Protein AF-0000000069710056 (afdb_homodimer)

InterPro domains:
  IPR006160 Short chain fatty acid transporter AtoE [PF02667] (10-467)
  IPR006160 Short chain fatty acid transporter AtoE [PTHR41983] (10-466)

Solvent-accessible surface area (backbone atoms only — not comparable to full-atom values): 45181 Å² total; per-residue (Å²): 128,74,75,66,90,81,66,52,73,55,52,49,50,3,36,50,48,30,49,51,45,65,32,57,50,55,50,71,65,51,31,48,52,51,48,41,49,52,50,50,50,41,32,32,71,74,55,65,41,54,73,67,58,43,51,49,28,23,63,71,18,26,68,67,38,35,46,58,43,38,52,53,40,45,41,38,23,36,25,41,36,44,54,68,36,65,71,49,43,51,52,41,56,54,58,43,60,65,48,87,45,33,38,49,39,27,25,53,32,21,53,50,5,25,54,38,3,20,56,31,36,37,27,8,48,52,44,9,18,51,36,25,36,48,29,34,51,49,26,58,75,69,69,42,51,31,42,34,42,56,24,49,38,17,8,43,33,2,58,23,47,30,17,33,56,26,76,51,8,45,54,52,20,45,45,30,28,86,84,27,61,50,47,75,70,64,73,36,93,66,72,46,42,26,57,50,28,49,67,18,66,45,42,46,51,49,48,54,52,49,53,52,52,47,37,52,50,43,36,68,66,43,65,58,61,91,73,35,46,47,44,64,81,59,33,57,66,71,54,62,67,57,45,67,45,69,65,49,69,71,57,76,66,53,81,66,75,58,84,75,35,66,14,51,50,60,30,50,27,47,66,62,17,46,52,49,18,47,56,39,49,51,54,47,51,49,46,40,70,74,49,40,73,50,48,47,16,55,65,52,49,39,48,46,41,47,27,52,41,40,45,69,59,21,20,54,48,61,48,50,55,42,37,33,64,29,32,42,76,35,31,62,55,70,66,40,39,39,51,35,21,9,41,25,23,30,28,63,73,48,43,50,30,58,53,50,15,51,52,50,48,73,73,39,48,64,64,47,33,31,38,50,37,15,50,50,26,30,57,46,32,74,54,35,84,35,69,52,49,35,36,61,53,47,38,61,19,54,49,52,31,26,56,76,55,67,35,58,62,34,54,45,51,40,27,23,23,40,15,36,12,34,42,34,32,73,43,66,79,78,39,48,64,33,29,66,66,47,47,49,53,65,42,65,24,39,18,58,26,38,50,51,40,60,64,43,45,62,54,50,46,48,47,51,47,65,52,68,122,129,75,75,65,92,82,65,51,73,55,50,49,50,4,35,50,49,29,49,50,43,65,32,58,51,54,52,73,64,51,32,48,52,50,49,42,50,51,51,48,50,41,32,34,71,74,54,66,42,53,74,65,57,44,49,49,27,23,62,72,17,25,67,66,38,35,46,59,44,38,52,52,41,45,41,38,22,37,25,39,35,43,55,68,36,66,70,50,44,50,51,44,56,53,58,44,61,64,47,87,45,33,36,48,39,29,25,52,33,20,52,51,6,25,54,38,2,19,56,33,36,38,27,8,48,51,45,8,19,50,38,26,37,48,28,33,51,48,25,59,74,68,70,41,52,31,43,34,41,57,23,48,37,17,8,43,32,2,57,23,47,30,17,32,56,26,74,52,8,47,54,53,22,47,43,28,28,87,84,28,60,49,47,74,69,64,74,38,94,66,72,46,42,26,57,50,27,50,67,17,66,47,42,46,52,49,48,55,50,49,52,51,52,48,37,53,49,44,37,68,66,44,65,58,62,92,72,35,46,47,43,64,81,59,34,58,67,68,56,62,67,57,46,68,46,67,63,50,68,70,57,75,66,53,83,64,74,58,85,75,36,66,14,51,50,60,30,51,27,49,65,62,17,46,53,51,19,46,57,40,50,52,54,46,52,50,46,42,70,74,50,40,73,49,48,47,15,55,65,51,50,38,48,46,40,46,26,52,41,42,45,67,61,20,20,54,48,61,47,51,55,43,37,33,64,28,33,43,76,36,32,60,55,69,66,41,39,39,52,37,21,10,42,26,24,30,29,64,72,48,42,51,31,56,53,51,14,52,52,50,49,74,74,38,48,64,64,46,34,31,38,50,36,15,51,52,27,30,57,48,33,76,55,34,85,34,70,51,48,35,37,61,52,47,38,61,18,54,50,50,30,26,56,74,54,67,37,57,60,35,56,45,51,42,28,22,23,41,15,36,12,34,41,35,32,72,44,66,80,80,41,50,64,32,29,67,66,48,47,50,53,65,44,64,24,40,18,58,26,39,50,50,39,60,64,43,44,64,55,49,46,48,48,51,46,66,53,68,122

Foldseek 3Di:
DPPPPDADPLLVLLLVLLCVCVVPPDALQVLLVVLLVVLLVCLCVPLVDDSVVLVVLLVVQLCLCVVLLVLVLLLLLLLQLVLLFVVNVVVLLVLLPPDDAALSLLLSLQLQLQVVLLQRVNNSLQSSLQSLQNNLLVCVVVVHFYASLSSLLSSCNNLQFRNQQHLQHQLLQLLLDPPRSCCVVPLDVDRDFNCLANVPPLNVVVSVVLSVVLSVVSSVPIDDSVSGDGLCVQDPPVCSVPCVCVSPCLPVPPCPVDDQDPVNCVQFPLVVLQVQLVVLVVVLVVQCVVCNRRSRHSVSSSSNSNSVSSNSSSRNNSSVVSSVVSSVVSVCSVSSLSSLSSLLSSCVPSCVLVVLLVVLLVVDALLQSLVSLLQVLLVLCSSNVDSNSSCSNNVSSQQVNCVVRVHDSNLSSNSNSRSNSNNVLSPCNSCVSSCVSSSDDSSRHSSVSVVSSVVVSVVSSCSSNPRDD/DPPPPDQPPLLVLLLVLLCVCVVPPDALQVLLVVLLVVLLVCLCVPLVDDSVVLVVLLVVQLCLCVVLLVLVLLLLLLLQLVLLFVVNVVVLLVLLPPDDAALSLLLSLQLQLQVVLLQRVNNSLQSSLQSLQSNLLVCVVVVHFHASLSSLLSSCNNLQFRNQQHLQHQLLQLLLDPPRSCCVVPLDVDRDFCCLANVPPLNVVCSVVLSVVLSVVSSVPIDDSVSGDGLCVQDPPVCSVVCVCVSPCLPVPPCPVDDQDPVNCVQFPLVVLQVQLVVLVVVLVVQCVVQNRRSRHSVSSSSNSNSVSSNSSSRNNSSVVSSVVSSVVSVCSVSSLSSLSSLLSSCVPSCVLVVLLVVLLVVDALLQSLVSLLQVLLVLCSSNVDSNSSCSNNVSSQQVNCVVRVHDSNLSSNSNSRSNSNNVLSVCNSSVSSCVSSSDDSSRHSSVSVVSSVVVSVVSSCSSNPRDD

Organism: NCBI:txid1604004

Sequence (938 aa):
MAPAENETAVQRTGRHISRVIERWMPSPFLFAIILTLVVYVGGIGIENQGPVRMLEYWNGGFWNLLTFAMQMVLILATGYVLAYHPRIQSGIRWLARLPSNGAQAVVVVGVSAMVLAWIQWGLGLIIGAILAREVGRQAHERGMAVHYPLLGVAGYMGLGLTWHWGLSGSAPLLMNTPENVFISEGIVDQLIPTTATIFHPYTLVLLVGAIVYTAVLLYLLSPPASESEGITEFVPEEELTSNADVVKDGDGEGNAQATATPADRLNNSRVLGVILGLFGIIMTVDSLLSQGLGALNLNVVNFAFLFIGLALFTRPNVYQERFTEAVTSTSGVILQFPFYAGIMGMMNQSGLSETLAETLISLSGPTTFPAVAWITAGIANIFVPSGGGEWTVTGPAILEAAQEMGVPYGQAVIAYSVGDAHTNLFQPFWALPLLGITGLRARDMFGYAVTVMLFLTPFLAIALIMVPYMAPAENETAVQRTGRHISRVIERWMPSPFLFAIILTLVVYVGGIGIENQGPVRMLEYWNGGFWNLLTFAMQMVLILATGYVLAYHPRIQSGIRWLARLPSNGAQAVVVVGVSAMVLAWIQWGLGLIIGAILAREVGRQAHERGMAVHYPLLGVAGYMGLGLTWHWGLSGSAPLLMNTPENVFISEGIVDQLIPTTATIFHPYTLVLLVGAIVYTAVLLYLLSPPASESEGITEFVPEEELTSNADVVKDGDGEGNAQATATPADRLNNSRVLGVILGLFGIIMTVDSLLSQGLGALNLNVVNFAFLFIGLALFTRPNVYQERFTEAVTSTSGVILQFPFYAGIMGMMNQSGLSETLAETLISLSGPTTFPAVAWITAGIANIFVPSGGGEWTVTGPAILEAAQEMGVPYGQAVIAYSVGDAHTNLFQPFWALPLLGITGLRARDMFGYAVTVMLFLTPFLAIALIMVPY

Radius of gyration: 28.69 Å; Cα contacts (8 Å, |Δi|>4): 1643; chains: 2; bounding box: 60×76×65 Å

pLDDT: mean 89.96, std 13.41, range [29.28, 98.81]

Structure (mmCIF, N/CA/C/O backbone):
data_AF-0000000069710056-model_v1
#
loop_
_entity.id
_entity.type
_entity.pdbx_description
1 polymer 'Short chain fatty acids transporter'
#
loop_
_atom_site.group_PDB
_atom_site.id
_atom_site.type_symbol
_atom_site.label_atom_id
_atom_site.label_alt_id
_atom_site.label_comp_id
_atom_site.label_asym_id
_atom_site.label_entity_id
_atom_site.label_seq_id
_atom_site.pdbx_PDB_ins_code
_atom_site.Cartn_x
_atom_site.Cartn_y
_atom_site.Cartn_z
_atom_site.occupancy
_atom_site.B_iso_or_equiv
_atom_site.auth_seq_id
_atom_site.auth_comp_id
_atom_site.auth_asym_id
_atom_site.auth_atom_id
_atom_site.pdbx_PDB_model_num
ATOM 1 N N . MET A 1 1 ? 30.984 17.203 23.844 1 29.28 1 MET A N 1
ATOM 2 C CA . MET A 1 1 ? 30.953 18.25 22.844 1 29.28 1 MET A CA 1
ATOM 3 C C . MET A 1 1 ? 30.859 19.625 23.484 1 29.28 1 MET A C 1
ATOM 5 O O . MET A 1 1 ? 29.953 19.875 24.281 1 29.28 1 MET A O 1
ATOM 9 N N . ALA A 1 2 ? 31.859 20.422 23.453 1 35.38 2 ALA A N 1
ATOM 10 C CA . ALA A 1 2 ? 31.953 21.75 24.047 1 35.38 2 ALA A CA 1
ATOM 11 C C . ALA A 1 2 ? 30.766 22.609 23.641 1 35.38 2 ALA A C 1
ATOM 13 O O . ALA A 1 2 ? 30.359 22.609 22.484 1 35.38 2 ALA A O 1
ATOM 14 N N . PRO A 1 3 ? 29.859 22.938 24.594 1 38 3 PRO A N 1
ATOM 15 C CA . PRO A 1 3 ? 28.875 23.906 24.109 1 38 3 PRO A CA 1
ATOM 16 C C . PRO A 1 3 ? 29.469 24.891 23.109 1 38 3 PRO A C 1
ATOM 18 O O . PRO A 1 3 ? 30.578 25.406 23.312 1 38 3 PRO A O 1
ATOM 21 N N . ALA A 1 4 ? 29.188 24.734 21.922 1 46.38 4 ALA A N 1
ATOM 22 C CA . ALA A 1 4 ? 29.719 25.781 21.047 1 46.38 4 ALA A CA 1
ATOM 23 C C . ALA A 1 4 ? 29.531 27.156 21.656 1 46.38 4 ALA A C 1
ATOM 25 O O . ALA A 1 4 ? 28.422 27.5 22.109 1 46.38 4 ALA A O 1
ATOM 26 N N . GLU A 1 5 ? 30.312 27.891 22.078 1 49.94 5 GLU A N 1
ATOM 27 C CA . GLU A 1 5 ? 30.453 29.203 22.703 1 49.94 5 GLU A CA 1
ATOM 28 C C . GLU A 1 5 ? 29.406 30.172 22.188 1 49.94 5 GLU A C 1
ATOM 30 O O . GLU A 1 5 ? 28.938 31.031 22.938 1 49.94 5 GLU A O 1
ATOM 35 N N . ASN A 1 6 ? 28.781 30.078 20.891 1 51.69 6 ASN A N 1
ATOM 36 C CA . ASN A 1 6 ? 27.938 31.109 20.297 1 51.69 6 ASN A CA 1
ATOM 37 C C . ASN A 1 6 ? 26.547 30.594 19.953 1 51.69 6 ASN A C 1
ATOM 39 O O . ASN A 1 6 ? 25.953 31 18.969 1 51.69 6 ASN A O 1
ATOM 43 N N . GLU A 1 7 ? 26 29.766 20.672 1 60.59 7 GLU A N 1
ATOM 44 C CA . GLU A 1 7 ? 24.656 29.266 20.406 1 60.59 7 GLU A CA 1
ATOM 45 C C . GLU A 1 7 ? 23.594 30.203 20.969 1 60.59 7 GLU A C 1
ATOM 47 O O . GLU A 1 7 ? 23.719 30.703 22.078 1 60.59 7 GLU A O 1
ATOM 52 N N . THR A 1 8 ? 22.594 30.75 20.094 1 65.31 8 THR A N 1
ATOM 53 C CA . THR A 1 8 ? 21.469 31.562 20.516 1 65.31 8 THR A CA 1
ATOM 54 C C . THR A 1 8 ? 20.578 30.797 21.484 1 65.31 8 THR A C 1
ATOM 56 O O . THR A 1 8 ? 20.703 29.578 21.609 1 65.31 8 THR A O 1
ATOM 59 N N . ALA A 1 9 ? 19.797 31.531 22.328 1 74 9 ALA A N 1
ATOM 60 C CA . ALA A 1 9 ? 18.859 30.906 23.266 1 74 9 ALA A CA 1
ATOM 61 C C . ALA A 1 9 ? 17.938 29.938 22.547 1 74 9 ALA A C 1
ATOM 63 O O . ALA A 1 9 ? 17.641 28.859 23.078 1 74 9 ALA A O 1
ATOM 64 N N . VAL A 1 10 ? 17.547 30.266 21.328 1 71.31 10 VAL A N 1
ATOM 65 C CA . VAL A 1 10 ? 16.641 29.438 20.531 1 71.31 10 VAL A CA 1
ATOM 66 C C . VAL A 1 10 ? 17.359 28.156 20.125 1 71.31 10 VAL A C 1
ATOM 68 O O . VAL A 1 10 ? 16.797 27.062 20.203 1 71.31 10 VAL A O 1
ATOM 71 N N . GLN A 1 11 ? 18.547 28.281 19.812 1 69.81 11 GLN A N 1
ATOM 72 C CA . GLN A 1 11 ? 19.328 27.109 19.406 1 69.81 11 GLN A CA 1
ATOM 73 C C . GLN A 1 11 ? 19.562 26.172 20.578 1 69.81 11 GLN A C 1
ATOM 75 O O . GLN A 1 11 ? 19.516 24.953 20.438 1 69.81 11 GLN A O 1
ATOM 80 N N . ARG A 1 12 ? 19.812 26.828 21.719 1 76.88 12 ARG A N 1
ATOM 81 C CA . ARG A 1 12 ? 20.031 26.016 22.906 1 76.88 12 ARG A CA 1
ATOM 82 C C . ARG A 1 12 ? 18.781 25.266 23.312 1 76.88 12 ARG A C 1
ATOM 84 O O . ARG A 1 12 ? 18.844 24.078 23.672 1 76.88 12 ARG A O 1
ATOM 91 N N . THR A 1 13 ? 17.688 25.969 23.297 1 75.62 13 THR A N 1
ATOM 92 C CA . THR A 1 13 ? 16.406 25.328 23.594 1 75.62 13 THR A CA 1
ATOM 93 C C . THR A 1 13 ? 16.094 24.25 22.578 1 75.62 13 THR A C 1
ATOM 95 O O . THR A 1 13 ? 15.648 23.156 22.938 1 75.62 13 THR A O 1
ATOM 98 N N . GLY A 1 14 ? 16.328 24.594 21.375 1 70.12 14 GLY A N 1
ATOM 99 C CA . GLY A 1 14 ? 16.109 23.609 20.328 1 70.12 14 GLY A CA 1
ATOM 100 C C . GLY A 1 14 ? 16.922 22.344 20.516 1 70.12 14 GLY A C 1
ATOM 101 O O . GLY A 1 14 ? 16.422 21.234 20.344 1 70.12 14 GLY A O 1
ATOM 102 N N . ARG A 1 15 ? 18.141 22.562 20.859 1 72.06 15 ARG A N 1
ATOM 103 C CA . ARG A 1 15 ? 19.016 21.422 21.094 1 72.06 15 ARG A CA 1
ATOM 104 C C . ARG A 1 15 ? 18.5 20.562 22.25 1 72.06 15 ARG A C 1
ATOM 106 O O . ARG A 1 15 ? 18.562 19.328 22.188 1 72.06 15 ARG A O 1
ATOM 113 N N . HIS A 1 16 ? 18.094 21.297 23.234 1 78.44 16 HIS A N 1
ATOM 114 C CA . HIS A 1 16 ? 17.562 20.562 24.391 1 78.44 16 HIS A CA 1
ATOM 115 C C . HIS A 1 16 ? 16.312 19.766 24.016 1 78.44 16 HIS A C 1
ATOM 117 O O . HIS A 1 16 ? 16.203 18.594 24.375 1 78.44 16 HIS A O 1
ATOM 123 N N . ILE A 1 17 ? 15.461 20.359 23.297 1 74.31 17 ILE A N 1
ATOM 124 C CA . ILE A 1 17 ? 14.211 19.719 22.906 1 74.31 17 ILE A CA 1
ATOM 125 C C . ILE A 1 17 ? 14.508 18.531 22 1 74.31 17 ILE A C 1
ATOM 127 O O . ILE A 1 17 ? 13.953 17.438 22.172 1 74.31 17 ILE A O 1
ATOM 131 N N . SER A 1 18 ? 15.328 18.75 21.125 1 71.56 18 SER A N 1
ATOM 132 C CA . SER A 1 18 ? 15.688 17.688 20.203 1 71.56 18 SER A CA 1
ATOM 133 C C . SER A 1 18 ? 16.281 16.5 20.938 1 71.56 18 SER A C 1
ATOM 135 O O . SER A 1 18 ? 15.992 15.344 20.609 1 71.56 18 SER A O 1
ATOM 137 N N . ARG A 1 19 ? 17.094 16.797 21.859 1 73.12 19 ARG A N 1
ATOM 138 C CA . ARG A 1 19 ? 17.719 15.742 22.641 1 73.12 19 ARG A CA 1
ATOM 139 C C . ARG A 1 19 ? 16.672 14.945 23.422 1 73.12 19 ARG A C 1
ATOM 141 O O . ARG A 1 19 ? 16.75 13.719 23.5 1 73.12 19 ARG A O 1
ATOM 148 N N . VAL A 1 20 ? 15.766 15.688 23.938 1 75.81 20 VAL A N 1
ATOM 149 C CA . VAL A 1 20 ? 14.719 15.031 24.719 1 75.81 20 VAL A CA 1
ATOM 150 C C . VAL A 1 20 ? 13.859 14.172 23.797 1 75.81 20 VAL A C 1
ATOM 152 O O . VAL A 1 20 ? 13.547 13.023 24.109 1 75.81 20 VAL A O 1
ATOM 155 N N . ILE A 1 21 ? 13.531 14.711 22.719 1 72.5 21 ILE A N 1
ATOM 156 C CA . ILE A 1 21 ? 12.656 14.008 21.797 1 72.5 21 ILE A CA 1
ATOM 157 C C . ILE A 1 21 ? 13.375 12.781 21.234 1 72.5 21 ILE A C 1
ATOM 159 O O . ILE A 1 21 ? 12.805 11.688 21.172 1 72.5 21 ILE A O 1
ATOM 163 N N . GLU A 1 22 ? 14.57 12.953 20.844 1 68.62 22 GLU A N 1
ATOM 164 C CA . GLU A 1 22 ? 15.336 11.852 20.266 1 68.62 22 GLU A CA 1
ATOM 165 C C . GLU A 1 22 ? 15.57 10.75 21.297 1 68.62 22 GLU A C 1
ATOM 167 O O . GLU A 1 22 ? 15.617 9.562 20.953 1 68.62 22 GLU A O 1
ATOM 172 N N . ARG A 1 23 ? 15.703 11.211 22.453 1 74.56 23 ARG A N 1
ATOM 173 C CA . ARG A 1 23 ? 16.016 10.266 23.516 1 74.56 23 ARG A CA 1
ATOM 174 C C . ARG A 1 23 ? 14.773 9.492 23.953 1 74.56 23 ARG A C 1
ATOM 176 O O . ARG A 1 23 ? 14.852 8.32 24.312 1 74.56 23 ARG A O 1
ATOM 183 N N . TRP A 1 24 ? 13.633 10.164 23.75 1 75.31 24 TRP A N 1
ATOM 184 C CA . TRP A 1 24 ? 12.477 9.547 24.406 1 75.31 24 TRP A CA 1
ATOM 185 C C . TRP A 1 24 ? 11.414 9.164 23.375 1 75.31 24 TRP A C 1
ATOM 187 O O . TRP A 1 24 ? 10.477 8.422 23.703 1 75.31 24 TRP A O 1
ATOM 197 N N . MET A 1 25 ? 11.516 9.617 22.25 1 74.56 25 MET A N 1
ATOM 198 C CA . MET A 1 25 ? 10.422 9.391 21.312 1 74.56 25 MET A CA 1
ATOM 199 C C . MET A 1 25 ? 10.617 8.086 20.562 1 74.56 25 MET A C 1
ATOM 201 O O . MET A 1 25 ? 11.539 7.965 19.75 1 74.56 25 MET A O 1
ATOM 205 N N . PRO A 1 26 ? 9.719 7.152 20.797 1 78.31 26 PRO A N 1
ATOM 206 C CA . PRO A 1 26 ? 9.805 5.883 20.078 1 78.31 26 PRO A CA 1
ATOM 207 C C . PRO A 1 26 ? 9.406 6.02 18.609 1 78.31 26 PRO A C 1
ATOM 209 O O . PRO A 1 26 ? 8.961 7.086 18.172 1 78.31 26 PRO A O 1
ATOM 212 N N . SER A 1 27 ? 9.625 4.895 17.891 1 81.38 27 SER A N 1
ATOM 213 C CA . SER A 1 27 ? 9.188 4.863 16.5 1 81.38 27 SER A CA 1
ATOM 214 C C . SER A 1 27 ? 7.664 4.902 16.391 1 81.38 27 SER A C 1
ATOM 216 O O . SER A 1 27 ? 6.965 4.527 17.344 1 81.38 27 SER A O 1
ATOM 218 N N . PRO A 1 28 ? 7.207 5.461 15.242 1 83.19 28 PRO A N 1
ATOM 219 C CA . PRO A 1 28 ? 5.758 5.531 15.062 1 83.19 28 PRO A CA 1
ATOM 220 C C . PRO A 1 28 ? 5.078 4.176 15.211 1 83.19 28 PRO A C 1
ATOM 222 O O . PRO A 1 28 ? 3.986 4.086 15.781 1 83.19 28 PRO A O 1
ATOM 225 N N . PHE A 1 29 ? 5.699 3.096 14.805 1 90.94 29 PHE A N 1
ATOM 226 C CA . PHE A 1 29 ? 5.098 1.771 14.914 1 90.94 29 PHE A CA 1
ATOM 227 C C . PHE A 1 29 ? 5 1.344 16.375 1 90.94 29 PHE A C 1
ATOM 229 O O . PHE A 1 29 ? 4 0.753 16.797 1 90.94 29 PHE A O 1
ATOM 236 N N . LEU A 1 30 ? 5.926 1.629 17.141 1 87.75 30 LEU A N 1
ATOM 237 C CA . LEU A 1 30 ? 5.883 1.296 18.562 1 87.75 30 LEU A CA 1
ATOM 238 C C . LEU A 1 30 ? 4.785 2.084 19.266 1 87.75 30 LEU A C 1
ATOM 240 O O . LEU A 1 30 ? 4.145 1.571 20.188 1 87.75 30 LEU A O 1
ATOM 244 N N . PHE A 1 31 ? 4.66 3.291 18.844 1 87 31 PHE A N 1
ATOM 245 C CA . PHE A 1 31 ? 3.58 4.082 19.422 1 87 31 PHE A CA 1
ATOM 246 C C . PHE A 1 31 ? 2.229 3.434 19.141 1 87 31 PHE A C 1
ATOM 248 O O . PHE A 1 31 ? 1.333 3.463 20 1 87 31 PHE A O 1
ATOM 255 N N . ALA A 1 32 ? 2.078 2.926 17.969 1 91.25 32 ALA A N 1
ATOM 256 C CA . ALA A 1 32 ? 0.832 2.24 17.641 1 91.25 32 ALA A CA 1
ATOM 257 C C . ALA A 1 32 ? 0.615 1.03 18.547 1 91.25 32 ALA A C 1
ATOM 259 O O . ALA A 1 32 ? -0.51 0.76 18.969 1 91.25 32 ALA A O 1
ATOM 260 N N . ILE A 1 33 ? 1.647 0.35 18.844 1 92.44 33 ILE A N 1
ATOM 261 C CA . ILE A 1 33 ? 1.578 -0.822 19.719 1 92.44 33 ILE A CA 1
ATOM 262 C C . ILE A 1 33 ? 1.232 -0.392 21.141 1 92.44 33 ILE A C 1
ATOM 264 O O . ILE A 1 33 ? 0.333 -0.959 21.766 1 92.44 33 ILE A O 1
ATOM 268 N N . ILE A 1 34 ? 1.949 0.609 21.609 1 91.62 34 ILE A N 1
ATOM 269 C CA . ILE A 1 34 ? 1.729 1.093 22.969 1 91.62 34 ILE A CA 1
ATOM 270 C C . ILE A 1 34 ? 0.302 1.618 23.094 1 91.62 34 ILE A C 1
ATOM 272 O O . ILE A 1 34 ? -0.377 1.343 24.094 1 91.62 34 ILE A O 1
ATOM 276 N N . LEU A 1 35 ? -0.107 2.352 22.125 1 93.12 35 LEU A N 1
ATOM 277 C CA . LEU A 1 35 ? -1.463 2.889 22.156 1 93.12 35 LEU A CA 1
ATOM 278 C C . LEU A 1 35 ? -2.494 1.765 22.172 1 93.12 35 LEU A C 1
ATOM 280 O O . LEU A 1 35 ? -3.533 1.879 22.812 1 93.12 35 LEU A O 1
ATOM 284 N N . THR A 1 36 ? -2.252 0.712 21.375 1 95.31 36 THR A N 1
ATOM 285 C CA . THR A 1 36 ? -3.119 -0.46 21.391 1 95.31 36 THR A CA 1
ATOM 286 C C . THR A 1 36 ? -3.266 -1.004 22.812 1 95.31 36 THR A C 1
ATOM 288 O O . THR A 1 36 ? -4.379 -1.275 23.266 1 95.31 36 THR A O 1
ATOM 291 N N . LEU A 1 37 ? -2.18 -1.091 23.531 1 95.25 37 LEU A N 1
ATOM 292 C CA . LEU A 1 37 ? -2.182 -1.636 24.891 1 95.25 37 LEU A CA 1
ATOM 293 C C . LEU A 1 37 ? -2.85 -0.67 25.859 1 95.25 37 LEU A C 1
ATOM 295 O O . LEU A 1 37 ? -3.578 -1.094 26.766 1 95.25 37 LEU A O 1
ATOM 299 N N . VAL A 1 38 ? -2.57 0.607 25.688 1 95.12 38 VAL A N 1
ATOM 300 C CA . VAL A 1 38 ? -3.164 1.62 26.547 1 95.12 38 VAL A CA 1
ATOM 301 C C . VAL A 1 38 ? -4.684 1.583 26.422 1 95.12 38 VAL A C 1
ATOM 303 O O . VAL A 1 38 ? -5.398 1.612 27.422 1 95.12 38 VAL A O 1
ATOM 306 N N . VAL A 1 39 ? -5.188 1.495 25.219 1 96.62 39 VAL A N 1
ATOM 307 C CA . VAL A 1 39 ? -6.625 1.457 24.984 1 96.62 39 VAL A CA 1
ATOM 308 C C . VAL A 1 39 ? -7.195 0.129 25.484 1 96.62 39 VAL A C 1
ATOM 310 O O . VAL A 1 39 ? -8.297 0.087 26.031 1 96.62 39 VAL A O 1
ATOM 313 N N . TYR A 1 40 ? -6.426 -0.973 25.281 1 97.62 40 TYR A N 1
ATOM 314 C CA . TYR A 1 40 ? -6.812 -2.283 25.797 1 97.62 40 TYR A CA 1
ATOM 315 C C . TYR A 1 40 ? -7.016 -2.24 27.297 1 97.62 40 TYR A C 1
ATOM 317 O O . TYR A 1 40 ? -8.062 -2.645 27.812 1 97.62 40 TYR A O 1
ATOM 325 N N . VAL A 1 41 ? -6.051 -1.654 28.016 1 97.56 41 VAL A N 1
ATOM 326 C CA . VAL A 1 41 ? -6.113 -1.573 29.469 1 97.56 41 VAL A CA 1
ATOM 327 C C . VAL A 1 41 ? -7.188 -0.57 29.875 1 97.56 41 VAL A C 1
ATOM 329 O O . VAL A 1 41 ? -7.871 -0.768 30.891 1 97.56 41 VAL A O 1
ATOM 332 N N . GLY A 1 42 ? -7.367 0.482 29.141 1 97.62 42 GLY A N 1
ATOM 333 C CA . GLY A 1 42 ? -8.406 1.463 29.422 1 97.62 42 GLY A CA 1
ATOM 334 C C . GLY A 1 42 ? -9.805 0.89 29.328 1 97.62 42 GLY A C 1
ATOM 335 O O . GLY A 1 42 ? -10.672 1.211 30.141 1 97.62 42 GLY A O 1
ATOM 336 N N . GLY A 1 43 ? -10.031 0.067 28.266 1 98.06 43 GLY A N 1
ATOM 337 C CA . GLY A 1 43 ? -11.32 -0.579 28.141 1 98.06 43 GLY A CA 1
ATOM 338 C C . GLY A 1 43 ? -11.664 -1.477 29.312 1 98.06 43 GLY A C 1
ATOM 339 O O . GLY A 1 43 ? -12.82 -1.534 29.75 1 98.06 43 GLY A O 1
ATOM 340 N N . ILE A 1 44 ? -10.656 -2.109 29.844 1 98 44 ILE A N 1
ATOM 341 C CA . ILE A 1 44 ? -10.859 -3.002 30.969 1 98 44 ILE A CA 1
ATOM 342 C C . ILE A 1 44 ? -11.055 -2.184 32.25 1 98 44 ILE A C 1
ATOM 344 O O . ILE A 1 44 ? -11.992 -2.418 33 1 98 44 ILE A O 1
ATOM 348 N N . GLY A 1 45 ? -10.219 -1.233 32.5 1 97.81 45 GLY A N 1
ATOM 349 C CA . GLY A 1 45 ? -10.195 -0.497 33.75 1 97.81 45 GLY A CA 1
ATOM 350 C C . GLY A 1 45 ? -11.281 0.562 33.844 1 97.81 45 GLY A C 1
ATOM 351 O O . GLY A 1 45 ? -11.867 0.771 34.906 1 97.81 45 GLY A O 1
ATOM 352 N N . ILE A 1 46 ? -11.555 1.217 32.781 1 97.38 46 ILE A N 1
ATOM 353 C CA . ILE A 1 46 ? -12.477 2.352 32.781 1 97.38 46 ILE A CA 1
ATOM 354 C C . ILE A 1 46 ? -13.883 1.879 32.438 1 97.38 46 ILE A C 1
ATOM 356 O O . ILE A 1 46 ? -14.852 2.264 33.094 1 97.38 46 ILE A O 1
ATOM 360 N N . GLU A 1 47 ? -14.031 1.033 31.438 1 97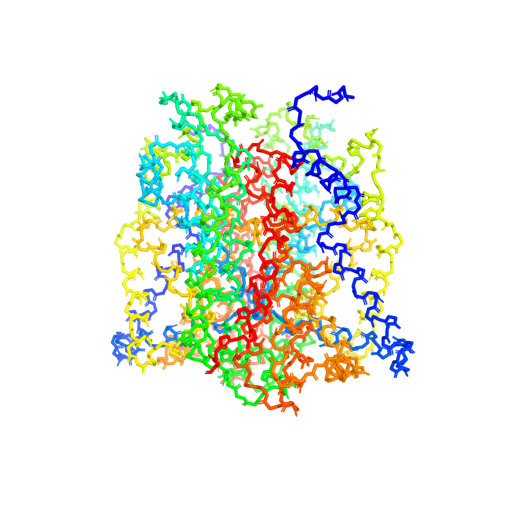.69 47 GLU A N 1
ATOM 361 C CA . GLU A 1 47 ? -15.344 0.637 30.922 1 97.69 47 GLU A CA 1
ATOM 362 C C . GLU A 1 47 ? -15.766 -0.721 31.469 1 97.69 47 GLU A C 1
ATOM 364 O O . GLU A 1 47 ? -16.844 -1.216 31.156 1 97.69 47 GLU A O 1
ATOM 369 N N . ASN A 1 48 ? -14.875 -1.356 32.219 1 97.81 48 ASN A N 1
ATOM 370 C CA . ASN A 1 48 ? -15.148 -2.645 32.875 1 97.81 48 ASN A CA 1
ATOM 371 C C . ASN A 1 48 ? -15.445 -3.725 31.828 1 97.81 48 ASN A C 1
ATOM 373 O O . ASN A 1 48 ? -16.359 -4.539 32.031 1 97.81 48 ASN A O 1
ATOM 377 N N . GLN A 1 49 ? -14.766 -3.658 30.75 1 97.75 49 GLN A N 1
ATOM 378 C CA . GLN A 1 49 ? -14.883 -4.703 29.75 1 97.75 49 GLN A CA 1
ATOM 379 C C . GLN A 1 49 ? -13.969 -5.887 30.062 1 97.75 49 GLN A C 1
ATOM 381 O O . GLN A 1 49 ? -12.922 -5.715 30.688 1 97.75 49 GLN A O 1
ATOM 386 N N . GLY A 1 50 ? -14.367 -7.125 29.703 1 97.38 50 GLY A N 1
ATOM 387 C CA . GLY A 1 50 ? -13.5 -8.281 29.859 1 97.38 50 GLY A CA 1
ATOM 388 C C . GLY A 1 50 ? -12.305 -8.266 28.922 1 97.38 50 GLY A C 1
ATOM 389 O O . GLY A 1 50 ? -12.375 -7.711 27.828 1 97.38 50 GLY A O 1
ATOM 390 N N . PRO A 1 51 ? -11.234 -8.867 29.391 1 95.81 51 PRO A N 1
ATOM 391 C CA . PRO A 1 51 ? -10.023 -8.898 28.562 1 95.81 51 PRO A CA 1
ATOM 392 C C . PRO A 1 51 ? -10.25 -9.578 27.219 1 95.81 51 PRO A C 1
ATOM 394 O O . PRO A 1 51 ? -9.742 -9.109 26.188 1 95.81 51 PRO A O 1
ATOM 397 N N . VAL A 1 52 ? -10.977 -10.586 27.188 1 94.19 52 VAL A N 1
ATOM 398 C CA . VAL A 1 52 ? -11.219 -11.32 25.953 1 94.19 52 VAL A CA 1
ATOM 399 C C . VAL A 1 52 ? -12.109 -10.484 25.016 1 94.19 52 VAL A C 1
ATOM 401 O O . VAL A 1 52 ? -11.898 -10.461 23.812 1 94.19 52 VAL A O 1
ATOM 404 N N . ARG A 1 53 ? -13.078 -9.867 25.578 1 95.81 53 ARG A N 1
ATOM 405 C CA . ARG A 1 53 ? -13.969 -9.016 24.781 1 95.81 53 ARG A CA 1
ATOM 406 C C . ARG A 1 53 ? -13.203 -7.871 24.125 1 95.81 53 ARG A C 1
ATOM 408 O O . ARG A 1 53 ? -13.469 -7.52 22.984 1 95.81 53 ARG A O 1
ATOM 415 N N . MET A 1 54 ? -12.273 -7.285 24.859 1 97.5 54 MET A N 1
ATOM 416 C CA . MET A 1 54 ? -11.461 -6.207 24.297 1 97.5 54 MET A CA 1
ATOM 417 C C . MET A 1 54 ? -10.648 -6.703 23.109 1 97.5 54 MET A C 1
ATOM 419 O O . MET A 1 54 ? -10.484 -5.984 22.125 1 97.5 54 MET A O 1
ATOM 423 N N . LEU A 1 55 ? -10.172 -7.906 23.25 1 96.25 55 LEU A N 1
ATOM 424 C CA . LEU A 1 55 ? -9.422 -8.484 22.141 1 96.25 55 LEU A CA 1
ATOM 425 C C . LEU A 1 55 ? -10.336 -8.727 20.938 1 96.25 55 LEU A C 1
ATOM 427 O O . LEU A 1 55 ? -9.914 -8.57 19.797 1 96.25 55 LEU A O 1
ATOM 431 N N . GLU A 1 56 ? -11.508 -9.102 21.203 1 95.19 56 GLU A N 1
ATOM 432 C CA . GLU A 1 56 ? -12.484 -9.312 20.141 1 95.19 56 GLU A CA 1
ATOM 433 C C . GLU A 1 56 ? -12.828 -8 19.438 1 95.19 56 GLU A C 1
ATOM 435 O O . GLU A 1 56 ? -12.992 -7.961 18.219 1 95.19 56 GLU A O 1
ATOM 440 N N . TYR A 1 57 ? -12.938 -6.91 20.219 1 96.81 57 TYR A N 1
ATOM 441 C CA . TYR A 1 57 ? -13.164 -5.59 19.641 1 96.81 57 TYR A CA 1
ATOM 442 C C . TYR A 1 57 ? -12.008 -5.188 18.734 1 96.81 57 TYR A C 1
ATOM 444 O O . TYR A 1 57 ? -12.227 -4.648 17.641 1 96.81 57 TYR A O 1
ATOM 452 N N . TRP A 1 58 ? -10.852 -5.469 19.219 1 97.25 58 TRP A N 1
ATOM 453 C CA . TRP A 1 58 ? -9.633 -5.145 18.484 1 97.25 58 TRP A CA 1
ATOM 454 C C . TRP A 1 58 ? -9.57 -5.922 17.172 1 97.25 58 TRP A C 1
ATOM 456 O O . TRP A 1 58 ? -9.359 -5.336 16.094 1 97.25 58 TRP A O 1
ATOM 466 N N . ASN A 1 59 ? -9.758 -7.18 17.25 1 95.25 59 ASN A N 1
ATOM 467 C CA . ASN A 1 59 ? -9.703 -8.047 16.078 1 95.25 59 ASN A CA 1
ATOM 468 C C . ASN A 1 59 ? -10.836 -7.734 15.102 1 95.25 59 ASN A C 1
ATOM 470 O O . ASN A 1 59 ? -10.641 -7.789 13.883 1 95.25 59 ASN A O 1
ATOM 474 N N . GLY A 1 60 ? -12.008 -7.426 15.617 1 93.94 60 GLY A N 1
ATOM 475 C CA . GLY A 1 60 ? -13.164 -7.121 14.789 1 93.94 60 GLY A CA 1
ATOM 476 C C . GLY A 1 60 ? -12.992 -5.859 13.969 1 93.94 60 GLY A C 1
ATOM 477 O O . GLY A 1 60 ? -13.531 -5.758 12.859 1 93.94 60 GLY A O 1
ATOM 478 N N . GLY A 1 61 ? -12.266 -4.902 14.469 1 95.75 61 GLY A N 1
ATOM 479 C CA . GLY A 1 61 ? -12.062 -3.643 13.766 1 95.75 61 GLY A CA 1
ATOM 480 C C . GLY A 1 61 ? -10.781 -3.607 12.953 1 95.75 61 GLY A C 1
ATOM 481 O O . GLY A 1 61 ? -10.555 -2.674 12.18 1 95.75 61 GLY A O 1
ATOM 482 N N . PHE A 1 62 ? -9.945 -4.633 13.047 1 96.88 62 PHE A N 1
ATOM 483 C CA . PHE A 1 62 ? -8.547 -4.617 12.633 1 96.88 62 PHE A CA 1
ATOM 484 C C . PHE A 1 62 ? -8.43 -4.312 11.141 1 96.88 62 PHE A C 1
ATOM 486 O O . PHE A 1 62 ? -7.465 -3.684 10.703 1 96.88 62 PHE A O 1
ATOM 493 N N . TRP A 1 63 ? -9.422 -4.625 10.375 1 96.62 63 TRP A N 1
ATOM 494 C CA . TRP A 1 63 ? -9.305 -4.512 8.922 1 96.62 63 TRP A CA 1
ATOM 495 C C . TRP A 1 63 ? -10.281 -3.475 8.383 1 96.62 63 TRP A C 1
ATOM 497 O O . TRP A 1 63 ? -10.484 -3.383 7.168 1 96.62 63 TRP A O 1
ATOM 507 N N . ASN A 1 64 ? -10.906 -2.635 9.211 1 96.06 64 ASN A N 1
ATOM 508 C CA . ASN A 1 64 ? -11.977 -1.719 8.828 1 96.06 64 ASN A CA 1
ATOM 509 C C . ASN A 1 64 ? -11.43 -0.51 8.07 1 96.06 64 ASN A C 1
ATOM 511 O O . ASN A 1 64 ? -12.195 0.243 7.461 1 96.06 64 ASN A O 1
ATOM 515 N N . LEU A 1 65 ? -10.078 -0.313 8.07 1 96.94 65 LEU A N 1
ATOM 516 C CA . LEU A 1 65 ? -9.523 0.882 7.438 1 96.94 65 LEU A CA 1
ATOM 517 C C . LEU A 1 65 ? -8.781 0.527 6.156 1 96.94 65 LEU A C 1
ATOM 519 O O . LEU A 1 65 ? -7.969 1.317 5.668 1 96.94 65 LEU A O 1
ATOM 523 N N . LEU A 1 66 ? -8.992 -0.622 5.574 1 97.69 66 LEU A N 1
ATOM 524 C CA . LEU A 1 66 ? -8.242 -1.063 4.406 1 97.69 66 LEU A CA 1
ATOM 525 C C . LEU A 1 66 ? -8.422 -0.093 3.244 1 97.69 66 LEU A C 1
ATOM 527 O O . LEU A 1 66 ? -7.445 0.317 2.613 1 97.69 66 LEU A O 1
ATOM 531 N N . THR A 1 67 ? -9.688 0.288 2.93 1 97.38 67 THR A N 1
ATOM 532 C CA . THR A 1 67 ? -9.961 1.229 1.851 1 97.38 67 THR A CA 1
ATOM 533 C C . THR A 1 67 ? -9.258 2.562 2.104 1 97.38 67 THR A C 1
ATOM 535 O O . THR A 1 67 ? -8.555 3.072 1.231 1 97.38 67 THR A O 1
ATOM 538 N N . PHE A 1 68 ? -9.414 3.059 3.283 1 97.5 68 PHE A N 1
ATOM 539 C CA . PHE A 1 68 ? -8.828 4.336 3.666 1 97.5 68 PHE A CA 1
ATOM 540 C C . PHE A 1 68 ? -7.309 4.27 3.602 1 97.5 68 PHE A C 1
ATOM 542 O O . PHE A 1 68 ? -6.66 5.199 3.115 1 97.5 68 PHE A O 1
ATOM 549 N N . ALA A 1 69 ? -6.719 3.197 4.094 1 97.62 69 ALA A N 1
ATOM 550 C CA . ALA A 1 69 ? -5.27 3.02 4.07 1 97.62 69 ALA A CA 1
ATOM 551 C C . ALA A 1 69 ? -4.734 3.08 2.645 1 97.62 69 ALA A C 1
ATOM 553 O O . ALA A 1 69 ? -3.74 3.762 2.377 1 97.62 69 ALA A O 1
ATOM 554 N N . MET A 1 70 ? -5.359 2.402 1.756 1 97.94 70 MET A N 1
ATOM 555 C CA . MET A 1 70 ? -4.91 2.41 0.366 1 97.94 70 MET A CA 1
ATOM 556 C C . MET A 1 70 ? -5.039 3.803 -0.239 1 97.94 70 MET A C 1
ATOM 558 O O . MET A 1 70 ? -4.195 4.219 -1.035 1 97.94 70 MET A O 1
ATOM 562 N N . GLN A 1 71 ? -6.102 4.488 0.081 1 97.69 71 GLN A N 1
ATOM 563 C CA . GLN A 1 71 ? -6.289 5.852 -0.395 1 97.69 71 GLN A CA 1
ATOM 564 C C . GLN A 1 71 ? -5.168 6.766 0.096 1 97.69 71 GLN A C 1
ATOM 566 O O . GLN A 1 71 ? -4.676 7.613 -0.651 1 97.69 71 GLN A O 1
ATOM 571 N N . MET A 1 72 ? -4.734 6.582 1.339 1 96.56 72 MET A N 1
ATOM 572 C CA . MET A 1 72 ? -3.646 7.379 1.899 1 96.56 72 MET A CA 1
ATOM 573 C C . MET A 1 72 ? -2.318 7.035 1.234 1 96.56 72 MET A C 1
ATOM 575 O O . MET A 1 72 ? -1.479 7.914 1.021 1 96.56 72 MET A O 1
ATOM 579 N N . VAL A 1 73 ? -2.152 5.77 0.926 1 97 73 VAL A N 1
ATOM 580 C CA . VAL A 1 73 ? -0.961 5.328 0.207 1 97 73 VAL A CA 1
ATOM 581 C C . VAL A 1 73 ? -0.885 6.035 -1.146 1 97 73 VAL A C 1
ATOM 583 O O . VAL A 1 73 ? 0.17 6.543 -1.529 1 97 73 VAL A O 1
ATOM 586 N N . LEU A 1 74 ? -1.945 6.09 -1.828 1 97.44 74 LEU A N 1
ATOM 587 C CA . LEU A 1 74 ? -1.997 6.684 -3.16 1 97.44 74 LEU A CA 1
ATOM 588 C C . LEU A 1 74 ? -1.772 8.188 -3.094 1 97.44 74 LEU A C 1
ATOM 590 O O . LEU A 1 74 ? -1.074 8.758 -3.938 1 97.44 74 LEU A O 1
ATOM 594 N N . ILE A 1 75 ? -2.352 8.812 -2.115 1 95.38 75 ILE A N 1
ATOM 595 C CA . ILE A 1 75 ? -2.197 10.258 -2.004 1 95.38 75 ILE A CA 1
ATOM 596 C C . ILE A 1 75 ? -0.724 10.602 -1.801 1 95.38 75 ILE A C 1
ATOM 598 O O . ILE A 1 75 ? -0.209 11.539 -2.422 1 95.38 75 ILE A O 1
ATOM 602 N N . LEU A 1 76 ? -0.091 9.875 -0.999 1 93.44 76 LEU A N 1
ATOM 603 C CA . LEU A 1 76 ? 1.32 10.125 -0.728 1 93.44 76 LEU A CA 1
ATOM 604 C C . LEU A 1 76 ? 2.174 9.82 -1.955 1 93.44 76 LEU A C 1
ATOM 606 O O . LEU A 1 76 ? 3.006 10.641 -2.355 1 93.44 76 LEU A O 1
ATOM 610 N N . ALA A 1 77 ? 1.962 8.695 -2.566 1 95.19 77 ALA A N 1
ATOM 611 C CA . ALA A 1 77 ? 2.781 8.258 -3.691 1 95.19 77 ALA A CA 1
ATOM 612 C C . ALA A 1 77 ? 2.609 9.18 -4.891 1 95.19 77 ALA A C 1
ATOM 614 O O . ALA A 1 77 ? 3.592 9.578 -5.523 1 95.19 77 ALA A O 1
ATOM 615 N N . THR A 1 78 ? 1.399 9.531 -5.23 1 95.5 78 THR A N 1
ATOM 616 C CA . THR A 1 78 ? 1.144 10.344 -6.41 1 95.5 78 THR A CA 1
ATOM 617 C C . THR A 1 78 ? 1.69 11.758 -6.219 1 95.5 78 THR A C 1
ATOM 619 O O . THR A 1 78 ? 2.137 12.391 -7.18 1 95.5 78 THR A O 1
ATOM 622 N N . GLY A 1 79 ? 1.637 12.266 -4.984 1 93.69 79 GLY A N 1
ATOM 623 C CA . GLY A 1 79 ? 2.252 13.555 -4.711 1 93.69 79 GLY A CA 1
ATOM 624 C C . GLY A 1 79 ? 3.764 13.531 -4.84 1 93.69 79 GLY A C 1
ATOM 625 O O . GLY A 1 79 ? 4.352 14.422 -5.453 1 93.69 79 GLY A O 1
ATOM 626 N N . TYR A 1 80 ? 4.273 12.516 -4.289 1 90.38 80 TYR A N 1
ATOM 627 C CA . TYR A 1 80 ? 5.723 12.352 -4.301 1 90.38 80 TYR A CA 1
ATOM 628 C C . TYR A 1 80 ? 6.246 12.266 -5.73 1 90.38 80 TYR A C 1
ATOM 630 O O . TYR A 1 80 ? 7.254 12.891 -6.066 1 90.38 80 TYR A O 1
ATOM 638 N N . VAL A 1 81 ? 5.605 11.562 -6.582 1 92.5 81 VAL A N 1
ATOM 639 C CA . VAL A 1 81 ? 6.047 11.359 -7.957 1 92.5 81 VAL A CA 1
ATOM 640 C C . VAL A 1 81 ? 6.098 12.703 -8.68 1 92.5 81 VAL A C 1
ATOM 642 O O . VAL A 1 81 ? 7.027 12.969 -9.453 1 92.5 81 VAL A O 1
ATOM 645 N N . LEU A 1 82 ? 5.141 13.547 -8.453 1 92.5 82 LEU A N 1
ATOM 646 C CA . LEU A 1 82 ? 5.051 14.836 -9.125 1 92.5 82 LEU A CA 1
ATOM 647 C C . LEU A 1 82 ? 6.23 15.727 -8.758 1 92.5 82 LEU A C 1
ATOM 649 O O . LEU A 1 82 ? 6.68 16.531 -9.57 1 92.5 82 LEU A O 1
ATOM 653 N N . ALA A 1 83 ? 6.723 15.586 -7.574 1 89.75 83 ALA A N 1
ATOM 654 C CA . ALA A 1 83 ? 7.82 16.422 -7.09 1 89.75 83 ALA A CA 1
ATOM 655 C C . ALA A 1 83 ? 9.078 16.203 -7.922 1 89.75 83 ALA A C 1
ATOM 657 O O . ALA A 1 83 ? 9.938 17.078 -8.008 1 89.75 83 ALA A O 1
ATOM 658 N N . TYR A 1 84 ? 9.117 15.094 -8.602 1 87.06 84 TYR A N 1
ATOM 659 C CA . TYR A 1 84 ? 10.336 14.719 -9.312 1 87.06 84 TYR A CA 1
ATOM 660 C C . TYR A 1 84 ? 10.273 15.164 -10.766 1 87.06 84 TYR A C 1
ATOM 662 O O . TYR A 1 84 ? 11.273 15.086 -11.492 1 87.06 84 TYR A O 1
ATOM 670 N N . HIS A 1 85 ? 9.227 15.617 -11.195 1 91.69 85 HIS A N 1
ATOM 671 C CA . HIS A 1 85 ? 9.102 16.016 -12.594 1 91.69 85 HIS A CA 1
ATOM 672 C C . HIS A 1 85 ? 9.953 17.25 -12.883 1 91.69 85 HIS A C 1
ATOM 674 O O . HIS A 1 85 ? 10.023 18.172 -12.062 1 91.69 85 HIS A O 1
ATOM 680 N N . PRO A 1 86 ? 10.547 17.328 -14.031 1 90.69 86 PRO A N 1
ATOM 681 C CA . PRO A 1 86 ? 11.453 18.438 -14.383 1 90.69 86 PRO A CA 1
ATOM 682 C C . PRO A 1 86 ? 10.758 19.797 -14.383 1 90.69 86 PRO A C 1
ATOM 684 O O . PRO A 1 86 ? 11.352 20.797 -13.984 1 90.69 86 PRO A O 1
ATOM 687 N N . ARG A 1 87 ? 9.562 19.812 -14.867 1 91.88 87 ARG A N 1
ATOM 688 C CA . ARG A 1 87 ? 8.836 21.094 -14.883 1 91.88 87 ARG A CA 1
ATOM 689 C C . ARG A 1 87 ? 8.633 21.609 -13.469 1 91.88 87 ARG A C 1
ATOM 691 O O . ARG A 1 87 ? 8.695 22.828 -13.234 1 91.88 87 ARG A O 1
ATOM 698 N N . ILE A 1 88 ? 8.344 20.75 -12.578 1 91.81 88 ILE A N 1
ATOM 699 C CA . ILE A 1 88 ? 8.164 21.125 -11.18 1 91.81 88 ILE A CA 1
ATOM 700 C C . ILE A 1 88 ? 9.5 21.562 -10.594 1 91.81 88 ILE A C 1
ATOM 702 O O . ILE A 1 88 ? 9.57 22.562 -9.875 1 91.81 88 ILE A O 1
ATOM 706 N N . GLN A 1 89 ? 10.492 20.906 -10.945 1 90.31 89 GLN A N 1
ATOM 707 C CA . GLN A 1 89 ? 11.836 21.266 -10.492 1 90.31 89 GLN A CA 1
ATOM 708 C C . GLN A 1 89 ? 12.25 22.641 -11 1 90.31 89 GLN A C 1
ATOM 710 O O . GLN A 1 89 ? 12.883 23.406 -10.273 1 90.31 89 GLN A O 1
ATOM 715 N N . SER A 1 90 ? 11.922 22.891 -12.18 1 92.69 90 SER A N 1
ATOM 716 C CA . SER A 1 90 ? 12.211 24.203 -12.734 1 92.69 90 SER A CA 1
ATOM 717 C C . SER A 1 90 ? 11.469 25.297 -11.984 1 92.69 90 SER A C 1
ATOM 719 O O . SER A 1 90 ? 12 26.391 -11.781 1 92.69 90 SER A O 1
ATOM 721 N N . GLY A 1 91 ? 10.234 24.953 -11.625 1 93.19 91 GLY A N 1
ATOM 722 C CA . GLY A 1 91 ? 9.477 25.891 -10.805 1 93.19 91 GLY A CA 1
ATOM 723 C C . GLY A 1 91 ? 10.117 26.172 -9.461 1 93.19 91 GLY A C 1
ATOM 724 O O . GLY A 1 91 ? 10.133 27.297 -8.992 1 93.19 91 GLY A O 1
ATOM 725 N N . ILE A 1 92 ? 10.68 25.188 -8.906 1 91.69 92 ILE A N 1
ATOM 726 C CA . ILE A 1 92 ? 11.367 25.281 -7.625 1 91.69 92 ILE A CA 1
ATOM 727 C C . ILE A 1 92 ? 12.594 26.188 -7.766 1 91.69 92 ILE A C 1
ATOM 729 O O . ILE A 1 92 ? 12.82 27.062 -6.934 1 91.69 92 ILE A O 1
ATOM 733 N N . ARG A 1 93 ? 13.352 26 -8.797 1 91.69 93 ARG A N 1
ATOM 734 C CA . ARG A 1 93 ? 14.547 26.797 -9.039 1 91.69 93 ARG A CA 1
ATOM 735 C C . ARG A 1 93 ? 14.188 28.266 -9.242 1 91.69 93 ARG A C 1
ATOM 737 O O . ARG A 1 93 ? 14.906 29.156 -8.773 1 91.69 93 ARG A O 1
ATOM 744 N N . TRP A 1 94 ? 13.156 28.438 -9.922 1 94.12 94 TRP A N 1
ATOM 745 C CA . TRP A 1 94 ? 12.703 29.797 -10.164 1 94.12 94 TRP A CA 1
ATOM 746 C C . TRP A 1 94 ? 12.297 30.469 -8.859 1 94.12 94 TRP A C 1
ATOM 748 O O . TRP A 1 94 ? 12.68 31.625 -8.602 1 94.12 94 TRP A O 1
ATOM 758 N N . LEU A 1 95 ? 11.562 29.797 -8.039 1 94.5 95 LEU A N 1
ATOM 759 C CA . LEU A 1 95 ? 11.133 30.328 -6.75 1 94.5 95 LEU A CA 1
ATOM 760 C C . LEU A 1 95 ? 12.328 30.641 -5.859 1 94.5 95 LEU A C 1
ATOM 762 O O . LEU A 1 95 ? 12.305 31.594 -5.094 1 94.5 95 LEU A O 1
ATOM 766 N N . ALA A 1 96 ? 13.281 29.812 -5.953 1 93.44 96 ALA A N 1
ATOM 767 C CA . ALA A 1 96 ? 14.461 29.938 -5.102 1 93.44 96 ALA A CA 1
ATOM 768 C C . ALA A 1 96 ? 15.266 31.188 -5.445 1 93.44 96 ALA A C 1
ATOM 770 O O . ALA A 1 96 ? 16.078 31.641 -4.641 1 93.44 96 ALA A O 1
ATOM 771 N N . ARG A 1 97 ? 15.031 31.766 -6.57 1 93.06 97 ARG A N 1
ATOM 772 C CA . ARG A 1 97 ? 15.797 32.938 -7.023 1 93.06 97 ARG A CA 1
ATOM 773 C C . ARG A 1 97 ? 15.117 34.219 -6.602 1 93.06 97 ARG A C 1
ATOM 775 O O . ARG A 1 97 ? 15.742 35.281 -6.637 1 93.06 97 ARG A O 1
ATOM 782 N N . LEU A 1 98 ? 14.07 34.125 -6.059 1 93.81 98 LEU A N 1
ATOM 783 C CA . LEU A 1 98 ? 13.242 35.312 -5.844 1 93.81 98 LEU A CA 1
ATOM 784 C C . LEU A 1 98 ? 13.75 36.125 -4.656 1 93.81 98 LEU A C 1
ATOM 786 O O . LEU A 1 98 ? 13.766 37.375 -4.699 1 93.81 98 LEU A O 1
ATOM 790 N N . PRO A 1 99 ? 14.148 35.469 -3.574 1 94.69 99 PRO A N 1
ATOM 791 C CA . PRO A 1 99 ? 14.5 36.25 -2.389 1 94.69 99 PRO A CA 1
ATOM 792 C C . PRO A 1 99 ? 15.773 37.094 -2.582 1 94.69 99 PRO A C 1
ATOM 794 O O . PRO A 1 99 ? 16.703 36.625 -3.244 1 94.69 99 PRO A O 1
ATOM 797 N N . SER A 1 100 ? 15.734 38.281 -1.955 1 94 100 SER A N 1
ATOM 798 C CA . SER A 1 100 ? 16.891 39.156 -2.066 1 94 100 SER A CA 1
ATOM 799 C C . SER A 1 100 ? 17.688 39.188 -0.767 1 94 100 SER A C 1
ATOM 801 O O . SER A 1 100 ? 18.812 39.688 -0.739 1 94 100 SER A O 1
ATOM 803 N N . ASN A 1 101 ? 17.094 38.781 0.269 1 93.88 101 ASN A N 1
ATOM 804 C CA . ASN A 1 101 ? 17.812 38.688 1.535 1 93.88 101 ASN A CA 1
ATOM 805 C C . ASN A 1 101 ? 17.391 37.438 2.318 1 93.88 101 ASN A C 1
ATOM 807 O O . ASN A 1 101 ? 16.5 36.719 1.895 1 93.88 101 ASN A O 1
ATOM 811 N N . GLY A 1 102 ? 18.047 37.25 3.418 1 94.38 102 GLY A N 1
ATOM 812 C CA . GLY A 1 102 ? 17.859 36.031 4.176 1 94.38 102 GLY A CA 1
ATOM 813 C C . GLY A 1 102 ? 16.469 35.875 4.754 1 94.38 102 GLY A C 1
ATOM 814 O O . GLY A 1 102 ? 15.875 34.781 4.703 1 94.38 102 GLY A O 1
ATOM 815 N N . ALA A 1 103 ? 15.969 36.906 5.324 1 95.12 103 ALA A N 1
ATOM 816 C CA . ALA A 1 103 ? 14.633 36.875 5.926 1 95.12 103 ALA A CA 1
ATOM 817 C C . ALA A 1 103 ? 13.57 36.594 4.871 1 95.12 103 ALA A C 1
ATOM 819 O O . ALA A 1 103 ? 12.641 35.812 5.109 1 95.12 103 ALA A O 1
ATOM 820 N N . GLN A 1 104 ? 13.711 37.219 3.754 1 96.44 104 GLN A N 1
ATOM 821 C CA . GLN A 1 104 ? 12.789 37 2.648 1 96.44 104 GLN A CA 1
ATOM 822 C C . GLN A 1 104 ? 12.867 35.531 2.166 1 96.44 104 GLN A C 1
ATOM 824 O O . GLN A 1 104 ? 11.852 34.969 1.772 1 96.44 104 GLN A O 1
ATOM 829 N N . ALA A 1 105 ? 14.055 35 2.148 1 97.44 105 ALA A N 1
ATOM 830 C CA . ALA A 1 105 ? 14.25 33.625 1.721 1 97.44 105 ALA A CA 1
ATOM 831 C C . ALA A 1 105 ? 13.453 32.656 2.6 1 97.44 105 ALA A C 1
ATOM 833 O O . ALA A 1 105 ? 12.781 31.766 2.094 1 97.44 105 ALA A O 1
ATOM 834 N N . VAL A 1 106 ? 13.508 32.906 3.877 1 97.62 106 VAL A N 1
ATOM 835 C CA . VAL A 1 106 ? 12.812 32.062 4.828 1 97.62 106 VAL A CA 1
ATOM 836 C C . VAL A 1 106 ? 11.305 32.156 4.617 1 97.62 106 VAL A C 1
ATOM 838 O O . VAL A 1 106 ? 10.586 31.172 4.633 1 97.62 106 VAL A O 1
ATOM 841 N N . VAL A 1 107 ? 10.859 33.312 4.352 1 97.94 107 VAL A N 1
ATOM 842 C CA . VAL A 1 107 ? 9.438 33.562 4.16 1 97.94 107 VAL A CA 1
ATOM 843 C C . VAL A 1 107 ? 8.961 32.906 2.863 1 97.94 107 VAL A C 1
ATOM 845 O O . VAL A 1 107 ? 7.91 32.281 2.832 1 97.94 107 VAL A O 1
ATOM 848 N N . VAL A 1 108 ? 9.719 33.062 1.819 1 97.75 108 VAL A N 1
ATOM 849 C CA . VAL A 1 108 ? 9.352 32.5 0.529 1 97.75 108 VAL A CA 1
ATOM 850 C C . VAL A 1 108 ? 9.258 30.984 0.641 1 97.75 108 VAL A C 1
ATOM 852 O O . VAL A 1 108 ? 8.305 30.375 0.15 1 97.75 108 VAL A O 1
ATOM 855 N N . VAL A 1 109 ? 10.203 30.375 1.283 1 97.88 109 VAL A N 1
ATOM 856 C CA . VAL A 1 109 ? 10.203 28.922 1.457 1 97.88 109 VAL A CA 1
ATOM 857 C C . VAL A 1 109 ? 9.008 28.5 2.312 1 97.88 109 VAL A C 1
ATOM 859 O O . VAL A 1 109 ? 8.289 27.562 1.971 1 97.88 109 VAL A O 1
ATOM 862 N N . GLY A 1 110 ? 8.773 29.219 3.387 1 98.12 110 GLY A N 1
ATOM 863 C CA . GLY A 1 110 ? 7.684 28.875 4.289 1 98.12 110 GLY A CA 1
ATOM 864 C C . GLY A 1 110 ? 6.316 29 3.643 1 98.12 110 GLY A C 1
ATOM 865 O O . GLY A 1 110 ? 5.496 28.078 3.744 1 98.12 110 GLY A O 1
ATOM 866 N N . VAL A 1 111 ? 6.074 30.094 3.012 1 98.12 111 VAL A N 1
ATOM 867 C CA . VAL A 1 111 ? 4.785 30.344 2.369 1 98.12 111 VAL A CA 1
ATOM 868 C C . VAL A 1 111 ? 4.566 29.328 1.251 1 98.12 111 VAL A C 1
ATOM 870 O O . VAL A 1 111 ? 3.475 28.766 1.109 1 98.12 111 VAL A O 1
ATOM 873 N N . SER A 1 112 ? 5.602 29.062 0.485 1 97.5 112 SER A N 1
ATOM 874 C CA . SER A 1 112 ? 5.496 28.078 -0.587 1 97.5 112 SER A CA 1
ATOM 875 C C . SER A 1 112 ? 5.176 26.703 -0.035 1 97.5 112 SER A C 1
ATOM 877 O O . SER A 1 112 ? 4.316 26 -0.568 1 97.5 112 SER A O 1
ATOM 879 N N . ALA A 1 113 ? 5.844 26.344 1.011 1 97.44 113 ALA A N 1
ATOM 880 C CA . ALA A 1 113 ? 5.613 25.031 1.622 1 97.44 113 ALA A CA 1
ATOM 881 C C . ALA A 1 113 ? 4.184 24.906 2.145 1 97.44 113 ALA A C 1
ATOM 883 O O . ALA A 1 113 ? 3.527 23.891 1.954 1 97.44 113 ALA A O 1
ATOM 884 N N . MET A 1 114 ? 3.684 25.922 2.77 1 98.38 114 MET A N 1
ATOM 885 C CA . MET A 1 114 ? 2.346 25.906 3.354 1 98.38 114 MET A CA 1
ATOM 886 C C . MET A 1 114 ? 1.278 25.859 2.268 1 98.38 114 MET A C 1
ATOM 888 O O . MET A 1 114 ? 0.306 25.109 2.383 1 98.38 114 MET A O 1
ATOM 892 N N . VAL A 1 115 ? 1.461 26.578 1.225 1 97.94 115 VAL A N 1
ATOM 893 C CA . VAL A 1 115 ? 0.491 26.609 0.135 1 97.94 115 VAL A CA 1
ATOM 894 C C . VAL A 1 115 ? 0.49 25.266 -0.593 1 97.94 115 VAL A C 1
ATOM 896 O O . VAL A 1 115 ? -0.572 24.719 -0.887 1 97.94 115 VAL A O 1
ATOM 899 N N . LEU A 1 116 ? 1.621 24.781 -0.859 1 96.88 116 LEU A N 1
ATOM 900 C CA . LEU A 1 116 ? 1.724 23.516 -1.584 1 96.88 116 LEU A CA 1
ATOM 901 C C . LEU A 1 116 ? 1.166 22.359 -0.752 1 96.88 116 LEU A C 1
ATOM 903 O O . LEU A 1 116 ? 0.503 21.469 -1.285 1 96.88 116 LEU A O 1
ATOM 907 N N . ALA A 1 117 ? 1.463 22.375 0.518 1 96.88 117 ALA A N 1
ATOM 908 C CA . ALA A 1 117 ? 0.94 21.328 1.385 1 96.88 117 ALA A CA 1
ATOM 909 C C . ALA A 1 117 ? -0.577 21.422 1.515 1 96.88 117 ALA A C 1
ATOM 911 O O . ALA A 1 117 ? -1.26 20.406 1.687 1 96.88 117 ALA A O 1
ATOM 912 N N . TRP A 1 118 ? -1.064 22.641 1.494 1 98 118 TRP A N 1
ATOM 913 C CA . TRP A 1 118 ? -2.512 22.828 1.501 1 98 118 TRP A CA 1
ATOM 914 C C . TRP A 1 118 ? -3.143 22.219 0.251 1 98 118 TRP A C 1
ATOM 916 O O . TRP A 1 118 ? -4.246 21.672 0.308 1 98 118 TRP A O 1
ATOM 926 N N . ILE A 1 119 ? -2.5 22.234 -0.835 1 96.5 119 ILE A N 1
ATOM 927 C CA . ILE A 1 119 ? -2.982 21.688 -2.098 1 96.5 119 ILE A CA 1
ATOM 928 C C . ILE A 1 119 ? -2.818 20.172 -2.098 1 96.5 119 ILE A C 1
ATOM 930 O O . ILE A 1 119 ? -3.766 19.438 -2.389 1 96.5 119 ILE A O 1
ATOM 934 N N . GLN A 1 120 ? -1.679 19.781 -1.798 1 96.94 120 GLN A N 1
ATOM 935 C CA . GLN A 1 120 ? -1.313 18.375 -1.752 1 96.94 120 GLN A CA 1
ATOM 936 C C . GLN A 1 120 ? -0.173 18.141 -0.767 1 96.94 120 GLN A C 1
ATOM 938 O O . GLN A 1 120 ? 0.968 18.516 -1.024 1 96.94 120 GLN A O 1
ATOM 943 N N . TRP A 1 121 ? -0.445 17.438 0.311 1 94.19 121 TRP A N 1
ATOM 944 C CA . TRP A 1 121 ? 0.502 17.438 1.42 1 94.19 121 TRP A CA 1
ATOM 945 C C . TRP A 1 121 ? 1.71 16.562 1.097 1 94.19 121 TRP A C 1
ATOM 947 O O . TRP A 1 121 ? 2.828 16.844 1.532 1 94.19 121 TRP A O 1
ATOM 957 N N . GLY A 1 122 ? 1.571 15.453 0.317 1 89.5 122 GLY A N 1
ATOM 958 C CA . GLY A 1 122 ? 2.732 14.688 -0.103 1 89.5 122 GLY A CA 1
ATOM 959 C C . GLY A 1 122 ? 3.713 15.492 -0.932 1 89.5 122 GLY A C 1
ATOM 960 O O . GLY A 1 122 ? 4.926 15.422 -0.713 1 89.5 122 GLY A O 1
ATOM 961 N N . LEU A 1 123 ? 3.139 16.219 -1.827 1 92.5 123 LEU A N 1
ATOM 962 C CA . LEU A 1 123 ? 3.924 17.125 -2.662 1 92.5 123 LEU A CA 1
ATOM 963 C C . LEU A 1 123 ? 4.602 18.188 -1.817 1 92.5 123 LEU A C 1
ATOM 965 O O . LEU A 1 123 ? 5.789 18.469 -1.999 1 92.5 123 LEU A O 1
ATOM 969 N N . GLY A 1 124 ? 3.855 18.75 -0.917 1 93.25 124 GLY A N 1
ATOM 970 C CA . GLY A 1 124 ? 4.363 19.828 -0.074 1 93.25 124 GLY A CA 1
ATOM 971 C C . GLY A 1 124 ? 5.523 19.391 0.806 1 93.25 124 GLY A C 1
ATOM 972 O O . GLY A 1 124 ? 6.445 20.172 1.055 1 93.25 124 GLY A O 1
ATOM 973 N N . LEU A 1 125 ? 5.438 18.234 1.229 1 86.62 125 LEU A N 1
ATOM 974 C CA . LEU A 1 125 ? 6.496 17.703 2.08 1 86.62 125 LEU A CA 1
ATOM 975 C C . LEU A 1 125 ? 7.824 17.641 1.33 1 86.62 125 LEU A C 1
ATOM 977 O O . LEU A 1 125 ? 8.852 18.094 1.842 1 86.62 125 LEU A O 1
ATOM 981 N N . ILE A 1 126 ? 7.793 17.234 0.155 1 90.06 126 ILE A N 1
ATOM 982 C CA . ILE A 1 126 ? 9.008 17.016 -0.617 1 90.06 126 ILE A CA 1
ATOM 983 C C . ILE A 1 126 ? 9.484 18.344 -1.212 1 90.06 126 ILE A C 1
ATOM 985 O O . ILE A 1 126 ? 10.664 18.688 -1.13 1 90.06 126 ILE A O 1
ATOM 989 N N . ILE A 1 127 ? 8.594 19.062 -1.687 1 94.56 127 ILE A N 1
ATOM 990 C CA . ILE A 1 127 ? 8.977 20.312 -2.334 1 94.56 127 ILE A CA 1
ATOM 991 C C . ILE A 1 127 ? 9.469 21.312 -1.286 1 94.56 127 ILE A C 1
ATOM 993 O O . ILE A 1 127 ? 10.391 22.094 -1.542 1 94.56 127 ILE A O 1
ATOM 997 N N . GLY A 1 128 ? 8.836 21.281 -0.125 1 95.69 128 GLY A N 1
ATOM 998 C CA . GLY A 1 128 ? 9.344 22.125 0.945 1 95.69 128 GLY A CA 1
ATOM 999 C C . GLY A 1 128 ? 10.805 21.844 1.271 1 95.69 128 GLY A C 1
ATOM 1000 O O . GLY A 1 128 ? 11.578 22.781 1.473 1 95.69 128 GLY A O 1
ATOM 1001 N N . ALA A 1 129 ? 11.203 20.641 1.234 1 94.81 129 ALA A N 1
ATOM 1002 C CA . ALA A 1 129 ? 12.578 20.219 1.517 1 94.81 129 ALA A CA 1
ATOM 1003 C C . ALA A 1 129 ? 13.516 20.641 0.392 1 94.81 129 ALA A C 1
ATOM 1005 O O . ALA A 1 129 ? 14.594 21.188 0.647 1 94.81 129 ALA A O 1
ATOM 1006 N N . ILE A 1 130 ? 13.086 20.438 -0.758 1 94.31 130 ILE A N 1
ATOM 1007 C CA . ILE A 1 130 ? 13.914 20.75 -1.915 1 94.31 130 ILE A CA 1
ATOM 1008 C C . ILE A 1 130 ? 14.094 22.266 -2.023 1 94.31 130 ILE A C 1
ATOM 1010 O O . ILE A 1 130 ? 15.188 22.734 -2.324 1 94.31 130 ILE A O 1
ATOM 1014 N N . LEU A 1 131 ? 13.07 22.906 -1.807 1 96.44 131 LEU A N 1
ATOM 1015 C CA . LEU A 1 131 ? 13.125 24.359 -1.878 1 96.44 131 LEU A CA 1
ATOM 1016 C C . LEU A 1 131 ? 14.07 24.922 -0.818 1 96.44 131 LEU A C 1
ATOM 1018 O O . LEU A 1 131 ? 14.844 25.844 -1.094 1 96.44 131 LEU A O 1
ATOM 1022 N N . ALA A 1 132 ? 13.984 24.406 0.371 1 96.81 132 ALA A N 1
ATOM 1023 C CA . ALA A 1 132 ? 14.883 24.828 1.438 1 96.81 132 ALA A CA 1
ATOM 1024 C C . ALA A 1 132 ? 16.344 24.625 1.04 1 96.81 132 ALA A C 1
ATOM 1026 O O . ALA A 1 132 ? 17.172 25.516 1.201 1 96.81 132 ALA A O 1
ATOM 1027 N N . ARG A 1 133 ? 16.594 23.5 0.522 1 95.88 133 ARG A N 1
ATOM 1028 C CA . ARG A 1 133 ? 17.969 23.172 0.124 1 95.88 133 ARG A CA 1
ATOM 1029 C C . ARG A 1 133 ? 18.406 24.047 -1.044 1 95.88 133 ARG A C 1
ATOM 1031 O O . ARG A 1 133 ? 19.531 24.562 -1.045 1 95.88 133 ARG A O 1
ATOM 1038 N N . GLU A 1 134 ? 17.578 24.188 -1.988 1 95.19 134 GLU A N 1
ATOM 1039 C CA . GLU A 1 134 ? 17.906 24.969 -3.182 1 95.19 134 GLU A CA 1
ATOM 1040 C C . GLU A 1 134 ? 18.125 26.438 -2.848 1 95.19 134 GLU A C 1
ATOM 1042 O O . GLU A 1 134 ? 19.047 27.062 -3.373 1 95.19 134 GLU A O 1
ATOM 1047 N N . VAL A 1 135 ? 17.328 26.953 -2.045 1 97.06 135 VAL A N 1
ATOM 1048 C CA . VAL A 1 135 ? 17.484 28.344 -1.62 1 97.06 135 VAL A CA 1
ATOM 1049 C C . VAL A 1 135 ? 18.797 28.484 -0.833 1 97.06 135 VAL A C 1
ATOM 1051 O O . VAL A 1 135 ? 19.516 29.469 -1.001 1 97.06 135 VAL A O 1
ATOM 1054 N N . GLY A 1 136 ? 19.047 27.516 0.043 1 96.38 136 GLY A N 1
ATOM 1055 C CA . GLY A 1 136 ? 20.312 27.516 0.746 1 96.38 136 GLY A CA 1
ATOM 1056 C C . GLY A 1 136 ? 21.516 27.5 -0.187 1 96.38 136 GLY A C 1
ATOM 1057 O O . GLY A 1 136 ? 22.469 28.266 0.007 1 96.38 136 GLY A O 1
ATOM 1058 N N . ARG A 1 137 ? 21.422 26.688 -1.123 1 95.06 137 ARG A N 1
ATOM 1059 C CA . ARG A 1 137 ? 22.5 26.578 -2.094 1 95.06 137 ARG A CA 1
ATOM 1060 C C . ARG A 1 137 ? 22.688 27.875 -2.871 1 95.06 137 ARG A C 1
ATOM 1062 O O . ARG A 1 137 ? 23.812 28.375 -3.006 1 95.06 137 ARG A O 1
ATOM 1069 N N . GLN A 1 138 ? 21.672 28.406 -3.367 1 94.44 138 GLN A N 1
ATOM 1070 C CA . GLN A 1 138 ? 21.75 29.625 -4.156 1 94.44 138 GLN A CA 1
ATOM 1071 C C . GLN A 1 138 ? 22.203 30.812 -3.301 1 94.44 138 GLN A C 1
ATOM 1073 O O . GLN A 1 138 ? 22.891 31.703 -3.785 1 94.44 138 GLN A O 1
ATOM 1078 N N . ALA A 1 139 ? 21.75 30.828 -2.113 1 95.44 139 ALA A N 1
ATOM 1079 C CA . ALA A 1 139 ? 22.172 31.891 -1.201 1 95.44 139 ALA A CA 1
ATOM 1080 C C . ALA A 1 139 ? 23.688 31.859 -1.007 1 95.44 139 ALA A C 1
ATOM 1082 O O . ALA A 1 139 ? 24.344 32.906 -0.987 1 95.44 139 ALA A O 1
ATOM 1083 N N . HIS A 1 140 ? 24.172 30.688 -0.873 1 94.38 140 HIS A N 1
ATOM 1084 C CA . HIS A 1 140 ? 25.609 30.531 -0.745 1 94.38 140 HIS A CA 1
ATOM 1085 C C . HIS A 1 140 ? 26.328 31.016 -1.997 1 94.38 140 HIS A C 1
ATOM 1087 O O . HIS A 1 140 ? 27.328 31.734 -1.904 1 94.38 140 HIS A O 1
ATOM 1093 N N . GLU A 1 141 ? 25.812 30.641 -3.066 1 93.19 141 GLU A N 1
ATOM 1094 C CA . GLU A 1 141 ? 26.422 31.031 -4.34 1 93.19 141 GLU A CA 1
ATOM 1095 C C . GLU A 1 141 ? 26.375 32.531 -4.543 1 93.19 141 GLU A C 1
ATOM 1097 O O . GLU A 1 141 ? 27.297 33.125 -5.102 1 93.19 141 GLU A O 1
ATOM 1102 N N . ARG A 1 142 ? 25.375 33.156 -4.059 1 94.56 142 ARG A N 1
ATOM 1103 C CA . ARG A 1 142 ? 25.156 34.594 -4.27 1 94.56 142 ARG A CA 1
ATOM 1104 C C . ARG A 1 142 ? 25.766 35.406 -3.125 1 94.56 142 ARG A C 1
ATOM 1106 O O . ARG A 1 142 ? 25.703 36.625 -3.141 1 94.56 142 ARG A O 1
ATOM 1113 N N . GLY A 1 143 ? 26.25 34.75 -2.145 1 93.62 143 GLY A N 1
ATOM 1114 C CA . GLY A 1 143 ? 26.812 35.438 -0.993 1 93.62 143 GLY A CA 1
ATOM 1115 C C . GLY A 1 143 ? 25.75 36.031 -0.089 1 93.62 143 GLY A C 1
ATOM 1116 O O . GLY A 1 143 ? 26 37.062 0.569 1 93.62 143 GLY A O 1
ATOM 1117 N N . MET A 1 144 ? 24.578 35.5 -0.179 1 94.5 144 MET A N 1
ATOM 1118 C CA . MET A 1 144 ? 23.469 35.938 0.66 1 94.5 144 MET A CA 1
ATOM 1119 C C . MET A 1 144 ? 23.453 35.188 1.981 1 94.5 144 MET A C 1
ATOM 1121 O O . MET A 1 144 ? 23.453 33.969 1.995 1 94.5 144 MET A O 1
ATOM 1125 N N . ALA A 1 145 ? 23.406 35.969 3.076 1 93.94 145 ALA A N 1
ATOM 1126 C CA . ALA A 1 145 ? 23.359 35.344 4.391 1 93.94 145 ALA A CA 1
ATOM 1127 C C . ALA A 1 145 ? 21.953 34.844 4.703 1 93.94 145 ALA A C 1
ATOM 1129 O O . ALA A 1 145 ? 21 35.625 4.758 1 93.94 145 ALA A O 1
ATOM 1130 N N . VAL A 1 146 ? 21.797 33.562 4.82 1 95.38 146 VAL A N 1
ATOM 1131 C CA . VAL A 1 146 ? 20.531 32.938 5.18 1 95.38 146 VAL A CA 1
ATOM 1132 C C . VAL A 1 146 ? 20.75 31.906 6.277 1 95.38 146 VAL A C 1
ATOM 1134 O O . VAL A 1 146 ? 21.719 31.141 6.238 1 95.38 146 VAL A O 1
ATOM 1137 N N . HIS A 1 147 ? 19.938 32 7.305 1 95.19 147 HIS A N 1
ATOM 1138 C CA . HIS A 1 147 ? 20.031 31.031 8.391 1 95.19 147 HIS A CA 1
ATOM 1139 C C . HIS A 1 147 ? 19.422 29.688 7.996 1 95.19 147 HIS A C 1
ATOM 1141 O O . HIS A 1 147 ? 18.203 29.5 8.109 1 95.19 147 HIS A O 1
ATOM 1147 N N . TYR A 1 148 ? 20.234 28.688 7.75 1 96.31 148 TYR A N 1
ATOM 1148 C CA . TYR A 1 148 ? 19.844 27.453 7.074 1 96.31 148 TYR A CA 1
ATOM 1149 C C . TYR A 1 148 ? 18.938 26.594 7.957 1 96.31 148 TYR A C 1
ATOM 1151 O O . TYR A 1 148 ? 17.969 26.016 7.48 1 96.31 148 TYR A O 1
ATOM 1159 N N . PRO A 1 149 ? 19.109 26.578 9.242 1 94.5 149 PRO A N 1
ATOM 1160 C CA . PRO A 1 149 ? 18.188 25.812 10.078 1 94.5 149 PRO A CA 1
ATOM 1161 C C . PRO A 1 149 ? 16.766 26.359 10.031 1 94.5 149 PRO A C 1
ATOM 1163 O O . PRO A 1 149 ? 15.805 25.578 10 1 94.5 149 PRO A O 1
ATOM 1166 N N . LEU A 1 150 ? 16.688 27.625 10 1 95.38 150 LEU A N 1
ATOM 1167 C CA . LEU A 1 150 ? 15.359 28.234 9.906 1 95.38 150 LEU A CA 1
ATOM 1168 C C . LEU A 1 150 ? 14.742 27.984 8.539 1 95.38 150 LEU A C 1
ATOM 1170 O O . LEU A 1 150 ? 13.523 27.828 8.422 1 95.38 150 LEU A O 1
ATOM 1174 N N . LEU A 1 151 ? 15.578 27.922 7.535 1 96.56 151 LEU A N 1
ATOM 1175 C CA . LEU A 1 151 ? 15.109 27.531 6.211 1 96.56 151 LEU A CA 1
ATOM 1176 C C . LEU A 1 151 ? 14.516 26.125 6.23 1 96.56 151 LEU A C 1
ATOM 1178 O O . LEU A 1 151 ? 13.516 25.859 5.559 1 96.56 151 LEU A O 1
ATOM 1182 N N . GLY A 1 152 ? 15.141 25.266 6.938 1 96.19 152 GLY A N 1
ATOM 1183 C CA . GLY A 1 152 ? 14.602 23.938 7.113 1 96.19 152 GLY A CA 1
ATOM 1184 C C . GLY A 1 152 ? 13.219 23.922 7.742 1 96.19 152 GLY A C 1
ATOM 1185 O O . GLY A 1 152 ? 12.32 23.234 7.262 1 96.19 152 GLY A O 1
ATOM 1186 N N . VAL A 1 153 ? 13.062 24.703 8.773 1 96 153 VAL A N 1
ATOM 1187 C CA . VAL A 1 153 ? 11.773 24.812 9.445 1 96 153 VAL A CA 1
ATOM 1188 C C . VAL A 1 153 ? 10.734 25.375 8.477 1 96 153 VAL A C 1
ATOM 1190 O O . VAL A 1 153 ? 9.602 24.906 8.43 1 96 153 VAL A O 1
ATOM 1193 N N . ALA A 1 154 ? 11.172 26.391 7.754 1 97.69 154 ALA A N 1
ATOM 1194 C CA . ALA A 1 154 ? 10.281 26.984 6.758 1 97.69 154 ALA A CA 1
ATOM 1195 C C . ALA A 1 154 ? 9.789 25.938 5.766 1 97.69 154 ALA A C 1
ATOM 1197 O O . ALA A 1 154 ? 8.602 25.891 5.43 1 97.69 154 ALA A O 1
ATOM 1198 N N . GLY A 1 155 ? 10.68 25.109 5.355 1 97 155 GLY A N 1
ATOM 1199 C CA . GLY A 1 155 ? 10.312 24.031 4.445 1 97 155 GLY A CA 1
ATOM 1200 C C . GLY A 1 155 ? 9.375 23.016 5.066 1 97 155 GLY A C 1
ATOM 1201 O O . GLY A 1 155 ? 8.633 22.328 4.359 1 97 155 GLY A O 1
ATOM 1202 N N . TYR A 1 156 ? 9.32 22.969 6.348 1 96.5 156 TYR A N 1
ATOM 1203 C CA . TYR A 1 156 ? 8.531 21.984 7.086 1 96.5 156 TYR A CA 1
ATOM 1204 C C . TYR A 1 156 ? 7.168 22.547 7.457 1 96.5 156 TYR A C 1
ATOM 1206 O O . TYR A 1 156 ? 6.285 21.812 7.902 1 96.5 156 TYR A O 1
ATOM 1214 N N . MET A 1 157 ? 6.93 23.781 7.172 1 97.31 157 MET A N 1
ATOM 1215 C CA . MET A 1 157 ? 5.754 24.469 7.68 1 97.31 157 MET A CA 1
ATOM 1216 C C . MET A 1 157 ? 4.484 23.953 7.008 1 97.31 157 MET A C 1
ATOM 1218 O O . MET A 1 157 ? 3.391 24.078 7.566 1 97.31 157 MET A O 1
ATOM 1222 N N . GLY A 1 158 ? 4.574 23.438 5.844 1 96.75 158 GLY A N 1
ATOM 1223 C CA . GLY A 1 158 ? 3.408 22.812 5.234 1 96.75 158 GLY A CA 1
ATOM 1224 C C . GLY A 1 158 ? 2.818 21.688 6.074 1 96.75 158 GLY A C 1
ATOM 1225 O O . GLY A 1 158 ? 1.611 21.656 6.32 1 96.75 158 GLY A O 1
ATOM 1226 N N . LEU A 1 159 ? 3.633 20.828 6.547 1 94.44 159 LEU A N 1
ATOM 1227 C CA . LEU A 1 159 ? 3.203 19.734 7.406 1 94.44 159 LEU A CA 1
ATOM 1228 C C . LEU A 1 159 ? 2.906 20.234 8.82 1 94.44 159 LEU A C 1
ATOM 1230 O O . LEU A 1 159 ? 2.062 19.672 9.516 1 94.44 159 LEU A O 1
ATOM 1234 N N . GLY A 1 160 ? 3.535 21.344 9.148 1 95.38 160 GLY A N 1
ATOM 1235 C CA . GLY A 1 160 ? 3.418 21.875 10.5 1 95.38 160 GLY A CA 1
ATOM 1236 C C . GLY A 1 160 ? 2.178 22.719 10.703 1 95.38 160 GLY A C 1
ATOM 1237 O O . GLY A 1 160 ? 1.811 23.031 11.844 1 95.38 160 GLY A O 1
ATOM 1238 N N . LEU A 1 161 ? 1.501 22.938 9.523 1 96.94 161 LEU A N 1
ATOM 1239 C CA . LEU A 1 161 ? 0.425 23.891 9.797 1 96.94 161 LEU A CA 1
ATOM 1240 C C . LEU A 1 161 ? -0.744 23.672 8.836 1 96.94 161 LEU A C 1
ATOM 1242 O O . LEU A 1 161 ? -1.905 23.719 9.25 1 96.94 161 LEU A O 1
ATOM 1246 N N . THR A 1 162 ? -0.545 23.391 7.559 1 98.06 162 THR A N 1
ATOM 1247 C CA . THR A 1 162 ? -1.65 23.578 6.629 1 98.06 162 THR A CA 1
ATOM 1248 C C . THR A 1 162 ? -2.066 22.25 6.004 1 98.06 162 THR A C 1
ATOM 1250 O O . THR A 1 162 ? -3.127 22.156 5.383 1 98.06 162 THR A O 1
ATOM 1253 N N . TRP A 1 163 ? -1.404 21.234 6.113 1 96.81 163 TRP A N 1
ATOM 1254 C CA . TRP A 1 163 ? -1.588 20.016 5.324 1 96.81 163 TRP A CA 1
ATOM 1255 C C . TRP A 1 163 ? -2.924 19.359 5.648 1 96.81 163 TRP A C 1
ATOM 1257 O O . TRP A 1 163 ? -3.594 18.828 4.758 1 96.81 163 TRP A O 1
ATOM 1267 N N . HIS A 1 164 ? -3.393 19.328 6.918 1 97.94 164 HIS A N 1
ATOM 1268 C CA . HIS A 1 164 ? -4.48 18.453 7.344 1 97.94 164 HIS A CA 1
ATOM 1269 C C . HIS A 1 164 ? -5.836 19.109 7.117 1 97.94 164 HIS A C 1
ATOM 1271 O O . HIS A 1 164 ? -6.879 18.484 7.312 1 97.94 164 HIS A O 1
ATOM 1277 N N . TRP A 1 165 ? -5.879 20.312 6.809 1 97.69 165 TRP A N 1
ATOM 1278 C CA . TRP A 1 165 ? -7.145 21.016 6.582 1 97.69 165 TRP A CA 1
ATOM 1279 C C . TRP A 1 165 ? -7.145 21.719 5.23 1 97.69 165 TRP A C 1
ATOM 1281 O O . TRP A 1 165 ? -7.699 22.812 5.094 1 97.69 165 TRP A O 1
ATOM 1291 N N . GLY A 1 166 ? -6.43 21.062 4.293 1 97.19 166 GLY A N 1
ATOM 1292 C CA . GLY A 1 166 ? -6.359 21.516 2.914 1 97.19 166 GLY A CA 1
ATOM 1293 C C . GLY A 1 166 ? -7.059 20.578 1.944 1 97.19 166 GLY A C 1
ATOM 1294 O O . GLY A 1 166 ? -7.887 19.766 2.35 1 97.19 166 GLY A O 1
ATOM 1295 N N . LEU A 1 167 ? -6.695 20.672 0.671 1 96.44 167 LEU A N 1
ATOM 1296 C CA . LEU A 1 167 ? -7.375 19.984 -0.416 1 96.44 167 LEU A CA 1
ATOM 1297 C C . LEU A 1 167 ? -7.074 18.484 -0.374 1 96.44 167 LEU A C 1
ATOM 1299 O O . LEU A 1 167 ? -7.809 17.688 -0.955 1 96.44 167 LEU A O 1
ATOM 1303 N N . SER A 1 168 ? -6.074 18.156 0.331 1 96.12 168 SER A N 1
ATOM 1304 C CA . SER A 1 168 ? -5.711 16.734 0.461 1 96.12 168 SER A CA 1
ATOM 1305 C C . SER A 1 168 ? -5.742 16.297 1.918 1 96.12 168 SER A C 1
ATOM 1307 O O . SER A 1 168 ? -5.102 15.305 2.285 1 96.12 168 SER A O 1
ATOM 1309 N N . GLY A 1 169 ? -6.426 17.078 2.725 1 97.31 169 GLY A N 1
ATOM 1310 C CA . GLY A 1 169 ? -6.504 16.734 4.137 1 97.31 169 GLY A CA 1
ATOM 1311 C C . GLY A 1 169 ? -7.176 15.398 4.395 1 97.31 169 GLY A C 1
ATOM 1312 O O . GLY A 1 169 ? -8.195 15.086 3.779 1 97.31 169 GLY A O 1
ATOM 1313 N N . SER A 1 170 ? -6.691 14.68 5.266 1 96.94 170 SER A N 1
ATOM 1314 C CA . SER A 1 170 ? -7.152 13.312 5.52 1 96.94 170 SER A CA 1
ATOM 1315 C C . SER A 1 170 ? -8.539 13.305 6.145 1 96.94 170 SER A C 1
ATOM 1317 O O . SER A 1 170 ? -9.453 12.656 5.637 1 96.94 170 SER A O 1
ATOM 1319 N N . ALA A 1 171 ? -8.719 14.062 7.195 1 98.12 171 ALA A N 1
ATOM 1320 C CA . ALA A 1 171 ? -9.977 14.023 7.945 1 98.12 171 ALA A CA 1
ATOM 1321 C C . ALA A 1 171 ? -11.117 14.641 7.137 1 98.12 171 ALA A C 1
ATOM 1323 O O . ALA A 1 171 ? -12.148 14 6.934 1 98.12 171 ALA A O 1
ATOM 1324 N N . PRO A 1 172 ? -10.898 15.859 6.602 1 98.12 172 PRO A N 1
ATOM 1325 C CA . PRO A 1 172 ? -12.008 16.453 5.852 1 98.12 172 PRO A CA 1
ATOM 1326 C C . PRO A 1 172 ? -12.383 15.641 4.617 1 98.12 172 PRO A C 1
ATOM 1328 O O . PRO A 1 172 ? -13.57 15.469 4.32 1 98.12 172 PRO A O 1
ATOM 1331 N N . LEU A 1 173 ? -11.422 15.133 3.9 1 97.88 173 LEU A N 1
ATOM 1332 C CA . LEU A 1 173 ? -11.734 14.375 2.693 1 97.88 173 LEU A CA 1
ATOM 1333 C C . LEU A 1 173 ? -12.383 13.039 3.045 1 97.88 173 LEU A C 1
ATOM 1335 O O . LEU A 1 173 ? -13.281 12.578 2.336 1 97.88 173 LEU A O 1
ATOM 1339 N N . LEU A 1 174 ? -11.891 12.414 4.09 1 98 174 LEU A N 1
ATOM 1340 C CA . LEU A 1 174 ? -12.492 11.148 4.504 1 98 174 LEU A CA 1
ATOM 1341 C C . LEU A 1 174 ? -13.977 11.328 4.793 1 98 174 LEU A C 1
ATOM 1343 O O . LEU A 1 174 ? -14.797 10.5 4.383 1 98 174 LEU A O 1
ATOM 1347 N N . MET A 1 175 ? -14.344 12.422 5.41 1 98.19 175 MET A N 1
ATOM 1348 C CA . MET A 1 175 ? -15.727 12.664 5.824 1 98.19 175 MET A CA 1
ATOM 1349 C C . MET A 1 175 ? -16.625 12.898 4.613 1 98.19 175 MET A C 1
ATOM 1351 O O . MET A 1 175 ? -17.844 12.797 4.711 1 98.19 175 MET A O 1
ATOM 1355 N N . ASN A 1 176 ? -15.992 13.227 3.482 1 97.62 176 ASN A N 1
ATOM 1356 C CA . ASN A 1 176 ? -16.766 13.461 2.262 1 97.62 176 ASN A CA 1
ATOM 1357 C C . ASN A 1 176 ? -16.578 12.328 1.257 1 97.62 176 ASN A C 1
ATOM 1359 O O . ASN A 1 176 ? -16.891 12.477 0.077 1 97.62 176 ASN A O 1
ATOM 1363 N N . THR A 1 177 ? -15.961 11.211 1.613 1 97.19 177 THR A N 1
ATOM 1364 C CA . THR A 1 177 ? -15.781 10.047 0.75 1 97.19 177 THR A CA 1
ATOM 1365 C C . THR A 1 177 ? -16.922 9.055 0.937 1 97.19 177 THR A C 1
ATOM 1367 O O . THR A 1 177 ? -17.203 8.625 2.059 1 97.19 177 THR A O 1
ATOM 1370 N N . PRO A 1 178 ? -17.531 8.664 -0.14 1 93.94 178 PRO A N 1
ATOM 1371 C CA . PRO A 1 178 ? -18.641 7.719 -0.02 1 93.94 178 PRO A CA 1
ATOM 1372 C C . PRO A 1 178 ? -18.234 6.414 0.659 1 93.94 178 PRO A C 1
ATOM 1374 O O . PRO A 1 178 ? -17.141 5.906 0.42 1 93.94 178 PRO A O 1
ATOM 1377 N N . GLU A 1 179 ? -19.078 5.902 1.554 1 91.31 179 GLU A N 1
ATOM 1378 C CA . GLU A 1 179 ? -18.938 4.625 2.246 1 91.31 179 GLU A CA 1
ATOM 1379 C C . GLU A 1 179 ? -17.719 4.633 3.166 1 91.31 179 GLU A C 1
ATOM 1381 O O . GLU A 1 179 ? -17.109 3.588 3.406 1 91.31 179 GLU A O 1
ATOM 1386 N N . ASN A 1 180 ? -17.344 5.879 3.6 1 95.88 180 ASN A N 1
ATOM 1387 C CA . ASN A 1 180 ? -16.234 5.922 4.539 1 95.88 180 ASN A CA 1
ATOM 1388 C C . ASN A 1 180 ? -16.578 5.211 5.844 1 95.88 180 ASN A C 1
ATOM 1390 O O . ASN A 1 180 ? -17.734 4.883 6.094 1 95.88 180 ASN A O 1
ATOM 1394 N N . VAL A 1 181 ? -15.633 4.992 6.668 1 94.62 181 VAL A N 1
ATOM 1395 C CA . VAL A 1 181 ? -15.734 4.141 7.852 1 94.62 181 VAL A CA 1
ATOM 1396 C C . VAL A 1 181 ? -16.672 4.781 8.875 1 94.62 181 VAL A C 1
ATOM 1398 O O . VAL A 1 181 ? -17.344 4.078 9.633 1 94.62 181 VAL A O 1
ATOM 1401 N N . PHE A 1 182 ? -16.812 6.102 8.906 1 96.62 182 PHE A N 1
ATOM 1402 C CA . PHE A 1 182 ? -17.688 6.773 9.867 1 96.62 182 PHE A CA 1
ATOM 1403 C C . PHE A 1 182 ? -19.156 6.527 9.531 1 96.62 182 PHE A C 1
ATOM 1405 O O . PHE A 1 182 ? -19.984 6.43 10.43 1 96.62 182 PHE A O 1
ATOM 1412 N N . ILE A 1 183 ? -19.422 6.395 8.273 1 95.38 183 ILE A N 1
ATOM 1413 C CA . ILE A 1 183 ? -20.766 6.086 7.812 1 95.38 183 ILE A CA 1
ATOM 1414 C C . ILE A 1 183 ? -21.047 4.598 8.008 1 95.38 183 ILE A C 1
ATOM 1416 O O . ILE A 1 183 ? -22.078 4.227 8.57 1 95.38 183 ILE A O 1
ATOM 1420 N N . SER A 1 184 ? -20.125 3.783 7.602 1 91.88 184 SER A N 1
ATOM 1421 C CA . SER A 1 184 ? -20.344 2.34 7.66 1 91.88 184 SER A CA 1
ATOM 1422 C C . SER A 1 184 ? -20.469 1.858 9.102 1 91.88 184 SER A C 1
ATOM 1424 O O . SER A 1 184 ? -21.188 0.891 9.375 1 91.88 184 SER A O 1
ATOM 1426 N N . GLU A 1 185 ? -19.859 2.617 10.023 1 90.88 185 GLU A N 1
ATOM 1427 C CA . GLU A 1 185 ? -19.922 2.234 11.43 1 90.88 185 GLU A CA 1
ATOM 1428 C C . GLU A 1 185 ? -21.062 2.961 12.148 1 90.88 185 GLU A C 1
ATOM 1430 O O . GLU A 1 185 ? -21.25 2.781 13.352 1 90.88 185 GLU A O 1
ATOM 1435 N N . GLY A 1 186 ? -21.797 3.805 11.469 1 91.88 186 GLY A N 1
ATOM 1436 C CA . GLY A 1 186 ? -22.984 4.465 12.008 1 91.88 186 GLY A CA 1
ATOM 1437 C C . GLY A 1 186 ? -22.641 5.637 12.906 1 91.88 186 GLY A C 1
ATOM 1438 O O . GLY A 1 186 ? -23.453 6.023 13.758 1 91.88 186 GLY A O 1
ATOM 1439 N N . ILE A 1 187 ? -21.406 6.137 12.781 1 92.31 187 ILE A N 1
ATOM 1440 C CA . ILE A 1 187 ? -20.984 7.266 13.602 1 92.31 187 ILE A CA 1
ATOM 1441 C C . ILE A 1 187 ? -21.656 8.547 13.102 1 92.31 187 ILE A C 1
ATOM 1443 O O . ILE A 1 187 ? -22.062 9.398 13.898 1 92.31 187 ILE A O 1
ATOM 1447 N N . VAL A 1 188 ? -21.719 8.672 11.75 1 95.12 188 VAL A N 1
ATOM 1448 C CA . VAL A 1 188 ? -22.469 9.742 11.109 1 95.12 188 VAL A CA 1
ATOM 1449 C C . VAL A 1 188 ? -23.406 9.156 10.062 1 95.12 188 VAL A C 1
ATOM 1451 O O . VAL A 1 188 ? -23.141 8.078 9.516 1 95.12 188 VAL A O 1
ATOM 1454 N N . ASP A 1 189 ? -24.469 9.867 9.742 1 94.69 189 ASP A N 1
ATOM 1455 C CA . ASP A 1 189 ? -25.5 9.336 8.844 1 94.69 189 ASP A CA 1
ATOM 1456 C C . ASP A 1 189 ? -25.328 9.891 7.43 1 94.69 189 ASP A C 1
ATOM 1458 O O . ASP A 1 189 ? -25.891 9.352 6.477 1 94.69 189 ASP A O 1
ATOM 1462 N N . GLN A 1 190 ? -24.562 10.984 7.355 1 95.62 190 GLN A N 1
ATOM 1463 C CA . GLN A 1 190 ? -24.391 11.609 6.051 1 95.62 190 GLN A CA 1
ATOM 1464 C C . GLN A 1 190 ? -22.953 12.102 5.859 1 95.62 190 GLN A C 1
ATOM 1466 O O . GLN A 1 190 ? -22.203 12.227 6.828 1 95.62 190 GLN A O 1
ATOM 1471 N N . LEU A 1 191 ? -22.672 12.32 4.586 1 96.88 191 LEU A N 1
ATOM 1472 C CA . LEU A 1 191 ? -21.375 12.891 4.254 1 96.88 191 LEU A CA 1
ATOM 1473 C C . LEU A 1 191 ? -21.266 14.336 4.746 1 96.88 191 LEU A C 1
ATOM 1475 O O . LEU A 1 191 ? -22.281 15.031 4.844 1 96.88 191 LEU A O 1
ATOM 1479 N N . ILE A 1 192 ? -20.109 14.75 5.148 1 97.5 192 ILE A N 1
ATOM 1480 C CA . ILE A 1 192 ? -19.797 16.141 5.434 1 97.5 192 ILE A CA 1
ATOM 1481 C C . ILE A 1 192 ? -19.047 16.75 4.258 1 97.5 192 ILE A C 1
ATOM 1483 O O . ILE A 1 192 ? -17.828 16.531 4.109 1 97.5 192 ILE A O 1
ATOM 1487 N N . PRO A 1 193 ? -19.75 17.5 3.463 1 96.5 193 PRO A N 1
ATOM 1488 C CA . PRO A 1 193 ? -19.125 17.984 2.225 1 96.5 193 PRO A CA 1
ATOM 1489 C C . PRO A 1 193 ? -17.969 18.938 2.479 1 96.5 193 PRO A C 1
ATOM 1491 O O . PRO A 1 193 ? -17.891 19.562 3.535 1 96.5 193 PRO A O 1
ATOM 1494 N N . THR A 1 194 ? -17.109 19.094 1.504 1 96.94 194 THR A N 1
ATOM 1495 C CA . THR A 1 194 ? -15.93 19.938 1.635 1 96.94 194 THR A CA 1
ATOM 1496 C C . THR A 1 194 ? -16.328 21.422 1.657 1 96.94 194 THR A C 1
ATOM 1498 O O . THR A 1 194 ? -15.539 22.266 2.092 1 96.94 194 THR A O 1
ATOM 1501 N N . THR A 1 195 ? -17.516 21.75 1.232 1 96.56 195 THR A N 1
ATOM 1502 C CA . THR A 1 195 ? -18.016 23.109 1.334 1 96.56 195 THR A CA 1
ATOM 1503 C C . THR A 1 195 ? -18.297 23.484 2.789 1 96.56 195 THR A C 1
ATOM 1505 O O . THR A 1 195 ? -18.344 24.672 3.137 1 96.56 195 THR A O 1
ATOM 1508 N N . ALA A 1 196 ? -18.406 22.438 3.607 1 97.5 196 ALA A N 1
ATOM 1509 C CA . ALA A 1 196 ? -18.609 22.672 5.035 1 97.5 196 ALA A CA 1
ATOM 1510 C C . ALA A 1 196 ? -17.297 22.562 5.801 1 97.5 196 ALA A C 1
ATOM 1512 O O . ALA A 1 196 ? -17.25 22.828 7.008 1 97.5 196 ALA A O 1
ATOM 1513 N N . THR A 1 197 ? -16.203 22.156 5.141 1 98.06 197 THR A N 1
ATOM 1514 C CA . THR A 1 197 ? -14.922 22 5.809 1 98.06 197 THR A CA 1
ATOM 1515 C C . THR A 1 197 ? -13.844 22.844 5.117 1 98.06 197 THR A C 1
ATOM 1517 O O . THR A 1 197 ? -13.672 24.016 5.438 1 98.06 197 THR A O 1
ATOM 1520 N N . ILE A 1 198 ? -13.344 22.406 4.031 1 98.19 198 ILE A N 1
ATOM 1521 C CA . ILE A 1 198 ? -12.148 22.953 3.391 1 98.19 198 ILE A CA 1
ATOM 1522 C C . ILE A 1 198 ? -12.477 24.312 2.771 1 98.19 198 ILE A C 1
ATOM 1524 O O . ILE A 1 198 ? -11.695 25.266 2.896 1 98.19 198 ILE A O 1
ATOM 1528 N N . PHE A 1 199 ? -13.641 24.422 2.164 1 97.31 199 PHE A N 1
ATOM 1529 C CA . PHE A 1 199 ? -13.953 25.609 1.394 1 97.31 199 PHE A CA 1
ATOM 1530 C C . PHE A 1 199 ? -14.844 26.562 2.191 1 97.31 199 PHE A C 1
ATOM 1532 O O . PHE A 1 199 ? -15.273 27.594 1.683 1 97.31 199 PHE A O 1
ATOM 1539 N N . HIS A 1 200 ? -15.188 26.172 3.391 1 98 200 HIS A N 1
ATOM 1540 C CA . HIS A 1 200 ? -15.992 27.062 4.227 1 98 200 HIS A CA 1
ATOM 1541 C C . HIS A 1 200 ? -15.242 28.359 4.531 1 98 200 HIS A C 1
ATOM 1543 O O . HIS A 1 200 ? -14.031 28.344 4.758 1 98 200 HIS A O 1
ATOM 1549 N N . PRO A 1 201 ? -15.906 29.469 4.633 1 97.94 201 PRO A N 1
ATOM 1550 C CA . PRO A 1 201 ? -15.242 30.75 4.934 1 97.94 201 PRO A CA 1
ATOM 1551 C C . PRO A 1 201 ? -14.453 30.703 6.238 1 97.94 201 PRO A C 1
ATOM 1553 O O . PRO A 1 201 ? -13.391 31.328 6.34 1 97.94 201 PRO A O 1
ATOM 1556 N N . TYR A 1 202 ? -14.969 29.984 7.199 1 98.12 202 TYR A N 1
ATOM 1557 C CA . TYR A 1 202 ? -14.258 29.781 8.453 1 98.12 202 TYR A CA 1
ATOM 1558 C C . TYR A 1 202 ? -12.852 29.25 8.211 1 98.12 202 TYR A C 1
ATOM 1560 O O . TYR A 1 202 ? -11.875 29.781 8.75 1 98.12 202 TYR A O 1
ATOM 1568 N N . THR A 1 203 ? -12.75 28.234 7.387 1 98.44 203 THR A N 1
ATOM 1569 C CA . THR A 1 203 ? -11.484 27.578 7.098 1 98.44 203 THR A CA 1
ATOM 1570 C C . THR A 1 203 ? -10.578 28.484 6.273 1 98.44 203 THR A C 1
ATOM 1572 O O . THR A 1 203 ? -9.375 28.562 6.531 1 98.44 203 THR A O 1
ATOM 1575 N N . LEU A 1 204 ? -11.148 29.156 5.336 1 98.25 204 LEU A N 1
ATOM 1576 C CA . LEU A 1 204 ? -10.367 30.016 4.445 1 98.25 204 LEU A CA 1
ATOM 1577 C C . LEU A 1 204 ? -9.789 31.203 5.199 1 98.25 204 LEU A C 1
ATOM 1579 O O . LEU A 1 204 ? -8.648 31.594 4.965 1 98.25 204 LEU A O 1
ATOM 1583 N N . VAL A 1 205 ? -10.562 31.781 6.086 1 98.44 205 VAL A N 1
ATOM 1584 C CA . VAL A 1 205 ? -10.078 32.906 6.91 1 98.44 205 VAL A CA 1
ATOM 1585 C C . VAL A 1 205 ? -8.953 32.406 7.816 1 98.44 205 VAL A C 1
ATOM 1587 O O . VAL A 1 205 ? -7.934 33.094 7.969 1 98.44 205 VAL A O 1
ATOM 1590 N N . LEU A 1 206 ? -9.148 31.25 8.406 1 98.44 206 LEU A N 1
ATOM 1591 C CA . LEU A 1 206 ? -8.102 30.656 9.242 1 98.44 206 LEU A CA 1
ATOM 1592 C C . LEU A 1 206 ? -6.836 30.406 8.438 1 98.44 206 LEU A C 1
ATOM 1594 O O . LEU A 1 206 ? -5.727 30.672 8.914 1 98.44 206 LEU A O 1
ATOM 1598 N N . LEU A 1 207 ? -7.016 29.922 7.246 1 98.44 207 LEU A N 1
ATOM 1599 C CA . LEU A 1 207 ? -5.891 29.578 6.383 1 98.44 207 LEU A CA 1
ATOM 1600 C C . LEU A 1 207 ? -5.059 30.812 6.051 1 98.44 207 LEU A C 1
ATOM 1602 O O . LEU A 1 207 ? -3.846 30.828 6.273 1 98.44 207 LEU A O 1
ATOM 1606 N N . VAL A 1 208 ? -5.727 31.812 5.52 1 98.38 208 VAL A N 1
ATOM 1607 C CA . VAL A 1 208 ? -5.027 33.031 5.121 1 98.38 208 VAL A CA 1
ATOM 1608 C C . VAL A 1 208 ? -4.395 33.688 6.348 1 98.38 208 VAL A C 1
ATOM 1610 O O . VAL A 1 208 ? -3.236 34.094 6.305 1 98.38 208 VAL A O 1
ATOM 1613 N N . GLY A 1 209 ? -5.188 33.781 7.434 1 98.44 209 GLY A N 1
ATOM 1614 C CA . GLY A 1 209 ? -4.656 34.344 8.664 1 98.44 209 GLY A CA 1
ATOM 1615 C C . GLY A 1 209 ? -3.439 33.594 9.18 1 98.44 209 GLY A C 1
ATOM 1616 O O . GLY A 1 209 ? -2.459 34.219 9.602 1 98.44 209 GLY A O 1
ATOM 1617 N N . ALA A 1 210 ? -3.48 32.312 9.172 1 98.5 210 ALA A N 1
ATOM 1618 C CA . ALA A 1 210 ? -2.385 31.484 9.68 1 98.5 210 ALA A CA 1
ATOM 1619 C C . ALA A 1 210 ? -1.138 31.641 8.812 1 98.5 210 ALA A C 1
ATOM 1621 O O . ALA A 1 210 ? -0.02 31.703 9.328 1 98.5 210 ALA A O 1
ATOM 1622 N N . ILE A 1 211 ? -1.326 31.625 7.512 1 98.62 211 ILE A N 1
ATOM 1623 C CA . ILE A 1 211 ? -0.195 31.75 6.602 1 98.62 211 ILE A CA 1
ATOM 1624 C C . ILE A 1 211 ? 0.458 33.125 6.781 1 98.62 211 ILE A C 1
ATOM 1626 O O . ILE A 1 211 ? 1.684 33.219 6.875 1 98.62 211 ILE A O 1
ATOM 1630 N N . VAL A 1 212 ? -0.335 34.188 6.871 1 98.56 212 VAL A N 1
ATOM 1631 C CA . VAL A 1 212 ? 0.183 35.562 7.043 1 98.56 212 VAL A CA 1
ATOM 1632 C C . VAL A 1 212 ? 0.902 35.656 8.383 1 98.56 212 VAL A C 1
ATOM 1634 O O . VAL A 1 212 ? 2.021 36.188 8.453 1 98.56 212 VAL A O 1
ATOM 1637 N N . TYR A 1 213 ? 0.261 35.219 9.414 1 98.5 213 TYR A N 1
ATOM 1638 C CA . TYR A 1 213 ? 0.86 35.25 10.742 1 98.5 213 TYR A CA 1
ATOM 1639 C C . TYR A 1 213 ? 2.201 34.5 10.75 1 98.5 213 TYR A C 1
ATOM 1641 O O . TYR A 1 213 ? 3.184 35.031 11.297 1 98.5 213 TYR A O 1
ATOM 1649 N N . THR A 1 214 ? 2.25 33.344 10.172 1 98.5 214 THR A N 1
ATOM 1650 C CA . THR A 1 214 ? 3.465 32.531 10.164 1 98.5 214 THR A CA 1
ATOM 1651 C C . THR A 1 214 ? 4.547 33.219 9.32 1 98.5 214 THR A C 1
ATOM 1653 O O . THR A 1 214 ? 5.73 33.156 9.656 1 98.5 214 THR A O 1
ATOM 1656 N N . ALA A 1 215 ? 4.129 33.781 8.219 1 98 215 ALA A N 1
ATOM 1657 C CA . ALA A 1 215 ? 5.082 34.5 7.379 1 98 215 ALA A CA 1
ATOM 1658 C C . ALA A 1 215 ? 5.773 35.625 8.164 1 98 215 ALA A C 1
ATOM 1660 O O . ALA A 1 215 ? 6.992 35.781 8.086 1 98 215 ALA A O 1
ATOM 1661 N N . VAL A 1 216 ? 4.992 36.375 8.891 1 97.81 216 VAL A N 1
ATOM 1662 C CA . VAL A 1 216 ? 5.527 37.438 9.703 1 97.81 216 VAL A CA 1
ATOM 1663 C C . VAL A 1 216 ? 6.434 36.875 10.789 1 97.81 216 VAL A C 1
ATOM 1665 O O . VAL A 1 216 ? 7.512 37.406 11.055 1 97.81 216 VAL A O 1
ATOM 1668 N N . LEU A 1 217 ? 6.016 35.812 11.383 1 96.94 217 LEU A N 1
ATOM 1669 C CA . LEU A 1 217 ? 6.793 35.188 12.438 1 96.94 217 LEU A CA 1
ATOM 1670 C C . LEU A 1 217 ? 8.141 34.688 11.906 1 96.94 217 LEU A C 1
ATOM 1672 O O . LEU A 1 217 ? 9.172 34.906 12.555 1 96.94 217 LEU A O 1
ATOM 1676 N N . LEU A 1 218 ? 8.156 34.031 10.766 1 97 218 LEU A N 1
ATOM 1677 C CA . LEU A 1 218 ? 9.391 33.531 10.156 1 97 218 LEU A CA 1
ATOM 1678 C C . LEU A 1 218 ? 10.328 34.688 9.828 1 97 218 LEU A C 1
ATOM 1680 O O . LEU A 1 218 ? 11.539 34.562 10.016 1 97 218 LEU A O 1
ATOM 1684 N N . TYR A 1 219 ? 9.766 35.75 9.336 1 95.56 219 TYR A N 1
ATOM 1685 C CA . TYR A 1 219 ? 10.555 36.938 9.055 1 95.56 219 TYR A CA 1
ATOM 1686 C C . TYR A 1 219 ? 11.234 37.469 10.312 1 95.56 219 TYR A C 1
ATOM 1688 O O . TYR A 1 219 ? 12.43 37.781 10.297 1 95.56 219 TYR A O 1
ATOM 1696 N N . LEU A 1 220 ? 10.492 37.5 11.383 1 93.44 220 LEU A N 1
ATOM 1697 C CA . LEU A 1 220 ? 10.977 38.062 12.633 1 93.44 220 LEU A CA 1
ATOM 1698 C C . LEU A 1 220 ? 11.961 37.125 13.32 1 93.44 220 LEU A C 1
ATOM 1700 O O . LEU A 1 220 ? 12.805 37.594 14.102 1 93.44 220 LEU A O 1
ATOM 1704 N N . LEU A 1 221 ? 11.883 35.906 13.055 1 92.69 221 LEU A N 1
ATOM 1705 C CA . LEU A 1 221 ? 12.766 34.906 13.688 1 92.69 221 LEU A CA 1
ATOM 1706 C C . LEU A 1 221 ? 14.102 34.844 12.953 1 92.69 221 LEU A C 1
ATOM 1708 O O . LEU A 1 221 ? 15.062 34.25 13.469 1 92.69 221 LEU A O 1
ATOM 1712 N N . SER A 1 222 ? 14.141 35.344 11.766 1 92.5 222 SER A N 1
ATOM 1713 C CA . SER A 1 222 ? 15.383 35.344 11.008 1 92.5 222 SER A CA 1
ATOM 1714 C C . SER A 1 222 ? 16.453 36.188 11.664 1 92.5 222 SER A C 1
ATOM 1716 O O . SER A 1 222 ? 16.25 37.375 11.898 1 92.5 222 SER A O 1
ATOM 1718 N N . PRO A 1 223 ? 17.531 35.562 11.906 1 90.19 223 PRO A N 1
ATOM 1719 C CA . PRO A 1 223 ? 18.594 36.344 12.555 1 90.19 223 PRO A CA 1
ATOM 1720 C C . PRO A 1 223 ? 19.297 37.312 11.594 1 90.19 223 PRO A C 1
ATOM 1722 O O . PRO A 1 223 ? 19.172 37.156 10.375 1 90.19 223 PRO A O 1
ATOM 1725 N N . PRO A 1 224 ? 20.016 38.25 12.258 1 88.62 224 PRO A N 1
ATOM 1726 C CA . PRO A 1 224 ? 20.844 39.094 11.398 1 88.62 224 PRO A CA 1
ATOM 1727 C C . PRO A 1 224 ? 21.938 38.312 10.68 1 88.62 224 PRO A C 1
ATOM 1729 O O . PRO A 1 224 ? 22.266 37.188 11.062 1 88.62 224 PRO A O 1
ATOM 1732 N N . ALA A 1 225 ? 22.469 38.906 9.672 1 88.81 225 ALA A N 1
ATOM 1733 C CA . ALA A 1 225 ? 23.453 38.281 8.805 1 88.81 225 ALA A CA 1
ATOM 1734 C C . ALA A 1 225 ? 24.641 37.75 9.609 1 88.81 225 ALA A C 1
ATOM 1736 O O . ALA A 1 225 ? 25.188 36.688 9.32 1 88.81 225 ALA A O 1
ATOM 1737 N N . SER A 1 226 ? 25.047 38.469 10.625 1 87.69 226 SER A N 1
ATOM 1738 C CA . SER A 1 226 ? 26.234 38.156 11.414 1 87.69 226 SER A CA 1
ATOM 1739 C C . SER A 1 226 ? 26.016 36.906 12.25 1 87.69 226 SER A C 1
ATOM 1741 O O . SER A 1 226 ? 26.984 36.219 12.617 1 87.69 226 SER A O 1
ATOM 1743 N N . GLU A 1 227 ? 24.781 36.531 12.453 1 88.44 227 GLU A N 1
ATOM 1744 C CA . GLU A 1 227 ? 24.484 35.375 13.297 1 88.44 227 GLU A CA 1
ATOM 1745 C C . GLU A 1 227 ? 23.875 34.25 12.484 1 88.44 227 GLU A C 1
ATOM 1747 O O . GLU A 1 227 ? 23.438 33.25 13.047 1 88.44 227 GLU A O 1
ATOM 1752 N N . SER A 1 228 ? 23.891 34.406 11.164 1 91.44 228 SER A N 1
ATOM 1753 C CA . SER A 1 228 ? 23.281 33.406 10.297 1 91.44 228 SER A CA 1
ATOM 1754 C C . SER A 1 228 ? 24.266 32.281 9.961 1 91.44 228 SER A C 1
ATOM 1756 O O . SER A 1 228 ? 25.453 32.531 9.742 1 91.44 228 SER A O 1
ATOM 1758 N N . GLU A 1 229 ? 23.734 31.078 10.062 1 93.5 229 GLU A N 1
ATOM 1759 C CA . GLU A 1 229 ? 24.484 29.906 9.633 1 93.5 229 GLU A CA 1
ATOM 1760 C C . GLU A 1 229 ? 24.031 29.438 8.25 1 93.5 229 GLU A C 1
ATOM 1762 O O . GLU A 1 229 ? 22.875 29.078 8.062 1 93.5 229 GLU A O 1
ATOM 1767 N N . GLY A 1 230 ? 25.078 29.375 7.41 1 93.69 230 GLY A N 1
ATOM 1768 C CA . GLY A 1 230 ? 24.766 29 6.039 1 93.69 230 GLY A CA 1
ATOM 1769 C C . GLY A 1 230 ? 24.75 27.484 5.82 1 93.69 230 GLY A C 1
ATOM 1770 O O . GLY A 1 230 ? 25.031 26.719 6.746 1 93.69 230 GLY A O 1
ATOM 1771 N N . ILE A 1 231 ? 24.406 27.094 4.598 1 95.88 231 ILE A N 1
ATOM 1772 C CA . ILE A 1 231 ? 24.203 25.688 4.25 1 95.88 231 ILE A CA 1
ATOM 1773 C C . ILE A 1 231 ? 25.516 24.938 4.391 1 95.88 231 ILE A C 1
ATOM 1775 O O . ILE A 1 231 ? 25.531 23.75 4.746 1 95.88 231 ILE A O 1
ATOM 1779 N N . THR A 1 232 ? 26.641 25.531 4.207 1 94.19 232 THR A N 1
ATOM 1780 C CA . THR A 1 232 ? 27.938 24.875 4.195 1 94.19 232 THR A CA 1
ATOM 1781 C C . THR A 1 232 ? 28.344 24.453 5.605 1 94.19 232 THR A C 1
ATOM 1783 O O . THR A 1 232 ? 29.266 23.641 5.773 1 94.19 232 THR A O 1
ATOM 1786 N N . GLU A 1 233 ? 27.703 25 6.555 1 92.12 233 GLU A N 1
ATOM 1787 C CA . GLU A 1 233 ? 27.938 24.547 7.922 1 92.12 233 GLU A CA 1
ATOM 1788 C C . GLU A 1 233 ? 27.328 23.172 8.148 1 92.12 233 GLU A C 1
ATOM 1790 O O . GLU A 1 233 ? 27.703 22.469 9.094 1 92.12 233 GLU A O 1
ATOM 1795 N N . PHE A 1 234 ? 26.453 22.75 7.238 1 91.88 234 PHE A N 1
ATOM 1796 C CA . PHE A 1 234 ? 25.703 21.516 7.449 1 91.88 234 PHE A CA 1
ATOM 1797 C C . PHE A 1 234 ? 25.938 20.547 6.309 1 91.88 234 PHE A C 1
ATOM 1799 O O . PHE A 1 234 ? 25.812 19.328 6.488 1 91.88 234 PHE A O 1
ATOM 1806 N N . VAL A 1 235 ? 26.141 21.031 5.152 1 92.38 235 VAL A N 1
ATOM 1807 C CA . VAL A 1 235 ? 26.359 20.219 3.959 1 92.38 235 VAL A CA 1
ATOM 1808 C C . VAL A 1 235 ? 27.703 20.594 3.322 1 92.38 235 VAL A C 1
ATOM 1810 O O . VAL A 1 235 ? 27.938 21.766 3.004 1 92.38 235 VAL A O 1
ATOM 1813 N N . PRO A 1 236 ? 28.5 19.562 3.129 1 90.94 236 PRO A N 1
ATOM 1814 C CA . PRO A 1 236 ? 29.781 19.875 2.484 1 90.94 236 PRO A CA 1
ATOM 1815 C C . PRO A 1 236 ? 29.609 20.5 1.101 1 90.94 236 PRO A C 1
ATOM 1817 O O . PRO A 1 236 ? 28.719 20.109 0.348 1 90.94 236 PRO A O 1
ATOM 1820 N N . GLU A 1 237 ? 30.516 21.391 0.841 1 88.12 237 GLU A N 1
ATOM 1821 C CA . GLU A 1 237 ? 30.438 22.141 -0.411 1 88.12 237 GLU A CA 1
ATOM 1822 C C . GLU A 1 237 ? 30.516 21.203 -1.616 1 88.12 237 GLU A C 1
ATOM 1824 O O . GLU A 1 237 ? 29.875 21.453 -2.641 1 88.12 237 GLU A O 1
ATOM 1829 N N . GLU A 1 238 ? 31.203 20.109 -1.529 1 85.44 238 GLU A N 1
ATOM 1830 C CA . GLU A 1 238 ? 31.375 19.156 -2.619 1 85.44 238 GLU A CA 1
ATOM 1831 C C . GLU A 1 238 ? 30.047 18.484 -2.977 1 85.44 238 GLU A C 1
ATOM 1833 O O . GLU A 1 238 ? 29.828 18.094 -4.125 1 85.44 238 GLU A O 1
ATOM 1838 N N . GLU A 1 239 ? 29.25 18.422 -1.976 1 81.44 239 GLU A N 1
ATOM 1839 C CA . GLU A 1 239 ? 27.969 17.766 -2.172 1 81.44 239 GLU A CA 1
ATOM 1840 C C . GLU A 1 239 ? 26.938 18.719 -2.773 1 81.44 239 GLU A C 1
ATOM 1842 O O . GLU A 1 239 ? 25.906 18.281 -3.285 1 81.44 239 GLU A O 1
ATOM 1847 N N . LEU A 1 240 ? 27.234 19.922 -2.635 1 81.44 240 LEU A N 1
ATOM 1848 C CA . LEU A 1 240 ? 26.312 20.922 -3.164 1 81.44 240 LEU A CA 1
ATOM 1849 C C . LEU A 1 240 ? 26.406 20.984 -4.684 1 81.44 240 LEU A C 1
ATOM 1851 O O . LEU A 1 240 ? 25.422 21.312 -5.355 1 81.44 240 LEU A O 1
ATOM 1855 N N . THR A 1 241 ? 27.656 20.719 -5.211 1 63.47 241 THR A N 1
ATOM 1856 C CA . THR A 1 241 ? 27.875 20.781 -6.652 1 63.47 241 THR A CA 1
ATOM 1857 C C . THR A 1 241 ? 27.484 19.469 -7.316 1 63.47 241 THR A C 1
ATOM 1859 O O . THR A 1 241 ? 27.062 19.453 -8.477 1 63.47 241 THR A O 1
ATOM 1862 N N . SER A 1 242 ? 27.828 18.406 -6.617 1 50.31 242 SER A N 1
ATOM 1863 C CA . SER A 1 242 ? 27.594 17.109 -7.227 1 50.31 242 SER A CA 1
ATOM 1864 C C . SER A 1 242 ? 26.094 16.812 -7.336 1 50.31 242 SER A C 1
ATOM 1866 O O . SER A 1 242 ? 25.656 16.141 -8.273 1 50.31 242 SER A O 1
ATOM 1868 N N . ASN A 1 243 ? 25.359 17.078 -6.32 1 46.72 243 ASN A N 1
ATOM 1869 C CA . ASN A 1 243 ? 24.016 16.547 -6.164 1 46.72 243 ASN A CA 1
ATOM 1870 C C . ASN A 1 243 ? 23 17.375 -6.957 1 46.72 243 ASN A C 1
ATOM 1872 O O . ASN A 1 243 ? 21.797 17.203 -6.793 1 46.72 243 ASN A O 1
ATOM 1876 N N . ALA A 1 244 ? 23.469 18.547 -7.363 1 40.5 244 ALA A N 1
ATOM 1877 C CA . ALA A 1 244 ? 22.641 19.094 -8.43 1 40.5 244 ALA A CA 1
ATOM 1878 C C . ALA A 1 244 ? 22.109 17.984 -9.336 1 40.5 244 ALA A C 1
ATOM 1880 O O . ALA A 1 244 ? 21.188 18.188 -10.125 1 40.5 244 ALA A O 1
ATOM 1881 N N . ASP A 1 245 ? 22.875 16.891 -9.328 1 37.53 245 ASP A N 1
ATOM 1882 C CA . ASP A 1 245 ? 22.594 15.695 -10.109 1 37.53 245 ASP A CA 1
ATOM 1883 C C . ASP A 1 245 ? 21.578 14.805 -9.391 1 37.53 245 ASP A C 1
ATOM 1885 O O . ASP A 1 245 ? 21.359 13.656 -9.781 1 37.53 245 ASP A O 1
ATOM 1889 N N . VAL A 1 246 ? 21.344 15 -8.172 1 40.38 246 VAL A N 1
ATOM 1890 C CA . VAL A 1 246 ? 20.328 14.172 -7.539 1 40.38 246 VAL A CA 1
ATOM 1891 C C . VAL A 1 246 ? 19.078 14.125 -8.422 1 40.38 246 VAL A C 1
ATOM 1893 O O . VAL A 1 246 ? 18.266 13.211 -8.289 1 40.38 246 VAL A O 1
ATOM 1896 N N . VAL A 1 247 ? 18.703 15.336 -8.812 1 36.97 247 VAL A N 1
ATOM 1897 C CA . VAL A 1 247 ? 17.609 15.188 -9.766 1 36.97 247 VAL A CA 1
ATOM 1898 C C . VAL A 1 247 ? 18.141 14.594 -11.062 1 36.97 247 VAL A C 1
ATOM 1900 O O . VAL A 1 247 ? 18.656 15.312 -11.922 1 36.97 247 VAL A O 1
ATOM 1903 N N . LYS A 1 248 ? 19.078 13.719 -10.938 1 36.25 248 LYS A N 1
ATOM 1904 C CA . LYS A 1 248 ? 19.453 13.086 -12.203 1 36.25 248 LYS A CA 1
ATOM 1905 C C . LYS A 1 248 ? 18.344 13.227 -13.242 1 36.25 248 LYS A C 1
ATOM 1907 O O . LYS A 1 248 ? 17.156 13.25 -12.898 1 36.25 248 LYS A O 1
ATOM 1912 N N . ASP A 1 249 ? 18.688 13.852 -14.43 1 33.16 249 ASP A N 1
ATOM 1913 C CA . ASP A 1 249 ? 17.906 13.938 -15.656 1 33.16 249 ASP A CA 1
ATOM 1914 C C . ASP A 1 249 ? 16.891 12.805 -15.742 1 33.16 249 ASP A C 1
ATOM 1916 O O . ASP A 1 249 ? 17.266 11.641 -15.922 1 33.16 249 ASP A O 1
ATOM 1920 N N . GLY A 1 250 ? 16.172 12.734 -14.859 1 34.38 250 GLY A N 1
ATOM 1921 C CA . GLY A 1 250 ? 15.078 11.859 -15.227 1 34.38 250 GLY A CA 1
ATOM 1922 C C . GLY A 1 250 ? 14.797 11.852 -16.719 1 34.38 250 GLY A C 1
ATOM 1923 O O . GLY A 1 250 ? 13.672 11.57 -17.141 1 34.38 250 GLY A O 1
ATOM 1924 N N . ASP A 1 251 ? 15.391 12.805 -17.344 1 34.16 251 ASP A N 1
ATOM 1925 C CA . ASP A 1 251 ? 15.305 12.391 -18.734 1 34.16 251 ASP A CA 1
ATOM 1926 C C . ASP A 1 251 ? 15.727 10.938 -18.906 1 34.16 251 ASP A C 1
ATOM 1928 O O . ASP A 1 251 ? 16.844 10.562 -18.562 1 34.16 251 ASP A O 1
ATOM 1932 N N . GLY A 1 252 ? 15.023 10.078 -18.375 1 35.38 252 GLY A N 1
ATOM 1933 C CA . GLY A 1 252 ? 15.094 8.711 -18.859 1 35.38 252 GLY A CA 1
ATOM 1934 C C . GLY A 1 252 ? 15.969 8.555 -20.094 1 35.38 252 GLY A C 1
ATOM 1935 O O . GLY A 1 252 ? 15.766 7.648 -20.891 1 35.38 252 GLY A O 1
ATOM 1936 N N . GLU A 1 253 ? 16.5 9.617 -20.484 1 34.38 253 GLU A N 1
ATOM 1937 C CA . GLU A 1 253 ? 17.453 9.375 -21.578 1 34.38 253 GLU A CA 1
ATOM 1938 C C . GLU A 1 253 ? 18.578 8.438 -21.141 1 34.38 253 GLU A C 1
ATOM 1940 O O . GLU A 1 253 ? 19.719 8.867 -21 1 34.38 253 GLU A O 1
ATOM 1945 N N . GLY A 1 254 ? 18.594 7.922 -19.891 1 34.59 254 GLY A N 1
ATOM 1946 C CA . GLY A 1 254 ? 19.688 6.961 -19.859 1 34.59 254 GLY A CA 1
ATOM 1947 C C . GLY A 1 254 ? 20.016 6.379 -21.219 1 34.59 254 GLY A C 1
ATOM 1948 O O . GLY A 1 254 ? 19.406 6.738 -22.219 1 34.59 254 GLY A O 1
ATOM 1949 N N . ASN A 1 255 ? 20.656 5.09 -21.172 1 33.41 255 ASN A N 1
ATOM 1950 C CA . ASN A 1 255 ? 21.312 4.445 -22.297 1 33.41 255 ASN A CA 1
ATOM 1951 C C . ASN A 1 255 ? 20.391 4.367 -23.516 1 33.41 255 ASN A C 1
ATOM 1953 O O . ASN A 1 255 ? 19.625 3.416 -23.656 1 33.41 255 ASN A O 1
ATOM 1957 N N . ALA A 1 256 ? 19.828 5.309 -23.891 1 37.34 256 ALA A N 1
ATOM 1958 C CA . ALA A 1 256 ? 19.328 5.352 -25.266 1 37.34 256 ALA A CA 1
ATOM 1959 C C . ALA A 1 256 ? 20.297 4.648 -26.219 1 37.34 256 ALA A C 1
ATOM 1961 O O . ALA A 1 256 ? 20.078 4.645 -27.438 1 37.34 256 ALA A O 1
ATOM 1962 N N . GLN A 1 257 ? 21.453 4.652 -25.828 1 37.84 257 GLN A N 1
ATOM 1963 C CA . GLN A 1 257 ? 22.328 4.191 -26.906 1 37.84 257 GLN A CA 1
ATOM 1964 C C . GLN A 1 257 ? 21.938 2.791 -27.375 1 37.84 257 GLN A C 1
ATOM 1966 O O . GLN A 1 257 ? 22.406 2.322 -28.406 1 37.84 257 GLN A O 1
ATOM 1971 N N . ALA A 1 258 ? 21.641 1.829 -26.391 1 43.56 258 ALA A N 1
ATOM 1972 C CA . ALA A 1 258 ? 21.484 0.534 -27.047 1 43.56 258 ALA A CA 1
ATOM 1973 C C . ALA A 1 258 ? 20.188 0.491 -27.844 1 43.56 258 ALA A C 1
ATOM 1975 O O . ALA A 1 258 ? 19.25 1.243 -27.578 1 43.56 258 ALA A O 1
ATOM 1976 N N . THR A 1 259 ? 19.984 -0.223 -29 1 54.41 259 THR A N 1
ATOM 1977 C CA . THR A 1 259 ? 18.922 -0.504 -29.953 1 54.41 259 THR A CA 1
ATOM 1978 C C . THR A 1 259 ? 17.594 -0.704 -29.219 1 54.41 259 THR A C 1
ATOM 1980 O O . THR A 1 259 ? 17.391 -1.713 -28.547 1 54.41 259 THR A O 1
ATOM 1983 N N . ALA A 1 260 ? 16.844 0.411 -28.922 1 67.75 260 ALA A N 1
ATOM 1984 C CA . ALA A 1 260 ? 15.516 0.367 -28.328 1 67.75 260 ALA A CA 1
ATOM 1985 C C . ALA A 1 260 ? 14.688 -0.768 -28.922 1 67.75 260 ALA A C 1
ATOM 1987 O O . ALA A 1 260 ? 14.508 -0.84 -30.141 1 67.75 260 ALA A O 1
ATOM 1988 N N . THR A 1 261 ? 14.359 -1.759 -28.188 1 78.38 261 THR A N 1
ATOM 1989 C CA . THR A 1 261 ? 13.477 -2.844 -28.594 1 78.38 261 THR A CA 1
ATOM 1990 C C . THR A 1 261 ? 12.062 -2.33 -28.828 1 78.38 261 THR A C 1
ATOM 1992 O O . THR A 1 261 ? 11.734 -1.205 -28.438 1 78.38 261 THR A O 1
ATOM 1995 N N . PRO A 1 262 ? 11.359 -3.031 -29.578 1 78.31 262 PRO A N 1
ATOM 1996 C CA . PRO A 1 262 ? 9.953 -2.652 -29.734 1 78.31 262 PRO A CA 1
ATOM 1997 C C . PRO A 1 262 ? 9.242 -2.492 -28.391 1 78.31 262 PRO A C 1
ATOM 1999 O O . PRO A 1 262 ? 8.406 -1.601 -28.234 1 78.31 262 PRO A O 1
ATOM 2002 N N . ALA A 1 263 ? 9.609 -3.203 -27.453 1 78.31 263 ALA A N 1
ATOM 2003 C CA . ALA A 1 263 ? 9.031 -3.096 -26.109 1 78.31 263 ALA A CA 1
ATOM 2004 C C . ALA A 1 263 ? 9.391 -1.764 -25.469 1 78.31 263 ALA A C 1
ATOM 2006 O O . ALA A 1 263 ? 8.555 -1.135 -24.812 1 78.31 263 ALA A O 1
ATOM 2007 N N . ASP A 1 264 ? 10.539 -1.339 -25.672 1 77.69 264 ASP A N 1
ATOM 2008 C CA . ASP A 1 264 ? 10.984 -0.068 -25.109 1 77.69 264 ASP A CA 1
ATOM 2009 C C . ASP A 1 264 ? 10.227 1.104 -25.719 1 77.69 264 ASP A C 1
ATOM 2011 O O . ASP A 1 264 ? 9.883 2.062 -25.016 1 77.69 264 ASP A O 1
ATOM 2015 N N . ARG A 1 265 ? 10.023 0.922 -27 1 79.81 265 ARG A N 1
ATOM 2016 C CA . ARG A 1 265 ? 9.289 1.977 -27.703 1 79.81 265 ARG A CA 1
ATOM 2017 C C . ARG A 1 265 ? 7.852 2.068 -27.203 1 79.81 265 ARG A C 1
ATOM 2019 O O . ARG A 1 265 ? 7.324 3.166 -27.016 1 79.81 265 ARG A O 1
ATOM 2026 N N . LEU A 1 266 ? 7.348 0.963 -26.969 1 80.31 266 LEU A N 1
ATOM 2027 C CA . LEU A 1 266 ? 5.984 0.925 -26.469 1 80.31 266 LEU A CA 1
ATOM 2028 C C . LEU A 1 266 ? 5.926 1.448 -25.031 1 80.31 266 LEU A C 1
ATOM 2030 O O . LEU A 1 266 ? 5.012 2.195 -24.672 1 80.31 266 LEU A O 1
ATOM 2034 N N . ASN A 1 267 ? 6.879 1.104 -24.328 1 78.5 267 ASN A N 1
ATOM 2035 C CA . ASN A 1 267 ? 6.953 1.495 -22.922 1 78.5 267 ASN A CA 1
ATOM 2036 C C . ASN A 1 267 ? 7.086 3.008 -22.766 1 78.5 267 ASN A C 1
ATOM 2038 O O . ASN A 1 267 ? 6.637 3.576 -21.766 1 78.5 267 ASN A O 1
ATOM 2042 N N . ASN A 1 268 ? 7.672 3.561 -23.797 1 79.31 268 ASN A N 1
ATOM 2043 C CA . ASN A 1 268 ? 7.914 4.996 -23.719 1 79.31 268 ASN A CA 1
ATOM 2044 C C . ASN A 1 268 ? 7.023 5.77 -24.703 1 79.31 268 ASN A C 1
ATOM 2046 O O . ASN A 1 268 ? 7.324 6.914 -25.047 1 79.31 268 ASN A O 1
ATOM 2050 N N . SER A 1 269 ? 6.012 5.141 -25.062 1 83 269 SER A N 1
ATOM 2051 C CA . SER A 1 269 ? 5.125 5.758 -26.047 1 83 269 SER A CA 1
ATOM 2052 C C . SER A 1 269 ? 4.426 6.984 -25.469 1 83 269 SER A C 1
ATOM 2054 O O . SER A 1 269 ? 3.641 6.867 -24.531 1 83 269 SER A O 1
ATOM 2056 N N . ARG A 1 270 ? 4.57 8.094 -26.094 1 85.75 270 ARG A N 1
ATOM 2057 C CA . ARG A 1 270 ? 3.932 9.336 -25.672 1 85.75 270 ARG A CA 1
ATOM 2058 C C . ARG A 1 270 ? 2.449 9.344 -26.031 1 85.75 270 ARG A C 1
ATOM 2060 O O . ARG A 1 270 ? 1.631 9.922 -25.312 1 85.75 270 ARG A O 1
ATOM 2067 N N . VAL A 1 271 ? 2.164 8.633 -27.016 1 88.06 271 VAL A N 1
ATOM 2068 C CA . VAL A 1 271 ? 0.781 8.594 -27.469 1 88.06 271 VAL A CA 1
ATOM 2069 C C . VAL A 1 271 ? -0.093 7.895 -26.438 1 88.06 271 VAL A C 1
ATOM 2071 O O . VAL A 1 271 ? -1.161 8.398 -26.078 1 88.06 271 VAL A O 1
ATOM 2074 N N . LEU A 1 272 ? 0.408 6.828 -25.938 1 86.81 272 LEU A N 1
ATOM 2075 C CA . LEU A 1 272 ? -0.344 6.102 -24.906 1 86.81 272 LEU A CA 1
ATOM 2076 C C . LEU A 1 272 ? -0.476 6.934 -23.641 1 86.81 272 LEU A C 1
ATOM 2078 O O . LEU A 1 272 ? -1.534 6.938 -23 1 86.81 272 LEU A O 1
ATOM 2082 N N . GLY A 1 273 ? 0.55 7.605 -23.391 1 85.06 273 GLY A N 1
ATOM 2083 C CA . GLY A 1 273 ? 0.515 8.477 -22.219 1 85.06 273 GLY A CA 1
ATOM 2084 C C . GLY A 1 273 ? -0.485 9.609 -22.344 1 85.06 273 GLY A C 1
ATOM 2085 O O . GLY A 1 273 ? -1.232 9.891 -21.406 1 85.06 273 GLY A O 1
ATOM 2086 N N . VAL A 1 274 ? -0.586 10.148 -23.484 1 87.81 274 VAL A N 1
ATOM 2087 C CA . VAL A 1 274 ? -1.471 11.281 -23.719 1 87.81 274 VAL A CA 1
ATOM 2088 C C . VAL A 1 274 ? -2.924 10.812 -23.734 1 87.81 274 VAL A C 1
ATOM 2090 O O . VAL A 1 274 ? -3.801 11.469 -23.172 1 87.81 274 VAL A O 1
ATOM 2093 N N . ILE A 1 275 ? -3.129 9.703 -24.281 1 90.56 275 ILE A N 1
ATOM 2094 C CA . ILE A 1 275 ? -4.488 9.18 -24.328 1 90.56 275 ILE A CA 1
ATOM 2095 C C . ILE A 1 275 ? -4.988 8.906 -22.922 1 90.56 275 ILE A C 1
ATOM 2097 O O . ILE A 1 275 ? -6.094 9.32 -22.547 1 90.56 275 ILE A O 1
ATOM 2101 N N . LEU A 1 276 ? -4.145 8.297 -22.203 1 89.44 276 LEU A N 1
ATOM 2102 C CA . LEU A 1 276 ? -4.531 7.992 -20.828 1 89.44 276 LEU A CA 1
ATOM 2103 C C . LEU A 1 276 ? -4.719 9.273 -20.031 1 89.44 276 LEU A C 1
ATOM 2105 O O . LEU A 1 276 ? -5.629 9.359 -19.203 1 89.44 276 LEU A O 1
ATOM 2109 N N . GLY A 1 277 ? -3.777 10.156 -20.203 1 88.12 277 GLY A N 1
ATOM 2110 C CA . GLY A 1 277 ? -3.922 11.445 -19.547 1 88.12 277 GLY A CA 1
ATOM 2111 C C . GLY A 1 277 ? -5.234 12.133 -19.875 1 88.12 277 GLY A C 1
ATOM 2112 O O . GLY A 1 277 ? -5.883 12.695 -19 1 88.12 277 GLY A O 1
ATOM 2113 N N . LEU A 1 278 ? -5.672 12 -21.062 1 89.75 278 LEU A N 1
ATOM 2114 C CA . LEU A 1 278 ? -6.922 12.617 -21.5 1 89.75 278 LEU A CA 1
ATOM 2115 C C . LEU A 1 278 ? -8.117 11.938 -20.828 1 89.75 278 LEU A C 1
ATOM 2117 O O . LEU A 1 278 ? -9.086 12.609 -20.453 1 89.75 278 LEU A O 1
ATOM 2121 N N . PHE A 1 279 ? -8.078 10.586 -20.703 1 92.06 279 PHE A N 1
ATOM 2122 C CA . PHE A 1 279 ? -9.125 9.867 -19.984 1 92.06 279 PHE A CA 1
ATOM 2123 C C . PHE A 1 279 ? -9.297 10.43 -18.578 1 92.06 279 PHE A C 1
ATOM 2125 O O . PHE A 1 279 ? -10.422 10.711 -18.156 1 92.06 279 PHE A O 1
ATOM 2132 N N . GLY A 1 280 ? -8.172 10.609 -17.953 1 92 280 GLY A N 1
ATOM 2133 C CA . GLY A 1 280 ? -8.195 11.094 -16.578 1 92 280 GLY A CA 1
ATOM 2134 C C . GLY A 1 280 ? -8.688 12.523 -16.453 1 92 280 GLY A C 1
ATOM 2135 O O . GLY A 1 280 ? -9.5 12.836 -15.578 1 92 280 GLY A O 1
ATOM 2136 N N . ILE A 1 281 ? -8.258 13.359 -17.344 1 88.38 281 ILE A N 1
ATOM 2137 C CA . ILE A 1 281 ? -8.625 14.773 -17.312 1 88.38 281 ILE A CA 1
ATOM 2138 C C . ILE A 1 281 ? -10.117 14.93 -17.594 1 88.38 281 ILE A C 1
ATOM 2140 O O . ILE A 1 281 ? -10.812 15.672 -16.906 1 88.38 281 ILE A O 1
ATOM 2144 N N . ILE A 1 282 ? -10.57 14.219 -18.516 1 90.94 282 ILE A N 1
ATOM 2145 C CA . ILE A 1 282 ? -11.977 14.305 -18.891 1 90.94 282 ILE A CA 1
ATOM 2146 C C . ILE A 1 282 ? -12.852 13.898 -17.719 1 90.94 282 ILE A C 1
ATOM 2148 O O . ILE A 1 282 ? -13.812 14.602 -17.375 1 90.94 282 ILE A O 1
ATOM 2152 N N . MET A 1 283 ? -12.508 12.859 -17.062 1 90 283 MET A N 1
ATOM 2153 C CA . MET A 1 283 ? -13.336 12.359 -15.969 1 90 283 MET A CA 1
ATOM 2154 C C . MET A 1 283 ? -13.234 13.266 -14.75 1 90 283 MET A C 1
ATOM 2156 O O . MET A 1 283 ? -14.203 13.422 -14.008 1 90 283 MET A O 1
ATOM 2160 N N . THR A 1 284 ? -12.086 13.852 -14.578 1 88.5 284 THR A N 1
ATOM 2161 C CA . THR A 1 284 ? -11.914 14.781 -13.477 1 88.5 284 THR A CA 1
ATOM 2162 C C . THR A 1 284 ? -12.742 16.047 -13.703 1 88.5 284 THR A C 1
ATOM 2164 O O . THR A 1 284 ? -13.445 16.5 -12.797 1 88.5 284 THR A O 1
ATOM 2167 N N . VAL A 1 285 ? -12.68 16.547 -14.859 1 87.69 285 VAL A N 1
ATOM 2168 C CA . VAL A 1 285 ? -13.414 17.75 -15.203 1 87.69 285 VAL A CA 1
ATOM 2169 C C . VAL A 1 285 ? -14.914 17.484 -15.141 1 87.69 285 VAL A C 1
ATOM 2171 O O . VAL A 1 285 ? -15.68 18.328 -14.641 1 87.69 285 VAL A O 1
ATOM 2174 N N . ASP A 1 286 ? -15.258 16.344 -15.57 1 88.06 286 ASP A N 1
ATOM 2175 C CA . ASP A 1 286 ? -16.672 15.969 -15.516 1 88.06 286 ASP A CA 1
ATOM 2176 C C . ASP A 1 286 ? -17.172 15.898 -14.078 1 88.06 286 ASP A C 1
ATOM 2178 O O . ASP A 1 286 ? -18.266 16.344 -13.773 1 88.06 286 ASP A O 1
ATOM 2182 N N . SER A 1 287 ? -16.375 15.359 -13.203 1 85.38 287 SER A N 1
ATOM 2183 C CA . SER A 1 287 ? -16.719 15.258 -11.789 1 85.38 287 SER A CA 1
ATOM 2184 C C . SER A 1 287 ? -16.844 16.641 -11.148 1 85.38 287 SER A C 1
ATOM 2186 O O . SER A 1 287 ? -17.766 16.891 -10.375 1 85.38 287 SER A O 1
ATOM 2188 N N . LEU A 1 288 ? -16.016 17.516 -11.5 1 85.88 288 LEU A N 1
ATOM 2189 C CA . LEU A 1 288 ? -16 18.844 -10.914 1 85.88 288 LEU A CA 1
ATOM 2190 C C . LEU A 1 288 ? -17.141 19.703 -11.461 1 85.88 288 LEU A C 1
ATOM 2192 O O . LEU A 1 288 ? -17.719 20.516 -10.742 1 85.88 288 LEU A O 1
ATOM 2196 N N . LEU A 1 289 ? -17.469 19.469 -12.688 1 87.94 289 LEU A N 1
ATOM 2197 C CA . LEU A 1 289 ? -18.547 20.25 -13.297 1 87.94 289 LEU A CA 1
ATOM 2198 C C . LEU A 1 289 ? -19.906 19.766 -12.812 1 87.94 289 LEU A C 1
ATOM 2200 O O . LEU A 1 289 ? -20.828 20.562 -12.633 1 87.94 289 LEU A O 1
ATOM 2204 N N . SER A 1 290 ? -20 18.531 -12.562 1 86.94 290 SER A N 1
ATOM 2205 C CA . SER A 1 290 ? -21.281 17.953 -12.188 1 86.94 290 SER A CA 1
ATOM 2206 C C . SER A 1 290 ? -21.562 18.172 -10.703 1 86.94 290 SER A C 1
ATOM 2208 O O . SER A 1 290 ? -22.719 18.422 -10.32 1 86.94 290 SER A O 1
ATOM 2210 N N . GLN A 1 291 ? -20.594 18.172 -9.812 1 87.25 291 GLN A N 1
ATOM 2211 C CA . GLN A 1 291 ? -20.828 18.172 -8.375 1 87.25 291 GLN A CA 1
ATOM 2212 C C . GLN A 1 291 ? -20.203 19.406 -7.715 1 87.25 291 GLN A C 1
ATOM 2214 O O . GLN A 1 291 ? -20.438 19.656 -6.531 1 87.25 291 GLN A O 1
ATOM 2219 N N . GLY A 1 292 ? -19.516 20.172 -8.484 1 87.19 292 GLY A N 1
ATOM 2220 C CA . GLY A 1 292 ? -18.875 21.344 -7.922 1 87.19 292 GLY A CA 1
ATOM 2221 C C . GLY A 1 292 ? -17.766 21.016 -6.938 1 87.19 292 GLY A C 1
ATOM 2222 O O . GLY A 1 292 ? -17.109 20 -7.07 1 87.19 292 GLY A O 1
ATOM 2223 N N . LEU A 1 293 ? -17.578 21.891 -5.977 1 83.62 293 LEU A N 1
ATOM 2224 C CA . LEU A 1 293 ? -16.5 21.766 -5.008 1 83.62 293 LEU A CA 1
ATOM 2225 C C . LEU A 1 293 ? -16.797 20.641 -4.012 1 83.62 293 LEU A C 1
ATOM 2227 O O . LEU A 1 293 ? -15.891 20.109 -3.377 1 83.62 293 LEU A O 1
ATOM 2231 N N . GLY A 1 294 ? -18.016 20.359 -3.904 1 86.12 294 GLY A N 1
ATOM 2232 C CA . GLY A 1 294 ? -18.422 19.297 -3.01 1 86.12 294 GLY A CA 1
ATOM 2233 C C . GLY A 1 294 ? -18.062 17.922 -3.523 1 86.12 294 GLY A C 1
ATOM 2234 O O . GLY A 1 294 ? -18.188 16.922 -2.799 1 86.12 294 GLY A O 1
ATOM 2235 N N . ALA A 1 295 ? -17.516 17.938 -4.68 1 87.38 295 ALA A N 1
ATOM 2236 C CA . ALA A 1 295 ? -17.156 16.672 -5.309 1 87.38 295 ALA A CA 1
ATOM 2237 C C . ALA A 1 295 ? -15.859 16.109 -4.742 1 87.38 295 ALA A C 1
ATOM 2239 O O . ALA A 1 295 ? -15.57 14.922 -4.883 1 87.38 295 ALA A O 1
ATOM 2240 N N . LEU A 1 296 ? -15.164 16.969 -4.035 1 92.62 296 LEU A N 1
ATOM 2241 C CA . LEU A 1 296 ? -13.812 16.562 -3.631 1 92.62 296 LEU A CA 1
ATOM 2242 C C . LEU A 1 296 ? -13.867 15.531 -2.516 1 92.62 296 LEU A C 1
ATOM 2244 O O . LEU A 1 296 ? -14.516 15.742 -1.489 1 92.62 296 LEU A O 1
ATOM 2248 N N . ASN A 1 297 ? -13.344 14.445 -2.75 1 95.44 297 ASN A N 1
ATOM 2249 C CA . ASN A 1 297 ? -13.109 13.367 -1.792 1 95.44 297 ASN A CA 1
ATOM 2250 C C . ASN A 1 297 ? -11.781 12.656 -2.055 1 95.44 297 ASN A C 1
ATOM 2252 O O . ASN A 1 297 ? -11.016 13.07 -2.928 1 95.44 297 ASN A O 1
ATOM 2256 N N . LEU A 1 298 ? -11.484 11.688 -1.303 1 96.56 298 LEU A N 1
ATOM 2257 C CA . LEU A 1 298 ? -10.172 11.047 -1.393 1 96.56 298 LEU A CA 1
ATOM 2258 C C . LEU A 1 298 ? -9.961 10.43 -2.771 1 96.56 298 LEU A C 1
ATOM 2260 O O . LEU A 1 298 ? -8.875 10.531 -3.34 1 96.56 298 LEU A O 1
ATOM 2264 N N . ASN A 1 299 ? -10.984 9.852 -3.371 1 96.06 299 ASN A N 1
ATOM 2265 C CA . ASN A 1 299 ? -10.875 9.203 -4.672 1 96.06 299 ASN A CA 1
ATOM 2266 C C . ASN A 1 299 ? -10.68 10.219 -5.793 1 96.06 299 ASN A C 1
ATOM 2268 O O . ASN A 1 299 ? -9.859 10.016 -6.688 1 96.06 299 ASN A O 1
ATOM 2272 N N . VAL A 1 300 ? -11.422 11.305 -5.703 1 94.19 300 VAL A N 1
ATOM 2273 C CA . VAL A 1 300 ? -11.328 12.344 -6.727 1 94.19 300 VAL A CA 1
ATOM 2274 C C . VAL A 1 300 ? -9.945 12.977 -6.699 1 94.19 300 VAL A C 1
ATOM 2276 O O . VAL A 1 300 ? -9.328 13.195 -7.75 1 94.19 300 VAL A O 1
ATOM 2279 N N . VAL A 1 301 ? -9.461 13.25 -5.52 1 94.06 301 VAL A N 1
ATOM 2280 C CA . VAL A 1 301 ? -8.141 13.867 -5.383 1 94.06 301 VAL A CA 1
ATOM 2281 C C . VAL A 1 301 ? -7.066 12.906 -5.883 1 94.06 301 VAL A C 1
ATOM 2283 O O . VAL A 1 301 ? -6.176 13.305 -6.637 1 94.06 301 VAL A O 1
ATOM 2286 N N . ASN A 1 302 ? -7.141 11.68 -5.48 1 96.19 302 ASN A N 1
ATOM 2287 C CA . ASN A 1 302 ? -6.18 10.68 -5.934 1 96.19 302 ASN A CA 1
ATOM 2288 C C . ASN A 1 302 ? -6.227 10.5 -7.449 1 96.19 302 ASN A C 1
ATOM 2290 O O . ASN A 1 302 ? -5.188 10.367 -8.094 1 96.19 302 ASN A O 1
ATOM 2294 N N . PHE A 1 303 ? -7.418 10.469 -7.965 1 96.25 303 PHE A N 1
ATOM 2295 C CA . PHE A 1 303 ? -7.59 10.344 -9.406 1 96.25 303 PHE A CA 1
ATOM 2296 C C . PHE A 1 303 ? -6.926 11.508 -10.133 1 96.25 303 PHE A C 1
ATOM 2298 O O . PHE A 1 303 ? -6.176 11.305 -11.086 1 96.25 303 PHE A O 1
ATOM 2305 N N . ALA A 1 304 ? -7.199 12.688 -9.695 1 93.19 304 ALA A N 1
ATOM 2306 C CA . ALA A 1 304 ? -6.656 13.891 -10.312 1 93.19 304 ALA A CA 1
ATOM 2307 C C . ALA A 1 304 ? -5.129 13.875 -10.297 1 93.19 304 ALA A C 1
ATOM 2309 O O . ALA A 1 304 ? -4.492 14.109 -11.328 1 93.19 304 ALA A O 1
ATOM 2310 N N . PHE A 1 305 ? -4.578 13.562 -9.227 1 94.31 305 PHE A N 1
ATOM 2311 C CA . PHE A 1 305 ? -3.127 13.656 -9.109 1 94.31 305 PHE A CA 1
ATOM 2312 C C . PHE A 1 305 ? -2.449 12.5 -9.836 1 94.31 305 PHE A C 1
ATOM 2314 O O . PHE A 1 305 ? -1.358 12.656 -10.391 1 94.31 305 PHE A O 1
ATOM 2321 N N . LEU A 1 306 ? -3.047 11.32 -9.844 1 95.19 306 LEU A N 1
ATOM 2322 C CA . LEU A 1 306 ? -2.535 10.211 -10.648 1 95.19 306 LEU A CA 1
ATOM 2323 C C . LEU A 1 306 ? -2.451 10.602 -12.117 1 95.19 306 LEU A C 1
ATOM 2325 O O . LEU A 1 306 ? -1.408 10.43 -12.75 1 95.19 306 LEU A O 1
ATOM 2329 N N . PHE A 1 307 ? -3.418 11.211 -12.633 1 95 307 PHE A N 1
ATOM 2330 C CA . PHE A 1 307 ? -3.477 11.453 -14.07 1 95 307 PHE A CA 1
ATOM 2331 C C . PHE A 1 307 ? -2.775 12.758 -14.43 1 95 307 PHE A C 1
ATOM 2333 O O . PHE A 1 307 ? -2.311 12.93 -15.555 1 95 307 PHE A O 1
ATOM 2340 N N . ILE A 1 308 ? -2.701 13.727 -13.492 1 92.38 308 ILE A N 1
ATOM 2341 C CA . ILE A 1 308 ? -1.812 14.859 -13.703 1 92.38 308 ILE A CA 1
ATOM 2342 C C . ILE A 1 308 ? -0.377 14.367 -13.883 1 92.38 308 ILE A C 1
ATOM 2344 O O . ILE A 1 308 ? 0.337 14.812 -14.781 1 92.38 308 ILE A O 1
ATOM 2348 N N . GLY A 1 309 ? 0.014 13.438 -13 1 92.88 309 GLY A N 1
ATOM 2349 C CA . GLY A 1 309 ? 1.341 12.852 -13.125 1 92.88 309 GLY A CA 1
ATOM 2350 C C . GLY A 1 309 ? 1.563 12.156 -14.453 1 92.88 309 GLY A C 1
ATOM 2351 O O . GLY A 1 309 ? 2.574 12.383 -15.117 1 92.88 309 GLY A O 1
ATOM 2352 N N . LEU A 1 310 ? 0.633 11.359 -14.875 1 91.56 310 LEU A N 1
ATOM 2353 C CA . LEU A 1 310 ? 0.758 10.625 -16.141 1 91.56 310 LEU A CA 1
ATOM 2354 C C . LEU A 1 310 ? 0.771 11.578 -17.328 1 91.56 310 LEU A C 1
ATOM 2356 O O . LEU A 1 310 ? 1.487 11.352 -18.297 1 91.56 310 LEU A O 1
ATOM 2360 N N . ALA A 1 311 ? 0.021 12.625 -17.234 1 89.94 311 ALA A N 1
ATOM 2361 C CA . ALA A 1 311 ? -0.028 13.617 -18.312 1 89.94 311 ALA A CA 1
ATOM 2362 C C . ALA A 1 311 ? 1.28 14.391 -18.391 1 89.94 311 ALA A C 1
ATOM 2364 O O . ALA A 1 311 ? 1.717 14.766 -19.484 1 89.94 311 ALA A O 1
ATOM 2365 N N . LEU A 1 312 ? 1.851 14.648 -17.281 1 89.62 312 LEU A N 1
ATOM 2366 C CA . LEU A 1 312 ? 3.092 15.414 -17.266 1 89.62 312 LEU A CA 1
ATOM 2367 C C . LEU A 1 312 ? 4.262 14.57 -17.75 1 89.62 312 LEU A C 1
ATOM 2369 O O . LEU A 1 312 ? 5.07 15.023 -18.562 1 89.62 312 LEU A O 1
ATOM 2373 N N . PHE A 1 313 ? 4.395 13.406 -17.281 1 87.94 313 PHE A N 1
ATOM 2374 C CA . PHE A 1 313 ? 5.516 12.547 -17.656 1 87.94 313 PHE A CA 1
ATOM 2375 C C . PHE A 1 313 ? 5.359 12.039 -19.078 1 87.94 313 PHE A C 1
ATOM 2377 O O . PHE A 1 313 ? 6.344 11.906 -19.812 1 87.94 313 PHE A O 1
ATOM 2384 N N . THR A 1 314 ? 4.164 11.773 -19.562 1 81.38 314 THR A N 1
ATOM 2385 C CA . THR A 1 314 ? 3.748 11.336 -20.891 1 81.38 314 THR A CA 1
ATOM 2386 C C . THR A 1 314 ? 4.344 9.969 -21.219 1 81.38 314 THR A C 1
ATOM 2388 O O . THR A 1 314 ? 3.963 9.352 -22.203 1 81.38 314 THR A O 1
ATOM 2391 N N . ARG A 1 315 ? 5.363 9.516 -20.5 1 86.56 315 ARG A N 1
ATOM 2392 C CA . ARG A 1 315 ? 5.957 8.195 -20.656 1 86.56 315 ARG A CA 1
ATOM 2393 C C . ARG A 1 315 ? 5.617 7.297 -19.484 1 86.56 315 ARG A C 1
ATOM 2395 O O . ARG A 1 315 ? 6.195 7.438 -18.391 1 86.56 315 ARG A O 1
ATOM 2402 N N . PRO A 1 316 ? 4.855 6.324 -19.766 1 87.38 316 PRO A N 1
ATOM 2403 C CA . PRO A 1 316 ? 4.348 5.504 -18.656 1 87.38 316 PRO A CA 1
ATOM 2404 C C . PRO A 1 316 ? 5.461 4.793 -17.891 1 87.38 316 PRO A C 1
ATOM 2406 O O . PRO A 1 316 ? 5.371 4.637 -16.672 1 87.38 316 PRO A O 1
ATOM 2409 N N . ASN A 1 317 ? 6.445 4.434 -18.562 1 88.62 317 ASN A N 1
ATOM 2410 C CA . ASN A 1 317 ? 7.531 3.715 -17.906 1 88.62 317 ASN A CA 1
ATOM 2411 C C . ASN A 1 317 ? 8.281 4.609 -16.938 1 88.62 317 ASN A C 1
ATOM 2413 O O . ASN A 1 317 ? 8.68 4.164 -15.852 1 88.62 317 ASN A O 1
ATOM 2417 N N . VAL A 1 318 ? 8.516 5.785 -17.359 1 88.94 318 VAL A N 1
ATOM 2418 C CA . VAL A 1 318 ? 9.203 6.734 -16.484 1 88.94 318 VAL A CA 1
ATOM 2419 C C . VAL A 1 318 ? 8.352 7.016 -15.258 1 88.94 318 VAL A C 1
ATOM 2421 O O . VAL A 1 318 ? 8.867 7.078 -14.133 1 88.94 318 VAL A O 1
ATOM 2424 N N . TYR A 1 319 ? 7.109 7.184 -15.484 1 92.25 319 TYR A N 1
ATOM 2425 C CA . TYR A 1 319 ? 6.199 7.406 -14.359 1 92.25 319 TYR A CA 1
ATOM 2426 C C . TYR A 1 319 ? 6.223 6.227 -13.398 1 92.25 319 TYR A C 1
ATOM 2428 O O . TYR A 1 319 ? 6.285 6.414 -12.18 1 92.25 319 TYR A O 1
ATOM 2436 N N . GLN A 1 320 ? 6.148 5.082 -13.922 1 92.5 320 GLN A N 1
ATOM 2437 C CA . GLN A 1 320 ? 6.145 3.871 -13.109 1 92.5 320 GLN A CA 1
ATOM 2438 C C . GLN A 1 320 ? 7.418 3.77 -12.266 1 92.5 320 GLN A C 1
ATOM 2440 O O . GLN A 1 320 ? 7.371 3.359 -11.109 1 92.5 320 GLN A O 1
ATOM 2445 N N . GLU A 1 321 ? 8.516 4.074 -12.828 1 91.06 321 GLU A N 1
ATOM 2446 C CA . GLU A 1 321 ? 9.789 4.008 -12.117 1 91.06 321 GLU A CA 1
ATOM 2447 C C . GLU A 1 321 ? 9.82 4.98 -10.938 1 91.06 321 GLU A C 1
ATOM 2449 O O . GLU A 1 321 ? 10.242 4.621 -9.836 1 91.06 321 GLU A O 1
ATOM 2454 N N . ARG A 1 322 ? 9.359 6.16 -11.211 1 92.38 322 ARG A N 1
ATOM 2455 C CA . ARG A 1 322 ? 9.32 7.156 -10.141 1 92.38 322 ARG A CA 1
ATOM 2456 C C . ARG A 1 322 ? 8.297 6.766 -9.078 1 92.38 322 ARG A C 1
ATOM 2458 O O . ARG A 1 322 ? 8.508 7.031 -7.891 1 92.38 322 ARG A O 1
ATOM 2465 N N . PHE A 1 323 ? 7.234 6.195 -9.508 1 94.62 323 PHE A N 1
ATOM 2466 C CA . PHE A 1 323 ? 6.203 5.723 -8.594 1 94.62 323 PHE A CA 1
ATOM 2467 C C . PHE A 1 323 ? 6.758 4.656 -7.656 1 94.62 323 PHE A C 1
ATOM 2469 O O . PHE A 1 323 ? 6.469 4.668 -6.457 1 94.62 323 PHE A O 1
ATOM 2476 N N . THR A 1 324 ? 7.566 3.803 -8.125 1 93.38 324 THR A N 1
ATOM 2477 C CA . THR A 1 324 ? 8.18 2.744 -7.328 1 93.38 324 THR A CA 1
ATOM 2478 C C . THR A 1 324 ? 9.07 3.334 -6.238 1 93.38 324 THR A C 1
ATOM 2480 O O . THR A 1 324 ? 9.055 2.869 -5.098 1 93.38 324 THR A O 1
ATOM 2483 N N . GLU A 1 325 ? 9.742 4.324 -6.578 1 90.12 325 GLU A N 1
ATOM 2484 C CA . GLU A 1 325 ? 10.586 5.008 -5.598 1 90.12 325 GLU A CA 1
ATOM 2485 C C . GLU A 1 325 ? 9.75 5.66 -4.504 1 90.12 325 GLU A C 1
ATOM 2487 O O . GLU A 1 325 ? 10.125 5.637 -3.33 1 90.12 325 GLU A O 1
ATOM 2492 N N . ALA A 1 326 ? 8.68 6.152 -4.887 1 92.31 326 ALA A N 1
ATOM 2493 C CA . ALA A 1 326 ? 7.805 6.891 -3.977 1 92.31 326 ALA A CA 1
ATOM 2494 C C . ALA A 1 326 ? 7.117 5.949 -2.992 1 92.31 326 ALA A C 1
ATOM 2496 O O . ALA A 1 326 ? 6.816 6.336 -1.861 1 92.31 326 ALA A O 1
ATOM 2497 N N . VAL A 1 327 ? 6.949 4.711 -3.326 1 94.75 327 VAL A N 1
ATOM 2498 C CA . VAL A 1 327 ? 6.148 3.758 -2.562 1 94.75 327 VAL A CA 1
ATOM 2499 C C . VAL A 1 327 ? 6.844 3.443 -1.239 1 94.75 327 VAL A C 1
ATOM 2501 O O . VAL A 1 327 ? 6.184 3.166 -0.235 1 94.75 327 VAL A O 1
ATOM 2504 N N . THR A 1 328 ? 8.141 3.531 -1.195 1 90.81 328 THR A N 1
ATOM 2505 C CA . THR A 1 328 ? 8.883 3.246 0.027 1 90.81 328 THR A CA 1
ATOM 2506 C C . THR A 1 328 ? 8.414 4.148 1.166 1 90.81 328 THR A C 1
ATOM 2508 O O . THR A 1 328 ? 8.375 3.725 2.324 1 90.81 328 THR A O 1
ATOM 2511 N N . SER A 1 329 ? 7.988 5.324 0.847 1 87.81 329 SER A N 1
ATOM 2512 C CA . SER A 1 329 ? 7.574 6.301 1.85 1 87.81 329 SER A CA 1
ATOM 2513 C C . SER A 1 329 ? 6.223 5.934 2.453 1 87.81 329 SER A C 1
ATOM 2515 O O . SER A 1 329 ? 5.824 6.488 3.48 1 87.81 329 SER A O 1
ATOM 2517 N N . THR A 1 330 ? 5.547 4.984 1.895 1 93.62 330 THR A N 1
ATOM 2518 C CA . THR A 1 330 ? 4.195 4.652 2.336 1 93.62 330 THR A CA 1
ATOM 2519 C C . THR A 1 330 ? 4.223 3.498 3.332 1 93.62 330 THR A C 1
ATOM 2521 O O . THR A 1 330 ? 3.176 3.082 3.834 1 93.62 330 THR A O 1
ATOM 2524 N N . SER A 1 331 ? 5.379 2.945 3.715 1 94.25 331 SER A N 1
ATOM 2525 C CA . SER A 1 331 ? 5.52 1.748 4.539 1 94.25 331 SER A CA 1
ATOM 2526 C C . SER A 1 331 ? 4.832 1.92 5.887 1 94.25 331 SER A C 1
ATOM 2528 O O . SER A 1 331 ? 4.195 0.99 6.391 1 94.25 331 SER A O 1
ATOM 2530 N N . GLY A 1 332 ? 4.965 3.076 6.465 1 91.94 332 GLY A N 1
ATOM 2531 C CA . GLY A 1 332 ? 4.336 3.324 7.754 1 91.94 332 GLY A CA 1
ATOM 2532 C C . GLY A 1 332 ? 2.822 3.229 7.707 1 91.94 332 GLY A C 1
ATOM 2533 O O . GLY A 1 332 ? 2.203 2.639 8.594 1 91.94 332 GLY A O 1
ATOM 2534 N N . VAL A 1 333 ? 2.242 3.824 6.664 1 92.94 333 VAL A N 1
ATOM 2535 C CA . VAL A 1 333 ? 0.792 3.789 6.5 1 92.94 333 VAL A CA 1
ATOM 2536 C C . VAL A 1 333 ? 0.319 2.34 6.395 1 92.94 333 VAL A C 1
ATOM 2538 O O . VAL A 1 333 ? -0.605 1.93 7.098 1 92.94 333 VAL A O 1
ATOM 2541 N N . ILE A 1 334 ? 0.975 1.57 5.641 1 96.62 334 ILE A N 1
ATOM 2542 C CA . ILE A 1 334 ? 0.58 0.194 5.359 1 96.62 334 ILE A CA 1
ATOM 2543 C C . ILE A 1 334 ? 0.646 -0.632 6.645 1 96.62 334 ILE A C 1
ATOM 2545 O O . ILE A 1 334 ? -0.263 -1.412 6.934 1 96.62 334 ILE A O 1
ATOM 2549 N N . LEU A 1 335 ? 1.638 -0.427 7.41 1 96.38 335 LEU A N 1
ATOM 2550 C CA . LEU A 1 335 ? 1.881 -1.264 8.578 1 96.38 335 LEU A CA 1
ATOM 2551 C C . LEU A 1 335 ? 1.031 -0.806 9.766 1 96.38 335 LEU A C 1
ATOM 2553 O O . LEU A 1 335 ? 0.533 -1.632 10.531 1 96.38 335 LEU A O 1
ATOM 2557 N N . GLN A 1 336 ? 0.776 0.473 9.953 1 95.25 336 GLN A N 1
ATOM 2558 C CA . GLN A 1 336 ? 0.224 1.014 11.188 1 95.25 336 GLN A CA 1
ATOM 2559 C C . GLN A 1 336 ? -1.299 1.087 11.125 1 95.25 336 GLN A C 1
ATOM 2561 O O . GLN A 1 336 ? -1.974 0.958 12.148 1 95.25 336 GLN A O 1
ATOM 2566 N N . PHE A 1 337 ? -1.886 1.299 9.977 1 96.31 337 PHE A N 1
ATOM 2567 C CA . PHE A 1 337 ? -3.303 1.626 9.883 1 96.31 337 PHE A CA 1
ATOM 2568 C C . PHE A 1 337 ? -4.16 0.466 10.367 1 96.31 337 PHE A C 1
ATOM 2570 O O . PHE A 1 337 ? -5.215 0.677 10.977 1 96.31 337 PHE A O 1
ATOM 2577 N N . PRO A 1 338 ? -3.773 -0.804 10.141 1 96.88 338 PRO A N 1
ATOM 2578 C CA . PRO A 1 338 ? -4.551 -1.879 10.766 1 96.88 338 PRO A CA 1
ATOM 2579 C C . PRO A 1 338 ? -4.594 -1.771 12.289 1 96.88 338 PRO A C 1
ATOM 2581 O O . PRO A 1 338 ? -5.621 -2.061 12.906 1 96.88 338 PRO A O 1
ATOM 2584 N N . PHE A 1 339 ? -3.537 -1.402 12.906 1 96.44 339 PHE A N 1
ATOM 2585 C CA . PHE A 1 339 ? -3.508 -1.234 14.352 1 96.44 339 PHE A CA 1
ATOM 2586 C C . PHE A 1 339 ? -4.414 -0.086 14.781 1 96.44 339 PHE A C 1
ATOM 2588 O O . PHE A 1 339 ? -5.148 -0.202 15.766 1 96.44 339 PHE A O 1
ATOM 2595 N N . TYR A 1 340 ? -4.367 0.999 14.016 1 95.25 340 TYR A N 1
ATOM 2596 C CA . TYR A 1 340 ? -5.266 2.107 14.32 1 95.25 340 TYR A CA 1
ATOM 2597 C C . TYR A 1 340 ? -6.723 1.685 14.172 1 95.25 340 TYR A C 1
ATOM 2599 O O . TYR A 1 340 ? -7.582 2.111 14.945 1 95.25 340 TYR A O 1
ATOM 2607 N N . ALA A 1 341 ? -7 0.857 13.172 1 96.75 341 ALA A N 1
ATOM 2608 C CA . ALA A 1 341 ? -8.352 0.342 12.977 1 96.75 341 ALA A CA 1
ATOM 2609 C C . ALA A 1 341 ? -8.789 -0.504 14.172 1 96.75 341 ALA A C 1
ATOM 2611 O O . ALA A 1 341 ? -9.945 -0.429 14.609 1 96.75 341 ALA A O 1
ATOM 2612 N N . GLY A 1 342 ? -7.891 -1.333 14.633 1 96.81 342 GLY A N 1
ATOM 2613 C CA . GLY A 1 342 ? -8.188 -2.1 15.828 1 96.81 342 GLY A CA 1
ATOM 2614 C C . GLY A 1 342 ? -8.469 -1.23 17.047 1 96.81 342 GLY A C 1
ATOM 2615 O O . GLY A 1 342 ? -9.383 -1.515 17.812 1 96.81 342 GLY A O 1
ATOM 2616 N N . ILE A 1 343 ? -7.668 -0.208 17.219 1 96.75 343 ILE A N 1
ATOM 2617 C CA . ILE A 1 343 ? -7.875 0.733 18.328 1 96.75 343 ILE A CA 1
ATOM 2618 C C . ILE A 1 343 ? -9.258 1.375 18.203 1 96.75 343 ILE A C 1
ATOM 2620 O O . ILE A 1 343 ? -9.984 1.487 19.188 1 96.75 343 ILE A O 1
ATOM 2624 N N . MET A 1 344 ? -9.586 1.791 16.984 1 95.88 344 MET A N 1
ATOM 2625 C CA . MET A 1 344 ? -10.906 2.359 16.734 1 95.88 344 MET A CA 1
ATOM 2626 C C . MET A 1 344 ? -12.008 1.386 17.156 1 95.88 344 MET A C 1
ATOM 2628 O O . MET A 1 344 ? -13 1.788 17.766 1 95.88 344 MET A O 1
ATOM 2632 N N . GLY A 1 345 ? -11.836 0.104 16.812 1 96.44 345 GLY A N 1
ATOM 2633 C CA . GLY A 1 345 ? -12.789 -0.913 17.219 1 96.44 345 GLY A CA 1
ATOM 2634 C C . GLY A 1 345 ? -12.953 -1.011 18.719 1 96.44 345 GLY A C 1
ATOM 2635 O O . GLY A 1 345 ? -14.078 -1.037 19.234 1 96.44 345 GLY A O 1
ATOM 2636 N N . MET A 1 346 ? -11.828 -1.004 19.453 1 97.69 346 MET A N 1
ATOM 2637 C CA . MET A 1 346 ? -11.875 -1.067 20.906 1 97.69 346 MET A CA 1
ATOM 2638 C C . MET A 1 346 ? -12.539 0.176 21.484 1 97.69 346 MET A C 1
ATOM 2640 O O . MET A 1 346 ? -13.383 0.075 22.375 1 97.69 346 MET A O 1
ATOM 2644 N N . MET A 1 347 ? -12.188 1.303 20.984 1 96.56 347 MET A N 1
ATOM 2645 C CA . MET A 1 347 ? -12.711 2.564 21.5 1 96.56 347 MET A CA 1
ATOM 2646 C C . MET A 1 347 ? -14.227 2.635 21.312 1 96.56 347 MET A C 1
ATOM 2648 O O . MET A 1 347 ? -14.953 2.969 22.25 1 96.56 347 MET A O 1
ATOM 2652 N N . ASN A 1 348 ? -14.719 2.312 20.172 1 94.81 348 ASN A N 1
ATOM 2653 C CA . ASN A 1 348 ? -16.125 2.479 19.812 1 94.81 348 ASN A CA 1
ATOM 2654 C C . ASN A 1 348 ? -17 1.427 20.5 1 94.81 348 ASN A C 1
ATOM 2656 O O . ASN A 1 348 ? -18.109 1.732 20.953 1 94.81 348 ASN A O 1
ATOM 2660 N N . GLN A 1 349 ? -16.469 0.218 20.594 1 96.06 349 GLN A N 1
ATOM 2661 C CA . GLN A 1 349 ? -17.312 -0.871 21.078 1 96.06 349 GLN A CA 1
ATOM 2662 C C . GLN A 1 349 ? -17.234 -0.996 22.594 1 96.06 349 GLN A C 1
ATOM 2664 O O . GLN A 1 349 ? -18.156 -1.53 23.219 1 96.06 349 GLN A O 1
ATOM 2669 N N . SER A 1 350 ? -16.203 -0.49 23.234 1 97.31 350 SER A N 1
ATOM 2670 C CA . SER A 1 350 ? -16.047 -0.625 24.672 1 97.31 350 SER A CA 1
ATOM 2671 C C . SER A 1 350 ? -16.781 0.486 25.422 1 97.31 350 SER A C 1
ATOM 2673 O O . SER A 1 350 ? -17.047 0.371 26.625 1 97.31 350 SER A O 1
ATOM 2675 N N . GLY A 1 351 ? -17.031 1.598 24.734 1 96.38 351 GLY A N 1
ATOM 2676 C CA . GLY A 1 351 ? -17.609 2.762 25.375 1 96.38 351 GLY A CA 1
ATOM 2677 C C . GLY A 1 351 ? -16.594 3.867 25.641 1 96.38 351 GLY A C 1
ATOM 2678 O O . GLY A 1 351 ? -16.969 4.977 26.016 1 96.38 351 GLY A O 1
ATOM 2679 N N . LEU A 1 352 ? -15.391 3.623 25.344 1 97.06 352 LEU A N 1
ATOM 2680 C CA . LEU A 1 352 ? -14.328 4.598 25.594 1 97.06 352 LEU A CA 1
ATOM 2681 C C . LEU A 1 352 ? -14.547 5.859 24.766 1 97.06 352 LEU A C 1
ATOM 2683 O O . LEU A 1 352 ? -14.219 6.961 25.219 1 97.06 352 LEU A O 1
ATOM 2687 N N . SER A 1 353 ? -15.023 5.727 23.547 1 95.44 353 SER A N 1
ATOM 2688 C CA . SER A 1 353 ? -15.305 6.891 22.703 1 95.44 353 SER A CA 1
ATOM 2689 C C . SER A 1 353 ? -16.344 7.801 23.359 1 95.44 353 SER A C 1
ATOM 2691 O O . SER A 1 353 ? -16.203 9.023 23.328 1 95.44 353 SER A O 1
ATOM 2693 N N . GLU A 1 354 ? -17.328 7.195 23.938 1 96.06 354 GLU A N 1
ATOM 2694 C CA . GLU A 1 354 ? -18.359 7.949 24.641 1 96.06 354 GLU A CA 1
ATOM 2695 C C . GLU A 1 354 ? -17.781 8.656 25.859 1 96.06 354 GLU A C 1
ATOM 2697 O O . GLU A 1 354 ? -18.125 9.812 26.141 1 96.06 354 GLU A O 1
ATOM 2702 N N . THR A 1 355 ? -16.984 7.941 26.562 1 97.31 355 THR A N 1
ATOM 2703 C CA . THR A 1 355 ? -16.344 8.523 27.734 1 97.31 355 THR A CA 1
ATOM 2704 C C . THR A 1 355 ? -15.492 9.727 27.344 1 97.31 355 THR A C 1
ATOM 2706 O O . THR A 1 355 ? -15.516 10.75 28.031 1 97.31 355 THR A O 1
ATOM 2709 N N . LEU A 1 356 ? -14.758 9.602 26.312 1 96.06 356 LEU A N 1
ATOM 2710 C CA . LEU A 1 356 ? -13.961 10.727 25.828 1 96.06 356 LEU A CA 1
ATOM 2711 C C . LEU A 1 356 ? -14.852 11.883 25.406 1 96.06 356 LEU A C 1
ATOM 2713 O O . LEU A 1 356 ? -14.539 13.047 25.672 1 96.06 356 LEU A O 1
ATOM 2717 N N . ALA A 1 357 ? -15.914 11.594 24.766 1 95.62 357 ALA A N 1
ATOM 2718 C CA . ALA A 1 357 ? -16.859 12.633 24.344 1 95.62 357 ALA A CA 1
ATOM 2719 C C . ALA A 1 357 ? -17.391 13.398 25.562 1 95.62 357 ALA A C 1
ATOM 2721 O O . ALA A 1 357 ? -17.469 14.625 25.531 1 95.62 357 ALA A O 1
ATOM 2722 N N . GLU A 1 358 ? -17.75 12.672 26.562 1 96.81 358 GLU A N 1
ATOM 2723 C CA . GLU A 1 358 ? -18.266 13.289 27.781 1 96.81 358 GLU A CA 1
ATOM 2724 C C . GLU A 1 358 ? -17.219 14.188 28.438 1 96.81 358 GLU A C 1
ATOM 2726 O O . GLU A 1 358 ? -17.547 15.25 28.969 1 96.81 358 GLU A O 1
ATOM 2731 N N . THR A 1 359 ? -16.031 13.703 28.406 1 96.44 359 THR A N 1
ATOM 2732 C CA . THR A 1 359 ? -14.945 14.508 28.953 1 96.44 359 THR A CA 1
ATOM 2733 C C . THR A 1 359 ? -14.797 15.812 28.172 1 96.44 359 THR A C 1
ATOM 2735 O O . THR A 1 359 ? -14.633 16.875 28.766 1 96.44 359 THR A O 1
ATOM 2738 N N . LEU A 1 360 ? -14.883 15.773 26.922 1 96.19 360 LEU A N 1
ATOM 2739 C CA . LEU A 1 360 ? -14.766 16.953 26.078 1 96.19 360 LEU A CA 1
ATOM 2740 C C . LEU A 1 360 ? -15.922 17.922 26.312 1 96.19 360 LEU A C 1
ATOM 2742 O O . LEU A 1 360 ? -15.734 19.125 26.344 1 96.19 360 LEU A O 1
ATOM 2746 N N . ILE A 1 361 ? -17.109 17.391 26.516 1 94.5 361 ILE A N 1
ATOM 2747 C CA . ILE A 1 361 ? -18.297 18.188 26.781 1 94.5 361 ILE A CA 1
ATOM 2748 C C . ILE A 1 361 ? -18.141 18.891 28.125 1 94.5 361 ILE A C 1
ATOM 2750 O O . ILE A 1 361 ? -18.531 20.062 28.25 1 94.5 361 ILE A O 1
ATOM 2754 N N . SER A 1 362 ? -17.531 18.203 29.016 1 96.56 362 SER A N 1
ATOM 2755 C CA . SER A 1 362 ? -17.375 18.781 30.344 1 96.56 362 SER A CA 1
ATOM 2756 C C . SER A 1 362 ? -16.328 19.891 30.344 1 96.56 362 SER A C 1
ATOM 2758 O O . SER A 1 362 ? -16.375 20.781 31.188 1 96.56 362 SER A O 1
ATOM 2760 N N . LEU A 1 363 ? -15.43 19.859 29.375 1 94.69 363 LEU A N 1
ATOM 2761 C CA . LEU A 1 363 ? -14.305 20.797 29.359 1 94.69 363 LEU A CA 1
ATOM 2762 C C . LEU A 1 363 ? -14.586 21.953 28.406 1 94.69 363 LEU A C 1
ATOM 2764 O O . LEU A 1 363 ? -13.758 22.859 28.266 1 94.69 363 LEU A O 1
ATOM 2768 N N . SER A 1 364 ? -15.758 21.938 27.812 1 93.75 364 SER A N 1
ATOM 2769 C CA . SER A 1 364 ? -15.93 22.938 26.766 1 93.75 364 SER A CA 1
ATOM 2770 C C . SER A 1 364 ? -17.375 23.422 26.688 1 93.75 364 SER A C 1
ATOM 2772 O O . SER A 1 364 ? -18.266 22.844 27.312 1 93.75 364 SER A O 1
ATOM 2774 N N . GLY A 1 365 ? -17.578 24.562 26.109 1 94.69 365 GLY A N 1
ATOM 2775 C CA . GLY A 1 365 ? -18.859 25.062 25.609 1 94.69 365 GLY A CA 1
ATOM 2776 C C . GLY A 1 365 ? -18.875 25.219 24.094 1 94.69 365 GLY A C 1
ATOM 2777 O O . GLY A 1 365 ? -17.859 25.047 23.438 1 94.69 365 GLY A O 1
ATOM 2778 N N . PRO A 1 366 ? -20.047 25.5 23.578 1 94.62 366 PRO A N 1
ATOM 2779 C CA . PRO A 1 366 ? -20.172 25.625 22.125 1 94.62 366 PRO A CA 1
ATOM 2780 C C . PRO A 1 366 ? -19.156 26.594 21.531 1 94.62 366 PRO A C 1
ATOM 2782 O O . PRO A 1 366 ? -18.625 26.359 20.438 1 94.62 366 PRO A O 1
ATOM 2785 N N . THR A 1 367 ? -18.844 27.641 22.203 1 95.56 367 THR A N 1
ATOM 2786 C CA . THR A 1 367 ? -17.953 28.672 21.703 1 95.56 367 THR A CA 1
ATOM 2787 C C . THR A 1 367 ? -16.484 28.25 21.844 1 95.56 367 THR A C 1
ATOM 2789 O O . THR A 1 367 ? -15.656 28.578 21 1 95.56 367 THR A O 1
ATOM 2792 N N . THR A 1 368 ? -16.156 27.484 22.844 1 97.06 368 THR A N 1
ATOM 2793 C CA . THR A 1 368 ? -14.758 27.141 23.141 1 97.06 368 THR A CA 1
ATOM 2794 C C . THR A 1 368 ? -14.406 25.781 22.547 1 97.06 368 THR A C 1
ATOM 2796 O O . THR A 1 368 ? -13.227 25.422 22.469 1 97.06 368 THR A O 1
ATOM 2799 N N . PHE A 1 369 ? -15.398 25.062 22.047 1 97.88 369 PHE A N 1
ATOM 2800 C CA . PHE A 1 369 ? -15.219 23.688 21.625 1 97.88 369 PHE A CA 1
ATOM 2801 C C . PHE A 1 369 ? -14.156 23.594 20.531 1 97.88 369 PHE A C 1
ATOM 2803 O O . PHE A 1 369 ? -13.328 22.672 20.547 1 97.88 369 PHE A O 1
ATOM 2810 N N . PRO A 1 370 ? -14.109 24.562 19.562 1 98.06 370 PRO A N 1
ATOM 2811 C CA . PRO A 1 370 ? -13.07 24.438 18.531 1 98.06 370 PRO A CA 1
ATOM 2812 C C . PRO A 1 370 ? -11.664 24.453 19.109 1 98.06 370 PRO A C 1
ATOM 2814 O O . PRO A 1 370 ? -10.797 23.703 18.672 1 98.06 370 PRO A O 1
ATOM 2817 N N . ALA A 1 371 ? -11.453 25.234 20.094 1 98.06 371 ALA A N 1
ATOM 2818 C CA . ALA A 1 371 ? -10.141 25.266 20.734 1 98.06 371 ALA A CA 1
ATOM 2819 C C . ALA A 1 371 ? -9.859 23.969 21.484 1 98.06 371 ALA A C 1
ATOM 2821 O O . ALA A 1 371 ? -8.727 23.484 21.5 1 98.06 371 ALA A O 1
ATOM 2822 N N . VAL A 1 372 ? -10.859 23.422 22.109 1 98 372 VAL A N 1
ATOM 2823 C CA . VAL A 1 372 ? -10.711 22.172 22.828 1 98 372 VAL A CA 1
ATOM 2824 C C . VAL A 1 372 ? -10.43 21.031 21.844 1 98 372 VAL A C 1
ATOM 2826 O O . VAL A 1 372 ? -9.594 20.172 22.125 1 98 372 VAL A O 1
ATOM 2829 N N . ALA A 1 373 ? -11.18 21.016 20.734 1 98.31 373 ALA A N 1
ATOM 2830 C CA . ALA A 1 373 ? -10.922 20.031 19.688 1 98.31 373 ALA A CA 1
ATOM 2831 C C . ALA A 1 373 ? -9.492 20.141 19.172 1 98.31 373 ALA A C 1
ATOM 2833 O O . ALA A 1 373 ? -8.82 19.141 18.953 1 98.31 373 ALA A O 1
ATOM 2834 N N . TRP A 1 374 ? -9.039 21.359 18.969 1 98.5 374 TRP A N 1
ATOM 2835 C CA . TRP A 1 374 ? -7.676 21.656 18.547 1 98.5 374 TRP A CA 1
ATOM 2836 C C . TRP A 1 374 ? -6.656 21.109 19.531 1 98.5 374 TRP A C 1
ATOM 2838 O O . TRP A 1 374 ? -5.699 20.438 19.156 1 98.5 374 TRP A O 1
ATOM 2848 N N . ILE A 1 375 ? -6.852 21.312 20.797 1 97.94 375 ILE A N 1
ATOM 2849 C CA . ILE A 1 375 ? -5.945 20.859 21.844 1 97.94 375 ILE A CA 1
ATOM 2850 C C . ILE A 1 375 ? -5.969 19.328 21.922 1 97.94 375 ILE A C 1
ATOM 2852 O O . ILE A 1 375 ? -4.926 18.688 22.062 1 97.94 375 ILE A O 1
ATOM 2856 N N . THR A 1 376 ? -7.168 18.781 21.828 1 97.69 376 THR A N 1
ATOM 2857 C CA . THR A 1 376 ? -7.32 17.344 21.844 1 97.69 376 THR A CA 1
ATOM 2858 C C . THR A 1 376 ? -6.527 16.688 20.719 1 97.69 376 THR A C 1
ATOM 2860 O O . THR A 1 376 ? -5.82 15.703 20.938 1 97.69 376 THR A O 1
ATOM 2863 N N . ALA A 1 377 ? -6.652 17.25 19.547 1 97.62 377 ALA A N 1
ATOM 2864 C CA . ALA A 1 377 ? -5.918 16.734 18.391 1 97.62 377 ALA A CA 1
ATOM 2865 C C . ALA A 1 377 ? -4.41 16.859 18.609 1 97.62 377 ALA A C 1
ATOM 2867 O O . ALA A 1 377 ? -3.652 15.953 18.266 1 97.62 377 ALA A O 1
ATOM 2868 N N . GLY A 1 378 ? -3.988 18 19.125 1 96.38 378 GLY A N 1
ATOM 2869 C CA . GLY A 1 378 ? -2.574 18.203 19.391 1 96.38 378 GLY A CA 1
ATOM 2870 C C . GLY A 1 378 ? -1.993 17.188 20.359 1 96.38 378 GLY A C 1
ATOM 2871 O O . GLY A 1 378 ? -0.895 16.672 20.141 1 96.38 378 GLY A O 1
ATOM 2872 N N . ILE A 1 379 ? -2.732 16.859 21.344 1 94.38 379 ILE A N 1
ATOM 2873 C CA . ILE A 1 379 ? -2.289 15.875 22.344 1 94.38 379 ILE A CA 1
ATOM 2874 C C . ILE A 1 379 ? -2.301 14.484 21.719 1 94.38 379 ILE A C 1
ATOM 2876 O O . ILE A 1 379 ? -1.346 13.719 21.875 1 94.38 379 ILE A O 1
ATOM 2880 N N . ALA A 1 380 ? -3.365 14.219 21.016 1 94.25 380 ALA A N 1
ATOM 2881 C CA . ALA A 1 380 ? -3.492 12.914 20.375 1 94.25 380 ALA A CA 1
ATOM 2882 C C . ALA A 1 380 ? -2.359 12.68 19.391 1 94.25 380 ALA A C 1
ATOM 2884 O O . ALA A 1 380 ? -1.902 11.547 19.219 1 94.25 380 ALA A O 1
ATOM 2885 N N . ASN A 1 381 ? -1.855 13.727 18.766 1 93.38 381 ASN A N 1
ATOM 2886 C CA . ASN A 1 381 ? -0.825 13.641 17.734 1 93.38 381 ASN A CA 1
ATOM 2887 C C . ASN A 1 381 ? 0.506 13.172 18.312 1 93.38 381 ASN A C 1
ATOM 2889 O O . ASN A 1 381 ? 1.347 12.633 17.594 1 93.38 381 ASN A O 1
ATOM 2893 N N . ILE A 1 382 ? 0.672 13.305 19.547 1 83.44 382 ILE A N 1
ATOM 2894 C CA . ILE A 1 382 ? 1.878 12.836 20.219 1 83.44 382 ILE A CA 1
ATOM 2895 C C . ILE A 1 382 ? 1.899 11.305 20.219 1 83.44 382 ILE A C 1
ATOM 2897 O O . ILE A 1 382 ? 2.959 10.695 20.078 1 83.44 382 ILE A O 1
ATOM 2901 N N . PHE A 1 383 ? 0.726 10.758 20.234 1 82.19 383 PHE A N 1
ATOM 2902 C CA . PHE A 1 383 ? 0.629 9.312 20.406 1 82.19 383 PHE A CA 1
ATOM 2903 C C . PHE A 1 383 ? 0.312 8.641 19.078 1 82.19 383 PHE A C 1
ATOM 2905 O O . PHE A 1 383 ? 0.646 7.469 18.875 1 82.19 383 PHE A O 1
ATOM 2912 N N . VAL A 1 384 ? -0.418 9.352 18.234 1 86.38 384 VAL A N 1
ATOM 2913 C CA . VAL A 1 384 ? -0.807 8.836 16.922 1 86.38 384 VAL A CA 1
ATOM 2914 C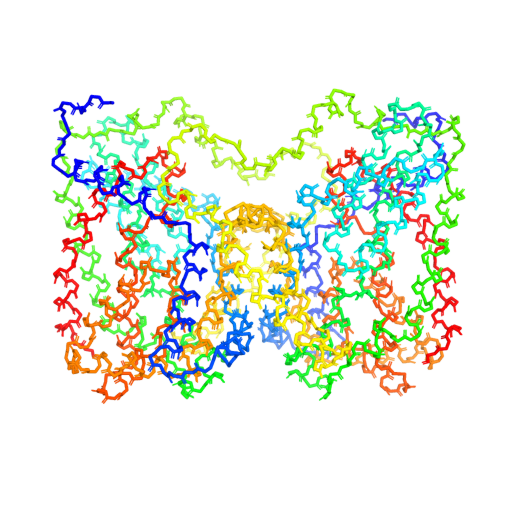 C . VAL A 1 384 ? -0.315 9.773 15.828 1 86.38 384 VAL A C 1
ATOM 2916 O O . VAL A 1 384 ? -1.108 10.5 15.219 1 86.38 384 VAL A O 1
ATOM 2919 N N . PRO A 1 385 ? 1.013 9.641 15.492 1 80.88 385 PRO A N 1
ATOM 2920 C CA . PRO A 1 385 ? 1.567 10.586 14.523 1 80.88 385 PRO A CA 1
ATOM 2921 C C . PRO A 1 385 ? 1.162 10.266 13.086 1 80.88 385 PRO A C 1
ATOM 2923 O O . PRO A 1 385 ? 2.023 10.031 12.234 1 80.88 385 PRO A O 1
ATOM 2926 N N . SER A 1 386 ? -0.059 10.141 12.82 1 87.5 386 SER A N 1
ATOM 2927 C CA . SER A 1 386 ? -0.75 9.945 11.555 1 87.5 386 SER A CA 1
ATOM 2928 C C . SER A 1 386 ? -2.117 10.625 11.562 1 87.5 386 SER A C 1
ATOM 2930 O O . SER A 1 386 ? -3.057 10.133 12.188 1 87.5 386 SER A O 1
ATOM 2932 N N . GLY A 1 387 ? -2.098 11.703 10.852 1 91.44 387 GLY A N 1
ATOM 2933 C CA . GLY A 1 387 ? -3.322 12.492 10.883 1 91.44 387 GLY A CA 1
ATOM 2934 C C . GLY A 1 387 ? -4.559 11.68 10.555 1 91.44 387 GLY A C 1
ATOM 2935 O O . GLY A 1 387 ? -5.578 11.781 11.234 1 91.44 387 GLY A O 1
ATOM 2936 N N . GLY A 1 388 ? -4.469 10.891 9.539 1 92.69 388 GLY A N 1
ATOM 2937 C CA . GLY A 1 388 ? -5.586 10.031 9.195 1 92.69 388 GLY A CA 1
ATOM 2938 C C . GLY A 1 388 ? -5.895 9 10.266 1 92.69 388 GLY A C 1
ATOM 2939 O O . GLY A 1 388 ? -7.055 8.82 10.648 1 92.69 388 GLY A O 1
ATOM 2940 N N . GLY A 1 389 ? -4.887 8.328 10.734 1 92.69 389 GLY A N 1
ATOM 2941 C CA . GLY A 1 389 ? -5.07 7.355 11.805 1 92.69 389 GLY A CA 1
ATOM 2942 C C . GLY A 1 389 ? -5.609 7.969 13.086 1 92.69 389 GLY A C 1
ATOM 2943 O O . GLY A 1 389 ? -6.492 7.398 13.727 1 92.69 389 GLY A O 1
ATOM 2944 N N . GLU A 1 390 ? -5.07 9.109 13.367 1 95.12 390 GLU A N 1
ATOM 2945 C CA . GLU A 1 390 ? -5.508 9.82 14.562 1 95.12 390 GLU A CA 1
ATOM 2946 C C . GLU A 1 390 ? -6.996 10.156 14.5 1 95.12 390 GLU A C 1
ATOM 2948 O O . GLU A 1 390 ? -7.719 9.977 15.484 1 95.12 390 GLU A O 1
ATOM 2953 N N . TRP A 1 391 ? -7.457 10.586 13.359 1 97.38 391 TRP A N 1
ATOM 2954 C CA . TRP A 1 391 ? -8.859 10.953 13.172 1 97.38 391 TRP A CA 1
ATOM 2955 C C . TRP A 1 391 ? -9.766 9.734 13.336 1 97.38 391 TRP A C 1
ATOM 2957 O O . TRP A 1 391 ? -10.852 9.836 13.922 1 97.38 391 TRP A O 1
ATOM 2967 N N . THR A 1 392 ? -9.375 8.648 12.898 1 94.88 392 THR A N 1
ATOM 2968 C CA . THR A 1 392 ? -10.219 7.461 12.992 1 94.88 392 THR A CA 1
ATOM 2969 C C . THR A 1 392 ? -10.328 7 14.445 1 94.88 392 THR A C 1
ATOM 2971 O O . THR A 1 392 ? -11.352 6.445 14.852 1 94.88 392 THR A O 1
ATOM 2974 N N . VAL A 1 393 ? -9.336 7.32 15.242 1 93.69 393 VAL A N 1
ATOM 2975 C CA . VAL A 1 393 ? -9.312 6.875 16.625 1 93.69 393 VAL A CA 1
ATOM 2976 C C . VAL A 1 393 ? -10.109 7.848 17.5 1 93.69 393 VAL A C 1
ATOM 2978 O O . VAL A 1 393 ? -10.891 7.434 18.359 1 93.69 393 VAL A O 1
ATOM 2981 N N . THR A 1 394 ? -9.977 9.125 17.25 1 96.69 394 THR A N 1
ATOM 2982 C CA . THR A 1 394 ? -10.531 10.148 18.141 1 96.69 394 THR A CA 1
ATOM 2983 C C . THR A 1 394 ? -11.75 10.812 17.5 1 96.69 394 THR A C 1
ATOM 2985 O O . THR A 1 394 ? -12.578 11.398 18.203 1 96.69 394 THR A O 1
ATOM 2988 N N . GLY A 1 395 ? -11.898 10.672 16.234 1 97.5 395 GLY A N 1
ATOM 2989 C CA . GLY A 1 395 ? -12.914 11.375 15.477 1 97.5 395 GLY A CA 1
ATOM 2990 C C . GLY A 1 395 ? -14.32 11.102 15.969 1 97.5 395 GLY A C 1
ATOM 2991 O O . GLY A 1 395 ? -15.125 12.023 16.109 1 97.5 395 GLY A O 1
ATOM 2992 N N . PRO A 1 396 ? -14.617 9.867 16.25 1 96.88 396 PRO A N 1
ATOM 2993 C CA . PRO A 1 396 ? -15.961 9.555 16.75 1 96.88 396 PRO A CA 1
ATOM 2994 C C . PRO A 1 396 ? -16.328 10.328 18 1 96.88 396 PRO A C 1
ATOM 2996 O O . PRO A 1 396 ? -17.438 10.867 18.109 1 96.88 396 PRO A O 1
ATOM 2999 N N . ALA A 1 397 ? -15.43 10.445 18.922 1 97.44 397 ALA A N 1
ATOM 3000 C CA . ALA A 1 397 ? -15.68 11.18 20.156 1 97.44 397 ALA A CA 1
ATOM 3001 C C . ALA A 1 397 ? -15.836 12.672 19.891 1 97.44 397 ALA A C 1
ATOM 3003 O O . ALA A 1 397 ? -16.688 13.336 20.5 1 97.44 397 ALA A O 1
ATOM 3004 N N . ILE A 1 398 ? -15.008 13.18 19.031 1 98.25 398 ILE A N 1
ATOM 3005 C CA . ILE A 1 398 ? -15.047 14.594 18.672 1 98.25 398 ILE A CA 1
ATOM 3006 C C . ILE A 1 398 ? -16.391 14.93 18.047 1 98.25 398 ILE A C 1
ATOM 3008 O O . ILE A 1 398 ? -17.016 15.945 18.391 1 98.25 398 ILE A O 1
ATOM 3012 N N . LEU A 1 399 ? -16.844 14.109 17.141 1 97.94 399 LEU A N 1
ATOM 3013 C CA . LEU A 1 399 ? -18.094 14.359 16.422 1 97.94 399 LEU A CA 1
ATOM 3014 C C . LEU A 1 399 ? -19.297 14.203 17.344 1 97.94 399 LEU A C 1
ATOM 3016 O O . LEU A 1 399 ? -20.266 14.953 17.234 1 97.94 399 LEU A O 1
ATOM 3020 N N . GLU A 1 400 ? -19.219 13.234 18.234 1 96.94 400 GLU A N 1
ATOM 3021 C CA . GLU A 1 400 ? -20.281 13.07 19.219 1 96.94 400 GLU A CA 1
ATOM 3022 C C . GLU A 1 400 ? -20.391 14.281 20.125 1 96.94 400 GLU A C 1
ATOM 3024 O O . GLU A 1 400 ? -21.484 14.766 20.391 1 96.94 400 GLU A O 1
ATOM 3029 N N . ALA A 1 401 ? -19.297 14.719 20.609 1 97.88 401 ALA A N 1
ATOM 3030 C CA . ALA A 1 401 ? -19.297 15.914 21.453 1 97.88 401 ALA A CA 1
ATOM 3031 C C . ALA A 1 401 ? -19.812 17.125 20.703 1 97.88 401 ALA A C 1
ATOM 3033 O O . ALA A 1 401 ? -20.578 17.922 21.25 1 97.88 401 ALA A O 1
ATOM 3034 N N . ALA A 1 402 ? -19.391 17.297 19.469 1 98 402 ALA A N 1
ATOM 3035 C CA . ALA A 1 402 ? -19.844 18.406 18.641 1 98 402 ALA A CA 1
ATOM 3036 C C . ALA A 1 402 ? -21.359 18.375 18.484 1 98 402 ALA A C 1
ATOM 3038 O O . ALA A 1 402 ? -22.031 19.406 18.609 1 98 402 ALA A O 1
ATOM 3039 N N . GLN A 1 403 ? -21.844 17.234 18.219 1 96.31 403 GLN A N 1
ATOM 3040 C CA . GLN A 1 403 ? -23.281 17.062 18.031 1 96.31 403 GLN A CA 1
ATOM 3041 C C . GLN A 1 403 ? -24.047 17.453 19.297 1 96.31 403 GLN A C 1
ATOM 3043 O O . GLN A 1 403 ? -25.047 18.172 19.234 1 96.31 403 GLN A O 1
ATOM 3048 N N . GLU A 1 404 ? -23.609 17.047 20.391 1 96.06 404 GLU A N 1
ATOM 3049 C CA . GLU A 1 404 ? -24.266 17.328 21.656 1 96.06 404 GLU A CA 1
ATOM 3050 C C . GLU A 1 404 ? -24.234 18.812 21.984 1 96.06 404 GLU A C 1
ATOM 3052 O O . GLU A 1 404 ? -25.172 19.344 22.594 1 96.06 404 GLU A O 1
ATOM 3057 N N . MET A 1 405 ? -23.234 19.438 21.594 1 96.69 405 MET A N 1
ATOM 3058 C CA . MET A 1 405 ? -23.062 20.844 21.938 1 96.69 405 MET A CA 1
ATOM 3059 C C . MET A 1 405 ? -23.656 21.734 20.859 1 96.69 405 MET A C 1
ATOM 3061 O O . MET A 1 405 ? -23.656 22.969 21 1 96.69 405 MET A O 1
ATOM 3065 N N . GLY A 1 406 ? -24.047 21.094 19.766 1 96.25 406 GLY A N 1
ATOM 3066 C CA . GLY A 1 406 ? -24.625 21.859 18.672 1 96.25 406 GLY A CA 1
ATOM 3067 C C . GLY A 1 406 ? -23.578 22.531 17.797 1 96.25 406 GLY A C 1
ATOM 3068 O O . GLY A 1 406 ? -23.859 23.516 17.109 1 96.25 406 GLY A O 1
ATOM 3069 N N . VAL A 1 407 ? -22.391 22.109 17.844 1 97.5 407 VAL A N 1
ATOM 3070 C CA . VAL A 1 407 ? -21.328 22.609 16.984 1 97.5 407 VAL A CA 1
ATOM 3071 C C . VAL A 1 407 ? -21.344 21.875 15.641 1 97.5 407 VAL A C 1
ATOM 3073 O O . VAL A 1 407 ? -21.375 20.641 15.609 1 97.5 407 VAL A O 1
ATOM 3076 N N . PRO A 1 408 ? -21.359 22.641 14.531 1 97.94 408 PRO A N 1
ATOM 3077 C CA . PRO A 1 408 ? -21.359 21.953 13.242 1 97.94 408 PRO A CA 1
ATOM 3078 C C . PRO A 1 408 ? -20.172 21.016 13.078 1 97.94 408 PRO A C 1
ATOM 3080 O O . PRO A 1 408 ? -19.062 21.328 13.492 1 97.94 408 PRO A O 1
ATOM 3083 N N . TYR A 1 409 ? -20.422 19.844 12.43 1 98.12 409 TYR A N 1
ATOM 3084 C CA . TYR A 1 409 ? -19.391 18.844 12.227 1 98.12 409 TYR A CA 1
ATOM 3085 C C . TYR A 1 409 ? -18.203 19.422 11.484 1 98.12 409 TYR A C 1
ATOM 3087 O O . TYR A 1 409 ? -17.047 19.125 11.812 1 98.12 409 TYR A O 1
ATOM 3095 N N . GLY A 1 410 ? -18.531 20.219 10.438 1 98.25 410 GLY A N 1
ATOM 3096 C CA . GLY A 1 410 ? -17.453 20.812 9.648 1 98.25 410 GLY A CA 1
ATOM 3097 C C . GLY A 1 410 ? -16.484 21.625 10.477 1 98.25 410 GLY A C 1
ATOM 3098 O O . GLY A 1 410 ? -15.266 21.531 10.281 1 98.25 410 GLY A O 1
ATOM 3099 N N . GLN A 1 411 ? -17.047 22.422 11.367 1 98.44 411 GLN A N 1
ATOM 3100 C CA . GLN A 1 411 ? -16.234 23.25 12.258 1 98.44 411 GLN A CA 1
ATOM 3101 C C . GLN A 1 411 ? -15.359 22.391 13.156 1 98.44 411 GLN A C 1
ATOM 3103 O O . GLN A 1 411 ? -14.18 22.688 13.359 1 98.44 411 GLN A O 1
ATOM 3108 N N . ALA A 1 412 ? -15.898 21.344 13.695 1 98.5 412 ALA A N 1
ATOM 3109 C CA . ALA A 1 412 ? -15.18 20.438 14.578 1 98.5 412 ALA A CA 1
ATOM 3110 C C . ALA A 1 412 ? -14.039 19.734 13.844 1 98.5 412 ALA A C 1
ATOM 3112 O O . ALA A 1 412 ? -12.93 19.625 14.367 1 98.5 412 ALA A O 1
ATOM 3113 N N . VAL A 1 413 ? -14.289 19.281 12.609 1 98.69 413 VAL A N 1
ATOM 3114 C CA . VAL A 1 413 ? -13.297 18.578 11.805 1 98.69 413 VAL A CA 1
ATOM 3115 C C . VAL A 1 413 ? -12.117 19.5 11.508 1 98.69 413 VAL A C 1
ATOM 3117 O O . VAL A 1 413 ? -10.961 19.094 11.633 1 98.69 413 VAL A O 1
ATOM 3120 N N . ILE A 1 414 ? -12.422 20.703 11.156 1 98.75 414 ILE A N 1
ATOM 3121 C CA . ILE A 1 414 ? -11.375 21.656 10.797 1 98.75 414 ILE A CA 1
ATOM 3122 C C . ILE A 1 414 ? -10.547 22.016 12.031 1 98.75 414 ILE A C 1
ATOM 3124 O O . ILE A 1 414 ? -9.32 22 11.984 1 98.75 414 ILE A O 1
ATOM 3128 N N . ALA A 1 415 ? -11.258 22.328 13.148 1 98.69 415 ALA A N 1
ATOM 3129 C CA . ALA A 1 415 ? -10.547 22.672 14.383 1 98.69 415 ALA A CA 1
ATOM 3130 C C . ALA A 1 415 ? -9.617 21.531 14.812 1 98.69 415 ALA A C 1
ATOM 3132 O O . ALA A 1 415 ? -8.461 21.781 15.18 1 98.69 415 ALA A O 1
ATOM 3133 N N . TYR A 1 416 ? -10.117 20.359 14.773 1 98.5 416 TYR A N 1
ATOM 3134 C CA . TYR A 1 416 ? -9.32 19.172 15.094 1 98.5 416 TYR A CA 1
ATOM 3135 C C . TYR A 1 416 ? -8.125 19.062 14.164 1 98.5 416 TYR A C 1
ATOM 3137 O O . TYR A 1 416 ? -7 18.812 14.617 1 98.5 416 TYR A O 1
ATOM 3145 N N . SER A 1 417 ? -8.305 19.219 12.836 1 98.56 417 SER A N 1
ATOM 3146 C CA . SER A 1 417 ? -7.266 19.094 11.828 1 98.56 417 SER A CA 1
ATOM 3147 C C . SER A 1 417 ? -6.16 20.125 12.023 1 98.56 417 SER A C 1
ATOM 3149 O O . SER A 1 417 ? -4.988 19.844 11.781 1 98.56 417 SER A O 1
ATOM 3151 N N . VAL A 1 418 ? -6.551 21.328 12.422 1 98.5 418 VAL A N 1
ATOM 3152 C CA . VAL A 1 418 ? -5.578 22.375 12.727 1 98.5 418 VAL A CA 1
ATOM 3153 C C . VAL A 1 418 ? -4.668 21.922 13.859 1 98.5 418 VAL A C 1
ATOM 3155 O O . VAL A 1 418 ? -3.447 22.094 13.797 1 98.5 418 VAL A O 1
ATOM 3158 N N . GLY A 1 419 ? -5.27 21.359 14.852 1 97.75 419 GLY A N 1
ATOM 3159 C CA . GLY A 1 419 ? -4.5 20.891 15.992 1 97.75 419 GLY A CA 1
ATOM 3160 C C . GLY A 1 419 ? -3.51 19.797 15.641 1 97.75 419 GLY A C 1
ATOM 3161 O O . GLY A 1 419 ? -2.359 19.828 16.078 1 97.75 419 GLY A O 1
ATOM 3162 N N . ASP A 1 420 ? -3.982 18.859 14.867 1 96.81 420 ASP A N 1
ATOM 3163 C CA . ASP A 1 420 ? -3.121 17.766 14.414 1 96.81 420 ASP A CA 1
ATOM 3164 C C . ASP A 1 420 ? -1.922 18.312 13.633 1 96.81 420 ASP A C 1
ATOM 3166 O O . ASP A 1 420 ? -0.781 17.922 13.898 1 96.81 420 ASP A O 1
ATOM 3170 N N . ALA A 1 421 ? -2.174 19.203 12.688 1 96.81 421 ALA A N 1
ATOM 3171 C CA . ALA A 1 421 ? -1.096 19.766 11.883 1 96.81 421 ALA A CA 1
ATOM 3172 C C . ALA A 1 421 ? -0.137 20.578 12.734 1 96.81 421 ALA A C 1
ATOM 3174 O O . ALA A 1 421 ? 1.083 20.438 12.625 1 96.81 421 ALA A O 1
ATOM 3175 N N . HIS A 1 422 ? -0.68 21.344 13.633 1 96.94 422 HIS A N 1
ATOM 3176 C CA . HIS A 1 422 ? 0.058 22.297 14.453 1 96.94 422 HIS A CA 1
ATOM 3177 C C . HIS A 1 422 ? 1.134 21.594 15.273 1 96.94 422 HIS A C 1
ATOM 3179 O O . HIS A 1 422 ? 2.271 22.062 15.344 1 96.94 422 HIS A O 1
ATOM 3185 N N . THR A 1 423 ? 0.854 20.5 15.781 1 94.88 423 THR A N 1
ATOM 3186 C CA . THR A 1 423 ? 1.764 19.844 16.719 1 94.88 423 THR A CA 1
ATOM 3187 C C . THR A 1 423 ? 2.727 18.922 15.992 1 94.88 423 THR A C 1
ATOM 3189 O O . THR A 1 423 ? 3.568 18.266 16.625 1 94.88 423 THR A O 1
ATOM 3192 N N . ASN A 1 424 ? 2.609 18.906 14.68 1 93.5 424 ASN A N 1
ATOM 3193 C CA . ASN A 1 424 ? 3.676 18.266 13.906 1 93.5 424 ASN A CA 1
ATOM 3194 C C . ASN A 1 424 ? 5.008 19 14.094 1 93.5 424 ASN A C 1
ATOM 3196 O O . ASN A 1 424 ? 6.07 18.406 13.891 1 93.5 424 ASN A O 1
ATOM 3200 N N . LEU A 1 425 ? 4.949 20.203 14.461 1 93.38 425 LEU A N 1
ATOM 3201 C CA . LEU A 1 425 ? 6.148 21 14.695 1 93.38 425 LEU A CA 1
ATOM 3202 C C . LEU A 1 425 ? 6.902 20.516 15.922 1 93.38 425 LEU A C 1
ATOM 3204 O O . LEU A 1 425 ? 8.062 20.859 16.125 1 93.38 425 LEU A O 1
ATOM 3208 N N . PHE A 1 426 ? 6.223 19.719 16.609 1 86.88 426 PHE A N 1
ATOM 3209 C CA . PHE A 1 426 ? 6.84 19.078 17.766 1 86.88 426 PHE A CA 1
ATOM 3210 C C . PHE A 1 426 ? 7.234 17.641 17.453 1 86.88 426 PHE A C 1
ATOM 3212 O O . PHE A 1 426 ? 8.094 17.062 18.125 1 86.88 426 PHE A O 1
ATOM 3219 N N . GLN A 1 427 ? 6.66 17.078 16.391 1 79 427 GLN A N 1
ATOM 3220 C CA . GLN A 1 427 ? 6.801 15.672 16.031 1 79 427 GLN A CA 1
ATOM 3221 C C . GLN A 1 427 ? 7.75 15.5 14.844 1 79 427 GLN A C 1
ATOM 3223 O O . GLN A 1 427 ? 7.395 15.812 13.703 1 79 427 GLN A O 1
ATOM 3228 N N . PRO A 1 428 ? 8.922 14.883 15.062 1 74.81 428 PRO A N 1
ATOM 3229 C CA . PRO A 1 428 ? 9.914 14.828 13.984 1 74.81 428 PRO A CA 1
ATOM 3230 C C . PRO A 1 428 ? 9.656 13.68 13.008 1 74.81 428 PRO A C 1
ATOM 3232 O O . PRO A 1 428 ? 10.406 13.508 12.039 1 74.81 428 PRO A O 1
ATOM 3235 N N . PHE A 1 429 ? 8.625 12.898 13.18 1 75.69 429 PHE A N 1
ATOM 3236 C CA . PHE A 1 429 ? 8.414 11.68 12.414 1 75.69 429 PHE A CA 1
ATOM 3237 C C . PHE A 1 429 ? 8.297 11.992 10.922 1 75.69 429 PHE A C 1
ATOM 3239 O O . PHE A 1 429 ? 8.836 11.266 10.086 1 75.69 429 PHE A O 1
ATOM 3246 N N . TRP A 1 430 ? 7.664 13.047 10.633 1 79.19 430 TRP A N 1
ATOM 3247 C CA . TRP A 1 430 ? 7.41 13.359 9.227 1 79.19 430 TRP A CA 1
ATOM 3248 C C . TRP A 1 430 ? 8.523 14.234 8.656 1 79.19 430 TRP A C 1
ATOM 3250 O O . TRP A 1 430 ? 8.531 14.531 7.465 1 79.19 430 TRP A O 1
ATOM 3260 N N . ALA A 1 431 ? 9.5 14.555 9.5 1 85.75 431 ALA A N 1
ATOM 3261 C CA . ALA A 1 431 ? 10.555 15.469 9.062 1 85.75 431 ALA A CA 1
ATOM 3262 C C . ALA A 1 431 ? 11.711 14.711 8.422 1 85.75 431 ALA A C 1
ATOM 3264 O O . ALA A 1 431 ? 12.602 15.32 7.82 1 85.75 431 ALA A O 1
ATOM 3265 N N . LEU A 1 432 ? 11.609 13.5 8.406 1 81.12 432 LEU A N 1
ATOM 3266 C CA . LEU A 1 432 ? 12.742 12.688 7.984 1 81.12 432 LEU A CA 1
ATOM 3267 C C . LEU A 1 432 ? 13.094 12.953 6.527 1 81.12 432 LEU A C 1
ATOM 3269 O O . LEU A 1 432 ? 14.273 13.133 6.188 1 81.12 432 LEU A O 1
ATOM 3273 N N . PRO A 1 433 ? 12.102 12.984 5.766 1 83.62 433 PRO A N 1
ATOM 3274 C CA . PRO A 1 433 ? 12.461 13.297 4.379 1 83.62 433 PRO A CA 1
ATOM 3275 C C . PRO A 1 433 ? 13.094 14.672 4.227 1 83.62 433 PRO A C 1
ATOM 3277 O O . PRO A 1 433 ? 14.039 14.836 3.447 1 83.62 433 PRO A O 1
ATOM 3280 N N . LEU A 1 434 ? 12.617 15.562 4.926 1 91.81 434 LEU A N 1
ATOM 3281 C CA . LEU A 1 434 ? 13.172 16.906 4.883 1 91.81 434 LEU A CA 1
ATOM 3282 C C . LEU A 1 434 ? 14.617 16.922 5.367 1 91.81 434 LEU A C 1
ATOM 3284 O O . LEU A 1 434 ? 15.477 17.547 4.746 1 91.81 434 LEU A O 1
ATOM 3288 N N . LEU A 1 435 ? 14.891 16.234 6.43 1 90.56 435 LEU A N 1
ATOM 3289 C CA . LEU A 1 435 ? 16.234 16.172 6.996 1 90.56 435 LEU A CA 1
ATOM 3290 C C . LEU A 1 435 ? 17.188 15.477 6.035 1 90.56 435 LEU A C 1
ATOM 3292 O O . LEU A 1 435 ? 18.344 15.906 5.875 1 90.56 435 LEU A O 1
ATOM 3296 N N . GLY A 1 436 ? 16.719 14.492 5.367 1 87.12 436 GLY A N 1
ATOM 3297 C CA . GLY A 1 436 ? 17.531 13.789 4.398 1 87.12 436 GLY A CA 1
ATOM 3298 C C . GLY A 1 436 ? 17.922 14.648 3.211 1 87.12 436 GLY A C 1
ATOM 3299 O O . GLY A 1 436 ? 19.078 14.602 2.75 1 87.12 436 GLY A O 1
ATOM 3300 N N . ILE A 1 437 ? 17.031 15.414 2.803 1 90 437 ILE A N 1
ATOM 3301 C CA . ILE A 1 437 ? 17.25 16.234 1.616 1 90 437 ILE A CA 1
ATOM 3302 C C . ILE A 1 437 ? 18.109 17.453 1.977 1 90 437 ILE A C 1
ATOM 3304 O O . ILE A 1 437 ? 19 17.828 1.226 1 90 437 ILE A O 1
ATOM 3308 N N . THR A 1 438 ? 17.906 17.984 3.082 1 94.06 438 THR A N 1
ATOM 3309 C CA . THR A 1 438 ? 18.562 19.234 3.455 1 94.06 438 THR A CA 1
ATOM 3310 C C . THR A 1 438 ? 19.922 18.969 4.098 1 94.06 438 THR A C 1
ATOM 3312 O O . THR A 1 438 ? 20.766 19.859 4.199 1 94.06 438 THR A O 1
ATOM 3315 N N . GLY A 1 439 ? 20.031 17.719 4.625 1 91.44 439 GLY A N 1
ATOM 3316 C CA . GLY A 1 439 ? 21.266 17.422 5.34 1 91.44 439 GLY A CA 1
ATOM 3317 C C . GLY A 1 439 ? 21.266 17.922 6.77 1 91.44 439 GLY A C 1
ATOM 3318 O O . GLY A 1 439 ? 22.25 17.734 7.5 1 91.44 439 GLY A O 1
ATOM 3319 N N . LEU A 1 440 ? 20.172 18.531 7.168 1 91.19 440 LEU A N 1
ATOM 3320 C CA . LEU A 1 440 ? 20.047 19 8.547 1 91.19 440 LEU A CA 1
ATOM 3321 C C . LEU A 1 440 ? 19.797 17.828 9.492 1 91.19 440 LEU A C 1
ATOM 3323 O O . LEU A 1 440 ? 19.297 16.781 9.07 1 91.19 440 LEU A O 1
ATOM 3327 N N . ARG A 1 441 ? 20.266 18.062 10.742 1 87.38 441 ARG A N 1
ATOM 3328 C CA . ARG A 1 441 ? 19.875 17.156 11.812 1 87.38 441 ARG A CA 1
ATOM 3329 C C . ARG A 1 441 ? 18.703 17.719 12.602 1 87.38 441 ARG A C 1
ATOM 3331 O O . ARG A 1 441 ? 18.484 18.938 12.633 1 87.38 441 ARG A O 1
ATOM 3338 N N . ALA A 1 442 ? 17.891 16.859 13.203 1 83.38 442 ALA A N 1
ATOM 3339 C CA . ALA A 1 442 ? 16.719 17.281 13.969 1 83.38 442 ALA A CA 1
ATOM 3340 C C . ALA A 1 442 ? 17.109 18.344 15 1 83.38 442 ALA A C 1
ATOM 3342 O O . ALA A 1 442 ? 16.391 19.328 15.18 1 83.38 442 ALA A O 1
ATOM 3343 N N . ARG A 1 443 ? 18.172 18.188 15.555 1 81.62 443 ARG A N 1
ATOM 3344 C CA . ARG A 1 443 ? 18.609 19.062 16.641 1 81.62 443 ARG A CA 1
ATOM 3345 C C . ARG A 1 443 ? 18.875 20.469 16.109 1 81.62 443 ARG A C 1
ATOM 3347 O O . ARG A 1 443 ? 18.844 21.438 16.875 1 81.62 443 ARG A O 1
ATOM 3354 N N . ASP A 1 444 ? 19.125 20.562 14.891 1 85.81 444 ASP A N 1
ATOM 3355 C CA . ASP A 1 444 ? 19.5 21.844 14.32 1 85.81 444 ASP A CA 1
ATOM 3356 C C . ASP A 1 444 ? 18.266 22.719 14.102 1 85.81 444 ASP A C 1
ATOM 3358 O O . ASP A 1 444 ? 18.359 23.953 14.148 1 85.81 444 ASP A O 1
ATOM 3362 N N . MET A 1 445 ? 17.125 22.031 13.898 1 88.38 445 MET A N 1
ATOM 3363 C CA . MET A 1 445 ? 16.031 22.875 13.438 1 88.38 445 MET A CA 1
ATOM 3364 C C . MET A 1 445 ? 14.852 22.797 14.398 1 88.38 445 MET A C 1
ATOM 3366 O O . MET A 1 445 ? 14 23.688 14.422 1 88.38 445 MET A O 1
ATOM 3370 N N . PHE A 1 446 ? 14.711 21.891 15.266 1 88.12 446 PHE A N 1
ATOM 3371 C CA . PHE A 1 446 ? 13.469 21.672 15.992 1 88.12 446 PHE A CA 1
ATOM 3372 C C . PHE A 1 446 ? 13.328 22.688 17.125 1 88.12 446 PHE A C 1
ATOM 3374 O O . PHE A 1 446 ? 12.219 22.906 17.625 1 88.12 446 PHE A O 1
ATOM 3381 N N . GLY A 1 447 ? 14.438 23.25 17.547 1 86.25 447 GLY A N 1
ATOM 3382 C CA . GLY A 1 447 ? 14.273 24.391 18.438 1 86.25 447 GLY A CA 1
ATOM 3383 C C . GLY A 1 447 ? 13.445 25.5 17.828 1 86.25 447 GLY A C 1
ATOM 3384 O O . GLY A 1 447 ? 12.586 26.078 18.5 1 86.25 447 GLY A O 1
ATOM 3385 N N . TYR A 1 448 ? 13.719 25.797 16.625 1 91.31 448 TYR A N 1
ATOM 3386 C CA . TYR A 1 448 ? 12.953 26.812 15.906 1 91.31 448 TYR A CA 1
ATOM 3387 C C . TYR A 1 448 ? 11.531 26.328 15.641 1 91.31 448 TYR A C 1
ATOM 3389 O O . TYR A 1 448 ? 10.586 27.125 15.695 1 91.31 448 TYR A O 1
ATOM 3397 N N . ALA A 1 449 ? 11.359 25.047 15.352 1 93.69 449 ALA A N 1
ATOM 3398 C CA . ALA A 1 449 ? 10.031 24.484 15.094 1 93.69 449 ALA A CA 1
ATOM 3399 C C . ALA A 1 449 ? 9.133 24.609 16.312 1 93.69 449 ALA A C 1
ATOM 3401 O O . ALA A 1 449 ? 7.977 25.016 16.203 1 93.69 449 ALA A O 1
ATOM 3402 N N . VAL A 1 450 ? 9.656 24.312 17.422 1 92.12 450 VAL A N 1
ATOM 3403 C CA . VAL A 1 450 ? 8.891 24.406 18.672 1 92.12 450 VAL A CA 1
ATOM 3404 C C . VAL A 1 450 ? 8.578 25.859 18.969 1 92.12 450 VAL A C 1
ATOM 3406 O O . VAL A 1 450 ? 7.488 26.188 19.453 1 92.12 450 VAL A O 1
ATOM 3409 N N . THR A 1 451 ? 9.547 26.672 18.75 1 92.38 451 THR A N 1
ATOM 3410 C CA . THR A 1 451 ? 9.32 28.094 18.938 1 92.38 451 THR A CA 1
ATOM 3411 C C . THR A 1 451 ? 8.156 28.594 18.078 1 92.38 451 THR A C 1
ATOM 3413 O O . THR A 1 451 ? 7.273 29.297 18.562 1 92.38 451 THR A O 1
ATOM 3416 N N . VAL A 1 452 ? 8.195 28.188 16.859 1 95.5 452 VAL A N 1
ATOM 3417 C CA . VAL A 1 452 ? 7.109 28.547 15.953 1 95.5 452 VAL A CA 1
ATOM 3418 C C . VAL A 1 452 ? 5.789 27.984 16.484 1 95.5 452 VAL A C 1
ATOM 3420 O O . VAL A 1 452 ? 4.766 28.688 16.469 1 95.5 452 VAL A O 1
ATOM 3423 N N . MET A 1 453 ? 5.789 26.766 16.906 1 96.06 453 MET A N 1
ATOM 3424 C CA . MET A 1 453 ? 4.594 26.125 17.453 1 96.06 453 MET A CA 1
ATOM 3425 C C . MET A 1 453 ? 4.039 26.938 18.625 1 96.06 453 MET A C 1
ATOM 3427 O O . MET A 1 453 ? 2.832 27.172 18.719 1 96.06 453 MET A O 1
ATOM 3431 N N . LEU A 1 454 ? 4.887 27.375 19.516 1 95.06 454 LEU A N 1
ATOM 3432 C CA . LEU A 1 454 ? 4.48 28.094 20.719 1 95.06 454 LEU A CA 1
ATOM 3433 C C . LEU A 1 454 ? 3.902 29.469 20.344 1 95.06 454 LEU A C 1
ATOM 3435 O O . LEU A 1 454 ? 2.92 29.906 20.953 1 95.06 454 LEU A O 1
ATOM 3439 N N . PHE A 1 455 ? 4.5 30.109 19.406 1 95.94 455 PHE A N 1
ATOM 3440 C CA . PHE A 1 455 ? 4.012 31.422 19.016 1 95.94 455 PHE A CA 1
ATOM 3441 C C . PHE A 1 455 ? 2.699 31.312 18.25 1 95.94 455 PHE A C 1
ATOM 3443 O O . PHE A 1 455 ? 1.87 32.219 18.297 1 95.94 455 PHE A O 1
ATOM 3450 N N . LEU A 1 456 ? 2.504 30.188 17.609 1 97.75 456 LEU A N 1
ATOM 3451 C CA . LEU A 1 456 ? 1.265 29.953 16.875 1 97.75 456 LEU A CA 1
ATOM 3452 C C . LEU A 1 456 ? 0.119 29.641 17.844 1 97.75 456 LEU A C 1
ATOM 3454 O O . LEU A 1 456 ? -1.05 29.828 17.5 1 97.75 456 LEU A O 1
ATOM 3458 N N . THR A 1 457 ? 0.411 29.188 18.984 1 98.06 457 THR A N 1
ATOM 3459 C CA . THR A 1 457 ? -0.579 28.656 19.906 1 98.06 457 THR A CA 1
ATOM 3460 C C . THR A 1 457 ? -1.585 29.734 20.297 1 98.06 457 THR A C 1
ATOM 3462 O O . THR A 1 457 ? -2.795 29.547 20.156 1 98.06 457 THR A O 1
ATOM 3465 N N . PRO A 1 458 ? -1.149 30.953 20.781 1 97.5 458 PRO A N 1
ATOM 3466 C CA . PRO A 1 458 ? -2.148 31.969 21.125 1 97.5 458 PRO A CA 1
ATOM 3467 C C . PRO A 1 458 ? -2.938 32.438 19.906 1 97.5 458 PRO A C 1
ATOM 3469 O O . PRO A 1 458 ? -4.137 32.719 20.016 1 97.5 458 PRO A O 1
ATOM 3472 N N . PHE A 1 459 ? -2.307 32.562 18.797 1 97.81 459 PHE A N 1
ATOM 3473 C CA . PHE A 1 459 ? -2.992 33 17.578 1 97.81 459 PHE A CA 1
ATOM 3474 C C . PHE A 1 459 ? -4.105 32 17.234 1 97.81 459 PHE A C 1
ATOM 3476 O O . PHE A 1 459 ? -5.238 32.406 16.969 1 97.81 459 PHE A O 1
ATOM 3483 N N . LEU A 1 460 ? -3.754 30.688 17.234 1 98.31 460 LEU A N 1
ATOM 3484 C CA . LEU A 1 460 ? -4.719 29.656 16.844 1 98.31 460 LEU A CA 1
ATOM 3485 C C . LEU A 1 460 ? -5.848 29.562 17.859 1 98.31 460 LEU A C 1
ATOM 3487 O O . LEU A 1 460 ? -7.008 29.375 17.484 1 98.31 460 LEU A O 1
ATOM 3491 N N . ALA A 1 461 ? -5.5 29.672 19.109 1 97.5 461 ALA A N 1
ATOM 3492 C CA . ALA A 1 461 ? -6.52 29.641 20.141 1 97.5 461 ALA A CA 1
ATOM 3493 C C . ALA A 1 461 ? -7.559 30.734 19.938 1 97.5 461 ALA A C 1
ATOM 3495 O O . ALA A 1 461 ? -8.766 30.484 19.969 1 97.5 461 ALA A O 1
ATOM 3496 N N . ILE A 1 462 ? -7.051 31.922 19.672 1 97.75 462 ILE A N 1
ATOM 3497 C CA . ILE A 1 462 ? -7.93 33.062 19.5 1 97.75 462 ILE A CA 1
ATOM 3498 C C . ILE A 1 462 ? -8.688 32.938 18.172 1 97.75 462 ILE A C 1
ATOM 3500 O O . ILE A 1 462 ? -9.906 33.156 18.125 1 97.75 462 ILE A O 1
ATOM 3504 N N . ALA A 1 463 ? -7.98 32.625 17.125 1 98.06 463 ALA A N 1
ATOM 3505 C CA . ALA A 1 463 ? -8.578 32.562 15.797 1 98.06 463 ALA A CA 1
ATOM 3506 C C . ALA A 1 463 ? -9.664 31.5 15.719 1 98.06 463 ALA A C 1
ATOM 3508 O O . ALA A 1 463 ? -10.719 31.703 15.117 1 98.06 463 ALA A O 1
ATOM 3509 N N . LEU A 1 464 ? -9.508 30.328 16.359 1 98.06 464 LEU A N 1
ATOM 3510 C CA . LEU A 1 464 ? -10.461 29.234 16.297 1 98.06 464 LEU A CA 1
ATOM 3511 C C . LEU A 1 464 ? -11.742 29.578 17.047 1 98.06 464 LEU A C 1
ATOM 3513 O O . LEU A 1 464 ? -12.82 29.094 16.703 1 98.06 464 LEU A O 1
ATOM 3517 N N . ILE A 1 465 ? -11.594 30.438 18.062 1 97.06 465 ILE A N 1
ATOM 3518 C CA . ILE A 1 465 ? -12.742 30.797 18.875 1 97.06 465 ILE A CA 1
ATOM 3519 C C . ILE A 1 465 ? -13.438 32.031 18.281 1 97.06 465 ILE A C 1
ATOM 3521 O O . ILE A 1 465 ? -14.672 32.094 18.25 1 97.06 465 ILE A O 1
ATOM 3525 N N . MET A 1 466 ? -12.672 32.969 17.75 1 96.81 466 MET A N 1
ATOM 3526 C CA . MET A 1 466 ? -13.211 34.281 17.422 1 96.81 466 MET A CA 1
ATOM 3527 C C . MET A 1 466 ? -13.703 34.312 15.977 1 96.81 466 MET A C 1
ATOM 3529 O O . MET A 1 466 ? -14.594 35.094 15.648 1 96.81 466 MET A O 1
ATOM 3533 N N . VAL A 1 467 ? -13.062 33.562 15.086 1 96.88 467 VAL A N 1
ATOM 3534 C CA . VAL A 1 467 ? -13.539 33.562 13.703 1 96.88 467 VAL A CA 1
ATOM 3535 C C . VAL A 1 467 ? -14.898 32.875 13.633 1 96.88 467 VAL A C 1
ATOM 3537 O O . VAL A 1 467 ? -15.047 31.719 14.055 1 96.88 467 VAL A O 1
ATOM 3540 N N . PRO A 1 468 ? -15.914 33.562 13.195 1 93.5 468 PRO A N 1
ATOM 3541 C CA . PRO A 1 468 ? -17.25 33 13.133 1 93.5 468 PRO A CA 1
ATOM 3542 C C . PRO A 1 468 ? -17.375 31.891 12.078 1 93.5 468 PRO A C 1
ATOM 3544 O O . PRO A 1 468 ? -16.797 32 10.992 1 93.5 468 PRO A O 1
ATOM 3547 N N . TYR A 1 469 ? -18.109 30.859 12.469 1 93.88 469 TYR A N 1
ATOM 3548 C CA . TYR A 1 469 ? -18.406 29.828 11.492 1 93.88 469 TYR A CA 1
ATOM 3549 C C . TYR A 1 469 ? -19.672 30.156 10.719 1 93.88 469 TYR A C 1
ATOM 3551 O O . TYR A 1 469 ? -19.875 29.688 9.594 1 93.88 469 TYR A O 1
ATOM 3559 N N . MET B 1 1 ? 27.625 -11.969 -30.734 1 29.92 1 MET B N 1
ATOM 3560 C CA . MET B 1 1 ? 28.016 -13.016 -29.797 1 29.92 1 MET B CA 1
ATOM 3561 C C . MET B 1 1 ? 27.922 -14.391 -30.438 1 29.92 1 MET B C 1
ATOM 3563 O O . MET B 1 1 ? 26.875 -14.766 -30.969 1 29.92 1 MET B O 1
ATOM 3567 N N . ALA B 1 2 ? 29.016 -14.977 -30.703 1 35.62 2 ALA B N 1
ATOM 3568 C CA . ALA B 1 2 ? 29.125 -16.281 -31.344 1 35.62 2 ALA B CA 1
ATOM 3569 C C . ALA B 1 2 ? 28.25 -17.312 -30.625 1 35.62 2 ALA B C 1
ATOM 3571 O O . ALA B 1 2 ? 28.156 -17.297 -29.391 1 35.62 2 ALA B O 1
ATOM 3572 N N . PRO B 1 3 ? 27.25 -17.891 -31.328 1 38.62 3 PRO B N 1
ATOM 3573 C CA . PRO B 1 3 ? 26.625 -19 -30.594 1 38.62 3 PRO B CA 1
ATOM 3574 C C . PRO B 1 3 ? 27.641 -19.797 -29.766 1 38.62 3 PRO B C 1
ATOM 3576 O O . PRO B 1 3 ? 28.734 -20.078 -30.234 1 38.62 3 PRO B O 1
ATOM 3579 N N . ALA B 1 4 ? 27.656 -19.609 -28.609 1 47.03 4 ALA B N 1
ATOM 3580 C CA . ALA B 1 4 ? 28.594 -20.469 -27.906 1 47.03 4 ALA B CA 1
ATOM 3581 C C . ALA B 1 4 ? 28.594 -21.875 -28.5 1 47.03 4 ALA B C 1
ATOM 3583 O O . ALA B 1 4 ? 27.547 -22.484 -28.703 1 47.03 4 ALA B O 1
ATOM 3584 N N . GLU B 1 5 ? 29.391 -22.422 -29.094 1 49.78 5 GLU B N 1
ATOM 3585 C CA . GLU B 1 5 ? 29.641 -23.688 -29.781 1 49.78 5 GLU B CA 1
ATOM 3586 C C . GLU B 1 5 ? 28.906 -24.844 -29.094 1 49.78 5 GLU B C 1
ATOM 3588 O O . GLU B 1 5 ? 28.453 -25.781 -29.766 1 49.78 5 GLU B O 1
ATOM 3593 N N . ASN B 1 6 ? 28.531 -24.828 -27.672 1 52.69 6 ASN B N 1
ATOM 3594 C CA . ASN B 1 6 ? 28.031 -26 -26.969 1 52.69 6 ASN B CA 1
ATOM 3595 C C . ASN B 1 6 ? 26.672 -25.719 -26.328 1 52.69 6 ASN B C 1
ATOM 3597 O O . ASN B 1 6 ? 26.375 -26.234 -25.25 1 52.69 6 ASN B O 1
ATOM 3601 N N . GLU B 1 7 ? 25.875 -25 -26.891 1 61.12 7 GLU B N 1
ATOM 3602 C CA . GLU B 1 7 ? 24.547 -24.719 -26.344 1 61.12 7 GLU B CA 1
ATOM 3603 C C . GLU B 1 7 ? 23.578 -25.844 -26.672 1 61.12 7 GLU B C 1
ATOM 3605 O O . GLU B 1 7 ? 23.531 -26.328 -27.812 1 61.12 7 GLU B O 1
ATOM 3610 N N . THR B 1 8 ? 22.891 -26.547 -25.625 1 67.12 8 THR B N 1
ATOM 3611 C CA . THR B 1 8 ? 21.859 -27.562 -25.812 1 67.12 8 THR B CA 1
ATOM 3612 C C . THR B 1 8 ? 20.656 -26.969 -26.547 1 67.12 8 THR B C 1
ATOM 3614 O O . THR B 1 8 ? 20.547 -25.75 -26.672 1 67.12 8 THR B O 1
ATOM 3617 N N . ALA B 1 9 ? 19.859 -27.828 -27.219 1 75.25 9 ALA B N 1
ATOM 3618 C CA . ALA B 1 9 ? 18.641 -27.391 -27.922 1 75.25 9 ALA B CA 1
ATOM 3619 C C . ALA B 1 9 ? 17.734 -26.594 -27 1 75.25 9 ALA B C 1
ATOM 3621 O O . ALA B 1 9 ? 17.141 -25.594 -27.422 1 75.25 9 ALA B O 1
ATOM 3622 N N . VAL B 1 10 ? 17.703 -26.969 -25.734 1 73.06 10 VAL B N 1
ATOM 3623 C CA . VAL B 1 10 ? 16.859 -26.297 -24.75 1 73.06 10 VAL B CA 1
ATOM 3624 C C . VAL B 1 10 ? 17.406 -24.906 -24.469 1 73.06 10 VAL B C 1
ATOM 3626 O O . VAL B 1 10 ? 16.641 -23.938 -24.391 1 73.06 10 VAL B O 1
ATOM 3629 N N . GLN B 1 11 ? 18.625 -24.797 -24.406 1 71.44 11 GLN B N 1
ATOM 3630 C CA . GLN B 1 11 ? 19.25 -23.5 -24.141 1 71.44 11 GLN B CA 1
ATOM 3631 C C . GLN B 1 11 ? 19.062 -22.562 -25.328 1 71.44 11 GLN B C 1
ATOM 3633 O O . GLN B 1 11 ? 18.828 -21.359 -25.141 1 71.44 11 GLN B O 1
ATOM 3638 N N . ARG B 1 12 ? 19.172 -23.172 -26.5 1 78.19 12 ARG B N 1
ATOM 3639 C CA . ARG B 1 12 ? 18.984 -22.359 -27.703 1 78.19 12 ARG B CA 1
ATOM 3640 C C . ARG B 1 12 ? 17.547 -21.844 -27.797 1 78.19 12 ARG B C 1
ATOM 3642 O O . ARG B 1 12 ? 17.312 -20.688 -28.141 1 78.19 12 ARG B O 1
ATOM 3649 N N . THR B 1 13 ? 16.625 -22.734 -27.547 1 76.75 13 THR B N 1
ATOM 3650 C CA . THR B 1 13 ? 15.227 -22.344 -27.562 1 76.75 13 THR B CA 1
ATOM 3651 C C . THR B 1 13 ? 14.945 -21.312 -26.469 1 76.75 13 THR B C 1
ATOM 3653 O O . THR B 1 13 ? 14.242 -20.344 -26.703 1 76.75 13 THR B O 1
ATOM 3656 N N . GLY B 1 14 ? 15.492 -21.609 -25.375 1 71.06 14 GLY B N 1
ATOM 3657 C CA . GLY B 1 14 ? 15.328 -20.656 -24.281 1 71.06 14 GLY B CA 1
ATOM 3658 C C . GLY B 1 14 ? 15.844 -19.266 -24.609 1 71.06 14 GLY B C 1
ATOM 3659 O O . GLY B 1 14 ? 15.195 -18.266 -24.312 1 71.06 14 GLY B O 1
ATOM 3660 N N . ARG B 1 15 ? 16.969 -19.266 -25.203 1 73 15 ARG B N 1
ATOM 3661 C CA . ARG B 1 15 ? 17.547 -17.984 -25.594 1 73 15 ARG B CA 1
ATOM 3662 C C . ARG B 1 15 ? 16.656 -17.266 -26.609 1 73 15 ARG B C 1
ATOM 3664 O O . ARG B 1 15 ? 16.5 -16.047 -26.531 1 73 15 ARG B O 1
ATOM 3671 N N . HIS B 1 16 ? 16.188 -18.062 -27.484 1 79.19 16 HIS B N 1
ATOM 3672 C CA . HIS B 1 16 ? 15.297 -17.469 -28.484 1 79.19 16 HIS B CA 1
ATOM 3673 C C . HIS B 1 16 ? 14.039 -16.906 -27.844 1 79.19 16 HIS B C 1
ATOM 3675 O O . HIS B 1 16 ? 13.625 -15.789 -28.141 1 79.19 16 HIS B O 1
ATOM 3681 N N . ILE B 1 17 ? 13.477 -17.641 -26.953 1 74.94 17 ILE B N 1
ATOM 3682 C CA . ILE B 1 17 ? 12.25 -17.234 -26.281 1 74.94 17 ILE B CA 1
ATOM 3683 C C . ILE B 1 17 ? 12.508 -15.984 -25.438 1 74.94 17 ILE B C 1
ATOM 3685 O O . ILE B 1 17 ? 11.734 -15.023 -25.469 1 74.94 17 ILE B O 1
ATOM 3689 N N . SER B 1 18 ? 13.531 -16.047 -24.781 1 72.19 18 SER B N 1
ATOM 3690 C CA . SER B 1 18 ? 13.883 -14.906 -23.922 1 72.19 18 SER B CA 1
ATOM 3691 C C . SER B 1 18 ? 14.078 -13.641 -24.75 1 72.19 18 SER B C 1
ATOM 3693 O O . SER B 1 18 ? 13.656 -12.555 -24.344 1 72.19 18 SER B O 1
ATOM 3695 N N . ARG B 1 19 ? 14.695 -13.82 -25.844 1 73.75 19 ARG B N 1
ATOM 3696 C CA . ARG B 1 19 ? 14.93 -12.68 -26.719 1 73.75 19 ARG B CA 1
ATOM 3697 C C . ARG B 1 19 ? 13.617 -12.109 -27.234 1 73.75 19 ARG B C 1
ATOM 3699 O O . ARG B 1 19 ? 13.453 -10.891 -27.312 1 73.75 19 ARG B O 1
ATOM 3706 N N . VAL B 1 20 ? 12.781 -13.016 -27.562 1 76.06 20 VAL B N 1
ATOM 3707 C CA . VAL B 1 20 ? 11.484 -12.586 -28.078 1 76.06 20 VAL B CA 1
ATOM 3708 C C . VAL B 1 20 ? 10.695 -11.875 -26.969 1 76.06 20 VAL B C 1
ATOM 3710 O O . VAL B 1 20 ? 10.125 -10.805 -27.188 1 76.06 20 VAL B O 1
ATOM 3713 N N . ILE B 1 21 ? 10.719 -12.445 -25.859 1 73 21 ILE B N 1
ATOM 3714 C CA . ILE B 1 21 ? 9.953 -11.898 -24.75 1 73 21 ILE B CA 1
ATOM 3715 C C . ILE B 1 21 ? 10.531 -10.547 -24.344 1 73 21 ILE B C 1
ATOM 3717 O O . ILE B 1 21 ? 9.797 -9.578 -24.141 1 73 21 ILE B O 1
ATOM 3721 N N . GLU B 1 22 ? 11.805 -10.484 -24.219 1 69.06 22 GLU B N 1
ATOM 3722 C CA . GLU B 1 22 ? 12.453 -9.25 -23.812 1 69.06 22 GLU B CA 1
ATOM 3723 C C . GLU B 1 22 ? 12.25 -8.148 -24.844 1 69.06 22 GLU B C 1
ATOM 3725 O O . GLU B 1 22 ? 12.148 -6.969 -24.5 1 69.06 22 GLU B O 1
ATOM 3730 N N . ARG B 1 23 ? 12.211 -8.602 -26.016 1 74.75 23 ARG B N 1
ATOM 3731 C CA . ARG B 1 23 ? 12.109 -7.637 -27.109 1 74.75 23 ARG B CA 1
ATOM 3732 C C . ARG B 1 23 ? 10.68 -7.121 -27.234 1 74.75 23 ARG B C 1
ATOM 3734 O O . ARG B 1 23 ? 10.461 -5.961 -27.594 1 74.75 23 ARG B O 1
ATOM 3741 N N . TRP B 1 24 ? 9.758 -7.996 -26.812 1 75.69 24 TRP B N 1
ATOM 3742 C CA . TRP B 1 24 ? 8.398 -7.621 -27.203 1 75.69 24 TRP B CA 1
ATOM 3743 C C . TRP B 1 24 ? 7.523 -7.41 -25.969 1 75.69 24 TRP B C 1
ATOM 3745 O O . TRP B 1 24 ? 6.426 -6.859 -26.062 1 75.69 24 TRP B O 1
ATOM 3755 N N . MET B 1 25 ? 7.945 -7.824 -24.891 1 74.75 25 MET B N 1
ATOM 3756 C CA . MET B 1 25 ? 7.062 -7.777 -23.734 1 74.75 25 MET B CA 1
ATOM 3757 C C . MET B 1 25 ? 7.191 -6.441 -23.016 1 74.75 25 MET B C 1
ATOM 3759 O O . MET B 1 25 ? 8.227 -6.148 -22.406 1 74.75 25 MET B O 1
ATOM 3763 N N . PRO B 1 26 ? 6.105 -5.688 -23.031 1 78.44 26 PRO B N 1
ATOM 3764 C CA . PRO B 1 26 ? 6.133 -4.41 -22.312 1 78.44 26 PRO B CA 1
ATOM 3765 C C . PRO B 1 26 ? 6.078 -4.586 -20.797 1 78.44 26 PRO B C 1
ATOM 3767 O O . PRO B 1 26 ? 5.934 -5.711 -20.312 1 78.44 26 PRO B O 1
ATOM 3770 N N . SER B 1 27 ? 6.242 -3.432 -20.109 1 81.31 27 SER B N 1
ATOM 3771 C CA . SER B 1 27 ? 6.109 -3.453 -18.656 1 81.31 27 SER B CA 1
ATOM 3772 C C . SER B 1 27 ? 4.676 -3.768 -18.25 1 81.31 27 SER B C 1
ATOM 3774 O O . SER B 1 27 ? 3.738 -3.551 -19.016 1 81.31 27 SER B O 1
ATOM 3776 N N . PRO B 1 28 ? 4.582 -4.379 -17.031 1 83.19 28 PRO B N 1
ATOM 3777 C CA . PRO B 1 28 ? 3.24 -4.711 -16.547 1 83.19 28 PRO B CA 1
ATOM 3778 C C . PRO B 1 28 ? 2.309 -3.5 -16.516 1 83.19 28 PRO B C 1
ATOM 3780 O O . PRO B 1 28 ? 1.124 -3.623 -16.844 1 83.19 28 PRO B O 1
ATOM 3783 N N . PHE B 1 29 ? 2.799 -2.322 -16.234 1 90.81 29 PHE B N 1
ATOM 3784 C CA . PHE B 1 29 ? 1.959 -1.13 -16.188 1 90.81 29 PHE B CA 1
ATOM 3785 C C . PHE B 1 29 ? 1.473 -0.757 -17.578 1 90.81 29 PHE B C 1
ATOM 3787 O O . PHE B 1 29 ? 0.317 -0.365 -17.75 1 90.81 29 PHE B O 1
ATOM 3794 N N . LEU B 1 30 ? 2.248 -0.896 -18.531 1 87.75 30 LEU B N 1
ATOM 3795 C CA . LEU B 1 30 ? 1.842 -0.606 -19.906 1 87.75 30 LEU B CA 1
ATOM 3796 C C . LEU B 1 30 ? 0.781 -1.594 -20.375 1 87.75 30 LEU B C 1
ATOM 3798 O O . LEU B 1 30 ? -0.125 -1.225 -21.125 1 87.75 30 LEU B O 1
ATOM 3802 N N . PHE B 1 31 ? 0.963 -2.785 -19.969 1 87 31 PHE B N 1
ATOM 3803 C CA . PHE B 1 31 ? -0.054 -3.77 -20.312 1 87 31 PHE B CA 1
ATOM 3804 C C . PHE B 1 31 ? -1.409 -3.375 -19.734 1 87 31 PHE B C 1
ATOM 3806 O O . PHE B 1 31 ? -2.445 -3.584 -20.375 1 87 31 PHE B O 1
ATOM 3813 N N . ALA B 1 32 ? -1.39 -2.873 -18.547 1 91.25 32 ALA B N 1
ATOM 3814 C CA . ALA B 1 32 ? -2.639 -2.418 -17.938 1 91.25 32 ALA B CA 1
ATOM 3815 C C . ALA B 1 32 ? -3.262 -1.286 -18.75 1 91.25 32 ALA B C 1
ATOM 3817 O O . ALA B 1 32 ? -4.48 -1.233 -18.922 1 91.25 32 ALA B O 1
ATOM 3818 N N . ILE B 1 33 ? -2.457 -0.443 -19.266 1 92.44 33 ILE B N 1
ATOM 3819 C CA . ILE B 1 33 ? -2.924 0.679 -20.062 1 92.44 33 ILE B CA 1
ATOM 3820 C C . ILE B 1 33 ? -3.482 0.164 -21.391 1 92.44 33 ILE B C 1
ATOM 3822 O O . ILE B 1 33 ? -4.582 0.545 -21.797 1 92.44 33 ILE B O 1
ATOM 3826 N N . ILE B 1 34 ? -2.717 -0.703 -22.031 1 91.62 34 ILE B N 1
ATOM 3827 C CA . ILE B 1 34 ? -3.133 -1.246 -23.312 1 91.62 34 ILE B CA 1
ATOM 3828 C C . ILE B 1 34 ? -4.434 -2.025 -23.156 1 91.62 34 ILE B C 1
ATOM 3830 O O . ILE B 1 34 ? -5.352 -1.896 -23.969 1 91.62 34 ILE B O 1
ATOM 3834 N N . LEU B 1 35 ? -4.48 -2.799 -22.125 1 93.12 35 LEU B N 1
ATOM 3835 C CA . LEU B 1 35 ? -5.688 -3.576 -21.875 1 93.12 35 LEU B CA 1
ATOM 3836 C C . LEU B 1 35 ? -6.887 -2.66 -21.641 1 93.12 35 LEU B C 1
ATOM 3838 O O . LEU B 1 35 ? -8.008 -2.977 -22.047 1 93.12 35 LEU B O 1
ATOM 3842 N N . THR B 1 36 ? -6.684 -1.564 -20.906 1 95.31 36 THR B N 1
ATOM 3843 C CA . THR B 1 36 ? -7.734 -0.572 -20.719 1 95.31 36 THR B CA 1
ATOM 3844 C C . THR B 1 36 ? -8.281 -0.093 -22.062 1 95.31 36 THR B C 1
ATOM 3846 O O . THR B 1 36 ? -9.492 -0.04 -22.25 1 95.31 36 THR B O 1
ATOM 3849 N N . LEU B 1 37 ? -7.406 0.171 -22.984 1 95.19 37 LEU B N 1
ATOM 3850 C CA . LEU B 1 37 ? -7.797 0.677 -24.297 1 95.19 37 LEU B CA 1
ATOM 3851 C C . LEU B 1 37 ? -8.469 -0.416 -25.125 1 95.19 37 LEU B C 1
ATOM 3853 O O . LEU B 1 37 ? -9.438 -0.153 -25.844 1 95.19 37 LEU B O 1
ATOM 3857 N N . VAL B 1 38 ? -7.926 -1.615 -25.031 1 95.12 38 VAL B N 1
ATOM 3858 C CA . VAL B 1 38 ? -8.492 -2.738 -25.781 1 95.12 38 VAL B CA 1
ATOM 3859 C C . VAL B 1 38 ? -9.938 -2.977 -25.328 1 95.12 38 VAL B C 1
ATOM 3861 O O . VAL B 1 38 ? -10.828 -3.156 -26.156 1 95.12 38 VAL B O 1
ATOM 3864 N N . VAL B 1 39 ? -10.172 -2.947 -24.031 1 96.62 39 VAL B N 1
ATOM 3865 C CA . VAL B 1 39 ? -11.516 -3.168 -23.5 1 96.62 39 VAL B CA 1
ATOM 3866 C C . VAL B 1 39 ? -12.406 -1.978 -23.828 1 96.62 39 VAL B C 1
ATOM 3868 O O . VAL B 1 39 ? -13.586 -2.148 -24.141 1 96.62 39 VAL B O 1
ATOM 3871 N N . TYR B 1 40 ? -11.828 -0.756 -23.781 1 97.62 40 TYR B N 1
ATOM 3872 C CA . TYR B 1 40 ? -12.555 0.45 -24.172 1 97.62 40 TYR B CA 1
ATOM 3873 C C . TYR B 1 40 ? -13.062 0.339 -25.609 1 97.62 40 TYR B C 1
ATOM 3875 O O . TYR B 1 40 ? -14.25 0.532 -25.859 1 97.62 40 TYR B O 1
ATOM 3883 N N . VAL B 1 41 ? -12.188 -0.076 -26.516 1 97.56 41 VAL B N 1
ATOM 3884 C CA . VAL B 1 41 ? -12.539 -0.197 -27.922 1 97.56 41 VAL B CA 1
ATOM 3885 C C . VAL B 1 41 ? -13.477 -1.388 -28.125 1 97.56 41 VAL B C 1
ATOM 3887 O O . VAL B 1 41 ? -14.383 -1.341 -28.953 1 97.56 41 VAL B O 1
ATOM 3890 N N . GLY B 1 42 ? -13.305 -2.434 -27.391 1 97.62 42 GLY B N 1
ATOM 3891 C CA . GLY B 1 42 ? -14.18 -3.594 -27.453 1 97.62 42 GLY B CA 1
ATOM 3892 C C . GLY B 1 42 ? -15.609 -3.285 -27.047 1 97.62 42 GLY B C 1
ATOM 3893 O O . GLY B 1 42 ? -16.547 -3.777 -27.672 1 97.62 42 GLY B O 1
ATOM 3894 N N . GLY B 1 43 ? -15.734 -2.496 -25.953 1 98 43 GLY B N 1
ATOM 3895 C CA . GLY B 1 43 ? -17.062 -2.096 -25.531 1 98 43 GLY B CA 1
ATOM 3896 C C . GLY B 1 43 ? -17.812 -1.301 -26.594 1 98 43 GLY B C 1
ATOM 3897 O O . GLY B 1 43 ? -19.016 -1.467 -26.766 1 98 43 GLY B O 1
ATOM 3898 N N . ILE B 1 44 ? -17.078 -0.513 -27.297 1 97.94 44 ILE B N 1
ATOM 3899 C CA . ILE B 1 44 ? -17.672 0.304 -28.344 1 97.94 44 ILE B CA 1
ATOM 3900 C C . ILE B 1 44 ? -17.984 -0.564 -29.562 1 97.94 44 ILE B C 1
ATOM 3902 O O . ILE B 1 44 ? -19.094 -0.524 -30.109 1 97.94 44 ILE B O 1
ATOM 3906 N N . GLY B 1 45 ? -17.047 -1.347 -30.016 1 97.88 45 GLY B N 1
ATOM 3907 C CA . GLY B 1 45 ? -17.156 -2.092 -31.266 1 97.88 45 GLY B CA 1
ATOM 3908 C C . GLY B 1 45 ? -18.016 -3.336 -31.141 1 97.88 45 GLY B C 1
ATOM 3909 O O . GLY B 1 45 ? -18.766 -3.676 -32.062 1 97.88 45 GLY B O 1
ATOM 3910 N N . ILE B 1 46 ? -17.953 -4.008 -30.047 1 97.44 46 ILE B N 1
ATOM 3911 C CA . ILE B 1 46 ? -18.641 -5.293 -29.891 1 97.44 46 ILE B CA 1
ATOM 3912 C C . ILE B 1 46 ? -20 -5.082 -29.234 1 97.44 46 ILE B C 1
ATOM 3914 O O . ILE B 1 46 ? -21 -5.645 -29.688 1 97.44 46 ILE B O 1
ATOM 3918 N N . GLU B 1 47 ? -20.078 -4.25 -28.203 1 97.69 47 GLU B N 1
ATOM 3919 C CA . GLU B 1 47 ? -21.297 -4.09 -27.406 1 97.69 47 GLU B CA 1
ATOM 3920 C C . GLU B 1 47 ? -22.078 -2.844 -27.828 1 97.69 47 GLU B C 1
ATOM 3922 O O . GLU B 1 47 ? -23.141 -2.551 -27.281 1 97.69 47 GLU B O 1
ATOM 3927 N N . ASN B 1 48 ? -21.5 -2.074 -28.75 1 97.75 48 ASN B N 1
ATOM 3928 C CA . ASN B 1 48 ? -22.125 -0.872 -29.281 1 97.75 48 ASN B CA 1
ATOM 3929 C C . ASN B 1 48 ? -22.391 0.156 -28.188 1 97.75 48 ASN B C 1
ATOM 3931 O O . ASN B 1 48 ? -23.453 0.784 -28.156 1 97.75 48 ASN B O 1
ATOM 3935 N N . GLN B 1 49 ? -21.5 0.235 -27.297 1 97.69 49 GLN B N 1
ATOM 3936 C CA . GLN B 1 49 ? -21.578 1.262 -26.25 1 97.69 49 GLN B CA 1
ATOM 3937 C C . GLN B 1 49 ? -21 2.584 -26.75 1 97.69 49 GLN B C 1
ATOM 3939 O O . GLN B 1 49 ? -20.109 2.6 -27.594 1 97.69 49 GLN B O 1
ATOM 3944 N N . GLY B 1 50 ? -21.531 3.74 -26.266 1 97.31 50 GLY B N 1
ATOM 3945 C CA . GLY B 1 50 ? -20.953 5.035 -26.594 1 97.31 50 GLY B CA 1
ATOM 3946 C C . GLY B 1 50 ? -19.594 5.258 -25.938 1 97.31 50 GLY B C 1
ATOM 3947 O O . GLY B 1 50 ? -19.328 4.719 -24.859 1 97.31 50 GLY B O 1
ATOM 3948 N N . PRO B 1 51 ? -18.781 6.035 -26.625 1 95.75 51 PRO B N 1
ATOM 3949 C CA . PRO B 1 51 ? -17.453 6.301 -26.062 1 95.75 51 PRO B CA 1
ATOM 3950 C C . PRO B 1 51 ? -17.5 6.957 -24.688 1 95.75 51 PRO B C 1
ATOM 3952 O O . PRO B 1 51 ? -16.719 6.613 -23.812 1 95.75 51 PRO B O 1
ATOM 3955 N N . VAL B 1 52 ? -18.375 7.816 -24.484 1 94.19 52 VAL B N 1
ATOM 3956 C CA . VAL B 1 52 ? -18.484 8.516 -23.203 1 94.19 52 VAL B CA 1
ATOM 3957 C C . VAL B 1 52 ? -18.984 7.555 -22.125 1 94.19 52 VAL B C 1
ATOM 3959 O O . VAL B 1 52 ? -18.516 7.594 -20.984 1 94.19 52 VAL B O 1
ATOM 3962 N N . ARG B 1 53 ? -19.906 6.754 -22.469 1 95.88 53 ARG B N 1
ATOM 3963 C CA . ARG B 1 53 ? -20.438 5.77 -21.516 1 95.88 53 ARG B CA 1
ATOM 3964 C C . ARG B 1 53 ? -19.359 4.801 -21.078 1 95.88 53 ARG B C 1
ATOM 3966 O O . ARG B 1 53 ? -19.297 4.43 -19.891 1 95.88 53 ARG B O 1
ATOM 3973 N N . MET B 1 54 ? -18.516 4.383 -22 1 97.5 54 MET B N 1
ATOM 3974 C CA . MET B 1 54 ? -17.406 3.488 -21.641 1 97.5 54 MET B CA 1
ATOM 3975 C C . MET B 1 54 ? -16.469 4.148 -20.641 1 97.5 54 MET B C 1
ATOM 3977 O O . MET B 1 54 ? -15.969 3.49 -19.734 1 97.5 54 MET B O 1
ATOM 3981 N N . LEU B 1 55 ? -16.266 5.414 -20.859 1 96.31 55 LEU B N 1
ATOM 3982 C CA . LEU B 1 55 ? -15.414 6.145 -19.922 1 96.31 55 LEU B CA 1
ATOM 3983 C C . LEU B 1 55 ? -16.078 6.238 -18.547 1 96.31 55 LEU B C 1
ATOM 3985 O O . LEU B 1 55 ? -15.398 6.188 -17.531 1 96.31 55 LEU B O 1
ATOM 3989 N N . GLU B 1 56 ? -17.328 6.383 -18.547 1 95.19 56 GLU B N 1
ATOM 3990 C CA . GLU B 1 56 ? -18.078 6.43 -17.297 1 95.19 56 GLU B CA 1
ATOM 3991 C C . GLU B 1 56 ? -18.016 5.09 -16.562 1 95.19 56 GLU B C 1
ATOM 3993 O O . GLU B 1 56 ? -17.906 5.051 -15.336 1 95.19 56 GLU B O 1
ATOM 3998 N N . TYR B 1 57 ? -18.078 3.99 -17.328 1 96.81 57 TYR B N 1
ATOM 3999 C CA . TYR B 1 57 ? -17.938 2.664 -16.734 1 96.81 57 TYR B CA 1
ATOM 4000 C C . TYR B 1 57 ? -16.547 2.496 -16.109 1 96.81 57 TYR B C 1
ATOM 4002 O O . TYR B 1 57 ? -16.422 1.953 -15.008 1 96.81 57 TYR B O 1
ATOM 4010 N N . TRP B 1 58 ? -15.602 2.979 -16.828 1 97.25 58 TRP B N 1
ATOM 4011 C CA . TRP B 1 58 ? -14.219 2.9 -16.375 1 97.25 58 TRP B CA 1
ATOM 4012 C C . TRP B 1 58 ? -14.023 3.705 -15.086 1 97.25 58 TRP B C 1
ATOM 4014 O O . TRP B 1 58 ? -13.484 3.193 -14.102 1 97.25 58 TRP B O 1
ATOM 4024 N N . ASN B 1 59 ? -14.445 4.898 -15.109 1 95.31 59 ASN B N 1
ATOM 4025 C CA . ASN B 1 59 ? -14.305 5.785 -13.961 1 95.31 59 ASN B CA 1
ATOM 4026 C C . ASN B 1 59 ? -15.117 5.293 -12.766 1 95.31 59 ASN B C 1
ATOM 4028 O O . ASN B 1 59 ? -14.672 5.406 -11.625 1 95.31 59 ASN B O 1
ATOM 4032 N N . GLY B 1 60 ? -16.297 4.77 -13.016 1 93.88 60 GLY B N 1
ATOM 4033 C CA . GLY B 1 60 ? -17.172 4.273 -11.969 1 93.88 60 GLY B CA 1
ATOM 4034 C C . GLY B 1 60 ? -16.594 3.08 -11.227 1 93.88 60 GLY B C 1
ATOM 4035 O O . GLY B 1 60 ? -16.859 2.9 -10.039 1 93.88 60 GLY B O 1
ATOM 4036 N N . GLY B 1 61 ? -15.828 2.27 -11.898 1 95.75 61 GLY B N 1
ATOM 4037 C CA . GLY B 1 61 ? -15.25 1.083 -11.281 1 95.75 61 GLY B CA 1
ATOM 4038 C C . GLY B 1 61 ? -13.844 1.301 -10.766 1 95.75 61 GLY B C 1
ATOM 4039 O O . GLY B 1 61 ? -13.289 0.441 -10.078 1 95.75 61 GLY B O 1
ATOM 4040 N N . PHE B 1 62 ? -13.25 2.457 -11.016 1 96.88 62 PHE B N 1
ATOM 4041 C CA . PHE B 1 62 ? -11.812 2.703 -10.906 1 96.88 62 PHE B CA 1
ATOM 4042 C C . PHE B 1 62 ? -11.328 2.459 -9.484 1 96.88 62 PHE B C 1
ATOM 4044 O O . PHE B 1 62 ? -10.195 2.031 -9.273 1 96.88 62 PHE B O 1
ATOM 4051 N N . TRP B 1 63 ? -12.172 2.59 -8.516 1 96.62 63 TRP B N 1
ATOM 4052 C CA . TRP B 1 63 ? -11.734 2.531 -7.121 1 96.62 63 TRP B CA 1
ATOM 4053 C C . TRP B 1 63 ? -12.359 1.344 -6.402 1 96.62 63 TRP B C 1
ATOM 4055 O O . TRP B 1 63 ? -12.273 1.235 -5.176 1 96.62 63 TRP B O 1
ATOM 4065 N N . ASN B 1 64 ? -12.977 0.389 -7.098 1 96.06 64 ASN B N 1
ATOM 4066 C CA . ASN B 1 64 ? -13.75 -0.7 -6.512 1 96.06 64 ASN B CA 1
ATOM 4067 C C . ASN B 1 64 ? -12.852 -1.774 -5.918 1 96.06 64 ASN B C 1
ATOM 4069 O O . ASN B 1 64 ? -13.312 -2.643 -5.172 1 96.06 64 ASN B O 1
ATOM 4073 N N . LEU B 1 65 ? -11.516 -1.723 -6.211 1 96.94 65 LEU B N 1
ATOM 4074 C CA . LEU B 1 65 ? -10.633 -2.783 -5.738 1 96.94 65 LEU B CA 1
ATOM 4075 C C . LEU B 1 65 ? -9.703 -2.271 -4.641 1 96.94 65 LEU B C 1
ATOM 4077 O O . LEU B 1 65 ? -8.68 -2.889 -4.352 1 96.94 65 LEU B O 1
ATOM 4081 N N . LEU B 1 66 ? -10 -1.166 -4.008 1 97.69 66 LEU B N 1
ATOM 4082 C CA . LEU B 1 66 ? -9.102 -0.573 -3.018 1 97.69 66 LEU B CA 1
ATOM 4083 C C . LEU B 1 66 ? -8.852 -1.538 -1.865 1 97.69 66 LEU B C 1
ATOM 4085 O O . LEU B 1 66 ? -7.703 -1.753 -1.47 1 97.69 66 LEU B O 1
ATOM 4089 N N . THR B 1 67 ? -9.93 -2.135 -1.298 1 97.38 67 THR B N 1
ATOM 4090 C CA . THR B 1 67 ? -9.789 -3.09 -0.204 1 97.38 67 THR B CA 1
ATOM 4091 C C . THR B 1 67 ? -8.922 -4.273 -0.629 1 97.38 67 THR B C 1
ATOM 4093 O O . THR B 1 67 ? -7.965 -4.629 0.058 1 97.38 67 THR B O 1
ATOM 4096 N N . PHE B 1 68 ? -9.242 -4.816 -1.749 1 97.44 68 PHE B N 1
ATOM 4097 C CA . PHE B 1 68 ? -8.523 -5.973 -2.275 1 97.44 68 PHE B CA 1
ATOM 4098 C C . PHE B 1 68 ? -7.062 -5.629 -2.541 1 97.44 68 PHE B C 1
ATOM 4100 O O . PHE B 1 68 ? -6.168 -6.418 -2.223 1 97.44 68 PHE B O 1
ATOM 4107 N N . ALA B 1 69 ? -6.805 -4.484 -3.131 1 97.62 69 ALA B N 1
ATOM 4108 C CA . ALA B 1 69 ? -5.441 -4.047 -3.42 1 97.62 69 ALA B CA 1
ATOM 4109 C C . ALA B 1 69 ? -4.605 -3.979 -2.145 1 97.62 69 ALA B C 1
ATOM 4111 O O . ALA B 1 69 ? -3.473 -4.465 -2.109 1 97.62 69 ALA B O 1
ATOM 4112 N N . MET B 1 70 ? -5.137 -3.404 -1.126 1 97.94 70 MET B N 1
ATOM 4113 C CA . MET B 1 70 ? -4.402 -3.301 0.133 1 97.94 70 MET B CA 1
ATOM 4114 C C . MET B 1 70 ? -4.141 -4.68 0.726 1 97.94 70 MET B C 1
ATOM 4116 O O . MET B 1 70 ? -3.086 -4.918 1.314 1 97.94 70 MET B O 1
ATOM 4120 N N . GLN B 1 71 ? -5.102 -5.551 0.629 1 97.62 71 GLN B N 1
ATOM 4121 C CA . GLN B 1 71 ? -4.926 -6.918 1.109 1 97.62 71 GLN B CA 1
ATOM 4122 C C . GLN B 1 71 ? -3.791 -7.621 0.371 1 97.62 71 GLN B C 1
ATOM 4124 O O . GLN B 1 71 ? -3.004 -8.352 0.98 1 97.62 71 GLN B O 1
ATOM 4129 N N . MET B 1 72 ? -3.678 -7.391 -0.931 1 96.56 72 MET B N 1
ATOM 4130 C CA . MET B 1 72 ? -2.609 -7.988 -1.727 1 96.56 72 MET B CA 1
ATOM 4131 C C . MET B 1 72 ? -1.256 -7.391 -1.353 1 96.56 72 MET B C 1
ATOM 4133 O O . MET B 1 72 ? -0.246 -8.094 -1.334 1 96.56 72 MET B O 1
ATOM 4137 N N . VAL B 1 73 ? -1.262 -6.105 -1.07 1 97 73 VAL B N 1
ATOM 4138 C CA . VAL B 1 73 ? -0.046 -5.441 -0.614 1 97 73 VAL B CA 1
ATOM 4139 C C . VAL B 1 73 ? 0.446 -6.09 0.676 1 97 73 VAL B C 1
ATOM 4141 O O . VAL B 1 73 ? 1.635 -6.391 0.814 1 97 73 VAL B O 1
ATOM 4144 N N . LEU B 1 74 ? -0.419 -6.328 1.567 1 97.44 74 LEU B N 1
ATOM 4145 C CA . LEU B 1 74 ? -0.074 -6.895 2.867 1 97.44 74 LEU B CA 1
ATOM 4146 C C . LEU B 1 74 ? 0.408 -8.336 2.721 1 97.44 74 LEU B C 1
ATOM 4148 O O . LEU B 1 74 ? 1.362 -8.742 3.385 1 97.44 74 LEU B O 1
ATOM 4152 N N . ILE B 1 75 ? -0.234 -9.07 1.872 1 95.31 75 ILE B N 1
ATOM 4153 C CA . ILE B 1 75 ? 0.168 -10.461 1.689 1 95.31 75 ILE B CA 1
ATOM 4154 C C . ILE B 1 75 ? 1.606 -10.523 1.18 1 95.31 75 ILE B C 1
ATOM 4156 O O . ILE B 1 75 ? 2.41 -11.32 1.664 1 95.31 75 ILE B O 1
ATOM 4160 N N . LEU B 1 76 ? 1.901 -9.703 0.278 1 93.5 76 LEU B N 1
ATOM 4161 C CA . LEU B 1 76 ? 3.244 -9.695 -0.294 1 93.5 76 LEU B CA 1
ATOM 4162 C C . LEU B 1 76 ? 4.266 -9.211 0.729 1 93.5 76 LEU B C 1
ATOM 4164 O O . LEU B 1 76 ? 5.305 -9.844 0.924 1 93.5 76 LEU B O 1
ATOM 4168 N N . ALA B 1 77 ? 3.975 -8.125 1.396 1 95.25 77 ALA B N 1
ATOM 4169 C CA . ALA B 1 77 ? 4.918 -7.52 2.33 1 95.25 77 ALA B CA 1
ATOM 4170 C C . ALA B 1 77 ? 5.184 -8.438 3.518 1 95.25 77 ALA B C 1
ATOM 4172 O O . ALA B 1 77 ? 6.336 -8.641 3.912 1 95.25 77 ALA B O 1
ATOM 4173 N N . THR B 1 78 ? 4.168 -9.008 4.102 1 95.56 78 THR B N 1
ATOM 4174 C CA . THR B 1 78 ? 4.328 -9.836 5.289 1 95.56 78 THR B CA 1
ATOM 4175 C C . THR B 1 78 ? 5.078 -11.125 4.953 1 95.56 78 THR B C 1
ATOM 4177 O O . THR B 1 78 ? 5.84 -11.641 5.777 1 95.56 78 THR B O 1
ATOM 4180 N N . GLY B 1 79 ? 4.852 -11.656 3.754 1 93.81 79 GLY B N 1
ATOM 4181 C CA . GLY B 1 79 ? 5.621 -12.812 3.324 1 93.81 79 GLY B CA 1
ATOM 4182 C C . GLY B 1 79 ? 7.094 -12.508 3.127 1 93.81 79 GLY B C 1
ATOM 4183 O O . GLY B 1 79 ? 7.953 -13.273 3.574 1 93.81 79 GLY B O 1
ATOM 4184 N N . TYR B 1 80 ? 7.273 -11.422 2.496 1 90.5 80 TYR B N 1
ATOM 4185 C CA . TYR B 1 80 ? 8.641 -11 2.207 1 90.5 80 TYR B CA 1
ATOM 4186 C C . TYR B 1 80 ? 9.43 -10.789 3.492 1 90.5 80 TYR B C 1
ATOM 4188 O O . TYR B 1 80 ? 10.578 -11.211 3.596 1 90.5 80 TYR B O 1
ATOM 4196 N N . VAL B 1 81 ? 8.859 -10.195 4.477 1 92.62 81 VAL B N 1
ATOM 4197 C CA . VAL B 1 81 ? 9.539 -9.898 5.734 1 92.62 81 VAL B CA 1
ATOM 4198 C C . VAL B 1 81 ? 9.992 -11.195 6.398 1 92.62 81 VAL B C 1
ATOM 4200 O O . VAL B 1 81 ? 11.094 -11.273 6.941 1 92.62 81 VAL B O 1
ATOM 4203 N N . LEU B 1 82 ? 9.172 -12.195 6.359 1 92.62 82 LEU B N 1
ATOM 4204 C CA . LEU B 1 82 ? 9.469 -13.469 7.008 1 92.62 82 LEU B CA 1
ATOM 4205 C C . LEU B 1 82 ? 10.68 -14.141 6.371 1 92.62 82 LEU B C 1
ATOM 4207 O O . LEU B 1 82 ? 11.438 -14.836 7.051 1 92.62 82 LEU B O 1
ATOM 4211 N N . ALA B 1 83 ? 10.867 -13.93 5.113 1 90 83 ALA B N 1
ATOM 4212 C CA . ALA B 1 83 ? 11.969 -14.555 4.387 1 90 83 ALA B CA 1
ATOM 4213 C C . ALA B 1 83 ? 13.32 -14.094 4.93 1 90 83 ALA B C 1
ATOM 4215 O O . ALA B 1 83 ? 14.32 -14.805 4.809 1 90 83 ALA B O 1
ATOM 4216 N N . TYR B 1 84 ? 13.297 -13 5.609 1 87.19 84 TYR B N 1
ATOM 4217 C CA . TYR B 1 84 ? 14.555 -12.406 6.047 1 87.19 84 TYR B CA 1
ATOM 4218 C C . TYR B 1 84 ? 14.883 -12.812 7.477 1 87.19 84 TYR B C 1
ATOM 4220 O O . TYR B 1 84 ? 15.977 -12.539 7.969 1 87.19 84 TYR B O 1
ATOM 4228 N N . HIS B 1 85 ? 14.055 -13.438 8.117 1 91.62 85 HIS B N 1
ATOM 4229 C CA . HIS B 1 85 ? 14.305 -13.828 9.492 1 91.62 85 HIS B CA 1
ATOM 4230 C C . HIS B 1 85 ? 15.414 -14.875 9.578 1 91.62 85 HIS B C 1
ATOM 4232 O O . HIS B 1 85 ? 15.477 -15.781 8.742 1 91.62 85 HIS B O 1
ATOM 4238 N N . PRO B 1 86 ? 16.234 -14.82 10.562 1 90.69 86 PRO B N 1
ATOM 4239 C CA . PRO B 1 86 ? 17.375 -15.734 10.695 1 90.69 86 PRO B CA 1
ATOM 4240 C C . PRO B 1 86 ? 16.953 -17.188 10.82 1 90.69 86 PRO B C 1
ATOM 4242 O O . PRO B 1 86 ? 17.625 -18.078 10.281 1 90.69 86 PRO B O 1
ATOM 4245 N N . ARG B 1 87 ? 15.93 -17.438 11.547 1 91.88 87 ARG B N 1
ATOM 4246 C CA . ARG B 1 87 ? 15.469 -18.812 11.688 1 91.88 87 ARG B CA 1
ATOM 4247 C C . ARG B 1 87 ? 15.062 -19.391 10.344 1 91.88 87 ARG B C 1
ATOM 4249 O O . ARG B 1 87 ? 15.297 -20.578 10.078 1 91.88 87 ARG B O 1
ATOM 4256 N N . ILE B 1 88 ? 14.438 -18.609 9.555 1 91.88 88 ILE B N 1
ATOM 4257 C CA . ILE B 1 88 ? 14.039 -19.047 8.227 1 91.88 88 ILE B CA 1
ATOM 4258 C C . ILE B 1 88 ? 15.273 -19.25 7.352 1 91.88 88 ILE B C 1
ATOM 4260 O O . ILE B 1 88 ? 15.375 -20.234 6.621 1 91.88 88 ILE B O 1
ATOM 4264 N N . GLN B 1 89 ? 16.188 -18.406 7.488 1 90.31 89 GLN B N 1
ATOM 4265 C CA . GLN B 1 89 ? 17.438 -18.531 6.75 1 90.31 89 GLN B CA 1
ATOM 4266 C C . GLN B 1 89 ? 18.203 -19.797 7.137 1 90.31 89 GLN B C 1
ATOM 4268 O O . GLN B 1 89 ? 18.797 -20.453 6.281 1 90.31 89 GLN B O 1
ATOM 4273 N N . SER B 1 90 ? 18.172 -20.078 8.352 1 92.81 90 SER B N 1
ATOM 4274 C CA . SER B 1 90 ? 18.812 -21.297 8.812 1 92.81 90 SER B CA 1
ATOM 4275 C C . SER B 1 90 ? 18.125 -22.531 8.211 1 92.81 90 SER B C 1
ATOM 4277 O O . SER B 1 90 ? 18.797 -23.516 7.883 1 92.81 90 SER B O 1
ATOM 4279 N N . GLY B 1 91 ? 16.812 -22.438 8.133 1 93.25 91 GLY B N 1
ATOM 4280 C CA . GLY B 1 91 ? 16.078 -23.5 7.48 1 93.25 91 GLY B CA 1
ATOM 4281 C C . GLY B 1 91 ? 16.469 -23.688 6.023 1 93.25 91 GLY B C 1
ATOM 4282 O O . GLY B 1 91 ? 16.578 -24.812 5.543 1 93.25 91 GLY B O 1
ATOM 4283 N N . ILE B 1 92 ? 16.703 -22.625 5.383 1 91.69 92 ILE B N 1
ATOM 4284 C CA . ILE B 1 92 ? 17.094 -22.641 3.98 1 91.69 92 ILE B CA 1
ATOM 4285 C C . ILE B 1 92 ? 18.469 -23.297 3.84 1 91.69 92 ILE B C 1
ATOM 4287 O O . ILE B 1 92 ? 18.672 -24.141 2.961 1 91.69 92 ILE B O 1
ATOM 4291 N N . ARG B 1 93 ? 19.391 -22.938 4.688 1 91.69 93 ARG B N 1
ATOM 4292 C CA . ARG B 1 93 ? 20.734 -23.5 4.652 1 91.69 93 ARG B CA 1
ATOM 4293 C C . ARG B 1 93 ? 20.703 -25 4.902 1 91.69 93 ARG B C 1
ATOM 4295 O O . ARG B 1 93 ? 21.453 -25.766 4.277 1 91.69 93 ARG B O 1
ATOM 4302 N N . TRP B 1 94 ? 19.875 -25.344 5.781 1 94.12 94 TRP B N 1
ATOM 4303 C CA . TRP B 1 94 ? 19.75 -26.766 6.086 1 94.12 94 TRP B CA 1
ATOM 4304 C C . TRP B 1 94 ? 19.203 -27.531 4.887 1 94.12 94 TRP B C 1
ATOM 4306 O O . TRP B 1 94 ? 19.734 -28.594 4.531 1 94.12 94 TRP B O 1
ATOM 4316 N N . LEU B 1 95 ? 18.203 -27.016 4.254 1 94.44 95 LEU B N 1
ATOM 4317 C CA . LEU B 1 95 ? 17.609 -27.656 3.082 1 94.44 95 LEU B CA 1
ATOM 4318 C C . LEU B 1 95 ? 18.625 -27.75 1.949 1 94.44 95 LEU B C 1
ATOM 4320 O O . LEU B 1 95 ? 18.625 -28.734 1.188 1 94.44 95 LEU B O 1
ATOM 4324 N N . ALA B 1 96 ? 19.406 -26.781 1.853 1 93.38 96 ALA B N 1
ATOM 4325 C CA . ALA B 1 96 ? 20.391 -26.688 0.77 1 93.38 96 ALA B CA 1
ATOM 4326 C C . ALA B 1 96 ? 21.453 -27.766 0.911 1 93.38 96 ALA B C 1
ATOM 4328 O O . ALA B 1 96 ? 22.141 -28.094 -0.056 1 93.38 96 ALA B O 1
ATOM 4329 N N . ARG B 1 97 ? 21.578 -28.359 2.045 1 93 97 ARG B N 1
ATOM 4330 C CA . ARG B 1 97 ? 22.609 -29.359 2.303 1 93 97 ARG B CA 1
ATOM 4331 C C . ARG B 1 97 ? 22.109 -30.766 2.008 1 93 97 ARG B C 1
ATOM 4333 O O . ARG B 1 97 ? 22.906 -31.703 1.895 1 93 97 ARG B O 1
ATOM 4340 N N . LEU B 1 98 ? 20.984 -30.891 1.717 1 93.75 98 LEU B N 1
ATOM 4341 C CA . LEU B 1 98 ? 20.344 -32.188 1.657 1 93.75 98 LEU B CA 1
ATOM 4342 C C . LEU B 1 98 ? 20.734 -32.938 0.372 1 93.75 98 LEU B C 1
ATOM 4344 O O . LEU B 1 98 ? 20.969 -34.125 0.387 1 93.75 98 LEU B O 1
ATOM 4348 N N . PRO B 1 99 ? 20.734 -32.25 -0.761 1 94.69 99 PRO B N 1
ATOM 4349 C CA . PRO B 1 99 ? 20.969 -32.969 -2.01 1 94.69 99 PRO B CA 1
ATOM 4350 C C . PRO B 1 99 ? 22.375 -33.562 -2.109 1 94.69 99 PRO B C 1
ATOM 4352 O O . PRO B 1 99 ? 23.344 -32.906 -1.652 1 94.69 99 PRO B O 1
ATOM 4355 N N . SER B 1 100 ? 22.438 -34.719 -2.752 1 94 100 SER B N 1
ATOM 4356 C CA . SER B 1 100 ? 23.734 -35.375 -2.906 1 94 100 SER B CA 1
ATOM 4357 C C . SER B 1 100 ? 24.219 -35.281 -4.348 1 94 100 SER B C 1
ATOM 4359 O O . SER B 1 100 ? 25.391 -35.562 -4.621 1 94 100 SER B O 1
ATOM 4361 N N . ASN B 1 101 ? 23.359 -35.031 -5.215 1 93.94 101 ASN B N 1
ATOM 4362 C CA . ASN B 1 101 ? 23.766 -34.812 -6.605 1 93.94 101 ASN B CA 1
ATOM 4363 C C . ASN B 1 101 ? 22.953 -33.688 -7.254 1 93.94 101 ASN B C 1
ATOM 4365 O O . ASN B 1 101 ? 22.062 -33.125 -6.633 1 93.94 101 ASN B O 1
ATOM 4369 N N . GLY B 1 102 ? 23.328 -33.375 -8.461 1 94.5 102 GLY B N 1
ATOM 4370 C CA . GLY B 1 102 ? 22.766 -32.219 -9.133 1 94.5 102 GLY B CA 1
ATOM 4371 C C . GLY B 1 102 ? 21.266 -32.375 -9.391 1 94.5 102 GLY B C 1
ATOM 4372 O O . GLY B 1 102 ? 20.516 -31.406 -9.195 1 94.5 102 GLY B O 1
ATOM 4373 N N . ALA B 1 103 ? 20.859 -33.5 -9.867 1 95.31 103 ALA B N 1
ATOM 4374 C CA . ALA B 1 103 ? 19.453 -33.688 -10.164 1 95.31 103 ALA B CA 1
ATOM 4375 C C . ALA B 1 103 ? 18.594 -33.594 -8.906 1 95.31 103 ALA B C 1
ATOM 4377 O O . ALA B 1 103 ? 17.516 -33 -8.922 1 95.31 103 ALA B O 1
ATOM 4378 N N . GLN B 1 104 ? 19.094 -34.188 -7.863 1 96.5 104 GLN B N 1
ATOM 4379 C CA . GLN B 1 104 ? 18.391 -34.094 -6.578 1 96.5 104 GLN B CA 1
ATOM 4380 C C . GLN B 1 104 ? 18.312 -32.656 -6.094 1 96.5 104 GLN B C 1
ATOM 4382 O O . GLN B 1 104 ? 17.312 -32.25 -5.48 1 96.5 104 GLN B O 1
ATOM 4387 N N . ALA B 1 105 ? 19.359 -31.906 -6.324 1 97.5 105 ALA B N 1
ATOM 4388 C CA . ALA B 1 105 ? 19.391 -30.5 -5.918 1 97.5 105 ALA B CA 1
ATOM 4389 C C . ALA B 1 105 ? 18.266 -29.719 -6.59 1 97.5 105 ALA B C 1
ATOM 4391 O O . ALA B 1 105 ? 17.562 -28.938 -5.934 1 97.5 105 ALA B O 1
ATOM 4392 N N . VAL B 1 106 ? 18.078 -29.969 -7.855 1 97.69 106 VAL B N 1
ATOM 4393 C CA . VAL B 1 106 ? 17.047 -29.281 -8.61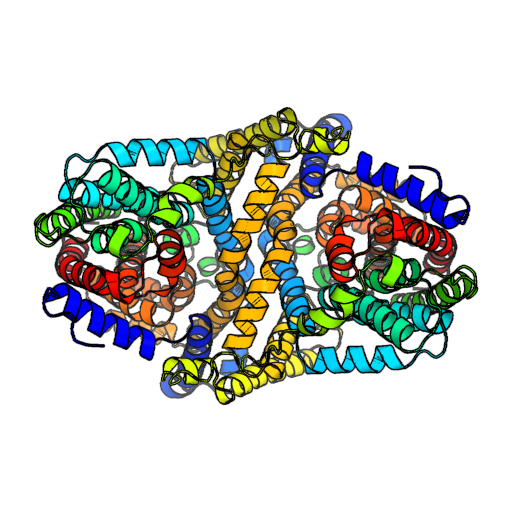7 1 97.69 106 VAL B CA 1
ATOM 4394 C C . VAL B 1 106 ? 15.672 -29.656 -8.086 1 97.69 106 VAL B C 1
ATOM 4396 O O . VAL B 1 106 ? 14.797 -28.812 -7.93 1 97.69 106 VAL B O 1
ATOM 4399 N N . VAL B 1 107 ? 15.508 -30.875 -7.754 1 98 107 VAL B N 1
ATOM 4400 C CA . VAL B 1 107 ? 14.227 -31.375 -7.266 1 98 107 VAL B CA 1
ATOM 4401 C C . VAL B 1 107 ? 13.938 -30.797 -5.883 1 98 107 VAL B C 1
ATOM 4403 O O . VAL B 1 107 ? 12.812 -30.359 -5.613 1 98 107 VAL B O 1
ATOM 4406 N N . VAL B 1 108 ? 14.914 -30.766 -5.035 1 97.75 108 VAL B N 1
ATOM 4407 C CA . VAL B 1 108 ? 14.734 -30.25 -3.682 1 97.75 108 VAL B CA 1
ATOM 4408 C C . VAL B 1 108 ? 14.344 -28.781 -3.74 1 97.75 108 VAL B C 1
ATOM 4410 O O . VAL B 1 108 ? 13.422 -28.344 -3.045 1 97.75 108 VAL B O 1
ATOM 4413 N N . VAL B 1 109 ? 15.008 -28.031 -4.559 1 97.94 109 VAL B N 1
ATOM 4414 C CA . VAL B 1 109 ? 14.703 -26.609 -4.699 1 97.94 109 VAL B CA 1
ATOM 4415 C C . VAL B 1 109 ? 13.297 -26.438 -5.27 1 97.94 109 VAL B C 1
ATOM 4417 O O . VAL B 1 109 ? 12.508 -25.641 -4.762 1 97.94 109 VAL B O 1
ATOM 4420 N N . GLY B 1 110 ? 12.969 -27.188 -6.285 1 98.12 110 GLY B N 1
ATOM 4421 C CA . GLY B 1 110 ? 11.672 -27.078 -6.926 1 98.12 110 GLY B CA 1
ATOM 4422 C C . GLY B 1 110 ? 10.516 -27.438 -6.004 1 98.12 110 GLY B C 1
ATOM 4423 O O . GLY B 1 110 ? 9.539 -26.688 -5.91 1 98.12 110 GLY B O 1
ATOM 4424 N N . VAL B 1 111 ? 10.625 -28.547 -5.355 1 98.19 111 VAL B N 1
ATOM 4425 C CA . VAL B 1 111 ? 9.57 -29 -4.457 1 98.19 111 VAL B CA 1
ATOM 4426 C C . VAL B 1 111 ? 9.414 -28.031 -3.297 1 98.19 111 VAL B C 1
ATOM 4428 O O . VAL B 1 111 ? 8.289 -27.672 -2.916 1 98.19 111 VAL B O 1
ATOM 4431 N N . SER B 1 112 ? 10.523 -27.562 -2.771 1 97.56 112 SER B N 1
ATOM 4432 C CA . SER B 1 112 ? 10.469 -26.594 -1.683 1 97.56 112 SER B CA 1
ATOM 4433 C C . SER B 1 112 ? 9.797 -25.297 -2.127 1 97.56 112 SER B C 1
ATOM 4435 O O . SER B 1 112 ? 8.953 -24.766 -1.408 1 97.56 112 SER B O 1
ATOM 4437 N N . ALA B 1 113 ? 10.148 -24.844 -3.283 1 97.44 113 ALA B N 1
ATOM 4438 C CA . ALA B 1 113 ? 9.562 -23.625 -3.807 1 97.44 113 ALA B CA 1
ATOM 4439 C C . ALA B 1 113 ? 8.055 -23.781 -4.008 1 97.44 113 ALA B C 1
ATOM 4441 O O . ALA B 1 113 ? 7.281 -22.875 -3.656 1 97.44 113 ALA B O 1
ATOM 4442 N N . MET B 1 114 ? 7.621 -24.875 -4.527 1 98.38 114 MET B N 1
ATOM 4443 C CA . MET B 1 114 ? 6.211 -25.109 -4.812 1 98.38 114 MET B CA 1
ATOM 4444 C C . MET B 1 114 ? 5.406 -25.234 -3.52 1 98.38 114 MET B C 1
ATOM 4446 O O . MET B 1 114 ? 4.312 -24.672 -3.41 1 98.38 114 MET B O 1
ATOM 4450 N N . VAL B 1 115 ? 5.938 -25.891 -2.557 1 98 115 VAL B N 1
ATOM 4451 C CA . VAL B 1 115 ? 5.246 -26.078 -1.285 1 98 115 VAL B CA 1
ATOM 4452 C C . VAL B 1 115 ? 5.156 -24.734 -0.55 1 98 115 VAL B C 1
ATOM 4454 O O . VAL B 1 115 ? 4.098 -24.375 -0.024 1 98 115 VAL B O 1
ATOM 4457 N N . LEU B 1 116 ? 6.211 -24.047 -0.519 1 96.94 116 LEU B N 1
ATOM 4458 C CA . LEU B 1 116 ? 6.234 -22.766 0.191 1 96.94 116 LEU B CA 1
ATOM 4459 C C . LEU B 1 116 ? 5.312 -21.75 -0.479 1 96.94 116 LEU B C 1
ATOM 4461 O O . LEU B 1 116 ? 4.625 -20.984 0.2 1 96.94 116 LEU B O 1
ATOM 4465 N N . ALA B 1 117 ? 5.324 -21.75 -1.79 1 96.88 117 ALA B N 1
ATOM 4466 C CA . ALA B 1 117 ? 4.445 -20.828 -2.506 1 96.88 117 ALA B CA 1
ATOM 4467 C C . ALA B 1 117 ? 2.98 -21.203 -2.311 1 96.88 117 ALA B C 1
ATOM 4469 O O . ALA B 1 117 ? 2.104 -20.328 -2.314 1 96.88 117 ALA B O 1
ATOM 4470 N N . TRP B 1 118 ? 2.74 -22.484 -2.203 1 98 118 TRP B N 1
ATOM 4471 C CA . TRP B 1 118 ? 1.383 -22.938 -1.903 1 98 118 TRP B CA 1
ATOM 4472 C C . TRP B 1 118 ? 0.933 -22.422 -0.537 1 98 118 TRP B C 1
ATOM 4474 O O . TRP B 1 118 ? -0.237 -22.094 -0.347 1 98 118 TRP B O 1
ATOM 4484 N N . ILE B 1 119 ? 1.783 -22.297 0.388 1 96.56 119 ILE B N 1
ATOM 4485 C CA . ILE B 1 119 ? 1.489 -21.812 1.734 1 96.56 119 ILE B CA 1
ATOM 4486 C C . ILE B 1 119 ? 1.369 -20.297 1.727 1 96.56 119 ILE B C 1
ATOM 4488 O O . ILE B 1 119 ? 0.39 -19.734 2.23 1 96.56 119 ILE B O 1
ATOM 4492 N N . GLN B 1 120 ? 2.334 -19.719 1.196 1 97 120 GLN B N 1
ATOM 4493 C CA . GLN B 1 120 ? 2.416 -18.266 1.102 1 97 120 GLN B CA 1
ATOM 4494 C C . GLN B 1 120 ? 3.256 -17.844 -0.1 1 97 120 GLN B C 1
ATOM 4496 O O . GLN B 1 120 ? 4.477 -18 -0.101 1 97 120 GLN B O 1
ATOM 4501 N N . TRP B 1 121 ? 2.633 -17.234 -1.083 1 94.31 121 TRP B N 1
ATOM 4502 C CA . TRP B 1 121 ? 3.303 -17.078 -2.369 1 94.31 121 TRP B CA 1
ATOM 4503 C C . TRP B 1 121 ? 4.371 -15.984 -2.297 1 94.31 121 TRP B C 1
ATOM 4505 O O . TRP B 1 121 ? 5.398 -16.078 -2.969 1 94.31 121 TRP B O 1
ATOM 4515 N N . GLY B 1 122 ? 4.199 -14.906 -1.486 1 89.56 122 GLY B N 1
ATOM 4516 C CA . GLY B 1 122 ? 5.266 -13.93 -1.31 1 89.56 122 GLY B CA 1
ATOM 4517 C C . GLY B 1 122 ? 6.531 -14.523 -0.726 1 89.56 122 GLY B C 1
ATOM 4518 O O . GLY B 1 122 ? 7.633 -14.242 -1.201 1 89.56 122 GLY B O 1
ATOM 4519 N N . LEU B 1 123 ? 6.309 -15.32 0.257 1 92.69 123 LEU B N 1
ATOM 4520 C CA . LEU B 1 123 ? 7.406 -16.047 0.889 1 92.69 123 LEU B CA 1
ATOM 4521 C C . LEU B 1 123 ? 8.07 -17 -0.1 1 92.69 123 LEU B C 1
ATOM 4523 O O . LEU B 1 123 ? 9.297 -17.047 -0.184 1 92.69 123 LEU B O 1
ATOM 4527 N N . GLY B 1 124 ? 7.27 -17.719 -0.827 1 93.38 124 GLY B N 1
ATOM 4528 C CA . GLY B 1 124 ? 7.77 -18.688 -1.775 1 93.38 124 GLY B CA 1
ATOM 4529 C C . GLY B 1 124 ? 8.617 -18.078 -2.877 1 93.38 124 GLY B C 1
ATOM 4530 O O . GLY B 1 124 ? 9.594 -18.688 -3.326 1 93.38 124 GLY B O 1
ATOM 4531 N N . LEU B 1 125 ? 8.234 -16.969 -3.264 1 86.88 125 LEU B N 1
ATOM 4532 C CA . LEU B 1 125 ? 8.969 -16.266 -4.316 1 86.88 125 LEU B CA 1
ATOM 4533 C C . LEU B 1 125 ? 10.391 -15.953 -3.865 1 86.88 125 LEU B C 1
ATOM 4535 O O . LEU B 1 125 ? 11.352 -16.219 -4.594 1 86.88 125 LEU B O 1
ATOM 4539 N N . ILE B 1 126 ? 10.531 -15.516 -2.705 1 90.06 126 ILE B N 1
ATOM 4540 C CA . ILE B 1 126 ? 11.828 -15.062 -2.209 1 90.06 126 ILE B CA 1
ATOM 4541 C C . ILE B 1 126 ? 12.648 -16.266 -1.751 1 90.06 126 ILE B C 1
ATOM 4543 O O . ILE B 1 126 ? 13.828 -16.391 -2.088 1 90.06 126 ILE B O 1
ATOM 4547 N N . ILE B 1 127 ? 12.031 -17.141 -1.103 1 94.62 127 ILE B N 1
ATOM 4548 C CA . ILE B 1 127 ? 12.766 -18.281 -0.575 1 94.62 127 ILE B CA 1
ATOM 4549 C C . ILE B 1 127 ? 13.195 -19.188 -1.723 1 94.62 127 ILE B C 1
ATOM 4551 O O . ILE B 1 127 ? 14.281 -19.766 -1.686 1 94.62 127 ILE B O 1
ATOM 4555 N N . GLY B 1 128 ? 12.336 -19.297 -2.717 1 95.69 128 GLY B N 1
ATOM 4556 C CA . GLY B 1 128 ? 12.75 -20.062 -3.885 1 95.69 128 GLY B CA 1
ATOM 4557 C C . GLY B 1 128 ? 14.031 -19.531 -4.512 1 95.69 128 GLY B C 1
ATOM 4558 O O . GLY B 1 128 ? 14.906 -20.312 -4.891 1 95.69 128 GLY B O 1
ATOM 4559 N N . ALA B 1 129 ? 14.195 -18.266 -4.547 1 94.88 129 ALA B N 1
ATOM 4560 C CA . ALA B 1 129 ? 15.375 -17.609 -5.109 1 94.88 129 ALA B CA 1
ATOM 4561 C C . ALA B 1 129 ? 16.594 -17.828 -4.223 1 94.88 129 ALA B C 1
ATOM 4563 O O . ALA B 1 129 ? 17.672 -18.172 -4.711 1 94.88 129 ALA B O 1
ATOM 4564 N N . ILE B 1 130 ? 16.391 -17.672 -3.002 1 94.31 130 ILE B N 1
ATOM 4565 C CA . ILE B 1 130 ? 17.5 -17.812 -2.055 1 94.31 130 ILE B CA 1
ATOM 4566 C C . ILE B 1 130 ? 17.969 -19.266 -2.016 1 94.31 130 ILE B C 1
ATOM 4568 O O . ILE B 1 130 ? 19.172 -19.531 -1.966 1 94.31 130 ILE B O 1
ATOM 4572 N N . LEU B 1 131 ? 17.047 -20.094 -2.018 1 96.5 131 LEU B N 1
ATOM 4573 C CA . LEU B 1 131 ? 17.391 -21.516 -1.988 1 96.5 131 LEU B CA 1
ATOM 4574 C C . LEU B 1 131 ? 18.172 -21.906 -3.236 1 96.5 131 LEU B C 1
ATOM 4576 O O . LEU B 1 131 ? 19.141 -22.672 -3.148 1 96.5 131 LEU B O 1
ATOM 4580 N N . ALA B 1 132 ? 17.734 -21.438 -4.371 1 96.88 132 ALA B N 1
ATOM 4581 C CA . ALA B 1 132 ? 18.453 -21.719 -5.613 1 96.88 132 ALA B CA 1
ATOM 4582 C C . ALA B 1 132 ? 19.891 -21.234 -5.535 1 96.88 132 ALA B C 1
ATOM 4584 O O . ALA B 1 132 ? 20.812 -21.969 -5.887 1 96.88 132 ALA B O 1
ATOM 4585 N N . ARG B 1 133 ? 20.047 -20.078 -5.062 1 95.94 133 ARG B N 1
ATOM 4586 C CA . ARG B 1 133 ? 21.391 -19.516 -4.961 1 95.94 133 ARG B CA 1
ATOM 4587 C C . ARG B 1 133 ? 22.219 -20.266 -3.932 1 95.94 133 ARG B C 1
ATOM 4589 O O . ARG B 1 133 ? 23.391 -20.562 -4.18 1 95.94 133 ARG B O 1
ATOM 4596 N N . GLU B 1 134 ? 21.641 -20.531 -2.83 1 95.19 134 GLU B N 1
ATOM 4597 C CA . GLU B 1 134 ? 22.359 -21.203 -1.75 1 95.19 134 GLU B CA 1
ATOM 4598 C C . GLU B 1 134 ? 22.766 -22.609 -2.148 1 95.19 134 GLU B C 1
ATOM 4600 O O . GLU B 1 134 ? 23.875 -23.062 -1.845 1 95.19 134 GLU B O 1
ATOM 4605 N N . VAL B 1 135 ? 21.922 -23.297 -2.77 1 97.06 135 VAL B N 1
ATOM 4606 C CA . VAL B 1 135 ? 22.25 -24.641 -3.246 1 97.06 135 VAL B CA 1
ATOM 4607 C C . VAL B 1 135 ? 23.344 -24.562 -4.293 1 97.06 135 VAL B C 1
ATOM 4609 O O . VAL B 1 135 ? 24.266 -25.391 -4.305 1 97.06 135 VAL B O 1
ATOM 4612 N N . GLY B 1 136 ? 23.234 -23.578 -5.191 1 96.38 136 GLY B N 1
ATOM 4613 C CA . GLY B 1 136 ? 24.297 -23.359 -6.148 1 96.38 136 GLY B CA 1
ATOM 4614 C C . GLY B 1 136 ? 25.641 -23.109 -5.492 1 96.38 136 GLY B C 1
ATOM 4615 O O . GLY B 1 136 ? 26.656 -23.688 -5.898 1 96.38 136 GLY B O 1
ATOM 4616 N N . ARG B 1 137 ? 25.609 -22.312 -4.539 1 95 137 ARG B N 1
ATOM 4617 C CA . ARG B 1 137 ? 26.828 -21.969 -3.82 1 95 137 ARG B CA 1
ATOM 4618 C C . ARG B 1 137 ? 27.406 -23.203 -3.125 1 95 137 ARG B C 1
ATOM 4620 O O . ARG B 1 137 ? 28.609 -23.484 -3.244 1 95 137 ARG B O 1
ATOM 4627 N N . GLN B 1 138 ? 26.641 -23.891 -2.432 1 94.38 138 GLN B N 1
ATOM 4628 C CA . GLN B 1 138 ? 27.094 -25.078 -1.7 1 94.38 138 GLN B CA 1
ATOM 4629 C C . GLN B 1 138 ? 27.562 -26.172 -2.654 1 94.38 138 GLN B C 1
ATOM 4631 O O . GLN B 1 138 ? 28.5 -26.906 -2.348 1 94.38 138 GLN B O 1
ATOM 4636 N N . ALA B 1 139 ? 26.875 -26.297 -3.715 1 95.5 139 ALA B N 1
ATOM 4637 C CA . ALA B 1 139 ? 27.297 -27.281 -4.719 1 95.5 139 ALA B CA 1
ATOM 4638 C C . ALA B 1 139 ? 28.703 -26.984 -5.23 1 95.5 139 ALA B C 1
ATOM 4640 O O . ALA B 1 139 ? 29.5 -27.891 -5.406 1 95.5 139 ALA B O 1
ATOM 4641 N N . HIS B 1 140 ? 28.922 -25.734 -5.449 1 94.38 140 HIS B N 1
ATOM 4642 C CA . HIS B 1 140 ? 30.25 -25.328 -5.879 1 94.38 140 HIS B CA 1
ATOM 4643 C C . HIS B 1 140 ? 31.297 -25.656 -4.82 1 94.38 140 HIS B C 1
ATOM 4645 O O . HIS B 1 140 ? 32.375 -26.188 -5.141 1 94.38 140 HIS B O 1
ATOM 4651 N N . GLU B 1 141 ? 30.953 -25.344 -3.654 1 93.19 141 GLU B N 1
ATOM 4652 C CA . GLU B 1 141 ? 31.875 -25.594 -2.545 1 93.19 141 GLU B CA 1
ATOM 4653 C C . GLU B 1 141 ? 32.156 -27.078 -2.367 1 93.19 141 GLU B C 1
ATOM 4655 O O . GLU B 1 141 ? 33.281 -27.469 -2.035 1 93.19 141 GLU B O 1
ATOM 4660 N N . ARG B 1 142 ? 31.203 -27.875 -2.637 1 94.56 142 ARG B N 1
ATOM 4661 C CA . ARG B 1 142 ? 31.312 -29.312 -2.414 1 94.56 142 ARG B CA 1
ATOM 4662 C C . ARG B 1 142 ? 31.781 -30.031 -3.672 1 94.56 142 ARG B C 1
ATOM 4664 O O . ARG B 1 142 ? 31.953 -31.266 -3.67 1 94.56 142 ARG B O 1
ATOM 4671 N N . GLY B 1 143 ? 31.922 -29.344 -4.727 1 93.75 143 GLY B N 1
ATOM 4672 C CA . GLY B 1 143 ? 32.344 -29.953 -5.984 1 93.75 143 GLY B CA 1
ATOM 4673 C C . GLY B 1 143 ? 31.234 -30.75 -6.648 1 93.75 143 GLY B C 1
ATOM 4674 O O . GLY B 1 143 ? 31.516 -31.719 -7.359 1 93.75 143 GLY B O 1
ATOM 4675 N N . MET B 1 144 ? 30.047 -30.422 -6.301 1 94.56 144 MET B N 1
ATOM 4676 C CA . MET B 1 144 ? 28.875 -31.078 -6.891 1 94.56 144 MET B CA 1
ATOM 4677 C C . MET B 1 144 ? 28.438 -30.375 -8.164 1 94.56 144 MET B C 1
ATOM 4679 O O . MET B 1 144 ? 28.203 -29.156 -8.156 1 94.56 144 MET B O 1
ATOM 4683 N N . ALA B 1 145 ? 28.312 -31.172 -9.25 1 94.12 145 ALA B N 1
ATOM 4684 C CA . ALA B 1 145 ? 27.859 -30.594 -10.508 1 94.12 145 ALA B CA 1
ATOM 4685 C C . ALA B 1 145 ? 26.359 -30.359 -10.5 1 94.12 145 ALA B C 1
ATOM 4687 O O . ALA B 1 145 ? 25.578 -31.297 -10.359 1 94.12 145 ALA B O 1
ATOM 4688 N N . VAL B 1 146 ? 25.969 -29.125 -10.562 1 95.44 146 VAL B N 1
ATOM 4689 C CA . VAL B 1 146 ? 24.547 -28.75 -10.633 1 95.44 146 VAL B CA 1
ATOM 4690 C C . VAL B 1 146 ? 24.344 -27.719 -11.734 1 95.44 146 VAL B C 1
ATOM 4692 O O . VAL B 1 146 ? 25.141 -26.781 -11.883 1 95.44 146 VAL B O 1
ATOM 4695 N N . HIS B 1 147 ? 23.344 -27.969 -12.562 1 95.25 147 HIS B N 1
ATOM 4696 C CA . HIS B 1 147 ? 23.031 -27.016 -13.625 1 95.25 147 HIS B CA 1
ATOM 4697 C C . HIS B 1 147 ? 22.281 -25.812 -13.078 1 95.25 147 HIS B C 1
ATOM 4699 O O . HIS B 1 147 ? 21.062 -25.844 -12.93 1 95.25 147 HIS B O 1
ATOM 4705 N N . TYR B 1 148 ? 22.938 -24.672 -13 1 96.31 148 TYR B N 1
ATOM 4706 C CA . TYR B 1 148 ? 22.484 -23.516 -12.234 1 96.31 148 TYR B CA 1
ATOM 4707 C C . TYR B 1 148 ? 21.266 -22.875 -12.883 1 96.31 148 TYR B C 1
ATOM 4709 O O . TYR B 1 148 ? 20.328 -22.469 -12.195 1 96.31 148 TYR B O 1
ATOM 4717 N N . PRO B 1 149 ? 21.156 -22.844 -14.172 1 94.62 149 PRO B N 1
ATOM 4718 C CA . PRO B 1 149 ? 19.953 -22.266 -14.781 1 94.62 149 PRO B CA 1
ATOM 4719 C C . PRO B 1 149 ? 18.703 -23.062 -14.438 1 94.62 149 PRO B C 1
ATOM 4721 O O . PRO B 1 149 ? 17.641 -22.469 -14.195 1 94.62 149 PRO B O 1
ATOM 4724 N N . LEU B 1 150 ? 18.859 -24.328 -14.406 1 95.5 150 LEU B N 1
ATOM 4725 C CA . LEU B 1 150 ? 17.719 -25.156 -14.047 1 95.5 150 LEU B CA 1
ATOM 4726 C C . LEU B 1 150 ? 17.375 -25 -12.578 1 95.5 150 LEU B C 1
ATOM 4728 O O . LEU B 1 150 ? 16.203 -25.078 -12.203 1 95.5 150 LEU B O 1
ATOM 4732 N N . LEU B 1 151 ? 18.375 -24.766 -11.773 1 96.62 151 LEU B N 1
ATOM 4733 C CA . LEU B 1 151 ? 18.141 -24.438 -10.367 1 96.62 151 LEU B CA 1
ATOM 4734 C C . LEU B 1 151 ? 17.312 -23.172 -10.242 1 96.62 151 LEU B C 1
ATOM 4736 O O . LEU B 1 151 ? 16.438 -23.078 -9.367 1 96.62 151 LEU B O 1
ATOM 4740 N N . GLY B 1 152 ? 17.609 -22.234 -11.039 1 96.25 152 GLY B N 1
ATOM 4741 C CA . GLY B 1 152 ? 16.797 -21.016 -11.078 1 96.25 152 GLY B CA 1
ATOM 4742 C C . GLY B 1 152 ? 15.344 -21.266 -11.391 1 96.25 152 GLY B C 1
ATOM 4743 O O . GLY B 1 152 ? 14.453 -20.75 -10.719 1 96.25 152 GLY B O 1
ATOM 4744 N N . VAL B 1 153 ? 15.109 -22.094 -12.383 1 96.06 153 VAL B N 1
ATOM 4745 C CA . VAL B 1 153 ? 13.75 -22.453 -12.758 1 96.06 153 VAL B CA 1
ATOM 4746 C C . VAL B 1 153 ? 13.062 -23.172 -11.602 1 96.06 153 VAL B C 1
ATOM 4748 O O . VAL B 1 153 ? 11.898 -22.906 -11.305 1 96.06 153 VAL B O 1
ATOM 4751 N N . ALA B 1 154 ? 13.812 -24.062 -11.008 1 97.75 154 ALA B N 1
ATOM 4752 C CA . ALA B 1 154 ? 13.281 -24.797 -9.859 1 97.75 154 ALA B CA 1
ATOM 4753 C C . ALA B 1 154 ? 12.836 -23.828 -8.758 1 97.75 154 ALA B C 1
ATOM 4755 O O . ALA B 1 154 ? 11.766 -24 -8.18 1 97.75 154 ALA B O 1
ATOM 4756 N N . GLY B 1 155 ? 13.633 -22.844 -8.531 1 97 155 GLY B N 1
ATOM 4757 C CA . GLY B 1 155 ? 13.281 -21.844 -7.547 1 97 155 GLY B CA 1
ATOM 4758 C C . GLY B 1 155 ? 12.062 -21.031 -7.93 1 97 155 GLY B C 1
ATOM 4759 O O . GLY B 1 155 ? 11.383 -20.469 -7.066 1 97 155 GLY B O 1
ATOM 4760 N N . TYR B 1 156 ? 11.727 -21.016 -9.172 1 96.5 156 TYR B N 1
ATOM 4761 C CA . TYR B 1 156 ? 10.633 -20.203 -9.703 1 96.5 156 TYR B CA 1
ATOM 4762 C C . TYR B 1 156 ? 9.344 -21.031 -9.789 1 96.5 156 TYR B C 1
ATOM 4764 O O . TYR B 1 156 ? 8.266 -20.469 -10.023 1 96.5 156 TYR B O 1
ATOM 4772 N N . MET B 1 157 ? 9.406 -22.266 -9.484 1 97.38 157 MET B N 1
ATOM 4773 C CA . MET B 1 157 ? 8.297 -23.172 -9.75 1 97.38 157 MET B CA 1
ATOM 4774 C C . MET B 1 157 ? 7.125 -22.891 -8.812 1 97.38 157 MET B C 1
ATOM 4776 O O . MET B 1 157 ? 5.98 -23.219 -9.125 1 97.38 157 MET B O 1
ATOM 4780 N N . GLY B 1 158 ? 7.355 -22.328 -7.684 1 96.88 158 GLY B N 1
ATOM 4781 C CA . GLY B 1 158 ? 6.254 -21.922 -6.824 1 96.88 158 GLY B CA 1
ATOM 4782 C C . GLY B 1 158 ? 5.305 -20.953 -7.492 1 96.88 158 GLY B C 1
ATOM 4783 O O . GLY B 1 158 ? 4.086 -21.156 -7.473 1 96.88 158 GLY B O 1
ATOM 4784 N N . LEU B 1 159 ? 5.832 -19.969 -8.109 1 94.56 159 LEU B N 1
ATOM 4785 C CA . LEU B 1 159 ? 5.035 -18.984 -8.844 1 94.56 159 LEU B CA 1
ATOM 4786 C C . LEU B 1 159 ? 4.539 -19.562 -10.164 1 94.56 159 LEU B C 1
ATOM 4788 O O . LEU B 1 159 ? 3.473 -19.188 -10.648 1 94.56 159 LEU B O 1
ATOM 4792 N N . GLY B 1 160 ? 5.273 -20.531 -10.641 1 95.44 160 GLY B N 1
ATOM 4793 C CA . GLY B 1 160 ? 4.973 -21.109 -11.945 1 95.44 160 GLY B CA 1
ATOM 4794 C C . GLY B 1 160 ? 3.895 -22.172 -11.891 1 95.44 160 GLY B C 1
ATOM 4795 O O . GLY B 1 160 ? 3.361 -22.578 -12.93 1 95.44 160 GLY B O 1
ATOM 4796 N N . LEU B 1 161 ? 3.529 -22.484 -10.602 1 97.06 161 LEU B N 1
ATOM 4797 C CA . LEU B 1 161 ? 2.611 -23.625 -10.648 1 97.06 161 LEU B CA 1
ATOM 4798 C C . LEU B 1 161 ? 1.656 -23.594 -9.461 1 97.06 161 LEU B C 1
ATOM 4800 O O . LEU B 1 161 ? 0.459 -23.859 -9.617 1 97.06 161 LEU B O 1
ATOM 4804 N N . THR B 1 162 ? 2.074 -23.266 -8.242 1 98.06 162 THR B N 1
ATOM 4805 C CA . THR B 1 162 ? 1.248 -23.641 -7.102 1 98.06 162 THR B CA 1
ATOM 4806 C C . THR B 1 162 ? 0.739 -22.391 -6.379 1 98.06 162 THR B C 1
ATOM 4808 O O . THR B 1 162 ? -0.162 -22.469 -5.543 1 98.06 162 THR B O 1
ATOM 4811 N N . TRP B 1 163 ? 1.167 -21.281 -6.613 1 96.88 163 TRP B N 1
ATOM 4812 C CA . TRP B 1 163 ? 0.939 -20.109 -5.785 1 96.88 163 TRP B CA 1
ATOM 4813 C C . TRP B 1 163 ? -0.533 -19.703 -5.797 1 96.88 163 TRP B C 1
ATOM 4815 O O . TRP B 1 163 ? -1.082 -19.297 -4.77 1 96.88 163 TRP B O 1
ATOM 4825 N N . HIS B 1 164 ? -1.267 -19.797 -6.941 1 97.94 164 HIS B N 1
ATOM 4826 C CA . HIS B 1 164 ? -2.561 -19.141 -7.102 1 97.94 164 HIS B CA 1
ATOM 4827 C C . HIS B 1 164 ? -3.693 -20.031 -6.602 1 97.94 164 HIS B C 1
ATOM 4829 O O . HIS B 1 164 ? -4.852 -19.609 -6.555 1 97.94 164 HIS B O 1
ATOM 4835 N N . TRP B 1 165 ? -3.443 -21.219 -6.309 1 97.69 165 TRP B N 1
ATOM 4836 C CA . TRP B 1 165 ? -4.48 -22.125 -5.828 1 97.69 165 TRP B CA 1
ATOM 4837 C C . TRP B 1 165 ? -4.066 -22.781 -4.516 1 97.69 165 TRP B C 1
ATOM 4839 O O . TRP B 1 165 ? -4.359 -23.953 -4.281 1 97.69 165 TRP B O 1
ATOM 4849 N N . GLY B 1 166 ? -3.309 -21.984 -3.746 1 97.25 166 GLY B N 1
ATOM 4850 C CA . GLY B 1 166 ? -2.861 -22.375 -2.422 1 97.25 166 GLY B CA 1
ATOM 4851 C C . GLY B 1 166 ? -3.488 -21.562 -1.308 1 97.25 166 GLY B C 1
ATOM 4852 O O . GLY B 1 166 ? -4.52 -20.906 -1.51 1 97.25 166 GLY B O 1
ATOM 4853 N N . LEU B 1 167 ? -2.85 -21.562 -0.144 1 96.44 167 LEU B N 1
ATOM 4854 C CA . LEU B 1 167 ? -3.393 -20.969 1.077 1 96.44 167 LEU B CA 1
ATOM 4855 C C . LEU B 1 167 ? -3.381 -19.453 1.002 1 96.44 167 LEU B C 1
ATOM 4857 O O . LEU B 1 167 ? -4.098 -18.781 1.753 1 96.44 167 LEU B O 1
ATOM 4861 N N . SER B 1 168 ? -2.641 -18.953 0.096 1 96.12 168 SER B N 1
ATOM 4862 C CA . SER B 1 168 ? -2.576 -17.516 -0.082 1 96.12 168 SER B CA 1
ATOM 4863 C C . SER B 1 168 ? -3.004 -17.109 -1.49 1 96.12 168 SER B C 1
ATOM 4865 O O . SER B 1 168 ? -2.65 -16.031 -1.967 1 96.12 168 SER B O 1
ATOM 4867 N N . GLY B 1 169 ? -3.684 -18.016 -2.148 1 97.38 169 GLY B N 1
ATOM 4868 C CA . GLY B 1 169 ? -4.129 -17.719 -3.502 1 97.38 169 GLY B CA 1
ATOM 4869 C C . GLY B 1 169 ? -5.078 -16.547 -3.58 1 97.38 169 GLY B C 1
ATOM 4870 O O . GLY B 1 169 ? -5.98 -16.406 -2.752 1 97.38 169 GLY B O 1
ATOM 4871 N N . SER B 1 170 ? -4.938 -15.758 -4.523 1 97 170 SER B N 1
ATOM 4872 C CA . SER B 1 170 ? -5.688 -14.516 -4.645 1 97 170 SER B CA 1
ATOM 4873 C C . SER B 1 170 ? -7.156 -14.781 -4.953 1 97 170 SER B C 1
ATOM 4875 O O . SER B 1 170 ? -8.047 -14.297 -4.246 1 97 170 SER B O 1
ATOM 4877 N N . ALA B 1 171 ? -7.41 -15.578 -5.957 1 98.12 171 ALA B N 1
ATOM 4878 C CA . ALA B 1 171 ? -8.781 -15.797 -6.418 1 98.12 171 ALA B CA 1
ATOM 4879 C C . ALA B 1 171 ? -9.586 -16.594 -5.391 1 98.12 171 ALA B C 1
ATOM 4881 O O . ALA B 1 171 ? -10.648 -16.156 -4.957 1 98.12 171 ALA B O 1
ATOM 4882 N N . PRO B 1 172 ? -9.039 -17.734 -4.938 1 98.12 172 PRO B N 1
ATOM 4883 C CA . PRO B 1 172 ? -9.828 -18.5 -3.979 1 98.12 172 PRO B CA 1
ATOM 4884 C C . PRO B 1 172 ? -10.07 -17.75 -2.674 1 98.12 172 PRO B C 1
ATOM 4886 O O . PRO B 1 172 ? -11.18 -17.797 -2.123 1 98.12 172 PRO B O 1
ATOM 4889 N N . LEU B 1 173 ? -9.094 -17.062 -2.17 1 97.81 173 LEU B N 1
ATOM 4890 C CA . LEU B 1 173 ? -9.273 -16.344 -0.909 1 97.81 173 LEU B CA 1
ATOM 4891 C C . LEU B 1 173 ? -10.219 -15.164 -1.083 1 97.81 173 LEU B C 1
ATOM 4893 O O . LEU B 1 173 ? -11.016 -14.867 -0.189 1 97.81 173 LEU B O 1
ATOM 4897 N N . LEU B 1 174 ? -10.086 -14.477 -2.195 1 98 174 LEU B N 1
ATOM 4898 C CA . LEU B 1 174 ? -10.984 -13.359 -2.447 1 98 174 LEU B CA 1
ATOM 4899 C C . LEU B 1 174 ? -12.438 -13.812 -2.412 1 98 174 LEU B C 1
ATOM 4901 O O . LEU B 1 174 ? -13.289 -13.141 -1.82 1 98 174 LEU B O 1
ATOM 4905 N N . MET B 1 175 ? -12.719 -14.961 -2.959 1 98.19 175 MET B N 1
ATOM 4906 C CA . MET B 1 175 ? -14.078 -15.461 -3.072 1 98.19 175 MET B CA 1
ATOM 4907 C C . MET B 1 175 ? -14.641 -15.836 -1.702 1 98.19 175 MET B C 1
ATOM 4909 O O . MET B 1 175 ? -15.852 -15.961 -1.536 1 98.19 175 MET B O 1
ATOM 4913 N N . ASN B 1 176 ? -13.742 -16.016 -0.736 1 97.56 176 ASN B N 1
ATOM 4914 C CA . ASN B 1 176 ? -14.164 -16.375 0.615 1 97.56 176 ASN B CA 1
ATOM 4915 C C . ASN B 1 176 ? -13.984 -15.195 1.579 1 97.56 176 ASN B C 1
ATOM 4917 O O . ASN B 1 176 ? -14.023 -15.383 2.797 1 97.56 176 ASN B O 1
ATOM 4921 N N . THR B 1 177 ? -13.672 -14 1.119 1 97.19 177 THR B N 1
ATOM 4922 C CA . THR B 1 177 ? -13.531 -12.805 1.946 1 97.19 177 THR B CA 1
ATOM 4923 C C . THR B 1 177 ? -14.844 -12.039 2.025 1 97.19 177 THR B C 1
ATOM 4925 O O . THR B 1 177 ? -15.438 -11.703 0.999 1 97.19 177 THR B O 1
ATOM 4928 N N . PRO B 1 178 ? -15.281 -11.75 3.221 1 93.88 178 PRO B N 1
ATOM 4929 C CA . PRO B 1 178 ? -16.547 -11.016 3.359 1 93.88 178 PRO B CA 1
ATOM 4930 C C . PRO B 1 178 ? -16.531 -9.672 2.635 1 93.88 178 PRO B C 1
ATOM 4932 O O . PRO B 1 178 ? -15.516 -8.969 2.646 1 93.88 178 PRO B O 1
ATOM 4935 N N . GLU B 1 179 ? -17.625 -9.352 1.948 1 91.31 179 GLU B N 1
ATOM 4936 C CA . GLU B 1 179 ? -17.875 -8.086 1.266 1 91.31 179 GLU B CA 1
ATOM 4937 C C . GLU B 1 179 ? -16.906 -7.887 0.107 1 91.31 179 GLU B C 1
ATOM 4939 O O . GLU B 1 179 ? -16.562 -6.754 -0.239 1 91.31 179 GLU B O 1
ATOM 4944 N N . ASN B 1 180 ? -16.406 -9.055 -0.425 1 95.94 180 ASN B N 1
ATOM 4945 C CA . ASN B 1 180 ? -15.531 -8.914 -1.58 1 95.94 180 ASN B CA 1
ATOM 4946 C C . ASN B 1 180 ? -16.266 -8.305 -2.771 1 95.94 180 ASN B C 1
ATOM 4948 O O . ASN B 1 180 ? -17.5 -8.195 -2.762 1 95.94 180 ASN B O 1
ATOM 4952 N N . VAL B 1 181 ? -15.594 -7.926 -3.77 1 94.56 181 VAL B N 1
ATOM 4953 C CA . VAL B 1 181 ? -16.094 -7.129 -4.887 1 94.56 181 VAL B CA 1
ATOM 4954 C C . VAL B 1 181 ? -17.094 -7.949 -5.699 1 94.56 181 VAL B C 1
ATOM 4956 O O . VAL B 1 181 ? -18.031 -7.398 -6.277 1 94.56 181 VAL B O 1
ATOM 4959 N N . PHE B 1 182 ? -17 -9.273 -5.727 1 96.62 182 PHE B N 1
ATOM 4960 C CA . PHE B 1 182 ? -17.906 -10.117 -6.488 1 96.62 182 PHE B CA 1
ATOM 4961 C C . PHE B 1 182 ? -19.297 -10.133 -5.844 1 96.62 182 PHE B C 1
ATOM 4963 O O . PHE B 1 182 ? -20.312 -10.211 -6.543 1 96.62 182 PHE B O 1
ATOM 4970 N N . ILE B 1 183 ? -19.297 -10.031 -4.559 1 95.38 183 ILE B N 1
ATOM 4971 C CA . ILE B 1 183 ? -20.547 -9.969 -3.816 1 95.38 183 ILE B CA 1
ATOM 4972 C C . ILE B 1 183 ? -21.141 -8.562 -3.914 1 95.38 183 ILE B C 1
ATOM 4974 O O . ILE B 1 183 ? -22.312 -8.398 -4.227 1 95.38 183 ILE B O 1
ATOM 4978 N N . SER B 1 184 ? -20.312 -7.59 -3.695 1 92 184 SER B N 1
ATOM 4979 C CA . SER B 1 184 ? -20.797 -6.211 -3.678 1 92 184 SER B CA 1
ATOM 4980 C C . SER B 1 184 ? -21.328 -5.789 -5.043 1 92 184 SER B C 1
ATOM 4982 O O . SER B 1 184 ? -22.25 -4.977 -5.137 1 92 184 SER B O 1
ATOM 4984 N N . GLU B 1 185 ? -20.797 -6.441 -6.09 1 90.94 185 GLU B N 1
ATOM 4985 C CA . GLU B 1 185 ? -21.234 -6.105 -7.445 1 90.94 185 GLU B CA 1
ATOM 4986 C C . GLU B 1 185 ? -22.344 -7.039 -7.918 1 90.94 185 GLU B C 1
ATOM 4988 O O . GLU B 1 185 ? -22.812 -6.922 -9.047 1 90.94 185 GLU B O 1
ATOM 4993 N N . GLY B 1 186 ? -22.75 -7.992 -7.113 1 91.94 186 GLY B N 1
ATOM 4994 C CA . GLY B 1 186 ? -23.875 -8.867 -7.402 1 91.94 186 GLY B CA 1
ATOM 4995 C C . GLY B 1 186 ? -23.531 -9.977 -8.383 1 91.94 186 GLY B C 1
ATOM 4996 O O . GLY B 1 186 ? -24.422 -10.523 -9.039 1 91.94 186 GLY B O 1
ATOM 4997 N N . ILE B 1 187 ? -22.234 -10.234 -8.531 1 92.25 187 ILE B N 1
ATOM 4998 C CA . ILE B 1 187 ? -21.797 -11.281 -9.445 1 92.25 187 ILE B CA 1
ATOM 4999 C C . ILE B 1 187 ? -22.094 -12.656 -8.836 1 92.25 187 ILE B C 1
ATOM 5001 O O . ILE B 1 187 ? -22.484 -13.578 -9.547 1 92.25 187 ILE B O 1
ATOM 5005 N N . VAL B 1 188 ? -21.844 -12.758 -7.508 1 95.19 188 VAL B N 1
ATOM 5006 C CA . VAL B 1 188 ? -22.219 -13.938 -6.738 1 95.19 188 VAL B CA 1
ATOM 5007 C C . VAL B 1 188 ? -23.016 -13.508 -5.5 1 95.19 188 VAL B C 1
ATOM 5009 O O . VAL B 1 188 ? -22.844 -12.391 -5.004 1 95.19 188 VAL B O 1
ATOM 5012 N N . ASP B 1 189 ? -23.828 -14.406 -4.973 1 94.69 189 ASP B N 1
ATOM 5013 C CA . ASP B 1 189 ? -24.719 -14.055 -3.869 1 94.69 189 ASP B CA 1
ATOM 5014 C C . ASP B 1 189 ? -24.156 -14.547 -2.535 1 94.69 189 ASP B C 1
ATOM 5016 O O . ASP B 1 189 ? -24.594 -14.109 -1.473 1 94.69 189 ASP B O 1
ATOM 5020 N N . GLN B 1 190 ? -23.203 -15.469 -2.648 1 95.62 190 GLN B N 1
ATOM 5021 C CA . GLN B 1 190 ? -22.641 -16.031 -1.424 1 95.62 190 GLN B CA 1
ATOM 5022 C C . GLN B 1 190 ? -21.141 -16.234 -1.549 1 95.62 190 GLN B C 1
ATOM 5024 O O . GLN B 1 190 ? -20.594 -16.25 -2.656 1 95.62 190 GLN B O 1
ATOM 5029 N N . LEU B 1 191 ? -20.547 -16.375 -0.369 1 96.88 191 LEU B N 1
ATOM 5030 C CA . LEU B 1 191 ? -19.125 -16.688 -0.333 1 96.88 191 LEU B CA 1
ATOM 5031 C C . LEU B 1 191 ? -18.875 -18.109 -0.864 1 96.88 191 LEU B C 1
ATOM 5033 O O . LEU B 1 191 ? -19.734 -18.969 -0.759 1 96.88 191 LEU B O 1
ATOM 5037 N N . ILE B 1 192 ? -17.766 -18.312 -1.506 1 97.5 192 ILE B N 1
ATOM 5038 C CA . ILE B 1 192 ? -17.266 -19.625 -1.883 1 97.5 192 ILE B CA 1
ATOM 5039 C C . ILE B 1 192 ? -16.172 -20.062 -0.91 1 97.5 192 ILE B C 1
ATOM 5041 O O . ILE B 1 192 ? -15.031 -19.625 -1.016 1 97.5 192 ILE B O 1
ATOM 5045 N N . PRO B 1 193 ? -16.547 -20.906 0.009 1 96.5 193 PRO B N 1
ATOM 5046 C CA . PRO B 1 193 ? -15.602 -21.25 1.077 1 96.5 193 PRO B CA 1
ATOM 5047 C C . PRO B 1 193 ? -14.359 -21.969 0.561 1 96.5 193 PRO B C 1
ATOM 5049 O O . PRO B 1 193 ? -14.406 -22.594 -0.496 1 96.5 193 PRO B O 1
ATOM 5052 N N . THR B 1 194 ? -13.305 -21.938 1.315 1 96.88 194 THR B N 1
ATOM 5053 C CA . THR B 1 194 ? -12.039 -22.562 0.918 1 96.88 194 THR B CA 1
ATOM 5054 C C . THR B 1 194 ? -12.156 -24.094 0.954 1 96.88 194 THR B C 1
ATOM 5056 O O . THR B 1 194 ? -11.344 -24.797 0.35 1 96.88 194 THR B O 1
ATOM 5059 N N . THR B 1 195 ? -13.141 -24.625 1.628 1 96.56 195 THR B N 1
ATOM 5060 C CA . THR B 1 195 ? -13.398 -26.062 1.613 1 96.56 195 THR B CA 1
ATOM 5061 C C . THR B 1 195 ? -13.906 -26.5 0.244 1 96.56 195 THR B C 1
ATOM 5063 O O . THR B 1 195 ? -13.812 -27.688 -0.104 1 96.56 195 THR B O 1
ATOM 5066 N N . ALA B 1 196 ? -14.391 -25.516 -0.511 1 97.5 196 ALA B N 1
ATOM 5067 C CA . ALA B 1 196 ? -14.852 -25.812 -1.866 1 97.5 196 ALA B CA 1
ATOM 5068 C C . ALA B 1 196 ? -13.773 -25.484 -2.895 1 97.5 196 ALA B C 1
ATOM 5070 O O . ALA B 1 196 ? -13.938 -25.766 -4.086 1 97.5 196 ALA B O 1
ATOM 5071 N N . THR B 1 197 ? -12.664 -24.875 -2.48 1 98.06 197 THR B N 1
ATOM 5072 C CA . THR B 1 197 ? -11.602 -24.5 -3.404 1 98.06 197 THR B CA 1
ATOM 5073 C C . THR B 1 197 ? -10.266 -25.109 -2.973 1 98.06 197 THR B C 1
ATOM 5075 O O . THR B 1 197 ? -9.953 -26.25 -3.344 1 98.06 197 THR B O 1
ATOM 5078 N N . ILE B 1 198 ? -9.625 -24.562 -2.023 1 98.19 198 ILE B N 1
ATOM 5079 C CA . ILE B 1 198 ? -8.242 -24.875 -1.666 1 98.19 198 ILE B CA 1
ATOM 5080 C C . ILE B 1 198 ? -8.172 -26.25 -1.016 1 98.19 198 ILE B C 1
ATOM 5082 O O . ILE B 1 198 ? -7.277 -27.047 -1.323 1 98.19 198 ILE B O 1
ATOM 5086 N N . PHE B 1 199 ? -9.141 -26.547 -0.169 1 97.31 199 PHE B N 1
ATOM 5087 C CA . PHE B 1 199 ? -9.055 -27.766 0.628 1 97.31 199 PHE B CA 1
ATOM 5088 C C . PHE B 1 199 ? -9.906 -28.875 0.025 1 97.31 199 PHE B C 1
ATOM 5090 O O . PHE B 1 199 ? -10.016 -29.953 0.596 1 97.31 199 PHE B O 1
ATOM 5097 N N . HIS B 1 200 ? -10.57 -28.578 -1.062 1 98 200 HIS B N 1
ATOM 5098 C CA . HIS B 1 200 ? -11.352 -29.625 -1.725 1 98 200 HIS B CA 1
ATOM 5099 C C . HIS B 1 200 ? -10.469 -30.766 -2.207 1 98 200 HIS B C 1
ATOM 5101 O O . HIS B 1 200 ? -9.352 -30.531 -2.689 1 98 200 HIS B O 1
ATOM 5107 N N . PRO B 1 201 ? -10.914 -31.984 -2.18 1 98 201 PRO B N 1
ATOM 5108 C CA . PRO B 1 201 ? -10.109 -33.125 -2.643 1 98 201 PRO B CA 1
ATOM 5109 C C . PRO B 1 201 ? -9.641 -32.969 -4.086 1 98 201 PRO B C 1
ATOM 5111 O O . PRO B 1 201 ? -8.531 -33.375 -4.43 1 98 201 PRO B O 1
ATOM 5114 N N . TYR B 1 202 ? -10.484 -32.375 -4.898 1 98.12 202 TYR B N 1
ATOM 5115 C CA . TYR B 1 202 ? -10.117 -32.062 -6.277 1 98.12 202 TYR B CA 1
ATOM 5116 C C . TYR B 1 202 ? -8.812 -31.297 -6.332 1 98.12 202 TYR B C 1
ATOM 5118 O O . TYR B 1 202 ? -7.895 -31.641 -7.082 1 98.12 202 TYR B O 1
ATOM 5126 N N . THR B 1 203 ? -8.719 -30.266 -5.535 1 98.5 203 THR B N 1
ATOM 5127 C CA . THR B 1 203 ? -7.566 -29.375 -5.516 1 98.5 203 THR B CA 1
ATOM 5128 C C . THR B 1 203 ? -6.348 -30.078 -4.922 1 98.5 203 THR B C 1
ATOM 5130 O O . THR B 1 203 ? -5.234 -29.938 -5.43 1 98.5 203 THR B O 1
ATOM 5133 N N . LEU B 1 204 ? -6.574 -30.828 -3.891 1 98.25 204 LEU B N 1
ATOM 5134 C CA . LEU B 1 204 ? -5.473 -31.5 -3.209 1 98.25 204 LEU B CA 1
ATOM 5135 C C . LEU B 1 204 ? -4.863 -32.594 -4.094 1 98.25 204 LEU B C 1
ATOM 5137 O O . LEU B 1 204 ? -3.643 -32.75 -4.117 1 98.25 204 LEU B O 1
ATOM 5141 N N . VAL B 1 205 ? -5.688 -33.312 -4.805 1 98.44 205 VAL B N 1
ATOM 5142 C CA . VAL B 1 205 ? -5.199 -34.344 -5.734 1 98.44 205 VAL B CA 1
ATOM 5143 C C . VAL B 1 205 ? -4.402 -33.656 -6.852 1 98.44 205 VAL B C 1
ATOM 5145 O O . VAL B 1 205 ? -3.33 -34.156 -7.23 1 98.44 205 VAL B O 1
ATOM 5148 N N . LEU B 1 206 ? -4.926 -32.562 -7.363 1 98.5 206 LEU B N 1
ATOM 5149 C CA . LEU B 1 206 ? -4.211 -31.812 -8.391 1 98.5 206 LEU B CA 1
ATOM 5150 C C . LEU B 1 206 ? -2.865 -31.328 -7.867 1 98.5 206 LEU B C 1
ATOM 5152 O O . LEU B 1 206 ? -1.858 -31.391 -8.578 1 98.5 206 LEU B O 1
ATOM 5156 N N . LEU B 1 207 ? -2.875 -30.859 -6.66 1 98.44 207 LEU B N 1
ATOM 5157 C CA . LEU B 1 207 ? -1.676 -30.297 -6.047 1 98.44 207 LEU B CA 1
ATOM 5158 C C . LEU B 1 207 ? -0.582 -31.359 -5.926 1 98.44 207 LEU B C 1
ATOM 5160 O O . LEU B 1 207 ? 0.537 -31.156 -6.406 1 98.44 207 LEU B O 1
ATOM 5164 N N . VAL B 1 208 ? -0.922 -32.438 -5.285 1 98.44 208 VAL B N 1
ATOM 5165 C CA . VAL B 1 208 ? 0.056 -33.5 -5.066 1 98.44 208 VAL B CA 1
ATOM 5166 C C . VAL B 1 208 ? 0.52 -34.062 -6.414 1 98.44 208 VAL B C 1
ATOM 5168 O O . VAL B 1 208 ? 1.718 -34.25 -6.633 1 98.44 208 VAL B O 1
ATOM 5171 N N . GLY B 1 209 ? -0.459 -34.312 -7.312 1 98.5 209 GLY B N 1
ATOM 5172 C CA . GLY B 1 209 ? -0.109 -34.812 -8.641 1 98.5 209 GLY B CA 1
ATOM 5173 C C . GLY B 1 209 ? 0.812 -33.844 -9.391 1 98.5 209 GLY B C 1
ATOM 5174 O O . GLY B 1 209 ? 1.777 -34.281 -10.016 1 98.5 209 GLY B O 1
ATOM 5175 N N . ALA B 1 210 ? 0.536 -32.594 -9.344 1 98.5 210 ALA B N 1
ATOM 5176 C CA . ALA B 1 210 ? 1.331 -31.594 -10.055 1 98.5 210 ALA B CA 1
ATOM 5177 C C . ALA B 1 210 ? 2.74 -31.5 -9.477 1 98.5 210 ALA B C 1
ATOM 5179 O O . ALA B 1 210 ? 3.717 -31.375 -10.227 1 98.5 210 ALA B O 1
ATOM 5180 N N . ILE B 1 211 ? 2.838 -31.5 -8.164 1 98.62 211 ILE B N 1
ATOM 5181 C CA . ILE B 1 211 ? 4.141 -31.406 -7.52 1 98.62 211 ILE B CA 1
ATOM 5182 C C . ILE B 1 211 ? 4.977 -32.625 -7.867 1 98.62 211 ILE B C 1
ATOM 5184 O O . ILE B 1 211 ? 6.152 -32.531 -8.219 1 98.62 211 ILE B O 1
ATOM 5188 N N . VAL B 1 212 ? 4.391 -33.844 -7.809 1 98.62 212 VAL B N 1
ATOM 5189 C CA . VAL B 1 212 ? 5.098 -35.062 -8.109 1 98.62 212 VAL B CA 1
ATOM 5190 C C . VAL B 1 212 ? 5.52 -35.094 -9.578 1 98.62 212 VAL B C 1
ATOM 5192 O O . VAL B 1 212 ? 6.672 -35.375 -9.898 1 98.62 212 VAL B O 1
ATOM 5195 N N . TYR B 1 213 ? 4.602 -34.781 -10.438 1 98.56 213 TYR B N 1
ATOM 5196 C CA . TYR B 1 213 ? 4.898 -34.719 -11.867 1 98.56 213 TYR B CA 1
ATOM 5197 C C . TYR B 1 213 ? 6.047 -33.781 -12.148 1 98.56 213 TYR B C 1
ATOM 5199 O O . TYR B 1 213 ? 6.965 -34.094 -12.906 1 98.56 213 TYR B O 1
ATOM 5207 N N . THR B 1 214 ? 6.004 -32.594 -11.57 1 98.56 214 THR B N 1
ATOM 5208 C CA . THR B 1 214 ? 7.023 -31.594 -11.812 1 98.56 214 THR B CA 1
ATOM 5209 C C . THR B 1 214 ? 8.367 -32.031 -11.227 1 98.56 214 THR B C 1
ATOM 5211 O O . THR B 1 214 ? 9.422 -31.75 -11.812 1 98.56 214 THR B O 1
ATOM 5214 N N . ALA B 1 215 ? 8.305 -32.625 -10.07 1 98.06 215 ALA B N 1
ATOM 5215 C CA . ALA B 1 215 ? 9.531 -33.156 -9.469 1 98.06 215 ALA B CA 1
ATOM 5216 C C . ALA B 1 215 ? 10.227 -34.156 -10.406 1 98.06 215 ALA B C 1
ATOM 5218 O O . ALA B 1 215 ? 11.445 -34.062 -10.594 1 98.06 215 ALA B O 1
ATOM 5219 N N . VAL B 1 216 ? 9.461 -35.031 -10.961 1 97.88 216 VAL B N 1
ATOM 5220 C CA . VAL B 1 216 ? 10 -36.031 -11.891 1 97.88 216 VAL B CA 1
ATOM 5221 C C . VAL B 1 216 ? 10.531 -35.312 -13.141 1 97.88 216 VAL B C 1
ATOM 5223 O O . VAL B 1 216 ? 11.609 -35.656 -13.641 1 97.88 216 VAL B O 1
ATOM 5226 N N . LEU B 1 217 ? 9.812 -34.375 -13.609 1 97.06 217 LEU B N 1
ATOM 5227 C CA . LEU B 1 217 ? 10.211 -33.625 -14.797 1 97.06 217 LEU B CA 1
ATOM 5228 C C . LEU B 1 217 ? 11.531 -32.875 -14.562 1 97.06 217 LEU B C 1
ATOM 5230 O O . LEU B 1 217 ? 12.422 -32.906 -15.414 1 97.06 217 LEU B O 1
ATOM 5234 N N . LEU B 1 218 ? 11.664 -32.188 -13.438 1 97.06 218 LEU B N 1
ATOM 5235 C CA . LEU B 1 218 ? 12.891 -31.469 -13.102 1 97.06 218 LEU B CA 1
ATOM 5236 C C . LEU B 1 218 ? 14.07 -32.438 -13 1 97.06 218 LEU B C 1
ATOM 5238 O O . LEU B 1 218 ? 15.18 -32.094 -13.445 1 97.06 218 LEU B O 1
ATOM 5242 N N . TYR B 1 219 ? 13.844 -33.562 -12.414 1 95.75 219 TYR B N 1
ATOM 5243 C CA . TYR B 1 219 ? 14.875 -34.594 -12.328 1 95.75 219 TYR B CA 1
ATOM 5244 C C . TYR B 1 219 ? 15.352 -35 -13.719 1 95.75 219 TYR B C 1
ATOM 5246 O O . TYR B 1 219 ? 16.562 -35.094 -13.961 1 95.75 219 TYR B O 1
ATOM 5254 N N . LEU B 1 220 ? 14.406 -35.188 -14.609 1 93.56 220 LEU B N 1
ATOM 5255 C CA . LEU B 1 220 ? 14.703 -35.688 -15.945 1 93.56 220 LEU B CA 1
ATOM 5256 C C . LEU B 1 220 ? 15.328 -34.594 -16.812 1 93.56 220 LEU B C 1
ATOM 5258 O O . LEU B 1 220 ? 16.062 -34.906 -17.75 1 93.56 220 LEU B O 1
ATOM 5262 N N . LEU B 1 221 ? 15.086 -33.406 -16.5 1 93 221 LEU B N 1
ATOM 5263 C CA . LEU B 1 221 ? 15.617 -32.281 -17.297 1 93 221 LEU B CA 1
ATOM 5264 C C . LEU B 1 221 ? 17.031 -31.953 -16.859 1 93 221 LEU B C 1
ATOM 5266 O O . LEU B 1 221 ? 17.734 -31.219 -17.562 1 93 221 LEU B O 1
ATOM 5270 N N . SER B 1 222 ? 17.438 -32.438 -15.727 1 92.62 222 SER B N 1
ATOM 5271 C CA . SER B 1 222 ? 18.781 -32.156 -15.25 1 92.62 222 SER B CA 1
ATOM 5272 C C . SER B 1 222 ? 19.828 -32.844 -16.141 1 92.62 222 SER B C 1
ATOM 5274 O O . SER B 1 222 ? 19.797 -34.031 -16.344 1 92.62 222 SER B O 1
ATOM 5276 N N . PRO B 1 223 ? 20.703 -32.031 -16.609 1 90.25 223 PRO B N 1
ATOM 5277 C CA . PRO B 1 223 ? 21.719 -32.594 -17.484 1 90.25 223 PRO B CA 1
ATOM 5278 C C . PRO B 1 223 ? 22.781 -33.406 -16.719 1 90.25 223 PRO B C 1
ATOM 5280 O O . PRO B 1 223 ? 22.906 -33.25 -15.492 1 90.25 223 PRO B O 1
ATOM 5283 N N . PRO B 1 224 ? 23.5 -34.219 -17.531 1 89 224 PRO B N 1
ATOM 5284 C CA . PRO B 1 224 ? 24.641 -34.875 -16.891 1 89 224 PRO B CA 1
ATOM 5285 C C . PRO B 1 224 ? 25.703 -33.906 -16.422 1 89 224 PRO B C 1
ATOM 5287 O O . PRO B 1 224 ? 25.719 -32.75 -16.844 1 89 224 PRO B O 1
ATOM 5290 N N . ALA B 1 225 ? 26.531 -34.375 -15.555 1 89.19 225 ALA B N 1
ATOM 5291 C CA . ALA B 1 225 ? 27.547 -33.531 -14.906 1 89.19 225 ALA B CA 1
ATOM 5292 C C . ALA B 1 225 ? 28.422 -32.844 -15.938 1 89.19 225 ALA B C 1
ATOM 5294 O O . ALA B 1 225 ? 28.812 -31.672 -15.75 1 89.19 225 ALA B O 1
ATOM 5295 N N . SER B 1 226 ? 28.734 -33.5 -17.031 1 87.94 226 SER B N 1
ATOM 5296 C CA . SER B 1 226 ? 29.641 -32.969 -18.047 1 87.94 226 SER B CA 1
ATOM 5297 C C . SER B 1 226 ? 29.031 -31.781 -18.781 1 87.94 226 SER B C 1
ATOM 5299 O O . SER B 1 226 ? 29.75 -30.953 -19.344 1 87.94 226 SER B O 1
ATOM 5301 N N . GLU B 1 227 ? 27.734 -31.672 -18.719 1 88.56 227 GLU B N 1
ATOM 5302 C CA . GLU B 1 227 ? 27.047 -30.609 -19.453 1 88.56 227 GLU B CA 1
ATOM 5303 C C . GLU B 1 227 ? 26.422 -29.594 -18.5 1 88.56 227 GLU B C 1
ATOM 5305 O O . GLU B 1 227 ? 25.703 -28.688 -18.938 1 88.56 227 GLU B O 1
ATOM 5310 N N . SER B 1 228 ? 26.766 -29.703 -17.234 1 91.75 228 SER B N 1
ATOM 5311 C CA . SER B 1 228 ? 26.172 -28.812 -16.234 1 91.75 228 SER B CA 1
ATOM 5312 C C . SER B 1 228 ? 27 -27.531 -16.094 1 91.75 228 SER B C 1
ATOM 5314 O O . SER B 1 228 ? 28.219 -27.562 -16.125 1 91.75 228 SER B O 1
ATOM 5316 N N . GLU B 1 229 ? 26.234 -26.438 -16.062 1 93.62 229 GLU B N 1
ATOM 5317 C CA . GLU B 1 229 ? 26.828 -25.141 -15.773 1 93.62 229 GLU B CA 1
ATOM 5318 C C . GLU B 1 229 ? 26.609 -24.734 -14.32 1 93.62 229 GLU B C 1
ATOM 5320 O O . GLU B 1 229 ? 25.453 -24.578 -13.891 1 93.62 229 GLU B O 1
ATOM 5325 N N . GLY B 1 230 ? 27.781 -24.469 -13.719 1 93.81 230 GLY B N 1
ATOM 5326 C CA . GLY B 1 230 ? 27.688 -24.125 -12.305 1 93.81 230 GLY B CA 1
ATOM 5327 C C . GLY B 1 230 ? 27.453 -22.641 -12.062 1 93.81 230 GLY B C 1
ATOM 5328 O O . GLY B 1 230 ? 27.375 -21.859 -13.008 1 93.81 230 GLY B O 1
ATOM 5329 N N . ILE B 1 231 ? 27.312 -22.297 -10.781 1 95.88 231 ILE B N 1
ATOM 5330 C CA . ILE B 1 231 ? 26.953 -20.938 -10.367 1 95.88 231 ILE B CA 1
ATOM 5331 C C . ILE B 1 231 ? 28.047 -19.953 -10.773 1 95.88 231 ILE B C 1
ATOM 5333 O O . ILE B 1 231 ? 27.766 -18.797 -11.102 1 95.88 231 ILE B O 1
ATOM 5337 N N . THR B 1 232 ? 29.266 -20.328 -10.844 1 94.25 232 THR B N 1
ATOM 5338 C CA . THR B 1 232 ? 30.406 -19.453 -11.102 1 94.25 232 THR B CA 1
ATOM 5339 C C . THR B 1 232 ? 30.406 -18.984 -12.555 1 94.25 232 THR B C 1
ATOM 5341 O O . THR B 1 232 ? 31.109 -18.031 -12.898 1 94.25 232 THR B O 1
ATOM 5344 N N . GLU B 1 233 ? 29.703 -19.672 -13.359 1 92.25 233 GLU B N 1
ATOM 5345 C CA . GLU B 1 233 ? 29.531 -19.219 -14.734 1 92.25 233 GLU B CA 1
ATOM 5346 C C . GLU B 1 233 ? 28.656 -17.969 -14.805 1 92.25 233 GLU B C 1
ATOM 5348 O O . GLU B 1 233 ? 28.672 -17.25 -15.797 1 92.25 233 GLU B O 1
ATOM 5353 N N . PHE B 1 234 ? 27.938 -17.703 -13.719 1 91.94 234 PHE B N 1
ATOM 5354 C CA . PHE B 1 234 ? 26.953 -16.625 -13.742 1 91.94 234 PHE B CA 1
ATOM 5355 C C . PHE B 1 234 ? 27.234 -15.602 -12.656 1 91.94 234 PHE B C 1
ATOM 5357 O O . PHE B 1 234 ? 26.859 -14.438 -12.781 1 91.94 234 PHE B O 1
ATOM 5364 N N . VAL B 1 235 ? 27.766 -16.016 -11.586 1 92.38 235 VAL B N 1
ATOM 5365 C CA . VAL B 1 235 ? 28.094 -15.164 -10.453 1 92.38 235 VAL B CA 1
ATOM 5366 C C . VAL B 1 235 ? 29.578 -15.273 -10.125 1 92.38 235 VAL B C 1
ATOM 5368 O O . VAL B 1 235 ? 30.078 -16.375 -9.891 1 92.38 235 VAL B O 1
ATOM 5371 N N . PRO B 1 236 ? 30.188 -14.109 -10.086 1 91.06 236 PRO B N 1
ATOM 5372 C CA . PRO B 1 236 ? 31.609 -14.156 -9.734 1 91.06 236 PRO B CA 1
ATOM 5373 C C . PRO B 1 236 ? 31.859 -14.773 -8.359 1 91.06 236 PRO B C 1
ATOM 5375 O O . PRO B 1 236 ? 31.094 -14.539 -7.426 1 91.06 236 PRO B O 1
ATOM 5378 N N . GLU B 1 237 ? 32.938 -15.477 -8.312 1 88.06 237 GLU B N 1
ATOM 5379 C CA . GLU B 1 237 ? 33.281 -16.203 -7.09 1 88.06 237 GLU B CA 1
ATOM 5380 C C . GLU B 1 237 ? 33.438 -15.242 -5.91 1 88.06 237 GLU B C 1
ATOM 5382 O O . GLU B 1 237 ? 33.094 -15.586 -4.777 1 88.06 237 GLU B O 1
ATOM 5387 N N . GLU B 1 238 ? 33.875 -14.055 -6.133 1 85.56 238 GLU B N 1
ATOM 5388 C CA . GLU B 1 238 ? 34.094 -13.062 -5.09 1 85.56 238 GLU B CA 1
ATOM 5389 C C . GLU B 1 238 ? 32.781 -12.641 -4.441 1 85.56 238 GLU B C 1
ATOM 5391 O O . GLU B 1 238 ? 32.75 -12.273 -3.266 1 85.56 238 GLU B O 1
ATOM 5396 N N . GLU B 1 239 ? 31.797 -12.727 -5.234 1 81.69 239 GLU B N 1
ATOM 5397 C CA . GLU B 1 239 ? 30.484 -12.312 -4.754 1 81.69 239 GLU B CA 1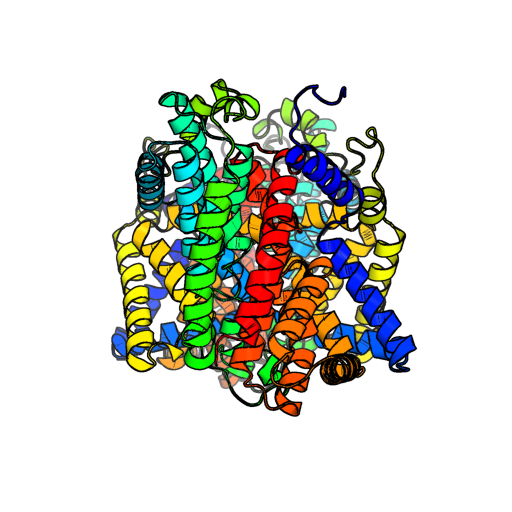
ATOM 5398 C C . GLU B 1 239 ? 29.812 -13.43 -3.963 1 81.69 239 GLU B C 1
ATOM 5400 O O . GLU B 1 239 ? 28.844 -13.188 -3.232 1 81.69 239 GLU B O 1
ATOM 5405 N N . LEU B 1 240 ? 30.281 -14.57 -4.199 1 81.56 240 LEU B N 1
ATOM 5406 C CA . LEU B 1 240 ? 29.688 -15.711 -3.5 1 81.56 240 LEU B CA 1
ATOM 5407 C C . LEU B 1 240 ? 30.125 -15.727 -2.035 1 81.56 240 LEU B C 1
ATOM 5409 O O . LEU B 1 240 ? 29.375 -16.219 -1.176 1 81.56 240 LEU B O 1
ATOM 5413 N N . THR B 1 241 ? 31.391 -15.219 -1.798 1 63.44 241 THR B N 1
ATOM 5414 C CA . THR B 1 241 ? 31.938 -15.211 -0.441 1 63.44 241 THR B CA 1
ATOM 5415 C C . THR B 1 241 ? 31.453 -13.977 0.322 1 63.44 241 THR B C 1
ATOM 5417 O O . THR B 1 241 ? 31.312 -14.016 1.546 1 63.44 241 THR B O 1
ATOM 5420 N N . SER B 1 242 ? 31.438 -12.891 -0.421 1 50.41 242 SER B N 1
ATOM 5421 C CA . SER B 1 242 ? 31.109 -11.641 0.252 1 50.41 242 SER B CA 1
ATOM 5422 C C . SER B 1 242 ? 29.656 -11.617 0.693 1 50.41 242 SER B C 1
ATOM 5424 O O . SER B 1 242 ? 29.312 -11.031 1.722 1 50.41 242 SER B O 1
ATOM 5426 N N . ASN B 1 243 ? 28.781 -12.047 -0.134 1 46.66 243 ASN B N 1
ATOM 5427 C CA . ASN B 1 243 ? 27.359 -11.797 0.02 1 46.66 243 ASN B CA 1
ATOM 5428 C C . ASN B 1 243 ? 26.719 -12.773 0.999 1 46.66 243 ASN B C 1
ATOM 5430 O O . ASN B 1 243 ? 25.484 -12.836 1.103 1 46.66 243 ASN B O 1
ATOM 5434 N N . ALA B 1 244 ? 27.469 -13.82 1.264 1 41.41 244 ALA B N 1
ATOM 5435 C CA . ALA B 1 244 ? 27 -14.484 2.471 1 41.41 244 ALA B CA 1
ATOM 5436 C C . ALA B 1 244 ? 26.469 -13.477 3.488 1 41.41 244 ALA B C 1
ATOM 5438 O O . ALA B 1 244 ? 25.781 -13.844 4.445 1 41.41 244 ALA B O 1
ATOM 5439 N N . ASP B 1 245 ? 27 -12.258 3.357 1 37.88 245 ASP B N 1
ATOM 5440 C CA . ASP B 1 245 ? 26.656 -11.125 4.207 1 37.88 245 ASP B CA 1
ATOM 5441 C C . ASP B 1 245 ? 25.375 -10.453 3.742 1 37.88 245 ASP B C 1
ATOM 5443 O O . ASP B 1 245 ? 25.047 -9.352 4.184 1 37.88 245 ASP B O 1
ATOM 5447 N N . VAL B 1 246 ? 24.938 -10.734 2.584 1 40.47 246 VAL B N 1
ATOM 5448 C CA . VAL B 1 246 ? 23.672 -10.109 2.197 1 40.47 246 VAL B CA 1
ATOM 5449 C C . VAL B 1 246 ? 22.656 -10.25 3.334 1 40.47 246 VAL B C 1
ATOM 5451 O O . VAL B 1 246 ? 21.672 -9.516 3.383 1 40.47 246 VAL B O 1
ATOM 5454 N N . VAL B 1 247 ? 22.609 -11.5 3.789 1 36.72 247 VAL B N 1
ATOM 5455 C CA . VAL B 1 247 ? 21.734 -11.5 4.961 1 36.72 247 VAL B CA 1
ATOM 5456 C C . VAL B 1 247 ? 22.406 -10.727 6.098 1 36.72 247 VAL B C 1
ATOM 5458 O O . VAL B 1 247 ? 23.266 -11.258 6.797 1 36.72 247 VAL B O 1
ATOM 5461 N N . LYS B 1 248 ? 22.969 -9.641 5.746 1 36.47 248 LYS B N 1
ATOM 5462 C CA . LYS B 1 248 ? 23.438 -8.859 6.891 1 36.47 248 LYS B CA 1
ATOM 5463 C C . LYS B 1 248 ? 22.703 -9.273 8.164 1 36.47 248 LYS B C 1
ATOM 5465 O O . LYS B 1 248 ? 21.516 -9.602 8.125 1 36.47 248 LYS B O 1
ATOM 5470 N N . ASP B 1 249 ? 23.453 -9.852 9.172 1 33.38 249 ASP B N 1
ATOM 5471 C CA . ASP B 1 249 ? 23.016 -10.102 10.531 1 33.38 249 ASP B CA 1
ATOM 5472 C C . ASP B 1 249 ? 21.828 -9.211 10.898 1 33.38 249 ASP B C 1
ATOM 5474 O O . ASP B 1 249 ? 21.984 -7.996 11.047 1 33.38 249 ASP B O 1
ATOM 5478 N N . GLY B 1 250 ? 20.906 -9.312 10.227 1 34.53 250 GLY B N 1
ATOM 5479 C CA . GLY B 1 250 ? 19.75 -8.68 10.844 1 34.53 250 GLY B CA 1
ATOM 5480 C C . GLY B 1 250 ? 19.812 -8.688 12.359 1 34.53 250 GLY B C 1
ATOM 5481 O O . GLY B 1 250 ? 18.781 -8.633 13.031 1 34.53 250 GLY B O 1
ATOM 5482 N N . ASP B 1 251 ? 20.703 -9.492 12.836 1 34.34 251 ASP B N 1
ATOM 5483 C CA . ASP B 1 251 ? 20.844 -9.07 14.227 1 34.34 251 ASP B CA 1
ATOM 5484 C C . ASP B 1 251 ? 21.016 -7.555 14.336 1 34.34 251 ASP B C 1
ATOM 5486 O O . ASP B 1 251 ? 21.953 -6.988 13.758 1 34.34 251 ASP B O 1
ATOM 5490 N N . GLY B 1 252 ? 20.062 -6.859 13.945 1 35.56 252 GLY B N 1
ATOM 5491 C CA . GLY B 1 252 ? 19.969 -5.492 14.43 1 35.56 252 GLY B CA 1
ATOM 5492 C C . GLY B 1 252 ? 21.047 -5.145 15.438 1 35.56 252 GLY B C 1
ATOM 5493 O O . GLY B 1 252 ? 20.859 -4.254 16.266 1 35.56 252 GLY B O 1
ATOM 5494 N N . GLU B 1 253 ? 21.844 -6.078 15.711 1 34.53 253 GLU B N 1
ATOM 5495 C CA . GLU B 1 253 ? 22.938 -5.648 16.578 1 34.53 253 GLU B CA 1
ATOM 5496 C C . GLU B 1 253 ? 23.75 -4.547 15.914 1 34.53 253 GLU B C 1
ATOM 5498 O O . GLU B 1 253 ? 24.922 -4.766 15.555 1 34.53 253 GLU B O 1
ATOM 5503 N N . GLY B 1 254 ? 23.453 -4.09 14.695 1 34.75 254 GLY B N 1
ATOM 5504 C CA . GLY B 1 254 ? 24.328 -2.965 14.422 1 34.75 254 GLY B CA 1
ATOM 5505 C C . GLY B 1 254 ? 24.812 -2.258 15.68 1 34.75 254 GLY B C 1
ATOM 5506 O O . GLY B 1 254 ? 24.5 -2.689 16.797 1 34.75 254 GLY B O 1
ATOM 5507 N N . ASN B 1 255 ? 25.062 -0.857 15.492 1 33.81 255 ASN B N 1
ATOM 5508 C CA . ASN B 1 255 ? 25.797 -0.038 16.453 1 33.81 255 ASN B CA 1
ATOM 5509 C C . ASN B 1 255 ? 25.188 -0.119 17.844 1 33.81 255 ASN B C 1
ATOM 5511 O O . ASN B 1 255 ? 24.312 0.674 18.188 1 33.81 255 ASN B O 1
ATOM 5515 N N . ALA B 1 256 ? 24.891 -1.144 18.297 1 37.5 256 ALA B N 1
ATOM 5516 C CA . ALA B 1 256 ? 24.719 -1.253 19.75 1 37.5 256 ALA B CA 1
ATOM 5517 C C . ALA B 1 256 ? 25.75 -0.402 20.484 1 37.5 256 ALA B C 1
ATOM 5519 O O . ALA B 1 256 ? 25.812 -0.422 21.719 1 37.5 256 ALA B O 1
ATOM 5520 N N . GLN B 1 257 ? 26.766 -0.239 19.844 1 38.12 257 GLN B N 1
ATOM 5521 C CA . GLN B 1 257 ? 27.781 0.356 20.719 1 38.12 257 GLN B CA 1
ATOM 5522 C C . GLN B 1 257 ? 27.297 1.678 21.312 1 38.12 257 GLN B C 1
ATOM 5524 O O . GLN B 1 257 ? 27.891 2.211 22.234 1 38.12 257 GLN B O 1
ATOM 5529 N N . ALA B 1 258 ? 26.656 2.598 20.453 1 43.91 258 ALA B N 1
ATOM 5530 C CA . ALA B 1 258 ? 26.438 3.85 21.172 1 43.91 258 ALA B CA 1
ATOM 5531 C C . ALA B 1 258 ? 25.375 3.684 22.25 1 43.91 258 ALA B C 1
ATOM 5533 O O . ALA B 1 258 ? 24.531 2.777 22.172 1 43.91 258 ALA B O 1
ATOM 5534 N N . THR B 1 259 ? 25.297 4.395 23.422 1 54.06 259 THR B N 1
ATOM 5535 C CA . THR B 1 259 ? 24.422 4.516 24.594 1 54.06 259 THR B CA 1
ATOM 5536 C C . THR B 1 259 ? 22.953 4.457 24.188 1 54.06 259 THR B C 1
ATOM 5538 O O . THR B 1 259 ? 22.438 5.402 23.594 1 54.06 259 THR B O 1
ATOM 5541 N N . ALA B 1 260 ? 22.391 3.213 24.016 1 67.88 260 ALA B N 1
ATOM 5542 C CA . ALA B 1 260 ? 20.984 3.002 23.734 1 67.88 260 ALA B CA 1
ATOM 5543 C C . ALA B 1 260 ? 20.109 3.975 24.531 1 67.88 260 ALA B C 1
ATOM 5545 O O . ALA B 1 260 ? 20.188 4.031 25.766 1 67.88 260 ALA B O 1
ATOM 5546 N N . THR B 1 261 ? 19.469 4.887 23.906 1 78.31 261 THR B N 1
ATOM 5547 C CA . THR B 1 261 ? 18.516 5.801 24.531 1 78.31 261 THR B CA 1
ATOM 5548 C C . THR B 1 261 ? 17.297 5.043 25.047 1 78.31 261 THR B C 1
ATOM 5550 O O . THR B 1 261 ? 17.094 3.873 24.719 1 78.31 261 THR B O 1
ATOM 5553 N N . PRO B 1 262 ? 16.688 5.609 25.969 1 78.31 262 PRO B N 1
ATOM 5554 C CA . PRO B 1 262 ? 15.438 4.984 26.422 1 78.31 262 PRO B CA 1
ATOM 5555 C C . PRO B 1 262 ? 14.484 4.676 25.266 1 78.31 262 PRO B C 1
ATOM 5557 O O . PRO B 1 262 ? 13.805 3.648 25.281 1 78.31 262 PRO B O 1
ATOM 5560 N N . ALA B 1 263 ? 14.5 5.438 24.281 1 78.38 263 ALA B N 1
ATOM 5561 C CA . ALA B 1 263 ? 13.664 5.203 23.109 1 78.38 263 ALA B CA 1
ATOM 5562 C C . ALA B 1 263 ? 14.109 3.945 22.375 1 78.38 263 ALA B C 1
ATOM 5564 O O . ALA B 1 263 ? 13.273 3.164 21.906 1 78.38 263 ALA B O 1
ATOM 5565 N N . ASP B 1 264 ? 15.336 3.742 22.297 1 77.88 264 ASP B N 1
ATOM 5566 C CA . ASP B 1 264 ? 15.867 2.564 21.625 1 77.88 264 ASP B CA 1
ATOM 5567 C C . ASP B 1 264 ? 15.484 1.285 22.359 1 77.88 264 ASP B C 1
ATOM 5569 O O . ASP B 1 264 ? 15.18 0.269 21.734 1 77.88 264 ASP B O 1
ATOM 5573 N N . ARG B 1 265 ? 15.547 1.439 23.672 1 80 265 ARG B N 1
ATOM 5574 C CA . ARG B 1 265 ? 15.188 0.281 24.484 1 80 265 ARG B CA 1
ATOM 5575 C C . ARG B 1 265 ? 13.711 -0.076 24.312 1 80 265 ARG B C 1
ATOM 5577 O O . ARG B 1 265 ? 13.359 -1.254 24.219 1 80 265 ARG B O 1
ATOM 5584 N N . LEU B 1 266 ? 12.977 0.919 24.219 1 80.56 266 LEU B N 1
ATOM 5585 C CA . LEU B 1 266 ? 11.547 0.702 24.031 1 80.56 266 LEU B CA 1
ATOM 5586 C C . LEU B 1 266 ? 11.273 0.152 22.625 1 80.56 266 LEU B C 1
ATOM 5588 O O . LEU B 1 266 ? 10.453 -0.756 22.469 1 80.56 266 LEU B O 1
ATOM 5592 N N . ASN B 1 267 ? 11.969 0.636 21.734 1 78.94 267 ASN B N 1
ATOM 5593 C CA . ASN B 1 267 ? 11.797 0.243 20.344 1 78.94 267 ASN B CA 1
ATOM 5594 C C . ASN B 1 267 ? 12.164 -1.223 20.125 1 78.94 267 ASN B C 1
ATOM 5596 O O . ASN B 1 267 ? 11.617 -1.878 19.234 1 78.94 267 ASN B O 1
ATOM 5600 N N . ASN B 1 268 ? 13.047 -1.64 20.984 1 80 268 ASN B N 1
ATOM 5601 C CA . ASN B 1 268 ? 13.523 -3.01 20.828 1 80 268 ASN B CA 1
ATOM 5602 C C . ASN B 1 268 ? 13.023 -3.91 21.953 1 80 268 ASN B C 1
ATOM 5604 O O . ASN B 1 268 ? 13.594 -4.977 22.203 1 80 268 ASN B O 1
ATOM 5608 N N . SER B 1 269 ? 12.016 -3.475 22.562 1 83.38 269 SER B N 1
ATOM 5609 C CA . SER B 1 269 ? 11.508 -4.223 23.703 1 83.38 269 SER B CA 1
ATOM 5610 C C . SER B 1 269 ? 10.93 -5.57 23.266 1 83.38 269 SER B C 1
ATOM 5612 O O . SER B 1 269 ? 9.945 -5.621 22.531 1 83.38 269 SER B O 1
ATOM 5614 N N . ARG B 1 270 ? 11.422 -6.625 23.828 1 86.12 270 ARG B N 1
ATOM 5615 C CA . ARG B 1 270 ? 10.945 -7.973 23.531 1 86.12 270 ARG B CA 1
ATOM 5616 C C . ARG B 1 270 ? 9.609 -8.242 24.203 1 86.12 270 ARG B C 1
ATOM 5618 O O . ARG B 1 270 ? 8.773 -8.977 23.688 1 86.12 270 ARG B O 1
ATOM 5625 N N . VAL B 1 271 ? 9.414 -7.578 25.25 1 88.19 271 VAL B N 1
ATOM 5626 C CA . VAL B 1 271 ? 8.18 -7.777 26 1 88.19 271 VAL B CA 1
ATOM 5627 C C . VAL B 1 271 ? 6.992 -7.277 25.188 1 88.19 271 VAL B C 1
ATOM 5629 O O . VAL B 1 271 ? 5.984 -7.977 25.062 1 88.19 271 VAL B O 1
ATOM 5632 N N . LEU B 1 272 ? 7.164 -6.145 24.609 1 87.12 272 LEU B N 1
ATOM 5633 C CA . LEU B 1 272 ? 6.09 -5.594 23.797 1 87.12 272 LEU B CA 1
ATOM 5634 C C . LEU B 1 272 ? 5.844 -6.461 22.562 1 87.12 272 LEU B C 1
ATOM 5636 O O . LEU B 1 272 ? 4.695 -6.68 22.172 1 87.12 272 LEU B O 1
ATOM 5640 N N . GLY B 1 273 ? 6.898 -6.941 22.078 1 85.44 273 GLY B N 1
ATOM 5641 C CA . GLY B 1 273 ? 6.773 -7.828 20.938 1 85.44 273 GLY B CA 1
ATOM 5642 C C . GLY B 1 273 ? 6.051 -9.117 21.266 1 85.44 273 GLY B C 1
ATOM 5643 O O . GLY B 1 273 ? 5.184 -9.562 20.5 1 85.44 273 GLY B O 1
ATOM 5644 N N . VAL B 1 274 ? 6.297 -9.648 22.375 1 88.38 274 VAL B N 1
ATOM 5645 C CA . VAL B 1 274 ? 5.707 -10.914 22.781 1 88.38 274 VAL B CA 1
ATOM 5646 C C . VAL B 1 274 ? 4.23 -10.719 23.109 1 88.38 274 VAL B C 1
ATOM 5648 O O . VAL B 1 274 ? 3.389 -11.539 22.734 1 88.38 274 VAL B O 1
ATOM 5651 N N . ILE B 1 275 ? 3.943 -9.656 23.703 1 90.75 275 ILE B N 1
ATOM 5652 C CA . ILE B 1 275 ? 2.553 -9.375 24.047 1 90.75 275 ILE B CA 1
ATOM 5653 C C . ILE B 1 275 ? 1.724 -9.234 22.781 1 90.75 275 ILE B C 1
ATOM 5655 O O . ILE B 1 275 ? 0.66 -9.844 22.656 1 90.75 275 ILE B O 1
ATOM 5659 N N . LEU B 1 276 ? 2.273 -8.5 21.922 1 89.69 276 LEU B N 1
ATOM 5660 C CA . LEU B 1 276 ? 1.561 -8.305 20.656 1 89.69 276 LEU B CA 1
ATOM 5661 C C . LEU B 1 276 ? 1.437 -9.617 19.891 1 89.69 276 LEU B C 1
ATOM 5663 O O . LEU B 1 276 ? 0.401 -9.891 19.281 1 89.69 276 LEU B O 1
ATOM 5667 N N . GLY B 1 277 ? 2.537 -10.312 19.859 1 88.31 277 GLY B N 1
ATOM 5668 C CA . GLY B 1 277 ? 2.492 -11.625 19.234 1 88.31 277 GLY B CA 1
ATOM 5669 C C . GLY B 1 277 ? 1.422 -12.523 19.812 1 88.31 277 GLY B C 1
ATOM 5670 O O . GLY B 1 277 ? 0.715 -13.219 19.078 1 88.31 277 GLY B O 1
ATOM 5671 N N . LEU B 1 278 ? 1.231 -12.445 21.062 1 89.81 278 LEU B N 1
ATOM 5672 C CA . LEU B 1 278 ? 0.235 -13.266 21.75 1 89.81 278 LEU B CA 1
ATOM 5673 C C . LEU B 1 278 ? -1.177 -12.836 21.375 1 89.81 278 LEU B C 1
ATOM 5675 O O . LEU B 1 278 ? -2.062 -13.672 21.203 1 89.81 278 LEU B O 1
ATOM 5679 N N . PHE B 1 279 ? -1.413 -11.5 21.266 1 92.12 279 PHE B N 1
ATOM 5680 C CA . PHE B 1 279 ? -2.701 -11 20.797 1 92.12 279 PHE B CA 1
ATOM 5681 C C . PHE B 1 279 ? -3.062 -11.609 19.453 1 92.12 279 PHE B C 1
ATOM 5683 O O . PHE B 1 279 ? -4.176 -12.102 19.266 1 92.12 279 PHE B O 1
ATOM 5690 N N . GLY B 1 280 ? -2.084 -11.602 18.578 1 92.06 280 GLY B N 1
ATOM 5691 C CA . GLY B 1 280 ? -2.307 -12.109 17.25 1 92.06 280 GLY B CA 1
ATOM 5692 C C . GLY B 1 280 ? -2.547 -13.609 17.203 1 92.06 280 GLY B C 1
ATOM 5693 O O . GLY B 1 280 ? -3.449 -14.078 16.516 1 92.06 280 GLY B O 1
ATOM 5694 N N . ILE B 1 281 ? -1.799 -14.336 17.969 1 88.44 281 ILE B N 1
ATOM 5695 C CA . ILE B 1 281 ? -1.899 -15.789 18 1 88.44 281 ILE B CA 1
ATOM 5696 C C . ILE B 1 281 ? -3.246 -16.203 18.594 1 88.44 281 ILE B C 1
ATOM 5698 O O . ILE B 1 281 ? -3.926 -17.078 18.047 1 88.44 281 ILE B O 1
ATOM 5702 N N . ILE B 1 282 ? -3.619 -15.562 19.594 1 91 282 ILE B N 1
ATOM 5703 C CA . ILE B 1 282 ? -4.875 -15.891 20.266 1 91 282 ILE B CA 1
ATOM 5704 C C . ILE B 1 282 ? -6.039 -15.68 19.297 1 91 282 ILE B C 1
ATOM 5706 O O . ILE B 1 282 ? -6.906 -16.547 19.156 1 91 282 ILE B O 1
ATOM 5710 N N . MET B 1 283 ? -6.031 -14.602 18.609 1 90 283 MET B N 1
ATOM 5711 C CA . MET B 1 283 ? -7.145 -14.281 17.719 1 90 283 MET B CA 1
ATOM 5712 C C . MET B 1 283 ? -7.137 -15.188 16.484 1 90 283 MET B C 1
ATOM 5714 O O . MET B 1 283 ? -8.195 -15.539 15.961 1 90 283 MET B O 1
ATOM 5718 N N . THR B 1 284 ? -5.98 -15.562 16.062 1 88.5 284 THR B N 1
ATOM 5719 C CA . THR B 1 284 ? -5.879 -16.484 14.938 1 88.5 284 THR B CA 1
ATOM 5720 C C . THR B 1 284 ? -6.402 -17.859 15.312 1 88.5 284 THR B C 1
ATOM 5722 O O . THR B 1 284 ? -7.191 -18.453 14.578 1 88.5 284 THR B O 1
ATOM 5725 N N . VAL B 1 285 ? -5.996 -18.312 16.422 1 87.56 285 VAL B N 1
ATOM 5726 C CA . VAL B 1 285 ? -6.41 -19.625 16.891 1 87.56 285 VAL B CA 1
ATOM 5727 C C . VAL B 1 285 ? -7.914 -19.625 17.156 1 87.56 285 VAL B C 1
ATOM 5729 O O . VAL B 1 285 ? -8.609 -20.594 16.828 1 87.56 285 VAL B O 1
ATOM 5732 N N . ASP B 1 286 ? -8.367 -18.562 17.672 1 87.94 286 ASP B N 1
ATOM 5733 C CA . ASP B 1 286 ? -9.797 -18.438 17.922 1 87.94 286 ASP B CA 1
ATOM 5734 C C . ASP B 1 286 ? -10.594 -18.484 16.625 1 87.94 286 ASP B C 1
ATOM 5736 O O . ASP B 1 286 ? -11.641 -19.141 16.547 1 87.94 286 ASP B O 1
ATOM 5740 N N . SER B 1 287 ? -10.117 -17.828 15.609 1 85.19 287 SER B N 1
ATOM 5741 C CA . SER B 1 287 ? -10.773 -17.828 14.312 1 85.19 287 SER B CA 1
ATOM 5742 C C . SER B 1 287 ? -10.773 -19.219 13.688 1 85.19 287 SER B C 1
ATOM 5744 O O . SER B 1 287 ? -11.781 -19.656 13.117 1 85.19 287 SER B O 1
ATOM 5746 N N . LEU B 1 288 ? -9.75 -19.938 13.836 1 85.81 288 LEU B N 1
ATOM 5747 C CA . LEU B 1 288 ? -9.617 -21.25 13.234 1 85.81 288 LEU B CA 1
ATOM 5748 C C . LEU B 1 288 ? -10.438 -22.281 14 1 85.81 288 LEU B C 1
ATOM 5750 O O . LEU B 1 288 ? -11 -23.203 13.406 1 85.81 288 LEU B O 1
ATOM 5754 N N . LEU B 1 289 ? -10.531 -22.094 15.273 1 87.88 289 LEU B N 1
ATOM 5755 C CA . LEU B 1 289 ? -11.297 -23.031 16.094 1 87.88 289 LEU B CA 1
ATOM 5756 C C . LEU B 1 289 ? -12.789 -22.812 15.914 1 87.88 289 LEU B C 1
ATOM 5758 O O . LEU B 1 289 ? -13.57 -23.766 15.914 1 87.88 289 LEU B O 1
ATOM 5762 N N . SER B 1 290 ? -13.156 -21.625 15.703 1 86.88 290 SER B N 1
ATOM 5763 C CA . SER B 1 290 ? -14.578 -21.297 15.617 1 86.88 290 SER B CA 1
ATOM 5764 C C . SER B 1 290 ? -15.125 -21.594 14.227 1 86.88 290 SER B C 1
ATOM 5766 O O . SER B 1 290 ? -16.266 -22.047 14.086 1 86.88 290 SER B O 1
ATOM 5768 N N . GLN B 1 291 ? -14.367 -21.438 13.156 1 87.12 291 GLN B N 1
ATOM 5769 C CA . GLN B 1 291 ? -14.898 -21.5 11.797 1 87.12 291 GLN B CA 1
ATOM 5770 C C . GLN B 1 291 ? -14.227 -22.609 11 1 87.12 291 GLN B C 1
ATOM 5772 O O . GLN B 1 291 ? -14.641 -22.922 9.875 1 87.12 291 GLN B O 1
ATOM 5777 N N . GLY B 1 292 ? -13.273 -23.219 11.57 1 87.12 292 GLY B N 1
ATOM 5778 C CA . GLY B 1 292 ? -12.562 -24.281 10.867 1 87.12 292 GLY B CA 1
ATOM 5779 C C . GLY B 1 292 ? -11.773 -23.766 9.672 1 87.12 292 GLY B C 1
ATOM 5780 O O . GLY B 1 292 ? -11.289 -22.641 9.68 1 87.12 292 GLY B O 1
ATOM 5781 N N . LEU B 1 293 ? -11.641 -24.625 8.672 1 83.62 293 LEU B N 1
ATOM 5782 C CA . LEU B 1 293 ? -10.844 -24.312 7.492 1 83.62 293 LEU B CA 1
ATOM 5783 C C . LEU B 1 293 ? -11.547 -23.281 6.609 1 83.62 293 LEU B C 1
ATOM 5785 O O . LEU B 1 293 ? -10.914 -22.609 5.801 1 83.62 293 LEU B O 1
ATOM 5789 N N . GLY B 1 294 ? -12.797 -23.25 6.773 1 86.06 294 GLY B N 1
ATOM 5790 C CA . GLY B 1 294 ? -13.586 -22.281 6.016 1 86.06 294 GLY B CA 1
ATOM 5791 C C . GLY B 1 294 ? -13.375 -20.844 6.461 1 86.06 294 GLY B C 1
ATOM 5792 O O . GLY B 1 294 ? -13.828 -19.922 5.801 1 86.06 294 GLY B O 1
ATOM 5793 N N . ALA B 1 295 ? -12.586 -20.75 7.48 1 87.19 295 ALA B N 1
ATOM 5794 C CA . ALA B 1 295 ? -12.352 -19.422 8.039 1 87.19 295 ALA B CA 1
ATOM 5795 C C . ALA B 1 295 ? -11.32 -18.656 7.223 1 87.19 295 ALA B C 1
ATOM 5797 O O . ALA B 1 295 ? -11.219 -17.422 7.324 1 87.19 295 ALA B O 1
ATOM 5798 N N . LEU B 1 296 ? -10.656 -19.375 6.367 1 92.56 296 LEU B N 1
ATOM 5799 C CA . LEU B 1 296 ? -9.516 -18.766 5.688 1 92.56 296 LEU B CA 1
ATOM 5800 C C . LEU B 1 296 ? -9.992 -17.766 4.629 1 92.56 296 LEU B C 1
ATOM 5802 O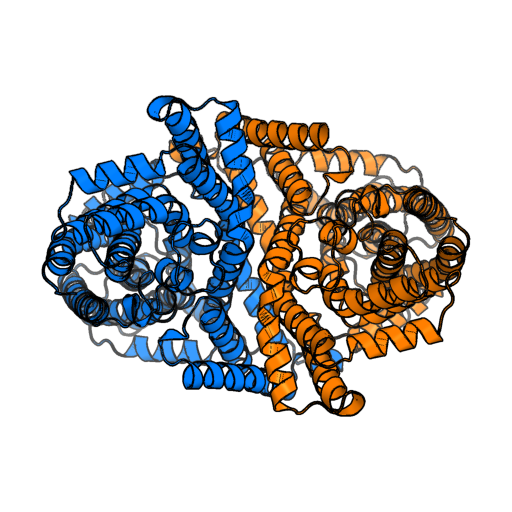 O . LEU B 1 296 ? -10.789 -18.125 3.756 1 92.56 296 LEU B O 1
ATOM 5806 N N . ASN B 1 297 ? -9.648 -16.594 4.762 1 95.38 297 ASN B N 1
ATOM 5807 C CA . ASN B 1 297 ? -9.82 -15.516 3.797 1 95.38 297 ASN B CA 1
ATOM 5808 C C . ASN B 1 297 ? -8.625 -14.57 3.785 1 95.38 297 ASN B C 1
ATOM 5810 O O . ASN B 1 297 ? -7.629 -14.812 4.473 1 95.38 297 ASN B O 1
ATOM 5814 N N . LEU B 1 298 ? -8.672 -13.578 3.006 1 96.56 298 LEU B N 1
ATOM 5815 C CA . LEU B 1 298 ? -7.508 -12.711 2.824 1 96.56 298 LEU B CA 1
ATOM 5816 C C . LEU B 1 298 ? -7.121 -12.039 4.137 1 96.56 298 LEU B C 1
ATOM 5818 O O . LEU B 1 298 ? -5.934 -11.93 4.453 1 96.56 298 LEU B O 1
ATOM 5822 N N . ASN B 1 299 ? -8.086 -11.633 4.953 1 96.06 299 ASN B N 1
ATOM 5823 C CA . ASN B 1 299 ? -7.812 -10.953 6.215 1 96.06 299 ASN B CA 1
ATOM 5824 C C . ASN B 1 299 ? -7.199 -11.891 7.242 1 96.06 299 ASN B C 1
ATOM 5826 O O . ASN B 1 299 ? -6.258 -11.523 7.945 1 96.06 299 ASN B O 1
ATOM 5830 N N . VAL B 1 300 ? -7.727 -13.102 7.289 1 94.12 300 VAL B N 1
ATOM 5831 C CA . VAL B 1 300 ? -7.234 -14.078 8.25 1 94.12 300 VAL B CA 1
ATOM 5832 C C . VAL B 1 300 ? -5.793 -14.453 7.914 1 94.12 300 VAL B C 1
ATOM 5834 O O . VAL B 1 300 ? -4.941 -14.531 8.805 1 94.12 300 VAL B O 1
ATOM 5837 N N . VAL B 1 301 ? -5.535 -14.656 6.656 1 94.06 301 VAL B N 1
ATOM 5838 C CA . VAL B 1 301 ? -4.191 -15.023 6.223 1 94.06 301 VAL B CA 1
ATOM 5839 C C . VAL B 1 301 ? -3.227 -13.875 6.5 1 94.06 301 VAL B C 1
ATOM 5841 O O . VAL B 1 301 ? -2.137 -14.086 7.035 1 94.06 301 VAL B O 1
ATOM 5844 N N . ASN B 1 302 ? -3.613 -12.695 6.145 1 96.25 302 ASN B N 1
ATOM 5845 C CA . ASN B 1 302 ? -2.777 -11.523 6.398 1 96.25 302 ASN B CA 1
ATOM 5846 C C . ASN B 1 302 ? -2.523 -11.328 7.891 1 96.25 302 ASN B C 1
ATOM 5848 O O . ASN B 1 302 ? -1.41 -10.992 8.297 1 96.25 302 ASN B O 1
ATOM 5852 N N . PHE B 1 303 ? -3.559 -11.5 8.656 1 96.25 303 PHE B N 1
ATOM 5853 C CA . PHE B 1 303 ? -3.432 -11.383 10.102 1 96.25 303 PHE B CA 1
ATOM 5854 C C . PHE B 1 303 ? -2.426 -12.391 10.641 1 96.25 303 PHE B C 1
ATOM 5856 O O . PHE B 1 303 ? -1.534 -12.039 11.414 1 96.25 303 PHE B O 1
ATOM 5863 N N . ALA B 1 304 ? -2.566 -13.602 10.25 1 93.12 304 ALA B N 1
ATOM 5864 C CA . ALA B 1 304 ? -1.69 -14.68 10.719 1 93.12 304 ALA B CA 1
ATOM 5865 C C . ALA B 1 304 ? -0.233 -14.383 10.375 1 93.12 304 ALA B C 1
ATOM 5867 O O . ALA B 1 304 ? 0.646 -14.477 11.234 1 93.12 304 ALA B O 1
ATOM 5868 N N . PHE B 1 305 ? 0.004 -13.992 9.211 1 94.31 305 PHE B N 1
ATOM 5869 C CA . PHE B 1 305 ? 1.388 -13.82 8.781 1 94.31 305 PHE B CA 1
ATOM 5870 C C . PHE B 1 305 ? 1.982 -12.547 9.375 1 94.31 305 PHE B C 1
ATOM 5872 O O . PHE B 1 305 ? 3.178 -12.492 9.672 1 94.31 305 PHE B O 1
ATOM 5879 N N . LEU B 1 306 ? 1.197 -11.492 9.531 1 95.25 306 LEU B N 1
ATOM 5880 C CA . LEU B 1 306 ? 1.659 -10.297 10.227 1 95.25 306 LEU B CA 1
ATOM 5881 C C . LEU B 1 306 ? 2.131 -10.641 11.633 1 95.25 306 LEU B C 1
ATOM 5883 O O . LEU B 1 306 ? 3.236 -10.266 12.031 1 95.25 306 LEU B O 1
ATOM 5887 N N . PHE B 1 307 ? 1.428 -11.414 12.328 1 95 307 PHE B N 1
ATOM 5888 C CA . PHE B 1 307 ? 1.726 -11.633 13.742 1 95 307 PHE B CA 1
ATOM 5889 C C . PHE B 1 307 ? 2.715 -12.781 13.914 1 95 307 PHE B C 1
ATOM 5891 O O . PHE B 1 307 ? 3.434 -12.844 14.914 1 95 307 PHE B O 1
ATOM 5898 N N . ILE B 1 308 ? 2.754 -13.727 12.961 1 92.5 308 ILE B N 1
ATOM 5899 C CA . ILE B 1 308 ? 3.861 -14.68 12.953 1 92.5 308 ILE B CA 1
ATOM 5900 C C . ILE B 1 308 ? 5.184 -13.93 12.828 1 92.5 308 ILE B C 1
ATOM 5902 O O . ILE B 1 308 ? 6.145 -14.227 13.539 1 92.5 308 ILE B O 1
ATOM 5906 N N . GLY B 1 309 ? 5.199 -12.961 11.906 1 92.94 309 GLY B N 1
ATOM 5907 C CA . GLY B 1 309 ? 6.395 -12.141 11.758 1 92.94 309 GLY B CA 1
ATOM 5908 C C . GLY B 1 309 ? 6.766 -11.391 13.023 1 92.94 309 GLY B C 1
ATOM 5909 O O . GLY B 1 309 ? 7.922 -11.422 13.453 1 92.94 309 GLY B O 1
ATOM 5910 N N . LEU B 1 310 ? 5.82 -10.773 13.648 1 91.69 310 LEU B N 1
ATOM 5911 C CA . LEU B 1 310 ? 6.078 -10.008 14.867 1 91.69 310 LEU B CA 1
ATOM 5912 C C . LEU B 1 310 ? 6.52 -10.922 16 1 91.69 310 LEU B C 1
ATOM 5914 O O . LEU B 1 310 ? 7.375 -10.555 16.812 1 91.69 310 LEU B O 1
ATOM 5918 N N . ALA B 1 311 ? 5.969 -12.094 16.047 1 90.06 311 ALA B N 1
ATOM 5919 C CA . ALA B 1 311 ? 6.332 -13.047 17.094 1 90.06 311 ALA B CA 1
ATOM 5920 C C . ALA B 1 311 ? 7.75 -13.578 16.891 1 90.06 311 ALA B C 1
ATOM 5922 O O . ALA B 1 311 ? 8.469 -13.844 17.844 1 90.06 311 ALA B O 1
ATOM 5923 N N . LEU B 1 312 ? 8.109 -13.742 15.672 1 89.75 312 LEU B N 1
ATOM 5924 C CA . LEU B 1 312 ? 9.438 -14.266 15.367 1 89.75 312 LEU B CA 1
ATOM 5925 C C . LEU B 1 312 ? 10.508 -13.211 15.617 1 89.75 312 LEU B C 1
ATOM 5927 O O . LEU B 1 312 ? 11.539 -13.492 16.234 1 89.75 312 LEU B O 1
ATOM 5931 N N . PHE B 1 313 ? 10.32 -12.055 15.156 1 87.94 313 PHE B N 1
ATOM 5932 C CA . PHE B 1 313 ? 11.32 -10.992 15.297 1 87.94 313 PHE B CA 1
ATOM 5933 C C . PHE B 1 313 ? 11.383 -10.5 16.734 1 87.94 313 PHE B C 1
ATOM 5935 O O . PHE B 1 313 ? 12.461 -10.18 17.25 1 87.94 313 PHE B O 1
ATOM 5942 N N . THR B 1 314 ? 10.273 -10.438 17.469 1 81.62 314 THR B N 1
ATOM 5943 C CA . THR B 1 314 ? 10.078 -10.062 18.859 1 81.62 314 THR B CA 1
ATOM 5944 C C . THR B 1 314 ? 10.469 -8.602 19.094 1 81.62 314 THR B C 1
ATOM 5946 O O . THR B 1 314 ? 10.195 -8.031 20.141 1 81.62 314 THR B O 1
ATOM 5949 N N . ARG B 1 315 ? 11.227 -7.984 18.188 1 86.56 315 ARG B N 1
ATOM 5950 C CA . ARG B 1 315 ? 11.586 -6.574 18.234 1 86.56 315 ARG B CA 1
ATOM 5951 C C . ARG B 1 315 ? 10.844 -5.777 17.172 1 86.56 315 ARG B C 1
ATOM 5953 O O . ARG B 1 315 ? 11.188 -5.836 15.992 1 86.56 315 ARG B O 1
ATOM 5960 N N . PRO B 1 316 ? 10 -4.949 17.641 1 87.62 316 PRO B N 1
ATOM 5961 C CA . PRO B 1 316 ? 9.125 -4.254 16.688 1 87.62 316 PRO B CA 1
ATOM 5962 C C . PRO B 1 316 ? 9.898 -3.371 15.711 1 87.62 316 PRO B C 1
ATOM 5964 O O . PRO B 1 316 ? 9.523 -3.262 14.539 1 87.62 316 PRO B O 1
ATOM 5967 N N . ASN B 1 317 ? 10.922 -2.826 16.172 1 88.88 317 ASN B N 1
ATOM 5968 C CA . ASN B 1 317 ? 11.695 -1.934 15.305 1 88.88 317 ASN B CA 1
ATOM 5969 C C . ASN B 1 317 ? 12.367 -2.695 14.172 1 88.88 317 ASN B C 1
ATOM 5971 O O . ASN B 1 317 ? 12.438 -2.205 13.039 1 88.88 317 ASN B O 1
ATOM 5975 N N . VAL B 1 318 ? 12.891 -3.801 14.508 1 89 318 VAL B N 1
ATOM 5976 C CA . VAL B 1 318 ? 13.547 -4.621 13.492 1 89 318 VAL B CA 1
ATOM 5977 C C . VAL B 1 318 ? 12.516 -5.078 12.461 1 89 318 VAL B C 1
ATOM 5979 O O . VAL B 1 318 ? 12.781 -5.062 11.258 1 89 318 VAL B O 1
ATOM 5982 N N . TYR B 1 319 ? 11.406 -5.469 12.953 1 92.38 319 TYR B N 1
ATOM 5983 C CA . TYR B 1 319 ? 10.336 -5.879 12.047 1 92.38 319 TYR B CA 1
ATOM 5984 C C . TYR B 1 319 ? 9.938 -4.73 11.125 1 92.38 319 TYR B C 1
ATOM 5986 O O . TYR B 1 319 ? 9.773 -4.926 9.914 1 92.38 319 TYR B O 1
ATOM 5994 N N . GLN B 1 320 ? 9.766 -3.607 11.672 1 92.5 320 GLN B N 1
ATOM 5995 C CA . GLN B 1 320 ? 9.359 -2.436 10.898 1 92.5 320 GLN B CA 1
ATOM 5996 C C . GLN B 1 320 ? 10.383 -2.115 9.812 1 92.5 320 GLN B C 1
ATOM 5998 O O . GLN B 1 320 ? 10.016 -1.743 8.703 1 92.5 320 GLN B O 1
ATOM 6003 N N . GLU B 1 321 ? 11.617 -2.191 10.117 1 91 321 GLU B N 1
ATOM 6004 C CA . GLU B 1 321 ? 12.672 -1.903 9.148 1 91 321 GLU B CA 1
ATOM 6005 C C . GLU B 1 321 ? 12.625 -2.873 7.977 1 91 321 GLU B C 1
ATOM 6007 O O . GLU B 1 321 ? 12.734 -2.461 6.82 1 91 321 GLU B O 1
ATOM 6012 N N . ARG B 1 322 ? 12.469 -4.117 8.312 1 92.44 322 ARG B N 1
ATOM 6013 C CA . ARG B 1 322 ? 12.375 -5.121 7.258 1 92.44 322 ARG B CA 1
ATOM 6014 C C . ARG B 1 322 ? 11.102 -4.945 6.441 1 92.44 322 ARG B C 1
ATOM 6016 O O . ARG B 1 322 ? 11.094 -5.188 5.23 1 92.44 322 ARG B O 1
ATOM 6023 N N . PHE B 1 323 ? 10.07 -4.566 7.105 1 94.56 323 PHE B N 1
ATOM 6024 C CA . PHE B 1 323 ? 8.797 -4.309 6.445 1 94.56 323 PHE B CA 1
ATOM 6025 C C . PHE B 1 323 ? 8.93 -3.176 5.434 1 94.56 323 PHE B C 1
ATOM 6027 O O . PHE B 1 323 ? 8.398 -3.26 4.324 1 94.56 323 PHE B O 1
ATOM 6034 N N . THR B 1 324 ? 9.648 -2.18 5.734 1 93.38 324 THR B N 1
ATOM 6035 C CA . THR B 1 324 ? 9.867 -1.041 4.852 1 93.38 324 THR B CA 1
ATOM 6036 C C . THR B 1 324 ? 10.602 -1.475 3.584 1 93.38 324 THR B C 1
ATOM 6038 O O . THR B 1 324 ? 10.258 -1.04 2.482 1 93.38 324 THR B O 1
ATOM 6041 N N . GLU B 1 325 ? 11.5 -2.316 3.742 1 90.25 325 GLU B N 1
ATOM 6042 C CA . GLU B 1 325 ? 12.227 -2.848 2.594 1 90.25 325 GLU B CA 1
ATOM 6043 C C . GLU B 1 325 ? 11.305 -3.664 1.689 1 90.25 325 GLU B C 1
ATOM 6045 O O . GLU B 1 325 ? 11.414 -3.594 0.463 1 90.25 325 GLU B O 1
ATOM 6050 N N . ALA B 1 326 ? 10.453 -4.344 2.283 1 92.5 326 ALA B N 1
ATOM 6051 C CA . ALA B 1 326 ? 9.562 -5.246 1.564 1 92.5 326 ALA B CA 1
ATOM 6052 C C . ALA B 1 326 ? 8.516 -4.469 0.769 1 92.5 326 ALA B C 1
ATOM 6054 O O . ALA B 1 326 ? 8.055 -4.926 -0.28 1 92.5 326 ALA B O 1
ATOM 6055 N N . VAL B 1 327 ? 8.195 -3.283 1.158 1 94.88 327 VAL B N 1
ATOM 6056 C CA . VAL B 1 327 ? 7.086 -2.512 0.603 1 94.88 327 VAL B CA 1
ATOM 6057 C C . VAL B 1 327 ? 7.406 -2.105 -0.834 1 94.88 327 VAL B C 1
ATOM 6059 O O . VAL B 1 327 ? 6.504 -1.977 -1.666 1 94.88 327 VAL B O 1
ATOM 6062 N N . THR B 1 328 ? 8.656 -1.955 -1.162 1 91 328 THR B N 1
ATOM 6063 C CA . THR B 1 328 ? 9.055 -1.564 -2.512 1 91 328 THR B CA 1
ATOM 6064 C C . THR B 1 328 ? 8.531 -2.562 -3.539 1 91 328 THR B C 1
ATOM 6066 O O . THR B 1 328 ? 8.164 -2.182 -4.652 1 91 328 THR B O 1
ATOM 6069 N N . SER B 1 329 ? 8.406 -3.785 -3.154 1 88.06 329 SER B N 1
ATOM 6070 C CA . SER B 1 329 ? 7.973 -4.844 -4.059 1 88.06 329 SER B CA 1
ATOM 6071 C C . SER B 1 329 ? 6.477 -4.742 -4.352 1 88.06 329 SER B C 1
ATOM 6073 O O . SER B 1 329 ? 5.977 -5.383 -5.277 1 88.06 329 SER B O 1
ATOM 6075 N N . THR B 1 330 ? 5.777 -3.928 -3.643 1 93.69 330 THR B N 1
ATOM 6076 C CA . THR B 1 330 ? 4.324 -3.855 -3.773 1 93.69 330 THR B CA 1
ATOM 6077 C C . THR B 1 330 ? 3.922 -2.738 -4.73 1 93.69 330 THR B C 1
ATOM 6079 O O . THR B 1 330 ? 2.734 -2.531 -4.988 1 93.69 330 THR B O 1
ATOM 6082 N N . SER B 1 331 ? 4.848 -1.993 -5.344 1 94.31 331 SER B N 1
ATOM 6083 C CA . SER B 1 331 ? 4.59 -0.809 -6.156 1 94.31 331 SER B CA 1
ATOM 6084 C C . SER B 1 331 ? 3.672 -1.132 -7.332 1 94.31 331 SER B C 1
ATOM 6086 O O . SER B 1 331 ? 2.785 -0.344 -7.668 1 94.31 331 SER B O 1
ATOM 6088 N N . GLY B 1 332 ? 3.887 -2.256 -7.941 1 92.06 332 GLY B N 1
ATOM 6089 C CA . GLY B 1 332 ? 3.055 -2.643 -9.07 1 92.06 332 GLY B CA 1
ATOM 6090 C C . GLY B 1 332 ? 1.595 -2.826 -8.695 1 92.06 332 GLY B C 1
ATOM 6091 O O . GLY B 1 332 ? 0.703 -2.377 -9.422 1 92.06 332 GLY B O 1
ATOM 6092 N N . VAL B 1 333 ? 1.369 -3.496 -7.562 1 92.88 333 VAL B N 1
ATOM 6093 C CA . VAL B 1 333 ? 0.007 -3.725 -7.094 1 92.88 333 VAL B CA 1
ATOM 6094 C C . VAL B 1 333 ? -0.691 -2.387 -6.859 1 92.88 333 VAL B C 1
ATOM 6096 O O . VAL B 1 333 ? -1.805 -2.17 -7.34 1 92.88 333 VAL B O 1
ATOM 6099 N N . ILE B 1 334 ? -0.039 -1.493 -6.246 1 96.62 334 ILE B N 1
ATOM 6100 C CA . ILE B 1 334 ? -0.611 -0.208 -5.859 1 96.62 334 ILE B CA 1
ATOM 6101 C C . ILE B 1 334 ? -0.976 0.59 -7.109 1 96.62 334 ILE B C 1
ATOM 6103 O O . ILE B 1 334 ? -2.057 1.181 -7.184 1 96.62 334 ILE B O 1
ATOM 6107 N N . LEU B 1 335 ? -0.156 0.556 -8.078 1 96.44 335 LEU B N 1
ATOM 6108 C CA . LEU B 1 335 ? -0.33 1.398 -9.258 1 96.44 335 LEU B CA 1
ATOM 6109 C C . LEU B 1 335 ? -1.314 0.767 -10.234 1 96.44 335 LEU B C 1
ATOM 6111 O O . LEU B 1 335 ? -2.111 1.47 -10.859 1 96.44 335 LEU B O 1
ATOM 6115 N N . GLN B 1 336 ? -1.362 -0.537 -10.391 1 95.25 336 GLN B N 1
ATOM 6116 C CA . GLN B 1 336 ? -2.059 -1.192 -11.492 1 95.25 336 GLN B CA 1
ATOM 6117 C C . GLN B 1 336 ? -3.492 -1.544 -11.102 1 95.25 336 GLN B C 1
ATOM 6119 O O . GLN B 1 336 ? -4.383 -1.562 -11.953 1 95.25 336 GLN B O 1
ATOM 6124 N N . PHE B 1 337 ? -3.773 -1.834 -9.859 1 96.31 337 PHE B N 1
ATOM 6125 C CA . PHE B 1 337 ? -5.055 -2.414 -9.469 1 96.31 337 PHE B CA 1
ATOM 6126 C C . PHE B 1 337 ? -6.195 -1.439 -9.734 1 96.31 337 PHE B C 1
ATOM 6128 O O . PHE B 1 337 ? -7.293 -1.853 -10.109 1 96.31 337 PHE B O 1
ATOM 6135 N N . PRO B 1 338 ? -6.008 -0.119 -9.57 1 96.88 338 PRO B N 1
ATOM 6136 C CA . PRO B 1 338 ? -7.086 0.781 -9.992 1 96.88 338 PRO B CA 1
ATOM 6137 C C . PRO B 1 338 ? -7.434 0.636 -11.469 1 96.88 338 PRO B C 1
ATOM 6139 O O . PRO B 1 338 ? -8.602 0.721 -11.844 1 96.88 338 PRO B O 1
ATOM 6142 N N . PHE B 1 339 ? -6.48 0.453 -12.312 1 96.44 339 PHE B N 1
ATOM 614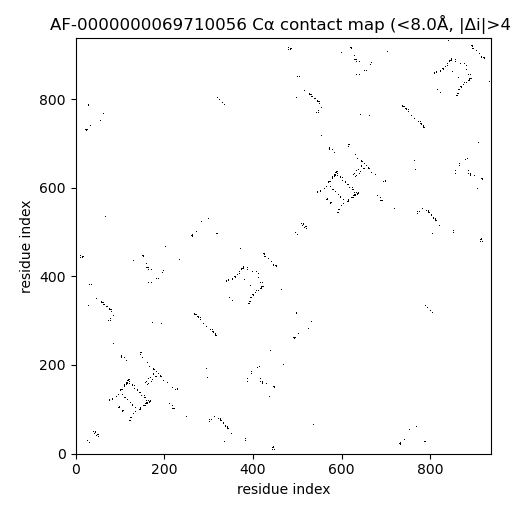3 C CA . PHE B 1 339 ? -6.73 0.264 -13.734 1 96.44 339 PHE B CA 1
ATOM 6144 C C . PHE B 1 339 ? -7.48 -1.04 -13.984 1 96.44 339 PHE B C 1
ATOM 6146 O O . PHE B 1 339 ? -8.414 -1.081 -14.781 1 96.44 339 PHE B O 1
ATOM 6153 N N . TYR B 1 340 ? -7.074 -2.084 -13.273 1 95.25 340 TYR B N 1
ATOM 6154 C CA . TYR B 1 340 ? -7.797 -3.344 -13.391 1 95.25 340 TYR B CA 1
ATOM 6155 C C . TYR B 1 340 ? -9.242 -3.193 -12.93 1 95.25 340 TYR B C 1
ATOM 6157 O O . TYR B 1 340 ? -10.156 -3.785 -13.516 1 95.25 340 TYR B O 1
ATOM 6165 N N . ALA B 1 341 ? -9.445 -2.412 -11.875 1 96.75 341 ALA B N 1
ATOM 6166 C CA . ALA B 1 341 ? -10.797 -2.15 -11.391 1 96.75 341 ALA B CA 1
ATOM 6167 C C . ALA B 1 341 ? -11.625 -1.423 -12.445 1 96.75 341 ALA B C 1
ATOM 6169 O O . ALA B 1 341 ? -12.812 -1.719 -12.625 1 96.75 341 ALA B O 1
ATOM 6170 N N . GLY B 1 342 ? -11.016 -0.453 -13.07 1 96.81 342 GLY B N 1
ATOM 6171 C CA . GLY B 1 342 ? -11.695 0.223 -14.164 1 96.81 342 GLY B CA 1
ATOM 6172 C C . GLY B 1 342 ? -12.07 -0.708 -15.297 1 96.81 342 GLY B C 1
ATOM 6173 O O . GLY B 1 342 ? -13.164 -0.611 -15.859 1 96.81 342 GLY B O 1
ATOM 6174 N N . ILE B 1 343 ? -11.156 -1.568 -15.672 1 96.81 343 ILE B N 1
ATOM 6175 C CA . ILE B 1 343 ? -11.414 -2.553 -16.719 1 96.81 343 ILE B CA 1
ATOM 6176 C C . ILE B 1 343 ? -12.594 -3.436 -16.312 1 96.81 343 ILE B C 1
ATOM 6178 O O . ILE B 1 343 ? -13.484 -3.699 -17.125 1 96.81 343 ILE B O 1
ATOM 6182 N N . MET B 1 344 ? -12.578 -3.879 -15.07 1 95.88 344 MET B N 1
ATOM 6183 C CA . MET B 1 344 ? -13.688 -4.676 -14.555 1 95.88 344 MET B CA 1
ATOM 6184 C C . MET B 1 344 ? -15.008 -3.93 -14.703 1 95.88 344 MET B C 1
ATOM 6186 O O . MET B 1 344 ? -16.016 -4.52 -15.094 1 95.88 344 MET B O 1
ATOM 6190 N N . GLY B 1 345 ? -15 -2.633 -14.383 1 96.44 345 GLY B N 1
ATOM 6191 C CA . GLY B 1 345 ? -16.188 -1.817 -14.555 1 96.44 345 GLY B CA 1
ATOM 6192 C C . GLY B 1 345 ? -16.688 -1.784 -15.992 1 96.44 345 GLY B C 1
ATOM 6193 O O . GLY B 1 345 ? -17.891 -1.976 -16.234 1 96.44 345 GLY B O 1
ATOM 6194 N N . MET B 1 346 ? -15.766 -1.6 -16.938 1 97.69 346 MET B N 1
ATOM 6195 C CA . MET B 1 346 ? -16.141 -1.575 -18.344 1 97.69 346 MET B CA 1
ATOM 6196 C C . MET B 1 346 ? -16.672 -2.932 -18.797 1 97.69 346 MET B C 1
ATOM 6198 O O . MET B 1 346 ? -17.688 -3.008 -19.484 1 97.69 346 MET B O 1
ATOM 6202 N N . MET B 1 347 ? -16.016 -3.963 -18.406 1 96.56 347 MET B N 1
ATOM 6203 C CA . MET B 1 347 ? -16.391 -5.312 -18.812 1 96.56 347 MET B CA 1
ATOM 6204 C C . MET B 1 347 ? -17.797 -5.652 -18.312 1 96.56 347 MET B C 1
ATOM 6206 O O . MET B 1 347 ? -18.641 -6.129 -19.078 1 96.56 347 MET B O 1
ATOM 6210 N N . ASN B 1 348 ? -18.094 -5.406 -17.078 1 94.81 348 ASN B N 1
ATOM 6211 C CA . ASN B 1 348 ? -19.328 -5.816 -16.438 1 94.81 348 ASN B CA 1
ATOM 6212 C C . ASN B 1 348 ? -20.516 -4.961 -16.891 1 94.81 348 ASN B C 1
ATOM 6214 O O . ASN B 1 348 ? -21.609 -5.473 -17.109 1 94.81 348 ASN B O 1
ATOM 6218 N N . GLN B 1 349 ? -20.234 -3.676 -17.094 1 96.06 349 GLN B N 1
ATOM 6219 C CA . GLN B 1 349 ? -21.344 -2.771 -17.344 1 96.06 349 GLN B CA 1
ATOM 6220 C C . GLN B 1 349 ? -21.625 -2.666 -18.844 1 96.06 349 GLN B C 1
ATOM 6222 O O . GLN B 1 349 ? -22.75 -2.324 -19.25 1 96.06 349 GLN B O 1
ATOM 6227 N N . SER B 1 350 ? -20.688 -2.988 -19.703 1 97.31 350 SER B N 1
ATOM 6228 C CA . SER B 1 350 ? -20.859 -2.854 -21.141 1 97.31 350 SER B CA 1
ATOM 6229 C C . SER B 1 350 ? -21.516 -4.094 -21.734 1 97.31 350 SER B C 1
ATOM 6231 O O . SER B 1 350 ? -22.047 -4.055 -22.844 1 97.31 350 SER B O 1
ATOM 6233 N N . GLY B 1 351 ? -21.406 -5.219 -21.031 1 96.31 351 GLY B N 1
ATOM 6234 C CA . GLY B 1 351 ? -21.891 -6.484 -21.562 1 96.31 351 GLY B CA 1
ATOM 6235 C C . GLY B 1 351 ? -20.781 -7.387 -22.047 1 96.31 351 GLY B C 1
ATOM 6236 O O . GLY B 1 351 ? -21.016 -8.555 -22.375 1 96.31 351 GLY B O 1
ATOM 6237 N N . LEU B 1 352 ? -19.594 -6.918 -22.016 1 97.12 352 LEU B N 1
ATOM 6238 C CA . LEU B 1 352 ? -18.453 -7.684 -22.516 1 97.12 352 LEU B CA 1
ATOM 6239 C C . LEU B 1 352 ? -18.266 -8.953 -21.688 1 97.12 352 LEU B C 1
ATOM 6241 O O . LEU B 1 352 ? -17.844 -9.984 -22.219 1 97.12 352 LEU B O 1
ATOM 6245 N N . SER B 1 353 ? -18.469 -8.883 -20.375 1 95.44 353 SER B N 1
ATOM 6246 C CA . SER B 1 353 ? -18.359 -10.062 -19.531 1 95.44 353 SER B CA 1
ATOM 6247 C C . SER B 1 353 ? -19.328 -11.156 -19.969 1 95.44 353 SER B C 1
ATOM 6249 O O . SER B 1 353 ? -18.969 -12.336 -19.984 1 95.44 353 SER B O 1
ATOM 6251 N N . GLU B 1 354 ? -20.5 -10.75 -20.297 1 96.06 354 GLU B N 1
ATOM 6252 C CA . GLU B 1 354 ? -21.5 -11.695 -20.781 1 96.06 354 GLU B CA 1
ATOM 6253 C C . GLU B 1 354 ? -21.094 -12.312 -22.109 1 96.06 354 GLU B C 1
ATOM 6255 O O . GLU B 1 354 ? -21.266 -13.516 -22.328 1 96.06 354 GLU B O 1
ATOM 6260 N N . THR B 1 355 ? -20.609 -11.477 -22.953 1 97.31 355 THR B N 1
ATOM 6261 C CA . THR B 1 355 ? -20.141 -11.953 -24.25 1 97.31 355 THR B CA 1
ATOM 6262 C C . THR B 1 355 ? -19.016 -12.969 -24.078 1 97.31 355 THR B C 1
ATOM 6264 O O . THR B 1 355 ? -19 -14 -24.766 1 97.31 355 THR B O 1
ATOM 6267 N N . LEU B 1 356 ? -18.109 -12.703 -23.219 1 96.12 356 LEU B N 1
ATOM 6268 C CA . LEU B 1 356 ? -17.031 -13.648 -22.938 1 96.12 356 LEU B CA 1
ATOM 6269 C C . LEU B 1 356 ? -17.578 -14.945 -22.359 1 96.12 356 LEU B C 1
ATOM 6271 O O . LEU B 1 356 ? -17.125 -16.031 -22.703 1 96.12 356 LEU B O 1
ATOM 6275 N N . ALA B 1 357 ? -18.516 -14.836 -21.5 1 95.69 357 ALA B N 1
ATOM 6276 C CA . ALA B 1 357 ? -19.141 -16.016 -20.906 1 95.69 357 ALA B CA 1
ATOM 6277 C C . ALA B 1 357 ? -19.781 -16.891 -21.984 1 95.69 357 ALA B C 1
ATOM 6279 O O . ALA B 1 357 ? -19.609 -18.109 -21.984 1 95.69 357 ALA B O 1
ATOM 6280 N N . GLU B 1 358 ? -20.469 -16.281 -22.875 1 96.88 358 GLU B N 1
ATOM 6281 C CA . GLU B 1 358 ? -21.109 -17 -23.969 1 96.88 358 GLU B CA 1
ATOM 6282 C C . GLU B 1 358 ? -20.094 -17.703 -24.859 1 96.88 358 GLU B C 1
ATOM 6284 O O . GLU B 1 358 ? -20.328 -18.812 -25.328 1 96.88 358 GLU B O 1
ATOM 6289 N N . THR B 1 359 ? -19.031 -17.016 -25.078 1 96.5 359 THR B N 1
ATOM 6290 C CA . THR B 1 359 ? -17.953 -17.609 -25.859 1 96.5 359 THR B CA 1
ATOM 6291 C C . THR B 1 359 ? -17.406 -18.859 -25.156 1 96.5 359 THR B C 1
ATOM 6293 O O . THR B 1 359 ? -17.188 -19.875 -25.797 1 96.5 359 THR B O 1
ATOM 6296 N N . LEU B 1 360 ? -17.234 -18.812 -23.922 1 96.25 360 LEU B N 1
ATOM 6297 C CA . LEU B 1 360 ? -16.719 -19.938 -23.141 1 96.25 360 LEU B CA 1
ATOM 6298 C C . LEU B 1 360 ? -17.703 -21.094 -23.156 1 96.25 360 LEU B C 1
ATOM 6300 O O . LEU B 1 360 ? -17.312 -22.25 -23.25 1 96.25 360 LEU B O 1
ATOM 6304 N N . ILE B 1 361 ? -18.969 -20.781 -23.062 1 94.5 361 ILE B N 1
ATOM 6305 C CA . ILE B 1 361 ? -20.031 -21.797 -23.078 1 94.5 361 ILE B CA 1
ATOM 6306 C C . ILE B 1 361 ? -20.047 -22.5 -24.438 1 94.5 361 ILE B C 1
ATOM 6308 O O . ILE B 1 361 ? -20.219 -23.719 -24.516 1 94.5 361 ILE B O 1
ATOM 6312 N N . SER B 1 362 ? -19.781 -21.719 -25.422 1 96.62 362 SER B N 1
ATOM 6313 C CA . SER B 1 362 ? -19.812 -22.281 -26.781 1 96.62 362 SER B CA 1
ATOM 6314 C C . SER B 1 362 ? -18.594 -23.188 -27.031 1 96.62 362 SER B C 1
ATOM 6316 O O . SER B 1 362 ? -18.656 -24.094 -27.859 1 96.62 362 SER B O 1
ATOM 6318 N N . LEU B 1 363 ? -17.531 -22.969 -26.281 1 94.81 363 LEU B N 1
ATOM 6319 C CA . LEU B 1 363 ? -16.281 -23.672 -26.516 1 94.81 363 LEU B CA 1
ATOM 6320 C C . LEU B 1 363 ? -16.141 -24.859 -25.562 1 94.81 363 LEU B C 1
ATOM 6322 O O . LEU B 1 363 ? -15.148 -25.594 -25.625 1 94.81 363 LEU B O 1
ATOM 6326 N N . SER B 1 364 ? -17.125 -25.047 -24.719 1 94 364 SER B N 1
ATOM 6327 C CA . SER B 1 364 ? -16.891 -26.047 -23.688 1 94 364 SER B CA 1
ATOM 6328 C C . SER B 1 364 ? -18.172 -26.766 -23.312 1 94 364 SER B C 1
ATOM 6330 O O . SER B 1 364 ? -19.266 -26.359 -23.703 1 94 364 SER B O 1
ATOM 6332 N N . GLY B 1 365 ? -18.047 -27.906 -22.719 1 94.88 365 GLY B N 1
ATOM 6333 C CA . GLY B 1 365 ? -19.062 -28.625 -21.969 1 94.88 365 GLY B CA 1
ATOM 6334 C C . GLY B 1 365 ? -18.734 -28.75 -20.5 1 94.88 365 GLY B C 1
ATOM 6335 O O . GLY B 1 365 ? -17.641 -28.375 -20.062 1 94.88 365 GLY B O 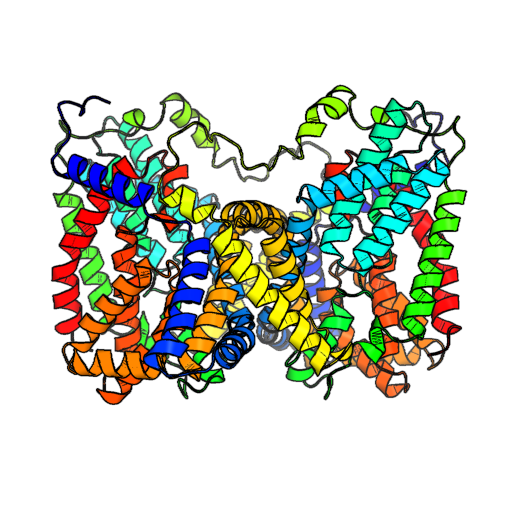1
ATOM 6336 N N . PRO B 1 366 ? -19.703 -29.219 -19.734 1 94.81 366 PRO B N 1
ATOM 6337 C CA . PRO B 1 366 ? -19.484 -29.344 -18.297 1 94.81 366 PRO B CA 1
ATOM 6338 C C . PRO B 1 366 ? -18.203 -30.094 -17.938 1 94.81 366 PRO B C 1
ATOM 6340 O O . PRO B 1 366 ? -17.516 -29.734 -16.984 1 94.81 366 PRO B O 1
ATOM 6343 N N . THR B 1 367 ? -17.859 -31.078 -18.703 1 95.75 367 THR B N 1
ATOM 6344 C CA . THR B 1 367 ? -16.703 -31.938 -18.406 1 95.75 367 THR B CA 1
ATOM 6345 C C . THR B 1 367 ? -15.406 -31.25 -18.859 1 95.75 367 THR B C 1
ATOM 6347 O O . THR B 1 367 ? -14.367 -31.406 -18.203 1 95.75 367 THR B O 1
ATOM 6350 N N . THR B 1 368 ? -15.438 -30.469 -19.891 1 97.19 368 THR B N 1
ATOM 6351 C CA . THR B 1 368 ? -14.227 -29.891 -20.469 1 97.19 368 THR B CA 1
ATOM 6352 C C . THR B 1 368 ? -14.008 -28.469 -19.953 1 97.19 368 THR B C 1
ATOM 6354 O O . THR B 1 368 ? -12.93 -27.906 -20.125 1 97.19 368 THR B O 1
ATOM 6357 N N . PHE B 1 369 ? -14.984 -27.922 -19.234 1 97.94 369 PHE B N 1
ATOM 6358 C CA . PHE B 1 369 ? -14.977 -26.531 -18.828 1 97.94 369 PHE B CA 1
ATOM 6359 C C . PHE B 1 369 ? -13.742 -26.219 -17.984 1 97.94 369 PHE B C 1
ATOM 6361 O O . PHE B 1 369 ? -13.117 -25.172 -18.156 1 97.94 369 PHE B O 1
ATOM 6368 N N . PRO B 1 370 ? -13.32 -27.141 -17.062 1 98.12 370 PRO B N 1
ATOM 6369 C CA . PRO B 1 370 ? -12.125 -26.828 -16.281 1 98.12 370 PRO B CA 1
ATOM 6370 C C . PRO B 1 370 ? -10.891 -26.594 -17.141 1 98.12 370 PRO B C 1
ATOM 6372 O O . PRO B 1 370 ? -10.102 -25.688 -16.875 1 98.12 370 PRO B O 1
ATOM 6375 N N . ALA B 1 371 ? -10.75 -27.312 -18.141 1 98.12 371 ALA B N 1
ATOM 6376 C CA . ALA B 1 371 ? -9.625 -27.125 -19.062 1 98.12 371 ALA B CA 1
ATOM 6377 C C . ALA B 1 371 ? -9.758 -25.812 -19.828 1 98.12 371 ALA B C 1
ATOM 6379 O O . ALA B 1 371 ? -8.758 -25.141 -20.078 1 98.12 371 ALA B O 1
ATOM 6380 N N . VAL B 1 372 ? -10.938 -25.5 -20.219 1 98.06 372 VAL B N 1
ATOM 6381 C CA . VAL B 1 372 ? -11.18 -24.25 -20.938 1 98.06 372 VAL B CA 1
ATOM 6382 C C . VAL B 1 372 ? -10.914 -23.062 -20.016 1 98.06 372 VAL B C 1
ATOM 6384 O O . VAL B 1 372 ? -10.328 -22.062 -20.438 1 98.06 372 VAL B O 1
ATOM 6387 N N . ALA B 1 373 ? -11.406 -23.141 -18.766 1 98.31 373 ALA B N 1
ATOM 6388 C CA . ALA B 1 373 ? -11.117 -22.109 -17.781 1 98.31 373 ALA B CA 1
ATOM 6389 C C . ALA B 1 373 ? -9.609 -21.953 -17.578 1 98.31 373 ALA B C 1
ATOM 6391 O O . ALA B 1 373 ? -9.109 -20.828 -17.484 1 98.31 373 ALA B O 1
ATOM 6392 N N . TRP B 1 374 ? -8.914 -23.062 -17.5 1 98.5 374 TRP B N 1
ATOM 6393 C CA . TRP B 1 374 ? -7.457 -23.094 -17.375 1 98.5 374 TRP B CA 1
ATOM 6394 C C . TRP B 1 374 ? -6.793 -22.391 -18.562 1 98.5 374 TRP B C 1
ATOM 6396 O O . TRP B 1 374 ? -5.914 -21.547 -18.375 1 98.5 374 TRP B O 1
ATOM 6406 N N . ILE B 1 375 ? -7.207 -22.656 -19.75 1 98 375 ILE B N 1
ATOM 6407 C CA . ILE B 1 375 ? -6.645 -22.062 -20.953 1 98 375 ILE B CA 1
ATOM 6408 C C . ILE B 1 375 ? -6.965 -20.562 -21 1 98 375 ILE B C 1
ATOM 6410 O O . ILE B 1 375 ? -6.109 -19.75 -21.359 1 98 375 ILE B O 1
ATOM 6414 N N . THR B 1 376 ? -8.195 -20.234 -20.641 1 97.69 376 THR B N 1
ATOM 6415 C CA . THR B 1 376 ? -8.617 -18.844 -20.609 1 97.69 376 THR B CA 1
ATOM 6416 C C . THR B 1 376 ? -7.734 -18.031 -19.672 1 97.69 376 THR B C 1
ATOM 6418 O O . THR B 1 376 ? -7.281 -16.938 -20.016 1 97.69 376 THR B O 1
ATOM 6421 N N . ALA B 1 377 ? -7.496 -18.594 -18.5 1 97.62 377 ALA B N 1
ATOM 6422 C CA . ALA B 1 377 ? -6.637 -17.938 -17.516 1 97.62 377 ALA B CA 1
ATOM 6423 C C . ALA B 1 377 ? -5.215 -17.797 -18.047 1 97.62 377 ALA B C 1
ATOM 6425 O O . ALA B 1 377 ? -4.578 -16.75 -17.859 1 97.62 377 ALA B O 1
ATOM 6426 N N . GLY B 1 378 ? -4.711 -18.828 -18.672 1 96.38 378 GLY B N 1
ATOM 6427 C CA . GLY B 1 378 ? -3.373 -18.781 -19.25 1 96.38 378 GLY B CA 1
ATOM 6428 C C . GLY B 1 378 ? -3.207 -17.703 -20.297 1 96.38 378 GLY B C 1
ATOM 6429 O O . GLY B 1 378 ? -2.199 -16.984 -20.297 1 96.38 378 GLY B O 1
ATOM 6430 N N . ILE B 1 379 ? -4.184 -17.531 -21.094 1 94.31 379 ILE B N 1
ATOM 6431 C CA . ILE B 1 379 ? -4.148 -16.5 -22.141 1 94.31 379 ILE B CA 1
ATOM 6432 C C . ILE B 1 379 ? -4.281 -15.125 -21.5 1 94.31 379 ILE B C 1
ATOM 6434 O O . ILE B 1 379 ? -3.537 -14.203 -21.844 1 94.31 379 ILE B O 1
ATOM 6438 N N . ALA B 1 380 ? -5.215 -15.039 -20.594 1 94.25 380 ALA B N 1
ATOM 6439 C CA . ALA B 1 380 ? -5.438 -13.766 -19.906 1 94.25 380 ALA B CA 1
ATOM 6440 C C . ALA B 1 380 ? -4.184 -13.305 -19.172 1 94.25 380 ALA B C 1
ATOM 6442 O O . ALA B 1 380 ? -3.912 -12.109 -19.078 1 94.25 380 ALA B O 1
ATOM 6443 N N . ASN B 1 381 ? -3.373 -14.242 -18.703 1 93.38 381 ASN B N 1
ATOM 6444 C CA . ASN B 1 381 ? -2.18 -13.953 -17.906 1 93.38 381 ASN B CA 1
ATOM 6445 C C . ASN B 1 381 ? -1.108 -13.266 -18.75 1 93.38 381 ASN B C 1
ATOM 6447 O O . ASN B 1 381 ? -0.244 -12.57 -18.219 1 93.38 381 ASN B O 1
ATOM 6451 N N . ILE B 1 382 ? -1.184 -13.398 -19.984 1 83.5 382 ILE B N 1
ATOM 6452 C CA . ILE B 1 382 ? -0.249 -12.734 -20.891 1 83.5 382 ILE B CA 1
ATOM 6453 C C . ILE B 1 382 ? -0.505 -11.227 -20.891 1 83.5 382 ILE B C 1
ATOM 6455 O O . ILE B 1 382 ? 0.434 -10.438 -20.969 1 83.5 382 ILE B O 1
ATOM 6459 N N . PHE B 1 383 ? -1.734 -10.898 -20.641 1 82.25 383 PHE B N 1
ATOM 6460 C CA . PHE B 1 383 ? -2.121 -9.5 -20.766 1 82.25 383 PHE B CA 1
ATOM 6461 C C . PHE B 1 383 ? -2.264 -8.859 -19.391 1 82.25 383 PHE B C 1
ATOM 6463 O O . PHE B 1 383 ? -2.107 -7.645 -19.234 1 82.25 383 PHE B O 1
ATOM 6470 N N . VAL B 1 384 ? -2.654 -9.672 -18.422 1 86.38 384 VAL B N 1
ATOM 6471 C CA . VAL B 1 384 ? -2.84 -9.203 -17.047 1 86.38 384 VAL B CA 1
ATOM 6472 C C . VAL B 1 384 ? -1.966 -10.016 -16.094 1 86.38 384 VAL B C 1
ATOM 6474 O O . VAL B 1 384 ? -2.467 -10.867 -15.352 1 86.38 384 VAL B O 1
ATOM 6477 N N . PRO B 1 385 ? -0.65 -9.609 -16.047 1 80.81 385 PRO B N 1
ATOM 6478 C CA . PRO B 1 385 ? 0.261 -10.422 -15.234 1 80.81 385 PRO B CA 1
ATOM 6479 C C . PRO B 1 385 ? 0.119 -10.148 -13.742 1 80.81 385 PRO B C 1
ATOM 6481 O O . PRO B 1 385 ? 1.084 -9.742 -13.086 1 80.81 385 PRO B O 1
ATOM 6484 N N . SER B 1 386 ? -1.024 -10.266 -13.219 1 87.38 386 SER B N 1
ATOM 6485 C CA . SER B 1 386 ? -1.448 -10.172 -11.828 1 87.38 386 SER B CA 1
ATOM 6486 C C . SER B 1 386 ? -2.635 -11.086 -11.555 1 87.38 386 SER B C 1
ATOM 6488 O O . SER B 1 386 ? -3.764 -10.789 -11.945 1 87.38 386 SER B O 1
ATOM 6490 N N . GLY B 1 387 ? -2.26 -12.125 -10.891 1 91.56 387 GLY B N 1
ATOM 6491 C CA . GLY B 1 387 ? -3.295 -13.117 -10.664 1 91.56 387 GLY B CA 1
ATOM 6492 C C . GLY B 1 387 ? -4.562 -12.539 -10.062 1 91.56 387 GLY B C 1
ATOM 6493 O O . GLY B 1 387 ? -5.664 -12.836 -10.523 1 91.56 387 GLY B O 1
ATOM 6494 N N . GLY B 1 388 ? -4.402 -11.742 -9.078 1 92.75 388 GLY B N 1
ATOM 6495 C CA . GLY B 1 388 ? -5.562 -11.094 -8.484 1 92.75 388 GLY B CA 1
ATOM 6496 C C . GLY B 1 388 ? -6.273 -10.156 -9.445 1 92.75 388 GLY B C 1
ATOM 6497 O O . GLY B 1 388 ? -7.5 -10.203 -9.57 1 92.75 388 GLY B O 1
ATOM 6498 N N . GLY B 1 389 ? -5.531 -9.312 -10.102 1 92.75 389 GLY B N 1
ATOM 6499 C CA . GLY B 1 389 ? -6.109 -8.414 -11.086 1 92.75 389 GLY B CA 1
ATOM 6500 C C . GLY B 1 389 ? -6.789 -9.141 -12.234 1 92.75 389 GLY B C 1
ATOM 6501 O O . GLY B 1 389 ? -7.879 -8.758 -12.656 1 92.75 389 GLY B O 1
ATOM 6502 N N . GLU B 1 390 ? -6.125 -10.164 -12.656 1 95.19 390 GLU B N 1
ATOM 6503 C CA . GLU B 1 390 ? -6.664 -10.969 -13.75 1 95.19 390 GLU B CA 1
ATOM 6504 C C . GLU B 1 390 ? -8.016 -11.562 -13.375 1 95.19 390 GLU B C 1
ATOM 6506 O O . GLU B 1 390 ? -8.953 -11.539 -14.172 1 95.19 390 GLU B O 1
ATOM 6511 N N . TRP B 1 391 ? -8.141 -12.055 -12.164 1 97.31 391 TRP B N 1
ATOM 6512 C CA . TRP B 1 391 ? -9.375 -12.664 -11.688 1 97.31 391 TRP B CA 1
ATOM 6513 C C . TRP B 1 391 ? -10.508 -11.641 -11.633 1 97.31 391 TRP B C 1
ATOM 6515 O O . TRP B 1 391 ? -11.648 -11.953 -11.969 1 97.31 391 TRP B O 1
ATOM 6525 N N . THR B 1 392 ? -10.242 -10.5 -11.258 1 94.88 392 THR B N 1
ATOM 6526 C CA . THR B 1 392 ? -11.289 -9.484 -11.156 1 94.88 392 THR B CA 1
ATOM 6527 C C . THR B 1 392 ? -11.797 -9.086 -12.539 1 94.88 392 THR B C 1
ATOM 6529 O O . THR B 1 392 ? -12.961 -8.727 -12.695 1 94.88 392 THR B O 1
ATOM 6532 N N . VAL B 1 393 ? -10.953 -9.234 -13.531 1 93.69 393 VAL B N 1
ATOM 6533 C CA . VAL B 1 393 ? -11.312 -8.82 -14.891 1 93.69 393 VAL B CA 1
ATOM 6534 C C . VAL B 1 393 ? -12.078 -9.945 -15.586 1 93.69 393 VAL B C 1
ATOM 6536 O O . VAL B 1 393 ? -13.086 -9.695 -16.25 1 93.69 393 VAL B O 1
ATOM 6539 N N . THR B 1 394 ? -11.664 -11.172 -15.398 1 96.69 394 THR B N 1
ATOM 6540 C CA . THR B 1 394 ? -12.195 -12.289 -16.172 1 96.69 394 THR B CA 1
ATOM 6541 C C . THR B 1 394 ? -13.102 -13.156 -15.297 1 96.69 394 THR B C 1
ATOM 6543 O O . THR B 1 394 ? -13.945 -13.898 -15.812 1 96.69 394 THR B O 1
ATOM 6546 N N . GLY B 1 395 ? -13 -13.023 -14.023 1 97.5 395 GLY B N 1
ATOM 6547 C CA . GLY B 1 395 ? -13.688 -13.891 -13.07 1 97.5 395 GLY B CA 1
ATOM 6548 C C . GLY B 1 395 ? -15.188 -13.883 -13.25 1 97.5 395 GLY B C 1
ATOM 6549 O O . GLY B 1 395 ? -15.828 -14.938 -13.227 1 97.5 395 GLY B O 1
ATOM 6550 N N . PRO B 1 396 ? -15.766 -12.734 -13.438 1 96.81 396 PRO B N 1
ATOM 6551 C CA . PRO B 1 396 ? -17.219 -12.68 -13.617 1 96.81 396 PRO B CA 1
ATOM 6552 C C . PRO B 1 396 ? -17.703 -13.539 -14.789 1 96.81 396 PRO B C 1
ATOM 6554 O O . PRO B 1 396 ? -18.688 -14.266 -14.656 1 96.81 396 PRO B O 1
ATOM 6557 N N . ALA B 1 397 ? -17 -13.5 -15.891 1 97.44 397 ALA B N 1
ATOM 6558 C CA . ALA B 1 397 ? -17.375 -14.289 -17.062 1 97.44 397 ALA B CA 1
ATOM 6559 C C . ALA B 1 397 ? -17.203 -15.781 -16.797 1 97.44 397 ALA B C 1
ATOM 6561 O O . ALA B 1 397 ? -18.016 -16.594 -17.219 1 97.44 397 ALA B O 1
ATOM 6562 N N . ILE B 1 398 ? -16.125 -16.109 -16.125 1 98.25 398 ILE B N 1
ATOM 6563 C CA . ILE B 1 398 ? -15.828 -17.5 -15.797 1 98.25 398 ILE B CA 1
ATOM 6564 C C . ILE B 1 398 ? -16.938 -18.078 -14.906 1 98.25 398 ILE B C 1
ATOM 6566 O O . ILE B 1 398 ? -17.406 -19.188 -15.133 1 98.25 398 ILE B O 1
ATOM 6570 N N . LEU B 1 399 ? -17.328 -17.328 -13.906 1 97.94 399 LEU B N 1
ATOM 6571 C CA . LEU B 1 399 ? -18.328 -17.781 -12.945 1 97.94 399 LEU B CA 1
ATOM 6572 C C . LEU B 1 399 ? -19.703 -17.859 -13.586 1 97.94 399 LEU B C 1
ATOM 6574 O O . LEU B 1 399 ? -20.469 -18.781 -13.297 1 97.94 399 LEU B O 1
ATOM 6578 N N . GLU B 1 400 ? -19.984 -16.922 -14.453 1 96.94 400 GLU B N 1
ATOM 6579 C CA . GLU B 1 400 ? -21.25 -16.969 -15.18 1 96.94 400 GLU B CA 1
ATOM 6580 C C . GLU B 1 400 ? -21.328 -18.203 -16.078 1 96.94 400 GLU B C 1
ATOM 6582 O O . GLU B 1 400 ? -22.344 -18.891 -16.109 1 96.94 400 GLU B O 1
ATOM 6587 N N . ALA B 1 401 ? -20.297 -18.453 -16.781 1 97.94 401 ALA B N 1
ATOM 6588 C CA . ALA B 1 401 ? -20.266 -19.641 -17.641 1 97.94 401 ALA B CA 1
ATOM 6589 C C . ALA B 1 401 ? -20.375 -20.906 -16.812 1 97.94 401 ALA B C 1
ATOM 6591 O O . ALA B 1 401 ? -21.094 -21.844 -17.188 1 97.94 401 ALA B O 1
ATOM 6592 N N . ALA B 1 402 ? -19.672 -20.969 -15.703 1 98 402 ALA B N 1
ATOM 6593 C CA . ALA B 1 402 ? -19.734 -22.125 -14.812 1 98 402 ALA B CA 1
ATOM 6594 C C . ALA B 1 402 ? -21.156 -22.375 -14.328 1 98 402 ALA B C 1
ATOM 6596 O O . ALA B 1 402 ? -21.641 -23.5 -14.336 1 98 402 ALA B O 1
ATOM 6597 N N . GLN B 1 403 ? -21.766 -21.328 -13.953 1 96.38 403 GLN B N 1
ATOM 6598 C CA . GLN B 1 403 ? -23.141 -21.422 -13.461 1 96.38 403 GLN B CA 1
ATOM 6599 C C . GLN B 1 403 ? -24.078 -21.969 -14.539 1 96.38 403 GLN B C 1
ATOM 6601 O O . GLN B 1 403 ? -24.891 -22.859 -14.273 1 96.38 403 GLN B O 1
ATOM 6606 N N . GLU B 1 404 ? -23.969 -21.516 -15.688 1 96.12 404 GLU B N 1
ATOM 6607 C CA . GLU B 1 404 ? -24.828 -21.922 -16.797 1 96.12 404 GLU B CA 1
ATOM 6608 C C . GLU B 1 404 ? -24.594 -23.391 -17.156 1 96.12 404 GLU B C 1
ATOM 6610 O O . GLU B 1 404 ? -25.531 -24.078 -17.562 1 96.12 404 GLU B O 1
ATOM 6615 N N . MET B 1 405 ? -23.438 -23.812 -17 1 96.81 405 MET B N 1
ATOM 6616 C CA . MET B 1 405 ? -23.094 -25.172 -17.406 1 96.81 405 MET B CA 1
ATOM 6617 C C . MET B 1 405 ? -23.25 -26.141 -16.234 1 96.81 405 MET B C 1
ATOM 6619 O O . MET B 1 405 ? -23.078 -27.344 -16.391 1 96.81 405 MET B O 1
ATOM 6623 N N . GLY B 1 406 ? -23.516 -25.562 -15.062 1 96.38 406 GLY B N 1
ATOM 6624 C CA . GLY B 1 406 ? -23.688 -26.391 -13.883 1 96.38 406 GLY B CA 1
ATOM 6625 C C . GLY B 1 406 ? -22.375 -26.828 -13.266 1 96.38 406 GLY B C 1
ATOM 6626 O O . GLY B 1 406 ? -22.328 -27.844 -12.555 1 96.38 406 GLY B O 1
ATOM 6627 N N . VAL B 1 407 ? -21.328 -26.219 -13.555 1 97.56 407 VAL B N 1
ATOM 6628 C CA . VAL B 1 407 ? -20.031 -26.5 -12.953 1 97.56 407 VAL B CA 1
ATOM 6629 C C . VAL B 1 407 ? -19.891 -25.75 -11.633 1 97.56 407 VAL B C 1
ATOM 6631 O O . VAL B 1 407 ? -20.141 -24.547 -11.562 1 97.56 407 VAL B O 1
ATOM 6634 N N . PRO B 1 408 ? -19.531 -26.484 -10.555 1 98 408 PRO B N 1
ATOM 6635 C CA . PRO B 1 408 ? -19.375 -25.781 -9.281 1 98 408 PRO B CA 1
ATOM 6636 C C . PRO B 1 408 ? -18.375 -24.625 -9.352 1 98 408 PRO B C 1
ATOM 6638 O O . PRO B 1 408 ? -17.344 -24.75 -10 1 98 408 PRO B O 1
ATOM 6641 N N . TYR B 1 409 ? -18.703 -23.516 -8.648 1 98.19 409 TYR B N 1
ATOM 6642 C CA . TYR B 1 409 ? -17.844 -22.344 -8.648 1 98.19 409 TYR B CA 1
ATOM 6643 C C . TYR B 1 409 ? -16.438 -22.688 -8.188 1 98.19 409 TYR B C 1
ATOM 6645 O O . TYR B 1 409 ? -15.453 -22.188 -8.758 1 98.19 409 TYR B O 1
ATOM 6653 N N . GLY B 1 410 ? -16.391 -23.5 -7.105 1 98.31 410 GLY B N 1
ATOM 6654 C CA . GLY B 1 410 ? -15.078 -23.859 -6.574 1 98.31 410 GLY B CA 1
ATOM 6655 C C . GLY B 1 410 ? -14.172 -24.5 -7.609 1 98.31 410 GLY B C 1
ATOM 6656 O O . GLY B 1 410 ? -12.984 -24.188 -7.68 1 98.31 410 GLY B O 1
ATOM 6657 N N . GLN B 1 411 ? -14.758 -25.422 -8.375 1 98.44 411 GLN B N 1
ATOM 6658 C CA . GLN B 1 411 ? -14.016 -26.094 -9.43 1 98.44 411 GLN B CA 1
ATOM 6659 C C . GLN B 1 411 ? -13.523 -25.109 -10.484 1 98.44 411 GLN B C 1
ATOM 6661 O O . GLN B 1 411 ? -12.383 -25.188 -10.938 1 98.44 411 GLN B O 1
ATOM 6666 N N . ALA B 1 412 ? -14.352 -24.203 -10.875 1 98.5 412 ALA B N 1
ATOM 6667 C CA . ALA B 1 412 ? -14.023 -23.188 -11.875 1 98.5 412 ALA B CA 1
ATOM 6668 C C . ALA B 1 412 ? -12.898 -22.281 -11.391 1 98.5 412 ALA B C 1
ATOM 6670 O O . ALA B 1 412 ? -11.969 -21.969 -12.141 1 98.5 412 ALA B O 1
ATOM 6671 N N . VAL B 1 413 ? -12.961 -21.844 -10.141 1 98.69 413 VAL B N 1
ATOM 6672 C CA . VAL B 1 413 ? -11.969 -20.953 -9.547 1 98.69 413 VAL B CA 1
ATOM 6673 C C . VAL B 1 413 ? -10.602 -21.641 -9.531 1 98.69 413 VAL B C 1
ATOM 6675 O O . VAL B 1 413 ? -9.586 -21.031 -9.891 1 98.69 413 VAL B O 1
ATOM 6678 N N . ILE B 1 414 ? -10.586 -22.875 -9.133 1 98.81 414 ILE B N 1
ATOM 6679 C CA . ILE B 1 414 ? -9.336 -23.609 -9.031 1 98.81 414 ILE B CA 1
ATOM 6680 C C . ILE B 1 414 ? -8.742 -23.828 -10.422 1 98.81 414 ILE B C 1
ATOM 6682 O O . ILE B 1 414 ? -7.551 -23.609 -10.633 1 98.81 414 ILE B O 1
ATOM 6686 N N . ALA B 1 415 ? -9.602 -24.297 -11.367 1 98.69 415 ALA B N 1
ATOM 6687 C CA . ALA B 1 415 ? -9.125 -24.516 -12.734 1 98.69 415 ALA B CA 1
ATOM 6688 C C . ALA B 1 415 ? -8.531 -23.25 -13.328 1 98.69 415 ALA B C 1
ATOM 6690 O O . ALA B 1 415 ? -7.457 -23.281 -13.93 1 98.69 415 ALA B O 1
ATOM 6691 N N . TYR B 1 416 ? -9.234 -22.188 -13.156 1 98.5 416 TYR B N 1
ATOM 6692 C CA . TYR B 1 416 ? -8.75 -20.891 -13.617 1 98.5 416 TYR B CA 1
ATOM 6693 C C . TYR B 1 416 ? -7.422 -20.531 -12.961 1 98.5 416 TYR B C 1
ATOM 6695 O O . TYR B 1 416 ? -6.488 -20.094 -13.641 1 98.5 416 TYR B O 1
ATOM 6703 N N . SER B 1 417 ? -7.277 -20.703 -11.633 1 98.56 417 SER B N 1
ATOM 6704 C CA . SER B 1 417 ? -6.082 -20.359 -10.867 1 98.56 417 SER B CA 1
ATOM 6705 C C . SER B 1 417 ? -4.879 -21.188 -11.32 1 98.56 417 SER B C 1
ATOM 6707 O O . SER B 1 417 ? -3.752 -20.688 -11.336 1 98.56 417 SER B O 1
ATOM 6709 N N . VAL B 1 418 ? -5.117 -22.438 -11.648 1 98.5 418 VAL B N 1
ATOM 6710 C CA . VAL B 1 418 ? -4.055 -23.297 -12.172 1 98.5 418 VAL B CA 1
ATOM 6711 C C . VAL B 1 418 ? -3.508 -22.703 -13.469 1 98.5 418 VAL B C 1
ATOM 6713 O O . VAL B 1 418 ? -2.293 -22.656 -13.672 1 98.5 418 VAL B O 1
ATOM 6716 N N . GLY B 1 419 ? -4.402 -22.281 -14.297 1 97.81 419 GLY B N 1
ATOM 6717 C CA . GLY B 1 419 ? -3.998 -21.703 -15.57 1 97.81 419 GLY B CA 1
ATOM 6718 C C . GLY B 1 419 ? -3.174 -20.438 -15.414 1 97.81 419 GLY B C 1
ATOM 6719 O O . GLY B 1 419 ? -2.16 -20.266 -16.094 1 97.81 419 GLY B O 1
ATOM 6720 N N . ASP B 1 420 ? -3.639 -19.578 -14.547 1 96.81 420 ASP B N 1
ATOM 6721 C CA . ASP B 1 420 ? -2.916 -18.344 -14.266 1 96.81 420 ASP B CA 1
ATOM 6722 C C . ASP B 1 420 ? -1.499 -18.641 -13.773 1 96.81 420 ASP B C 1
ATOM 6724 O O . ASP B 1 420 ? -0.534 -18.047 -14.266 1 96.81 420 ASP B O 1
ATOM 6728 N N . ALA B 1 421 ? -1.366 -19.547 -12.82 1 96.88 421 ALA B N 1
ATOM 6729 C CA . ALA B 1 421 ? -0.054 -19.891 -12.273 1 96.88 421 ALA B CA 1
ATOM 6730 C C . ALA B 1 421 ? 0.832 -20.531 -13.336 1 96.88 421 ALA B C 1
ATOM 6732 O O . ALA B 1 421 ? 2 -20.172 -13.492 1 96.88 421 ALA B O 1
ATOM 6733 N N . HIS B 1 422 ? 0.258 -21.406 -14.102 1 96.94 422 HIS B N 1
ATOM 6734 C CA . HIS B 1 422 ? 0.965 -22.219 -15.086 1 96.94 422 HIS B CA 1
ATOM 6735 C C . HIS B 1 422 ? 1.69 -21.359 -16.109 1 96.94 422 HIS B C 1
ATOM 6737 O O . HIS B 1 422 ? 2.854 -21.609 -16.422 1 96.94 422 HIS B O 1
ATOM 6743 N N . THR B 1 423 ? 1.112 -20.344 -16.516 1 94.88 423 THR B N 1
ATOM 6744 C CA . THR B 1 423 ? 1.667 -19.562 -17.625 1 94.88 423 THR B CA 1
ATOM 6745 C C . THR B 1 423 ? 2.578 -18.453 -17.094 1 94.88 423 THR B C 1
ATOM 6747 O O . THR B 1 423 ? 3.131 -17.672 -17.875 1 94.88 423 THR B O 1
ATOM 6750 N N . ASN B 1 424 ? 2.736 -18.422 -15.781 1 93.62 424 ASN B N 1
ATOM 6751 C CA . ASN B 1 424 ? 3.812 -17.594 -15.242 1 93.62 424 ASN B CA 1
ATOM 6752 C C . ASN B 1 424 ? 5.18 -18.078 -15.727 1 93.62 424 ASN B C 1
ATOM 6754 O O . ASN B 1 424 ? 6.141 -17.297 -15.734 1 93.62 424 ASN B O 1
ATOM 6758 N N . LEU B 1 425 ? 5.27 -19.266 -16.109 1 93.5 425 LEU B N 1
ATOM 6759 C CA . LEU B 1 425 ? 6.516 -19.844 -16.609 1 93.5 425 LEU B CA 1
ATOM 6760 C C . LEU B 1 425 ? 6.887 -19.234 -17.953 1 93.5 425 LEU B C 1
ATOM 6762 O O . LEU B 1 425 ? 8.023 -19.375 -18.406 1 93.5 425 LEU B O 1
ATOM 6766 N N . PHE B 1 426 ? 5.945 -18.594 -18.453 1 87.19 426 PHE B N 1
ATOM 6767 C CA . PHE B 1 426 ? 6.176 -17.875 -19.703 1 87.19 426 PHE B CA 1
ATOM 6768 C C . PHE B 1 426 ? 6.348 -16.375 -19.453 1 87.19 426 PHE B C 1
ATOM 6770 O O . PHE B 1 426 ? 6.91 -15.664 -20.281 1 87.19 426 PHE B O 1
ATOM 6777 N N . GLN B 1 427 ? 5.93 -15.93 -18.266 1 78.94 427 GLN B N 1
ATOM 6778 C CA . GLN B 1 427 ? 5.879 -14.516 -17.906 1 78.94 427 GLN B CA 1
ATOM 6779 C C . GLN B 1 427 ? 7.023 -14.141 -16.969 1 78.94 427 GLN B C 1
ATOM 6781 O O . GLN B 1 427 ? 6.996 -14.492 -15.781 1 78.94 427 GLN B O 1
ATOM 6786 N N . PRO B 1 428 ? 7.977 -13.32 -17.438 1 74.75 428 PRO B N 1
ATOM 6787 C CA . PRO B 1 428 ? 9.156 -13.055 -16.609 1 74.75 428 PRO B CA 1
ATOM 6788 C C . PRO B 1 428 ? 8.922 -11.953 -15.578 1 74.75 428 PRO B C 1
ATOM 6790 O O . PRO B 1 428 ? 9.82 -11.633 -14.797 1 74.75 428 PRO B O 1
ATOM 6793 N N . PHE B 1 429 ? 7.758 -11.383 -15.508 1 75.88 429 PHE B N 1
ATOM 6794 C CA . PHE B 1 429 ? 7.512 -10.203 -14.68 1 75.88 429 PHE B CA 1
ATOM 6795 C C . PHE B 1 429 ? 7.766 -10.508 -13.211 1 75.88 429 PHE B C 1
ATOM 6797 O O . PHE B 1 429 ? 8.344 -9.688 -12.492 1 75.88 429 PHE B O 1
ATOM 6804 N N . TRP B 1 430 ? 7.41 -11.656 -12.812 1 79.06 430 TRP B N 1
ATOM 6805 C CA . TRP B 1 430 ? 7.527 -11.984 -11.398 1 79.06 430 TRP B CA 1
ATOM 6806 C C . TRP B 1 430 ? 8.875 -12.625 -11.094 1 79.06 430 TRP B C 1
ATOM 6808 O O . TRP B 1 430 ? 9.195 -12.906 -9.938 1 79.06 430 TRP B O 1
ATOM 6818 N N . ALA B 1 431 ? 9.688 -12.773 -12.133 1 85.44 431 ALA B N 1
ATOM 6819 C CA . ALA B 1 431 ? 10.961 -13.477 -11.953 1 85.44 431 ALA B CA 1
ATOM 6820 C C . ALA B 1 431 ? 12.07 -12.508 -11.562 1 85.44 431 ALA B C 1
ATOM 6822 O O . ALA B 1 431 ? 13.164 -12.922 -11.18 1 85.44 431 ALA B O 1
ATOM 6823 N N . LEU B 1 432 ? 11.758 -11.336 -11.508 1 80.94 432 LEU B N 1
ATOM 6824 C CA . LEU B 1 432 ? 12.797 -10.32 -11.328 1 80.94 432 LEU B CA 1
ATOM 6825 C C . LEU B 1 432 ? 13.492 -10.484 -9.984 1 80.94 432 LEU B C 1
ATOM 6827 O O . LEU B 1 432 ? 14.727 -10.445 -9.914 1 80.94 432 LEU B O 1
ATOM 6831 N N . PRO B 1 433 ? 12.695 -10.672 -9.031 1 83.44 433 PRO B N 1
ATOM 6832 C CA . PRO B 1 433 ? 13.391 -10.875 -7.758 1 83.44 433 PRO B CA 1
ATOM 6833 C C . PRO B 1 433 ? 14.281 -12.109 -7.766 1 83.44 433 PRO B C 1
ATOM 6835 O O . PRO B 1 433 ? 15.383 -12.086 -7.211 1 83.44 433 PRO B O 1
ATOM 6838 N N . LEU B 1 434 ? 13.844 -13.086 -8.359 1 91.75 434 LEU B N 1
ATOM 6839 C CA . LEU B 1 434 ? 14.625 -14.312 -8.453 1 91.75 434 LEU B CA 1
ATOM 6840 C C . LEU B 1 434 ? 15.914 -14.07 -9.242 1 91.75 434 LEU B C 1
ATOM 6842 O O . LEU B 1 434 ? 16.984 -14.508 -8.828 1 91.75 434 LEU B O 1
ATOM 6846 N N . LEU B 1 435 ? 15.828 -13.375 -10.328 1 90.44 435 LEU B N 1
ATOM 6847 C CA . LEU B 1 435 ? 16.984 -13.078 -11.164 1 90.44 435 LEU B CA 1
ATOM 6848 C C . LEU B 1 435 ? 17.984 -12.203 -10.414 1 90.44 435 LEU B C 1
ATOM 6850 O O . LEU B 1 435 ? 19.203 -12.414 -10.516 1 90.44 435 LEU B O 1
ATOM 6854 N N . GLY B 1 436 ? 17.484 -11.305 -9.648 1 87 436 GLY B N 1
ATOM 6855 C CA . GLY B 1 436 ? 18.359 -10.445 -8.859 1 87 436 GLY B CA 1
ATOM 6856 C C . GLY B 1 436 ? 19.141 -11.195 -7.805 1 87 436 GLY B C 1
ATOM 6857 O O . GLY B 1 436 ? 20.328 -10.922 -7.594 1 87 436 GLY B O 1
ATOM 6858 N N . ILE B 1 437 ? 18.516 -12.109 -7.234 1 89.88 437 ILE B N 1
ATOM 6859 C CA . ILE B 1 437 ? 19.125 -12.852 -6.137 1 89.88 437 ILE B CA 1
ATOM 6860 C C . ILE B 1 437 ? 20.078 -13.898 -6.691 1 89.88 437 ILE B C 1
ATOM 6862 O O . ILE B 1 437 ? 21.172 -14.094 -6.16 1 89.88 437 ILE B O 1
ATOM 6866 N N . THR B 1 438 ? 19.766 -14.484 -7.742 1 94.06 438 THR B N 1
ATOM 6867 C CA . THR B 1 438 ? 20.547 -15.602 -8.273 1 94.06 438 THR B CA 1
ATOM 6868 C C . THR B 1 438 ? 21.656 -15.102 -9.188 1 94.06 438 THR B C 1
ATOM 6870 O O . THR B 1 438 ? 22.609 -15.836 -9.477 1 94.06 438 THR B O 1
ATOM 6873 N N . GLY B 1 439 ? 21.422 -13.867 -9.703 1 91.5 439 GLY B N 1
ATOM 6874 C CA . GLY B 1 439 ? 22.391 -13.359 -10.656 1 91.5 439 GLY B CA 1
ATOM 6875 C C . GLY B 1 439 ? 22.188 -13.891 -12.062 1 91.5 439 GLY B C 1
ATOM 6876 O O . GLY B 1 439 ? 22.938 -13.547 -12.977 1 91.5 439 GLY B O 1
ATOM 6877 N N . LEU B 1 440 ? 21.156 -14.695 -12.227 1 91.38 440 LEU B N 1
ATOM 6878 C CA . LEU B 1 440 ? 20.828 -15.203 -13.555 1 91.38 440 LEU B CA 1
ATOM 6879 C C . LEU B 1 440 ? 20.156 -14.117 -14.398 1 91.38 440 LEU B C 1
ATOM 6881 O O . LEU B 1 440 ? 19.578 -13.172 -13.859 1 91.38 440 LEU B O 1
ATOM 6885 N N . ARG B 1 441 ? 20.391 -14.305 -15.734 1 87.75 441 ARG B N 1
ATOM 6886 C CA . ARG B 1 441 ? 19.625 -13.5 -16.688 1 87.75 441 ARG B CA 1
ATOM 6887 C C . ARG B 1 441 ? 18.422 -14.281 -17.219 1 87.75 441 ARG B C 1
ATOM 6889 O O . ARG B 1 441 ? 18.438 -15.516 -17.219 1 87.75 441 ARG B O 1
ATOM 6896 N N . ALA B 1 442 ? 17.359 -13.594 -17.609 1 83.69 442 ALA B N 1
ATOM 6897 C CA . ALA B 1 442 ? 16.156 -14.25 -18.125 1 83.69 442 ALA B CA 1
ATOM 6898 C C . ALA B 1 442 ? 16.5 -15.242 -19.234 1 83.69 442 ALA B C 1
ATOM 6900 O O . ALA B 1 442 ? 15.961 -16.344 -19.266 1 83.69 442 ALA B O 1
ATOM 6901 N N . ARG B 1 443 ? 17.391 -14.898 -20 1 82.06 443 ARG B N 1
ATOM 6902 C CA . ARG B 1 443 ? 17.734 -15.711 -21.156 1 82.06 443 ARG B CA 1
ATOM 6903 C C . ARG B 1 443 ? 18.375 -17.031 -20.734 1 82.06 443 ARG B C 1
ATOM 6905 O O . ARG B 1 443 ? 18.344 -18.016 -21.484 1 82.06 443 ARG B O 1
ATOM 6912 N N . ASP B 1 444 ? 18.891 -17.047 -19.578 1 86.31 444 ASP B N 1
ATOM 6913 C CA . ASP B 1 444 ? 19.594 -18.234 -19.109 1 86.31 444 ASP B CA 1
ATOM 6914 C C . ASP B 1 444 ? 18.609 -19.312 -18.656 1 86.31 444 ASP B C 1
ATOM 6916 O O . ASP B 1 444 ? 18.922 -20.5 -18.734 1 86.31 444 ASP B O 1
ATOM 6920 N N . MET B 1 445 ? 17.422 -18.844 -18.219 1 88.62 445 MET B N 1
ATOM 6921 C CA . MET B 1 445 ? 16.625 -19.844 -17.547 1 88.62 445 MET B CA 1
ATOM 6922 C C . MET B 1 445 ? 15.273 -20.016 -18.234 1 88.62 445 MET B C 1
ATOM 6924 O O . MET B 1 445 ? 14.609 -21.047 -18.094 1 88.62 445 MET B O 1
ATOM 6928 N N . PHE B 1 446 ? 14.805 -19.156 -19.031 1 88.31 446 PHE B N 1
ATOM 6929 C CA . PHE B 1 446 ? 13.414 -19.188 -19.469 1 88.31 446 PHE B CA 1
ATOM 6930 C C . PHE B 1 446 ? 13.211 -20.234 -20.562 1 88.31 446 PHE B C 1
ATOM 6932 O O . PHE B 1 446 ? 12.086 -20.672 -20.812 1 88.31 446 PHE B O 1
ATOM 6939 N N . GLY B 1 447 ? 14.297 -20.609 -21.219 1 86.5 447 GLY B N 1
ATOM 6940 C CA . GLY B 1 447 ? 14.148 -21.781 -22.078 1 86.5 447 GLY B CA 1
ATOM 6941 C C . GLY B 1 447 ? 13.688 -23.016 -21.328 1 86.5 447 GLY B C 1
ATOM 6942 O O . GLY B 1 447 ? 12.82 -23.734 -21.797 1 86.5 447 GLY B O 1
ATOM 6943 N N . TYR B 1 448 ? 14.266 -23.219 -20.203 1 91.44 448 TYR B N 1
ATOM 6944 C CA . TYR B 1 448 ? 13.867 -24.344 -19.359 1 91.44 448 TYR B CA 1
ATOM 6945 C C . TYR B 1 448 ? 12.469 -24.125 -18.781 1 91.44 448 TYR B C 1
ATOM 6947 O O . TYR B 1 448 ? 11.688 -25.0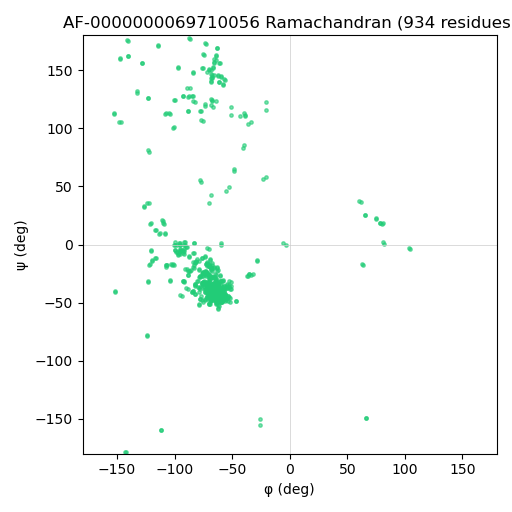62 -18.656 1 91.44 448 TYR B O 1
ATOM 6955 N N . ALA B 1 449 ? 12.133 -22.891 -18.453 1 93.81 449 ALA B N 1
ATOM 6956 C CA . ALA B 1 449 ? 10.812 -22.562 -17.906 1 93.81 449 ALA B CA 1
ATOM 6957 C C . ALA B 1 449 ? 9.711 -22.875 -18.906 1 93.81 449 ALA B C 1
ATOM 6959 O O . ALA B 1 449 ? 8.695 -23.5 -18.562 1 93.81 449 ALA B O 1
ATOM 6960 N N . VAL B 1 450 ? 9.914 -22.516 -20.094 1 92.31 450 VAL B N 1
ATOM 6961 C CA . VAL B 1 450 ? 8.93 -22.766 -21.141 1 92.31 450 VAL B CA 1
ATOM 6962 C C . VAL B 1 450 ? 8.836 -24.266 -21.406 1 92.31 450 VAL B C 1
ATOM 6964 O O . VAL B 1 450 ? 7.746 -24.797 -21.641 1 92.31 450 VAL B O 1
ATOM 6967 N N . THR B 1 451 ? 9.953 -24.891 -21.391 1 92.75 451 THR B N 1
ATOM 6968 C CA . THR B 1 451 ? 9.953 -26.344 -21.562 1 92.75 451 THR B CA 1
ATOM 6969 C C . THR B 1 451 ? 9.109 -27.016 -20.484 1 92.75 451 THR B C 1
ATOM 6971 O O . THR B 1 451 ? 8.297 -27.891 -20.781 1 92.75 451 THR B O 1
ATOM 6974 N N . VAL B 1 452 ? 9.336 -26.578 -19.281 1 95.75 452 VAL B N 1
ATOM 6975 C CA . VAL B 1 452 ? 8.547 -27.109 -18.172 1 95.75 452 VAL B CA 1
ATOM 6976 C C . VAL B 1 452 ? 7.066 -26.812 -18.406 1 95.75 452 VAL B C 1
ATOM 6978 O O . VAL B 1 452 ? 6.215 -27.672 -18.188 1 95.75 452 VAL B O 1
ATOM 6981 N N . MET B 1 453 ? 6.758 -25.609 -18.797 1 96.12 453 MET B N 1
ATOM 6982 C CA . MET B 1 453 ? 5.379 -25.219 -19.062 1 96.12 453 MET B CA 1
ATOM 6983 C C . MET B 1 453 ? 4.746 -26.141 -20.109 1 96.12 453 MET B C 1
ATOM 6985 O O . MET B 1 453 ? 3.609 -26.594 -19.938 1 96.12 453 MET B O 1
ATOM 6989 N N . LEU B 1 454 ? 5.457 -26.422 -21.156 1 95.19 454 LEU B N 1
ATOM 6990 C CA . LEU B 1 454 ? 4.941 -27.25 -22.25 1 95.19 454 LEU B CA 1
ATOM 6991 C C . LEU B 1 454 ? 4.711 -28.688 -21.797 1 95.19 454 LEU B C 1
ATOM 6993 O O . LEU B 1 454 ? 3.719 -29.312 -22.172 1 95.19 454 LEU B O 1
ATOM 6997 N N . PHE B 1 455 ? 5.602 -29.188 -21.016 1 96.12 455 PHE B N 1
ATOM 6998 C CA . PHE B 1 455 ? 5.457 -30.562 -20.547 1 96.12 455 PHE B CA 1
ATOM 6999 C C . PHE B 1 455 ? 4.34 -30.672 -19.516 1 96.12 455 PHE B C 1
ATOM 7001 O O . PHE B 1 455 ? 3.699 -31.719 -19.406 1 96.12 455 PHE B O 1
ATOM 7008 N N . LEU B 1 456 ? 4.078 -29.594 -18.828 1 97.88 456 LEU B N 1
ATOM 7009 C CA . LEU B 1 456 ? 3.002 -29.578 -17.844 1 97.88 456 LEU B CA 1
ATOM 7010 C C . LEU B 1 456 ? 1.641 -29.5 -18.531 1 97.88 456 LEU B C 1
ATOM 7012 O O . LEU B 1 456 ? 0.626 -29.891 -17.953 1 97.88 456 LEU B O 1
ATOM 7016 N N . THR B 1 457 ? 1.596 -29.016 -19.703 1 98.06 457 THR B N 1
ATOM 7017 C CA . THR B 1 457 ? 0.35 -28.703 -20.391 1 98.06 457 THR B CA 1
ATOM 7018 C C . THR B 1 457 ? -0.5 -29.953 -20.578 1 98.06 457 THR B C 1
ATOM 7020 O O . THR B 1 457 ? -1.665 -29.984 -20.172 1 98.06 457 THR B O 1
ATOM 7023 N N . PRO B 1 458 ? 0.031 -31.078 -21.172 1 97.56 458 PRO B N 1
ATOM 7024 C CA . PRO B 1 458 ? -0.817 -32.281 -21.312 1 97.56 458 PRO B CA 1
ATOM 7025 C C . PRO B 1 458 ? -1.225 -32.875 -19.953 1 97.56 458 PRO B C 1
ATOM 7027 O O . PRO B 1 458 ? -2.348 -33.344 -19.812 1 97.56 458 PRO B O 1
ATOM 7030 N N . PHE B 1 459 ? -0.362 -32.844 -19.016 1 97.81 459 PHE B N 1
ATOM 7031 C CA . PHE B 1 459 ? -0.683 -33.344 -17.688 1 97.81 459 PHE B CA 1
ATOM 7032 C C . PHE B 1 459 ? -1.852 -32.594 -17.078 1 97.81 459 PHE B C 1
ATOM 7034 O O . PHE B 1 459 ? -2.811 -33.188 -16.594 1 97.81 459 PHE B O 1
ATOM 7041 N N . LEU B 1 460 ? -1.757 -31.219 -17.125 1 98.38 460 LEU B N 1
ATOM 7042 C CA . LEU B 1 460 ? -2.783 -30.375 -16.516 1 98.38 460 LEU B CA 1
ATOM 7043 C C . LEU B 1 460 ? -4.105 -30.516 -17.266 1 98.38 460 LEU B C 1
ATOM 7045 O O . LEU B 1 460 ? -5.172 -30.547 -16.656 1 98.38 460 LEU B O 1
ATOM 7049 N N . ALA B 1 461 ? -4.016 -30.578 -18.562 1 97.62 461 ALA B N 1
ATOM 7050 C CA . ALA B 1 461 ? -5.227 -30.75 -19.359 1 97.62 461 ALA B CA 1
ATOM 7051 C C . ALA B 1 461 ? -5.977 -32.031 -18.953 1 97.62 461 ALA B C 1
ATOM 7053 O O . ALA B 1 461 ? -7.184 -31.984 -18.719 1 97.62 461 ALA B O 1
ATOM 7054 N N . ILE B 1 462 ? -5.223 -33.094 -18.828 1 97.81 462 ILE B N 1
ATOM 7055 C CA . ILE B 1 462 ? -5.82 -34.375 -18.5 1 97.81 462 ILE B CA 1
ATOM 7056 C C . ILE B 1 462 ? -6.281 -34.375 -17.047 1 97.81 462 ILE B C 1
ATOM 7058 O O . ILE B 1 462 ? -7.402 -34.781 -16.734 1 97.81 462 ILE B O 1
ATOM 7062 N N . ALA B 1 463 ? -5.441 -33.875 -16.156 1 98.12 463 ALA B N 1
ATOM 7063 C CA . ALA B 1 463 ? -5.738 -33.938 -14.734 1 98.12 463 ALA B CA 1
ATOM 7064 C C . ALA B 1 463 ? -6.957 -33.062 -14.406 1 98.12 463 ALA B C 1
ATOM 7066 O O . ALA B 1 463 ? -7.801 -33.469 -13.594 1 98.12 463 ALA B O 1
ATOM 7067 N N . LEU B 1 464 ? -7.152 -31.906 -15.031 1 98.19 464 LEU B N 1
ATOM 7068 C CA . LEU B 1 464 ? -8.258 -31 -14.75 1 98.19 464 LEU B CA 1
ATOM 7069 C C . LEU B 1 464 ? -9.578 -31.594 -15.211 1 98.19 464 LEU B C 1
ATOM 7071 O O . LEU B 1 464 ? -10.633 -31.297 -14.633 1 98.19 464 LEU B O 1
ATOM 7075 N N . ILE B 1 465 ? -9.5 -32.406 -16.25 1 97.19 465 ILE B N 1
ATOM 7076 C CA . ILE B 1 465 ? -10.719 -33 -16.812 1 97.19 465 ILE B CA 1
ATOM 7077 C C . ILE B 1 465 ? -11.039 -34.312 -16.094 1 97.19 465 ILE B C 1
ATOM 7079 O O . ILE B 1 465 ? -12.203 -34.594 -15.805 1 97.19 465 ILE B O 1
ATOM 7083 N N . MET B 1 466 ? -10.016 -35.094 -15.766 1 96.94 466 MET B N 1
ATOM 7084 C CA . MET B 1 466 ? -10.227 -36.469 -15.352 1 96.94 466 MET B CA 1
ATOM 7085 C C . MET B 1 466 ? -10.375 -36.594 -13.844 1 96.94 466 MET B C 1
ATOM 7087 O O . MET B 1 466 ? -11.016 -37.5 -13.336 1 96.94 466 MET B O 1
ATOM 7091 N N . VAL B 1 467 ? -9.695 -35.719 -13.078 1 97.06 467 VAL B N 1
ATOM 7092 C CA . VAL B 1 467 ? -9.852 -35.75 -11.633 1 97.06 467 VAL B CA 1
ATOM 7093 C C . VAL B 1 467 ? -11.273 -35.344 -11.25 1 97.06 467 VAL B C 1
ATOM 7095 O O . VAL B 1 467 ? -11.711 -34.25 -11.617 1 97.06 467 VAL B O 1
ATOM 7098 N N . PRO B 1 468 ? -12.031 -36.188 -10.633 1 93.69 468 PRO B N 1
ATOM 7099 C CA . PRO B 1 468 ? -13.406 -35.844 -10.273 1 93.69 468 PRO B CA 1
ATOM 7100 C C . PRO B 1 468 ? -13.492 -34.781 -9.195 1 93.69 468 PRO B C 1
ATOM 7102 O O . PRO B 1 468 ? -12.688 -34.75 -8.258 1 93.69 468 PRO B O 1
ATOM 7105 N N . TYR B 1 469 ? -14.469 -33.906 -9.398 1 94.06 469 TYR B N 1
ATOM 7106 C CA . TYR B 1 469 ? -14.734 -32.906 -8.359 1 94.06 469 TYR B CA 1
ATOM 7107 C C . TYR B 1 469 ? -15.727 -33.469 -7.332 1 94.06 469 TYR B C 1
ATOM 7109 O O . TYR B 1 469 ? -15.867 -32.906 -6.242 1 94.06 469 TYR B O 1
#

Secondary structure (DSSP, 8-state):
----TT--HHHHHHHHHHHHHHHH---HHHHHHHHHHHHHHHHHHTT---HHHHHHHHHHHTTTTHHHHHHHHHHHHHHHHHHTSHHHHHHHHHHHT--SSHHHHHHHHHHHHHHHHHH-HHHHHHHHHHHHHHHHHHHHHHT----HHHHHHHHHHIIIIIGGGSTT-HHHHHHTSTT-HHHHTTS-SS---GGGTTTSHHHHHHHHHHHHHHHHHHHHHPPPGGG---GGGTS-HHHHHHGGGSS------SS--S---HHHHHHT-HHHHHHHHHHHHHHHHHHHHHHGGGG--HHHHHHHHHHHHHHHH--HHHHHHHHHHHHGGGHHHHHHHHHHHHHHHHHHHHSHHHHHHHHHHHT--TTTHHHHHHHHHHHHHHH---HHHHHHHHHHHHHHHHHHHT--HHHHHHHHHHHHHHGGGT-GGGGHHHHHHH---HHHHHHHHHHHHHHHHHHHHHHHHHS--/----TT--HHHHHHHHHHHHHHHH---HHHHHHHHHHHHHHHHHHTT---HHHHHHHHHHHTTTTHHHHHHHHHHHHHHHHHHTSHHHHHHHHHHHT--SSHHHHHHHHHHHHHHHHHH-HHHHHHHHHHHHHHHHHHHHHHT----HHHHHHHHHHIIIIIGGGSTT-HHHHHHTSTT-HHHHTTS-SS---GGGTTTSHHHHHHHHHHHHHHHHHHHHHPPPGGG---GGGTS-HHHHHHGGGSS------SS--S---HHHHHHT-HHHHHHHHHHHHHHHHHHHHHHGGGG--HHHHHHHHHHHHHHHH--HHHHHHHHHHHHGGGHHHHHHHHHHHHHHHHHHHHSHHHHHHHHHHHT--TTTHHHHHHHHHHHHHHH---HHHHHHHHHHHHHHHHHHHT--HHHHHHHHHHHHHHGGGT-GGGGHHHHHHH---HHHHHHHHHHHHHHHHHHHHHHHHHS--

Nearest PDB structures (foldseek):
  4r0c-assembly1_B  TM=5.788E-01  e=6.208E-06  Alcanivorax borkumensis SK2
  8y4x-assembly1_A  TM=5.654E-01  e=7.780E-04  Fusobacterium nucleatum
  8ta2-assembly1_A  TM=1.405E-01  e=3.614E-01  Homo sapiens
  6t1z-assembly1_A  TM=1.465E-01  e=2.189E+00  Lactococcus lactis
  4r0c-assembly1_B  TM=5.789E-01  e=6.531E-06  Alcanivorax borkumensis SK2